Protein 5YZV (pdb70)

Solvent-accessible surface area: 52720 Å² total; per-residue (Å²): 124,44,60,61,113,30,145,19,78,85,12,93,38,36,0,21,8,15,18,19,10,60,75,5,72,42,1,1,2,0,0,0,10,88,28,0,21,10,16,27,30,69,84,67,88,153,64,140,54,22,120,34,10,84,29,44,0,73,5,13,16,20,13,52,130,27,53,55,0,0,0,0,0,33,26,22,26,0,21,12,13,114,80,200,7,80,93,18,48,16,104,38,39,0,6,27,7,14,20,3,57,108,16,41,48,1,1,0,0,0,12,39,9,12,3,13,5,7,30,30,105,91,36,65,83,90,18,76,5,163,30,19,113,46,30,0,63,4,7,17,17,4,61,114,19,56,39,2,0,0,0,0,58,37,9,11,0,24,0,2,38,8,101,82,28,110,60,140,49,56,3,129,64,16,88,62,47,0,42,21,16,12,24,3,60,111,18,52,25,0,0,0,0,0,21,39,16,0,12,0,6,26,21,108,73,25,100,50,58,76,50,0,128,29,15,114,58,78,0,46,3,8,14,17,8,52,118,18,46,51,0,0,0,0,0,37,23,3,6,2,29,29,4,30,8,83,50,38,119,68,111,61,52,12,121,7,104,123,8,15,2,32,10,14,14,30,26,57,101,30,85,17,12,0,2,0,0,33,87,3,25,1,26,2,21,60,146,151,18,126,80,28,95,10,123,106,31,0,6,3,8,15,19,9,59,73,3,66,27,0,0,0,0,0,9,29,93,36,0,17,1,10,36,21,100,64,29,87,83,75,41,60,1,132,33,11,98,43,37,0,70,7,13,15,18,5,61,114,17,47,26,0,0,0,0,0,12,32,23,10,0,30,0,2,40,11,86,58,35,91,72,112,22,52,7,120,36,12,100,60,53,0,36,33,10,13,23,1,64,94,19,34,6,0,1,0,0,0,33,37,13,8,2,29,0,5,7,16,51,32,35,40,67,1,9,56,4,151,31,14,117,43,43,0,53,2,5,12,19,7,49,114,13,45,22,1,0,0,0,0,43,38,4,6,0,28,2,9,15,12,4,39,16,135,56,131,70,60,13,114,4,104,103,35,43,0,14,7,15,13,19,2,58,120,20,53,30,1,0,0,0,0,47,32,20,0,27,2,15,39,28,101,60,28,79,74,69,55,53,2,122,29,9,108,21,36,0,78,10,11,15,21,4,60,115,17,53,36,0,0,0,0,0,28,24,100,18,0,36,21,3,45,12,106,69,56,111,103,96,58,46,26,122,44,10,86,36,25,0,28,17,10,15,26,29,54,139,32,92,29,7,0,0,0,0,46,32,8,18,0,35,10,6,87,49,20,88,67,95,40,76,16,96,14,125,54,45,2,11,7,14,17,20,6,57,35,0,4,8,2,0,4,0,2,6,43,84,21,1,19,5,22,1,20,32,57,25,85,131,45,76,48,11,126,36,11,101,31,41,0,80,9,12,15,17,5,58,115,16,46,27,1,0,0,0,0,6,35,22,19,0,58,5,31,22,10,48,39,95,111,172,87,52,50,22,126,37,13,98,43,40,0,30,23,10,15,22,6,52,129,24,55,44,0,0,0,0,0,96,33,9,22,1,32,15,14,37,31,102,75,84,92,150,24,57,88,11,163,3,118,104,21,64,0,37,1,6,13,19,2,59,100,15,49,7,0,0,0,0,0,61,35,7,14,0,12,0,7,33,22,102,79,40,131,85,140,42,83,0,143,56,16,111,61,20,0,40,20,14,14,21,1,64,116,14,51,41,0,0,0,0,3,27,42,24,0,12,2,2,41,12,97,67,23,104,51,95,76,58,1,126,27,13,103,60,58,0,60,10,13,14,21,5,54,104,18,20,32,0,1,0,0,0,36,32,23,10,2,29,4,2,1,19,63,4,53,24,35,17,11,35,2,143,22,12,116,52,23,0,30,8,12,13,24,2,55,68,30,64,17,5,0,0,0,0,28,42,3,6,3,35,11,8,50,81,125,50,103,39,108,17,105,49,11,115,28,8,0,24,9,16,16,20,9,57,62,29,56,35,2,0,0,0,0,0,18,78,31,0,6,4,9,41,34,100,66,50,78,91,90,121,47,25,125,42,12,73,44,42,0,79,12,13,15,20,16,48,130,25,51,63,0,0,0,0,0,38,26,23,25,0,30,16,20,115,80,72,89,92,24,50,18,125,54,42,0,11,8,10,13,21,1,58,99,15,45,41,0,2,0,0,0,12,46,11,21,1,21,2,9,42,42,102,79,43,72,79,89,15,70,3,156,24,16,115,48,24,0,55,9,13,15,18,4,55,114,9,55,19,0,0,0,0,0,49,36,9,13,0,25,2,1,33,17,99,65,45,102,61,117,49,52,7,131,64,16,94,69,26,0,37,21,14,14,23,2,60,110,18,51,17,0,0,0,0,2,29,54,23,0,16,0,6,33,15,101,78,32,88,48,58,98,44,3,140,22,20,114,51,70,0,52,4,8,11,18,11,48,116,11,55,34,0,0,0,0,0,26,32,5,11,1,32,26,10,34,12,88,65,11,118,80,111,53,45,11,92,21,116,134,22,19,2,29,10,13,13,33,17,53,119,32,75,21,8,0,3,0,0,48,111,4,16,1,20,18,9,62,122,130,12,96,72,14,101,17,140,105,38,0,5,4,7,14,18,8,53,70,4,70,32,0,0,1,0,0,6,32,97,40,0,18,10,8,39,27,98,64,22,85,93,85,124,41,4,127,35,11,102,47,58,0,69,7,13,16,19,7,60,113,20,47,23,2,0,0,0,0,12,28,23,14,0,27,0,2,46,23,103,51,19,93,62,114,21,57,6,126,3,9,77,74,75,0,29,31,10,16,23,2,61,110,16,46,12,0,1,0,0,0,69,37,12,17,1,12,0,5,40,15,92,92,36,35,21,23,0,5,2,105,33,17,117,45,52,0,48,2,4,12,17,7,48,114,15,54,29,0,0,0,0,0,101,40,6,5,0,31,8,5,32,12,77,71,5,132,58,148,82,53,13,113,6,98,110,40,42,0,12,6,14,13,21,0,62,107,21,53,30,2,0,0,0,0,64,31,14,0,28,2,18,39,39,90,74,29,97,67,71,52,48,3,122,28,11,106,49,70,0,75,8,13,16,17,6,58,116,9,55,39,0,0,0,0,0,28,15,130,22,0,31,21,3,37,10,103,68,62,101,99,99,54,45,21,137,37,10,94,68,25,0,37,17,11,17,27,25,50,128,34,91,24,6,0,0,0,0,58,38,6,18,0,37,12,8,104

Secondary structure (DSSP, 8-state):
-----PEEE---S-EEEEEE-TTSSEEEEEETTS-EEEEESSSS-EEEEE---SS-EEEEEE-TTSSEEEEEETTSEEEEEE---EEEE-SS-EEEEEE-TTSSEEEEEETTSEEEEEETTT--EEEEEE--SS-EEEEEE-TTSSEEEEEETTS-EEEEETTTTEEEEEE---SS-EEEEEE-TTSSEEEEEESS--EEEETTT--EEEE----SS-EEEEEE-TTSSEEEEEETTS-EEEEETTT--EEEEE--TTS---EEEE-TTSS-EEEE-TTSEEEEE-/---EEEE-SS-EEEEEE-TTSSEEEEEETTS-EEEEETTT--EEEEE---SS-EEEEEE-TTSSEEEEEETTS-EEEEETTTTEEEEEE---SS-EEEEEE-TTSSEEEEEETTS-EEEEETTTTEEEEEE---SS-EEEEEE-TTSSEEEEEETTSEEEEEETTT--EEEEEE-TT----EEEE-TTSSEEEEE-EEEEEEEETTTTEEEEEEEEEEEEEEEEEE-TTSSEEEEEETTS-EEEEETTTTEEEEEE---SS-EEEEEE-TTSS-EEEEETTSEEEEE-/----SEEEE-SS-EEEEEE-TTSSEEEEEESSSEEEEEETTT--EEEEEE--SS-EEEEEE-TTSSEEEEEETTS-EEEEESSSSS---EE---SS-EEEEEE-TTSSEEEEEETTSEEEEEESSS-S--EEEE-SSS-EEEEEE-TTSSEEEEEETTSEEEEEETTTTEEEEEEE--SS---EEEE-TTSSEEEEE-SSEEEEEETTTTEEEEEEE--SS-EEEEEE-TTSSEEEEEETTS-EEEEETTT--EEEEE---SS-EEEEEE-TTSS-EEEEETTSEEEEE-/-----EEE---S-EEEEEE-SSSSEEEEEETTS-EEEEETTTTEEEEEE---SS-EEEEEE-TTSSEEEEEETTSEEEEEE--EEEE-SS-EEEEEE-TTSSEEEEEETTS-EEEEETTT--EEEEE---SS-EEEEEE-TTSSEEEEEETTS-EEEEETTTTEEEEEE---SS-EEEEEE-TTSSEEEEEESS-EEEEETTTTEEEEEE---SS-EEEEEE-TTSSEEEEEETTSEEEEEETTT--EEEEEE--SS-EEEEEE-TTSS-EEEEETTTEEEEE-/---EEEE-SS-EEEEEE-TTSSEEEEEETTSEEEEEETTTTEE---EE--SS-EEEEEE-TTSSEEEEEETTS-EEEEETTTTEEEEEE---SS-EEEEEE-TTSSEEEEEETTS-EEEEETTTTEEEEEE---SS-EEEEEE-TTSSEEEEEETTSEEEEEETTT--EEEEEE-TT----EEEE-TTSSEEEEE-EEEEEEEETTTTEEEEEEEEEEEEEEEEEE-TTSSEEEEEETTS-EEEEETTTTEEEEEE---SS-EEEEEE-TTSS-EEEEETTSEEEEE-

Sequence (1436 aa):
HELNEPRILTTDREAVAVAFSPGGSLLAGGSGDKLIHVWDVASGDELHTLEGHTDWVRAVAFSPDGALLASGSDDATVRLWDVRAVFEGHTHYVLDIAFSPDGSMVASGSRDGTARLWNVATGTEHAVLKGHTDYVYAVAFSPDGSMVASGSRDGTIRLWDVATGKERDVLQAPAENVVSLAFSPDGSMLVHGSDSTVHLWDVASGEALHTFEGHTDWVRAVAFSPDGALLASGSDDRTIRLWDVAAQEEHTTLEGHTEPVHSVAFHPEGTTLASASEDGTIRIWPNEPRILTTDREAVAVAFSPGGSLLAGGSGDKLIHVWDVASGDELHTLEGHTDWVRAVAFSPDGALLASGSDDATVRLWDVAAAEERAVFEGHTHYVLDIAFSPDGSMVASGSRDGTARLWNVATGTEHAVLKGHTDYVYAVAFSPDGSMVASGSRDGTIRLWDVATGKERDVLQAPAENVVSLAFSPDGSMLVHGSDSTVHLWDVASGEALHTFEGHTDWVRAVAFSPDGALLASGSDDRTIRLWDVAAQEEHTTLEGHTEPVHSVAFHPEGTTLASASEDGTIRIWPELNEPRILTTDREAVAVAFSPGGSLLAGGSGDKLIHVWDVASGDELHTLEGHTDWVRAVAFSPDGALLASGSDDATVRLWDVAAAEERAVFEGHTHYVLDIAFSPDGSMVASGSRDGTARLWNVATGTEHAVLKGHTDYVYAVAFSPDGSMVASGSRDGTIRLWDVATGKERDVLQAPAENVVSLAFSPDGSMLVHGSDSTVHLWDVASGEALHTFEGHTDWVRAVAFSPDGALLASGSDDRTIRLWDVAAQEEHTTLEGHTEPVHSVAFHPEGTTLASASEDGTIRIWPELNEPRILTTDREAVAVAFSPGGSLLAGGSGDKLIHVWDVASGDELHTLEGHTDWVRAVAFSPDGALLASGSDDATVRLWDVAVFEGHTHYVLDIAFSPDGSMVASGSRDGTARLWNVATGTEHAVLKGHTDYVYAVAFSPDGSMVASGSRDGTIRLWDVATGKERDVLQAPAENVVSLAFSPDGSMLVHGSDSTVHLWDVASGEALHTFEGHTDWVRAVAFSPDGALLASGSDDRTIRLWDVAAQEEHTTLEGHTEPVHSVAFHPEGTTLASASEDGTIRIWPNEPRILTTDREAVAVAFSPGGSLLAGGSGDKLIHVWDVASGDELHTLEGHTDWVRAVAFSPDGALLASGSDDATVRLWDVAAAEERAVFEGHTHYVLDIAFSPDGSMVASGSRDGTARLWNVATGTEHAVLKGHTDYVYAVAFSPDGSMVASGSRDGTIRLWDVATGKERDVLQAPAENVVSLAFSPDGSMLVHGSDSTVHLWDVASGEALHTFEGHTDWVRAVAFSPDGALLASGSDDRTIRLWDVAAQEEHTTLEGHTEPVHSVAFHPEGTTLASASEDGTIRIWP

InterPro domains:
  IPR000719 Protein kinase domain [PF00069] (16-262)
  IPR000719 Protein kinase domain [PS50011] (16-266)
  IPR001680 WD40 repeat [PF00400] (463-487)
  IPR001680 WD40 repeat [PF00400] (492-529)
  IPR001680 WD40 repeat [PF00400] (536-571)
  IPR001680 WD40 repeat [PF00400] (578-613)
  IPR001680 WD40 repeat [PS50082] (464-496)
  IPR001680 WD40 repeat [PS50082] (497-538)
  IPR001680 WD40 repeat [PS50082] (539-580)
  IPR001680 WD40 repeat [PS50082] (581-622)
  IPR001680 WD40 repeat [PS50082] (623-663)
  IPR001680 WD40 repeat [PS50082] (664-705)
  IPR001680 WD40 repeat [PS50082] (706-742)
  IPR001680 WD40 repeat [SM00320] (449-487)
  IPR001680 WD40 repeat [SM00320] (490-529)
  IPR001680 WD40 repeat [SM00320] (532-571)
  IPR001680 WD40 repeat [SM00320] (574-613)
  IPR001680 WD40 repeat [SM00320] (616-654)
  IPR001680 WD40 repeat [SM00320] (657-696)
  IPR001680 WD40 repeat [SM00320] (699-738)

Foldseek 3Di:
DQDWDDKDFDFQWFFQEKEAQLVQQKIWTFFQSQKIFIAGPVHPDGDDIGHDGDGGWAYKEAQNVRQWIWIFFQSQWIWIDGVNTDIDGDPGGWHYWEAFLNSQWIWIWGQVQWIWIAGVVVRDTDEIAHDGPGGWQEKYAQNVRQWMWTFFQSQWIWIAGPNVSGTDAIAHDGPGGFQYKEAANVRQWIWTFFQAFIWIAGDPVRYTPDTADDDPGGWREKYAALVRQWMWTWAPSQWIWIAGPNVRYTDDIRRNDPWGFNYKYARNNRQKMWTTTTRGIIIITD/DFWDKDFDPFFWQEWEAQLVQQKIWTWFQVQWIWIAGVVVRHTDDIQHDGPGGWAYKEAQNVRQKMWTFFQSQKIWIAGVVVSHTDAIDHDGPGGWHYWEAFNVSQWIWTWGQSQWIWIAGVVVRDTDDIQHPGPGGWQEWYAQNVRQWIWTFAQQQWIWIAGNNPSHTDDIQGGHVWGFQYKDAQNVSQWMWTWTFQWIWIAGPVVSDTDDIQGDGHGTFREWYAFLVRQWIWTWFQSQKIWIAGDVVRGTDDIGHDGPGGWNYKYARNVRQWMWITGRVRMIIIGD/DLDFPDKAFFPFFFQEWEAQLVLQKMWTWGQPQKIWIAGPPVRDTDDIGDDGDGGWQYKDAQLVRQWIWIFFQSQKIAIAGPVNPDGDDIGHDGPGGWREKEAQLVRQWMWIWGQVQWIWIGGDVDPDGTDIAGHDPGGWQEWYAQNVRQWMWTWTQVQWIWIAGPVVRHTDEIAHDGPGGFRYKEAANVNQWMWTFFFQWIWIAGPVVSGTPDIAGDGPGGWQYKYAANVRQWMWTWGQSQWIFIAGPPPSDGPDINHDGPGGWNYKYARNVRQWMWITGRSRMIIITD/DFFDDKDDDFQFFFQEKDDQLPDFKIWTFFQSQKIWIAGPVVRGTDDIGHDGDGGWQYKEAQNVSQWIWIFFQSQWIAIDGCGDIDGDPGGWREWYAFLVRQWIWIWFQVQWIWIAGVVVRDTDEIAHDGPGGWQEKEAQLVRQWMWIFFQSQWIWIAGVVHSDTDAIAHDGPGGWHYKYAANVRQWIWTFFQAWIWIAGVVVRYTLDIAHDDPGGWQEKEAANVRQWMWTWFQQQKIWIAGRNVRDTDDIDHRDVFGWNYKYAGNVRQWMWTITGNRMIIIDD/DFWDKDFDPFFFQEWEAQLVRQWIWTWGQVQKIWIAGVVVRDTDDIAHDGPGGWQYKDAQNVRQWMWTFFQSQKIWIAGVVVSDTDAIDHDGPGGWHYWEAFNVRQWIWIWFQSQWIWIAGPVVRHTPDIAHDGPGGWQEKYAQLVRQWMWTFAQSQWIWIAGPNPSHTDDIQGGPPWGFQYKDAQNVRQWIWTWTFQKIWIAGRVVSDTDDIQHDGHGTFNEKYAANVRQWIWTWFQSQKIWIAGDVVGYTDDIGHDGPGGWNYKYARNVRPWMWTTGRVRMIIIGD

Organism: Thermomonospora curvata (NCBI:txid2020)

Structure (mmCIF, N/CA/C/O backbone):
data_5YZV
#
_entry.id   5YZV
#
_cell.length_a   43.687
_cell.length_b   107.257
_cell.length_c   110.267
_cell.angle_alpha   78.77
_cell.angle_beta   89.33
_cell.angle_gamma   88.91
#
_symmetry.space_group_name_H-M   'P 1'
#
loop_
_entity.id
_entity.type
_entity.pdbx_description
1 polymer 'Probable serine/threonine-protein kinase PkwA'
2 water water
#
loop_
_atom_site.group_PDB
_atom_site.id
_atom_site.type_symbol
_atom_site.label_atom_id
_atom_site.label_alt_id
_atom_site.label_comp_id
_atom_site.label_asym_id
_atom_site.label_entity_id
_atom_site.label_seq_id
_atom_site.pdbx_PDB_ins_code
_atom_site.Cartn_x
_atom_site.Cartn_y
_atom_site.Cartn_z
_atom_site.occupancy
_atom_site.B_iso_or_equiv
_atom_site.auth_seq_id
_atom_site.auth_comp_id
_atom_site.auth_asym_id
_atom_site.auth_atom_id
_atom_site.pdbx_PDB_model_num
ATOM 1 N N . HIS A 1 8 ? 19.462 -8.234 15.377 1.00 37.60 448 HIS A N 1
ATOM 2 C CA . HIS A 1 8 ? 19.064 -7.188 16.312 1.00 47.28 448 HIS A CA 1
ATOM 3 C C . HIS A 1 8 ? 18.380 -6.031 15.614 1.00 47.01 448 HIS A C 1
ATOM 4 O O . HIS A 1 8 ? 17.254 -5.675 15.927 1.00 44.90 448 HIS A O 1
ATOM 6 N N . GLU A 1 9 ? 19.095 -5.440 14.663 1.00 52.43 449 GLU A N 1
ATOM 7 C CA . GLU A 1 9 ? 18.580 -4.305 13.875 1.00 52.98 449 GLU A CA 1
ATOM 8 C C . GLU A 1 9 ? 18.651 -3.033 14.713 1.00 43.15 449 GLU A C 1
ATOM 9 O O . GLU A 1 9 ? 18.161 -2.011 14.271 1.00 44.63 449 GLU A O 1
ATOM 11 N N . LEU A 1 10 ? 19.294 -3.107 15.868 1.00 43.57 450 LEU A N 1
ATOM 12 C CA . LEU A 1 10 ? 19.435 -1.917 16.723 1.00 47.98 450 LEU A CA 1
ATOM 13 C C . LEU A 1 10 ? 20.279 -0.887 15.982 1.00 48.27 450 LEU A C 1
ATOM 14 O O . LEU A 1 10 ? 21.256 -1.255 15.337 1.00 51.57 450 LEU A O 1
ATOM 16 N N . ASN A 1 11 ? 19.917 0.378 16.106 1.00 51.30 451 ASN A N 1
ATOM 17 C CA . ASN A 1 11 ? 20.732 1.412 15.442 1.00 54.26 451 ASN A CA 1
ATOM 18 C C . ASN A 1 11 ? 21.742 1.864 16.487 1.00 55.36 451 ASN A C 1
ATOM 19 O O . ASN A 1 11 ? 21.324 2.251 17.561 1.00 66.23 451 ASN A O 1
ATOM 24 N N . GLU A 1 12 ? 23.024 1.804 16.149 1.00 57.71 452 GLU A N 1
ATOM 25 C CA . GLU A 1 12 ? 24.114 2.182 17.076 1.00 62.73 452 GLU A CA 1
ATOM 26 C C . GLU A 1 12 ? 24.514 3.624 16.778 1.00 66.24 452 GLU A C 1
ATOM 27 O O . GLU A 1 12 ? 23.620 4.467 16.694 1.00 82.28 452 GLU A O 1
ATOM 33 N N . PRO A 1 13 ? 25.798 3.976 16.617 1.00 58.82 453 PRO A N 1
ATOM 34 C CA . PRO A 1 13 ? 26.145 5.357 16.370 1.00 54.57 453 PRO A CA 1
ATOM 35 C C . PRO A 1 13 ? 25.565 5.909 15.069 1.00 54.37 453 PRO A C 1
ATOM 36 O O . PRO A 1 13 ? 25.480 5.209 14.107 1.00 52.61 453 PRO A O 1
ATOM 40 N N . ARG A 1 14 ? 25.116 7.154 15.135 1.00 52.60 454 ARG A N 1
ATOM 41 C CA . ARG A 1 14 ? 24.698 7.885 13.923 1.00 50.59 454 ARG A CA 1
ATOM 42 C C . ARG A 1 14 ? 25.889 8.806 13.677 1.00 44.11 454 ARG A C 1
ATOM 43 O O . ARG A 1 14 ? 26.283 9.523 14.582 1.00 37.42 454 ARG A O 1
ATOM 51 N N . ILE A 1 15 ? 26.482 8.693 12.505 1.00 43.74 455 ILE A N 1
ATOM 52 C CA . ILE A 1 15 ? 27.647 9.372 12.228 1.00 46.54 455 ILE A CA 1
ATOM 53 C C . ILE A 1 15 ? 27.598 10.595 11.398 1.00 48.89 455 ILE A C 1
ATOM 54 O O . ILE A 1 15 ? 27.087 10.636 10.323 1.00 45.37 455 ILE A O 1
ATOM 59 N N . LEU A 1 16 ? 28.127 11.633 11.953 1.00 47.77 456 LEU A N 1
ATOM 60 C CA . LEU A 1 16 ? 27.815 12.850 11.389 1.00 53.57 456 LEU A CA 1
ATOM 61 C C . LEU A 1 16 ? 28.869 13.766 11.152 1.00 56.03 456 LEU A C 1
ATOM 62 O O . LEU A 1 16 ? 29.848 13.661 11.819 1.00 58.06 456 LEU A O 1
ATOM 67 N N . THR A 1 17 ? 28.619 14.700 10.232 1.00 52.57 457 THR A N 1
ATOM 68 C CA . THR A 1 17 ? 29.516 15.736 9.867 1.00 56.25 457 THR A CA 1
ATOM 69 C C . THR A 1 17 ? 29.668 16.031 8.385 1.00 49.38 457 THR A C 1
ATOM 70 O O . THR A 1 17 ? 30.118 17.116 7.999 1.00 53.96 457 THR A O 1
ATOM 74 N N . THR A 1 18 ? 29.285 15.070 7.569 1.00 39.93 458 THR A N 1
ATOM 75 C CA . THR A 1 18 ? 29.218 15.271 6.180 1.00 43.31 458 THR A CA 1
ATOM 76 C C . THR A 1 18 ? 28.013 16.275 6.025 1.00 46.47 458 THR A C 1
ATOM 77 O O . THR A 1 18 ? 27.064 16.294 6.825 1.00 43.66 458 THR A O 1
ATOM 81 N N . ASP A 1 19 ? 28.111 17.172 5.067 1.00 46.14 459 ASP A N 1
ATOM 82 C CA . ASP A 1 19 ? 27.046 18.152 4.864 1.00 45.79 459 ASP A CA 1
ATOM 83 C C . ASP A 1 19 ? 26.313 17.925 3.559 1.00 46.74 459 ASP A C 1
ATOM 84 O O . ASP A 1 19 ? 25.625 18.814 3.062 1.00 47.43 459 ASP A O 1
ATOM 89 N N . ARG A 1 20 ? 26.426 16.726 3.024 1.00 44.07 460 ARG A N 1
ATOM 90 C CA . ARG A 1 20 ? 25.682 16.386 1.851 1.00 45.35 460 ARG A CA 1
ATOM 91 C C . ARG A 1 20 ? 25.474 14.910 1.678 1.00 42.51 460 ARG A C 1
ATOM 92 O O . ARG A 1 20 ? 25.949 14.119 2.450 1.00 43.37 460 ARG A O 1
ATOM 100 N N . GLU A 1 21 ? 24.807 14.535 0.610 1.00 45.06 461 GLU A N 1
ATOM 101 C CA . GLU A 1 21 ? 24.496 13.167 0.332 1.00 49.83 461 GLU A CA 1
ATOM 102 C C . GLU A 1 21 ? 25.741 12.295 0.440 1.00 44.61 461 GLU A C 1
ATOM 103 O O . GLU A 1 21 ? 26.803 12.646 -0.054 1.00 38.95 461 GLU A O 1
ATOM 109 N N . ALA A 1 22 ? 25.614 11.201 1.207 1.00 41.90 462 ALA A N 1
ATOM 110 C CA . ALA A 1 22 ? 26.701 10.261 1.382 1.00 37.22 462 ALA A CA 1
ATOM 111 C C . ALA A 1 22 ? 26.379 9.106 0.445 1.00 37.85 462 ALA A C 1
ATOM 112 O O . ALA A 1 22 ? 25.456 8.349 0.687 1.00 49.58 462 ALA A O 1
ATOM 114 N N . VAL A 1 23 ? 27.150 8.989 -0.616 1.00 32.49 463 VAL A N 1
ATOM 115 C CA . VAL A 1 23 ? 26.858 8.048 -1.697 1.00 34.13 463 VAL A CA 1
ATOM 116 C C . VAL A 1 23 ? 27.760 6.827 -1.712 1.00 30.59 463 VAL A C 1
ATOM 117 O O . VAL A 1 23 ? 27.540 5.923 -2.509 1.00 35.32 463 VAL A O 1
ATOM 121 N N . ALA A 1 24 ? 28.734 6.760 -0.801 1.00 27.37 464 ALA A N 1
ATOM 122 C CA . ALA A 1 24 ? 29.570 5.599 -0.687 1.00 26.46 464 ALA A CA 1
ATOM 123 C C . ALA A 1 24 ? 29.994 5.408 0.774 1.00 25.01 464 ALA A C 1
ATOM 124 O O . ALA A 1 24 ? 30.241 6.369 1.513 1.00 21.45 464 ALA A O 1
ATOM 126 N N . VAL A 1 25 ? 30.038 4.136 1.155 1.00 27.18 465 VAL A N 1
ATOM 127 C CA . VAL A 1 25 ? 30.539 3.709 2.467 1.00 26.64 465 VAL A CA 1
ATOM 128 C C . VAL A 1 25 ? 31.304 2.392 2.294 1.00 27.76 465 VAL A C 1
ATOM 129 O O . VAL A 1 25 ? 31.005 1.549 1.403 1.00 31.45 465 VAL A O 1
ATOM 133 N N . ALA A 1 26 ? 32.284 2.192 3.158 1.00 25.31 466 ALA A N 1
ATOM 134 C CA . ALA A 1 26 ? 32.974 0.914 3.203 1.00 27.55 466 ALA A CA 1
ATOM 135 C C . ALA A 1 26 ? 33.619 0.795 4.531 1.00 28.95 466 ALA A C 1
ATOM 136 O O . ALA A 1 26 ? 34.084 1.817 5.110 1.00 29.13 466 ALA A O 1
ATOM 138 N N . PHE A 1 27 ? 33.705 -0.459 4.984 1.00 29.34 467 PHE A N 1
ATOM 139 C CA . PHE A 1 27 ? 34.508 -0.818 6.151 1.00 28.33 467 PHE A CA 1
ATOM 140 C C . PHE A 1 27 ? 35.963 -1.119 5.726 1.00 24.88 467 PHE A C 1
ATOM 141 O O . PHE A 1 27 ? 36.215 -1.715 4.684 1.00 24.46 467 PHE A O 1
ATOM 149 N N . SER A 1 28 ? 36.906 -0.768 6.564 1.00 26.23 468 SER A N 1
ATOM 150 C CA . SER A 1 28 ? 38.286 -1.259 6.427 1.00 34.03 468 SER A CA 1
ATOM 151 C C . SER A 1 28 ? 38.298 -2.795 6.499 1.00 34.01 468 SER A C 1
ATOM 152 O O . SER A 1 28 ? 37.413 -3.389 7.113 1.00 33.80 468 SER A O 1
ATOM 155 N N . PRO A 1 29 ? 39.285 -3.439 5.884 1.00 33.97 469 PRO A N 1
ATOM 156 C CA . PRO A 1 29 ? 39.349 -4.917 5.969 1.00 35.39 469 PRO A CA 1
ATOM 157 C C . PRO A 1 29 ? 39.432 -5.495 7.390 1.00 35.67 469 PRO A C 1
ATOM 158 O O . PRO A 1 29 ? 38.879 -6.565 7.623 1.00 30.29 469 PRO A O 1
ATOM 162 N N . GLY A 1 30 ? 40.112 -4.794 8.299 1.00 37.23 470 GLY A N 1
ATOM 163 C CA . GLY A 1 30 ? 40.235 -5.189 9.700 1.00 35.68 470 GLY A CA 1
ATOM 164 C C . GLY A 1 30 ? 39.006 -4.865 10.537 1.00 37.10 470 GLY A C 1
ATOM 165 O O . GLY A 1 30 ? 38.952 -5.290 11.682 1.00 33.80 470 GLY A O 1
ATOM 166 N N . GLY A 1 31 ? 38.053 -4.086 10.011 1.00 35.92 471 GLY A N 1
ATOM 167 C CA . GLY A 1 31 ? 36.791 -3.815 10.666 1.00 30.68 471 GLY A CA 1
ATOM 168 C C . GLY A 1 31 ? 36.744 -2.556 11.540 1.00 29.63 471 GLY A C 1
ATOM 169 O O . GLY A 1 31 ? 35.697 -2.115 11.945 1.00 33.46 471 GLY A O 1
ATOM 170 N N . SER A 1 32 ? 37.879 -1.974 11.830 1.00 31.15 472 SER A N 1
ATOM 171 C CA . SER A 1 32 ? 38.005 -0.932 12.829 1.00 35.86 472 SER A CA 1
ATOM 172 C C . SER A 1 32 ? 37.734 0.482 12.303 1.00 38.19 472 SER A C 1
ATOM 173 O O . SER A 1 32 ? 37.543 1.417 13.109 1.00 39.59 472 SER A O 1
ATOM 176 N N . LEU A 1 33 ? 37.744 0.654 10.982 1.00 37.44 473 LEU A N 1
ATOM 177 C CA . LEU A 1 33 ? 37.561 1.958 10.367 1.00 37.73 473 LEU A CA 1
ATOM 178 C C . LEU A 1 33 ? 36.407 1.981 9.355 1.00 34.97 473 LEU A C 1
ATOM 179 O O . LEU A 1 33 ? 36.047 0.984 8.748 1.00 30.97 473 LEU A O 1
ATOM 184 N N . LEU A 1 34 ? 35.874 3.160 9.136 1.00 34.57 474 LEU A N 1
ATOM 185 C CA . LEU A 1 34 ? 34.742 3.345 8.242 1.00 34.17 474 LEU A CA 1
ATOM 186 C C . LEU A 1 34 ? 35.027 4.502 7.347 1.00 34.02 474 LEU A C 1
ATOM 187 O O . LEU A 1 34 ? 35.394 5.554 7.844 1.00 36.15 474 LEU A O 1
ATOM 192 N N . ALA A 1 35 ? 34.897 4.322 6.035 1.00 33.71 475 ALA A N 1
ATOM 193 C CA . ALA A 1 35 ? 35.120 5.448 5.053 1.00 31.11 475 ALA A CA 1
ATOM 194 C C . ALA A 1 35 ? 33.806 5.865 4.439 1.00 31.81 475 ALA A C 1
ATOM 195 O O . ALA A 1 35 ? 33.022 5.016 4.021 1.00 29.84 475 ALA A O 1
ATOM 197 N N . GLY A 1 36 ? 33.575 7.177 4.356 1.00 36.30 476 GLY A N 1
ATOM 198 C CA . GLY A 1 36 ? 32.339 7.752 3.821 1.00 34.77 476 GLY A CA 1
ATOM 199 C C . GLY A 1 36 ? 32.722 8.673 2.666 1.00 34.85 476 GLY A C 1
ATOM 200 O O . GLY A 1 36 ? 33.453 9.606 2.859 1.00 32.74 476 GLY A O 1
ATOM 201 N N . GLY A 1 37 ? 32.177 8.439 1.486 1.00 38.43 477 GLY A N 1
ATOM 202 C CA . GLY A 1 37 ? 32.306 9.388 0.384 1.00 38.07 477 GLY A CA 1
ATOM 203 C C . GLY A 1 37 ? 31.055 10.185 0.170 1.00 34.89 477 GLY A C 1
ATOM 204 O O . GLY A 1 37 ? 29.981 9.602 0.108 1.00 35.47 477 GLY A O 1
ATOM 205 N N . SER A 1 38 ? 31.186 11.498 0.058 1.00 33.12 478 SER A N 1
ATOM 206 C CA . SER A 1 38 ? 30.011 12.357 -0.027 1.00 36.18 478 SER A CA 1
ATOM 207 C C . SER A 1 38 ? 30.016 13.335 -1.171 1.00 35.07 478 SER A C 1
ATOM 208 O O . SER A 1 38 ? 31.025 13.588 -1.791 1.00 31.27 478 SER A O 1
ATOM 211 N N . GLY A 1 39 ? 28.865 13.965 -1.358 1.00 39.56 479 GLY A N 1
ATOM 212 C CA . GLY A 1 39 ? 28.689 15.080 -2.283 1.00 39.10 479 GLY A CA 1
ATOM 213 C C . GLY A 1 39 ? 29.332 16.381 -1.892 1.00 38.60 479 GLY A C 1
ATOM 214 O O . GLY A 1 39 ? 29.463 17.252 -2.727 1.00 39.66 479 GLY A O 1
ATOM 215 N N . ASP A 1 40 ? 29.740 16.511 -0.622 1.00 35.78 480 ASP A N 1
ATOM 216 C CA . ASP A 1 40 ? 30.497 17.684 -0.137 1.00 36.20 480 ASP A CA 1
ATOM 217 C C . ASP A 1 40 ? 31.947 17.686 -0.594 1.00 35.63 480 ASP A C 1
ATOM 218 O O . ASP A 1 40 ? 32.726 18.522 -0.158 1.00 33.69 480 ASP A O 1
ATOM 223 N N . LYS A 1 41 ? 32.327 16.723 -1.432 1.00 32.93 481 LYS A N 1
ATOM 224 C CA . LYS A 1 41 ? 33.604 16.686 -2.148 1.00 35.77 481 LYS A CA 1
ATOM 225 C C . LYS A 1 41 ? 34.739 16.128 -1.283 1.00 37.57 481 LYS A C 1
ATOM 226 O O . LYS A 1 41 ? 35.882 16.221 -1.655 1.00 46.01 481 LYS A O 1
ATOM 232 N N . LEU A 1 42 ? 34.437 15.495 -0.170 1.00 38.49 482 LEU A N 1
ATOM 233 C CA . LEU A 1 42 ? 35.447 14.933 0.707 1.00 35.88 482 LEU A CA 1
ATOM 234 C C . LEU A 1 42 ? 35.167 13.466 1.029 1.00 33.92 482 LEU A C 1
ATOM 235 O O . LEU A 1 42 ? 34.093 12.946 0.719 1.00 27.19 482 LEU A O 1
ATOM 240 N N . ILE A 1 43 ? 36.186 12.814 1.595 1.00 33.24 483 ILE A N 1
ATOM 241 C CA . ILE A 1 43 ? 36.061 11.491 2.154 1.00 29.61 483 ILE A CA 1
ATOM 242 C C . ILE A 1 43 ? 36.319 11.574 3.654 1.00 31.53 483 ILE A C 1
ATOM 243 O O . ILE A 1 43 ? 37.300 12.163 4.090 1.00 28.40 483 ILE A O 1
ATOM 248 N N . HIS A 1 44 ? 35.419 10.983 4.437 1.00 35.42 484 HIS A N 1
ATOM 249 C CA . HIS A 1 44 ? 35.541 10.956 5.874 1.00 38.40 484 HIS A CA 1
ATOM 250 C C . HIS A 1 44 ? 35.981 9.557 6.237 1.00 36.72 484 HIS A C 1
ATOM 251 O O . HIS A 1 44 ? 35.553 8.588 5.608 1.00 40.20 484 HIS A O 1
ATOM 258 N N . VAL A 1 45 ? 36.814 9.485 7.270 1.00 35.73 485 VAL A N 1
ATOM 259 C CA . VAL A 1 45 ? 37.203 8.225 7.880 1.00 36.78 485 VAL A CA 1
ATOM 260 C C . VAL A 1 45 ? 36.769 8.232 9.378 1.00 37.61 485 VAL A C 1
ATOM 261 O O . VAL A 1 45 ? 37.066 9.159 10.122 1.00 35.86 485 VAL A O 1
ATOM 265 N N . TRP A 1 46 ? 36.076 7.180 9.785 1.00 34.62 486 TRP A N 1
ATOM 266 C CA . TRP A 1 46 ? 35.587 7.077 11.139 1.00 33.30 486 TRP A CA 1
ATOM 267 C C . TRP A 1 46 ? 36.088 5.889 11.893 1.00 36.36 486 TRP A C 1
ATOM 268 O O . TRP A 1 46 ? 36.281 4.806 11.341 1.00 33.04 486 TRP A O 1
ATOM 279 N N . ASP A 1 47 ? 36.275 6.102 13.184 1.00 40.43 487 ASP A N 1
ATOM 280 C CA . ASP A 1 47 ? 36.578 4.993 14.077 1.00 44.32 487 ASP A CA 1
ATOM 281 C C . ASP A 1 47 ? 35.242 4.296 14.306 1.00 39.27 487 ASP A C 1
ATOM 282 O O . ASP A 1 47 ? 34.268 4.942 14.689 1.00 37.34 487 ASP A O 1
ATOM 287 N N . VAL A 1 48 ? 35.175 2.996 14.070 1.00 36.55 488 VAL A N 1
ATOM 288 C CA . VAL A 1 48 ? 33.943 2.269 14.290 1.00 37.29 488 VAL A CA 1
ATOM 289 C C . VAL A 1 48 ? 33.518 2.283 15.748 1.00 42.12 488 VAL A C 1
ATOM 290 O O . VAL A 1 48 ? 32.332 2.460 16.058 1.00 42.52 488 VAL A O 1
ATOM 294 N N . ALA A 1 49 ? 34.481 2.110 16.647 1.00 47.93 489 ALA A N 1
ATOM 295 C CA . ALA A 1 49 ? 34.221 2.410 18.047 1.00 56.89 489 ALA A CA 1
ATOM 296 C C . ALA A 1 49 ? 34.107 3.939 17.934 1.00 66.69 489 ALA A C 1
ATOM 297 O O . ALA A 1 49 ? 34.641 4.529 17.046 1.00 85.40 489 ALA A O 1
ATOM 299 N N . SER A 1 50 ? 33.420 4.604 18.802 1.00 72.67 490 SER A N 1
ATOM 300 C CA . SER A 1 50 ? 33.171 6.016 18.548 1.00 71.77 490 SER A CA 1
ATOM 301 C C . SER A 1 50 ? 34.150 6.924 19.063 1.00 72.38 490 SER A C 1
ATOM 302 O O . SER A 1 50 ? 33.957 8.134 19.078 1.00 83.06 490 SER A O 1
ATOM 305 N N . GLY A 1 51 ? 35.115 6.351 19.667 1.00 69.64 491 GLY A N 1
ATOM 306 C CA . GLY A 1 51 ? 35.767 7.127 20.566 1.00 72.45 491 GLY A CA 1
ATOM 307 C C . GLY A 1 51 ? 36.527 8.254 19.920 1.00 68.33 491 GLY A C 1
ATOM 308 O O . GLY A 1 51 ? 36.599 9.360 20.435 1.00 71.55 491 GLY A O 1
ATOM 309 N N . ASP A 1 52 ? 36.951 8.034 18.692 1.00 75.11 492 ASP A N 1
ATOM 310 C CA . ASP A 1 52 ? 37.739 9.056 18.003 1.00 67.48 492 ASP A CA 1
ATOM 311 C C . ASP A 1 52 ? 37.078 9.550 16.767 1.00 68.88 492 ASP A C 1
ATOM 312 O O . ASP A 1 52 ? 36.307 8.847 16.130 1.00 74.68 492 ASP A O 1
ATOM 317 N N . GLU A 1 53 ? 37.386 10.780 16.432 1.00 72.97 493 GLU A N 1
ATOM 318 C CA . GLU A 1 53 ? 37.133 11.247 15.079 1.00 72.39 493 GLU A CA 1
ATOM 319 C C . GLU A 1 53 ? 38.446 11.161 14.456 1.00 62.14 493 GLU A C 1
ATOM 320 O O . GLU A 1 53 ? 39.421 11.698 14.974 1.00 69.18 493 GLU A O 1
ATOM 326 N N . LEU A 1 54 ? 38.474 10.537 13.300 1.00 60.78 494 LEU A N 1
ATOM 327 C CA . LEU A 1 54 ? 39.687 10.516 12.481 1.00 65.55 494 LEU A CA 1
ATOM 328 C C . LEU A 1 54 ? 39.714 11.694 11.475 1.00 61.34 494 LEU A C 1
ATOM 329 O O . LEU A 1 54 ? 39.001 12.656 11.607 1.00 54.59 494 LEU A O 1
ATOM 334 N N . HIS A 1 55 ? 40.492 11.534 10.422 1.00 58.15 495 HIS A N 1
ATOM 335 C CA . HIS A 1 55 ? 40.709 12.549 9.446 1.00 62.58 495 HIS A CA 1
ATOM 336 C C . HIS A 1 55 ? 39.620 12.706 8.419 1.00 58.31 495 HIS A C 1
ATOM 337 O O . HIS A 1 55 ? 38.724 11.897 8.276 1.00 64.39 495 HIS A O 1
ATOM 344 N N . THR A 1 56 ? 39.737 13.802 7.692 1.00 46.65 496 THR A N 1
ATOM 345 C CA . THR A 1 56 ? 38.964 14.069 6.508 1.00 42.35 496 THR A CA 1
ATOM 346 C C . THR A 1 56 ? 39.928 14.236 5.324 1.00 42.33 496 THR A C 1
ATOM 347 O O . THR A 1 56 ? 40.883 14.998 5.425 1.00 43.74 496 THR A O 1
ATOM 351 N N . LEU A 1 57 ? 39.647 13.565 4.205 1.00 37.60 497 LEU A N 1
ATOM 352 C CA . LEU A 1 57 ? 40.467 13.603 3.021 1.00 33.87 497 LEU A CA 1
ATOM 353 C C . LEU A 1 57 ? 39.916 14.656 2.038 1.00 33.88 497 LEU A C 1
ATOM 354 O O . LEU A 1 57 ? 38.797 14.536 1.541 1.00 31.20 497 LEU A O 1
ATOM 359 N N . GLU A 1 58 ? 40.722 15.674 1.772 1.00 34.83 498 GLU A N 1
ATOM 360 C CA . GLU A 1 58 ? 40.332 16.754 0.921 1.00 37.09 498 GLU A CA 1
ATOM 361 C C . GLU A 1 58 ? 41.171 16.842 -0.351 1.00 35.75 498 GLU A C 1
ATOM 362 O O . GLU A 1 58 ? 42.343 16.525 -0.329 1.00 37.61 498 GLU A O 1
ATOM 368 N N . GLY A 1 59 ? 40.570 17.335 -1.436 1.00 32.86 499 GLY A N 1
ATOM 369 C CA . GLY A 1 59 ? 41.234 17.443 -2.709 1.00 31.14 499 GLY A CA 1
ATOM 370 C C . GLY A 1 59 ? 40.307 17.370 -3.877 1.00 32.70 499 GLY A C 1
ATOM 371 O O . GLY A 1 59 ? 40.499 18.025 -4.888 1.00 34.27 499 GLY A O 1
ATOM 372 N N . HIS A 1 60 ? 39.313 16.516 -3.770 1.00 30.44 500 HIS A N 1
ATOM 373 C CA . HIS A 1 60 ? 38.360 16.379 -4.843 1.00 32.99 500 HIS A CA 1
ATOM 374 C C . HIS A 1 60 ? 37.588 17.686 -5.054 1.00 31.19 500 HIS A C 1
ATOM 375 O O . HIS A 1 60 ? 37.351 18.445 -4.085 1.00 29.53 500 HIS A O 1
ATOM 382 N N . THR A 1 61 ? 37.204 17.944 -6.292 1.00 32.27 501 THR A N 1
ATOM 383 C CA . THR A 1 61 ? 36.514 19.208 -6.658 1.00 35.86 501 THR A CA 1
ATOM 384 C C . THR A 1 61 ? 35.035 19.023 -6.973 1.00 39.06 501 THR A C 1
ATOM 385 O O . THR A 1 61 ? 34.337 19.966 -7.235 1.00 40.32 501 THR A O 1
ATOM 389 N N . ASP A 1 62 ? 34.586 17.783 -6.943 1.00 42.48 502 ASP A N 1
ATOM 390 C CA . ASP A 1 62 ? 33.228 17.432 -7.290 1.00 41.81 502 ASP A CA 1
ATOM 391 C C . ASP A 1 62 ? 32.840 16.208 -6.476 1.00 37.65 502 ASP A C 1
ATOM 392 O O . ASP A 1 62 ? 33.620 15.668 -5.692 1.00 32.50 502 ASP A O 1
ATOM 397 N N . TRP A 1 63 ? 31.611 15.811 -6.619 1.00 41.06 503 TRP A N 1
ATOM 398 C CA . TRP A 1 63 ? 31.062 14.730 -5.770 1.00 41.93 503 TRP A CA 1
ATOM 399 C C . TRP A 1 63 ? 31.933 13.454 -5.741 1.00 33.17 503 TRP A C 1
ATOM 400 O O . TRP A 1 63 ? 32.380 12.979 -6.757 1.00 26.64 503 TRP A O 1
ATOM 411 N N . VAL A 1 64 ? 32.134 12.894 -4.568 1.00 32.21 504 VAL A N 1
ATOM 412 C CA . VAL A 1 64 ? 32.817 11.613 -4.418 1.00 30.94 504 VAL A CA 1
ATOM 413 C C . VAL A 1 64 ? 31.749 10.517 -4.424 1.00 29.48 504 VAL A C 1
ATOM 414 O O . VAL A 1 64 ? 30.902 10.489 -3.556 1.00 32.31 504 VAL A O 1
ATOM 418 N N . ARG A 1 65 ? 31.816 9.613 -5.398 1.00 27.16 505 ARG A N 1
ATOM 419 C CA . ARG A 1 65 ? 30.743 8.626 -5.580 1.00 30.18 505 ARG A CA 1
ATOM 420 C C . ARG A 1 65 ? 31.087 7.213 -5.134 1.00 31.10 505 ARG A C 1
ATOM 421 O O . ARG A 1 65 ? 30.183 6.374 -4.982 1.00 31.36 505 ARG A O 1
ATOM 429 N N . ALA A 1 66 ? 32.371 6.899 -5.003 1.00 28.83 506 ALA A N 1
ATOM 430 C CA . ALA A 1 66 ? 32.752 5.539 -4.569 1.00 25.06 506 ALA A CA 1
ATOM 431 C C . ALA A 1 66 ? 34.050 5.575 -3.770 1.00 24.28 506 ALA A C 1
ATOM 432 O O . ALA A 1 66 ? 34.861 6.446 -4.022 1.00 25.74 506 ALA A O 1
ATOM 434 N N . VAL A 1 67 ? 34.143 4.743 -2.731 1.00 25.64 507 VAL A N 1
ATOM 435 C CA . VAL A 1 67 ? 35.352 4.588 -1.967 1.00 25.25 507 VAL A CA 1
ATOM 436 C C . VAL A 1 67 ? 35.663 3.088 -1.837 1.00 29.39 507 VAL A C 1
ATOM 437 O O . VAL A 1 67 ? 34.727 2.249 -1.781 1.00 28.19 507 VAL A O 1
ATOM 441 N N . ALA A 1 68 ? 36.963 2.750 -1.756 1.00 27.88 508 ALA A N 1
ATOM 442 C CA . ALA A 1 68 ? 37.348 1.386 -1.490 1.00 22.25 508 ALA A CA 1
ATOM 443 C C . ALA A 1 68 ? 38.725 1.294 -0.847 1.00 25.02 508 ALA A C 1
ATOM 444 O O . ALA A 1 68 ? 39.636 2.048 -1.205 1.00 28.25 508 ALA A O 1
ATOM 446 N N . PHE A 1 69 ? 38.870 0.352 0.091 1.00 24.16 509 PHE A N 1
ATOM 447 C CA . PHE A 1 69 ? 40.111 0.128 0.792 1.00 24.00 509 PHE A CA 1
ATOM 448 C C . PHE A 1 69 ? 40.933 -0.919 0.064 1.00 25.81 509 PHE A C 1
ATOM 449 O O . PHE A 1 69 ? 40.365 -1.888 -0.475 1.00 25.53 509 PHE A O 1
ATOM 457 N N . SER A 1 70 ? 42.276 -0.733 0.048 1.00 29.50 510 SER A N 1
ATOM 458 C CA . SER A 1 70 ? 43.204 -1.772 -0.447 1.00 27.08 510 SER A CA 1
ATOM 459 C C . SER A 1 70 ? 43.100 -2.936 0.569 1.00 24.24 510 SER A C 1
ATOM 460 O O . SER A 1 70 ? 42.830 -2.699 1.734 1.00 24.46 510 SER A O 1
ATOM 463 N N . PRO A 1 71 ? 43.283 -4.188 0.140 1.00 23.02 511 PRO A N 1
ATOM 464 C CA . PRO A 1 71 ? 43.171 -5.312 1.029 1.00 24.13 511 PRO A CA 1
ATOM 465 C C . PRO A 1 71 ? 44.041 -5.273 2.276 1.00 29.22 511 PRO A C 1
ATOM 466 O O . PRO A 1 71 ? 43.631 -5.802 3.292 1.00 33.65 511 PRO A O 1
ATOM 470 N N . ASP A 1 72 ? 45.209 -4.637 2.221 1.00 32.25 512 ASP A N 1
ATOM 471 C CA . ASP A 1 72 ? 46.025 -4.398 3.423 1.00 34.19 512 ASP A CA 1
ATOM 472 C C . ASP A 1 72 ? 45.511 -3.309 4.373 1.00 30.66 512 ASP A C 1
ATOM 473 O O . ASP A 1 72 ? 46.075 -3.111 5.421 1.00 31.61 512 ASP A O 1
ATOM 478 N N . GLY A 1 73 ? 44.501 -2.545 3.967 1.00 28.05 513 GLY A N 1
ATOM 479 C CA . GLY A 1 73 ? 44.002 -1.465 4.805 1.00 27.70 513 GLY A CA 1
ATOM 480 C C . GLY A 1 73 ? 44.892 -0.227 4.922 1.00 29.16 513 GLY A C 1
ATOM 481 O O . GLY A 1 73 ? 44.539 0.697 5.665 1.00 31.50 513 GLY A O 1
ATOM 482 N N . ALA A 1 74 ? 46.000 -0.172 4.169 1.00 28.31 514 ALA A N 1
ATOM 483 C CA . ALA A 1 74 ? 46.953 0.953 4.242 1.00 30.08 514 ALA A CA 1
ATOM 484 C C . ALA A 1 74 ? 46.591 2.124 3.250 1.00 27.82 514 ALA A C 1
ATOM 485 O O . ALA A 1 74 ? 46.952 3.281 3.457 1.00 24.21 514 ALA A O 1
ATOM 487 N N . LEU A 1 75 ? 45.866 1.794 2.203 1.00 29.30 515 LEU A N 1
ATOM 488 C CA . LEU A 1 75 ? 45.479 2.739 1.171 1.00 30.65 515 LEU A CA 1
ATOM 489 C C . LEU A 1 75 ? 43.957 2.732 0.999 1.00 29.99 515 LEU A C 1
ATOM 490 O O . LEU A 1 75 ? 43.290 1.674 1.158 1.00 28.56 515 LEU A O 1
ATOM 495 N N . LEU A 1 76 ? 43.415 3.907 0.669 1.00 27.84 516 LEU A N 1
ATOM 496 C CA . LEU A 1 76 ? 42.049 4.010 0.250 1.00 27.61 516 LEU A CA 1
ATOM 497 C C . LEU A 1 76 ? 41.982 4.642 -1.135 1.00 31.03 516 LEU A C 1
ATOM 498 O O . LEU A 1 76 ? 42.715 5.553 -1.423 1.00 30.54 516 LEU A O 1
ATOM 503 N N . ALA A 1 77 ? 41.069 4.197 -1.982 1.00 27.82 517 ALA A N 1
ATOM 504 C CA . ALA A 1 77 ? 40.809 4.801 -3.318 1.00 24.64 517 ALA A CA 1
ATOM 505 C C . ALA A 1 77 ? 39.459 5.475 -3.314 1.00 24.84 517 ALA A C 1
ATOM 506 O O . ALA A 1 77 ? 38.543 5.009 -2.639 1.00 28.47 517 ALA A O 1
ATOM 508 N N . SER A 1 78 ? 39.320 6.548 -4.084 1.00 23.73 518 SER A N 1
ATOM 509 C CA . SER A 1 78 ? 38.062 7.244 -4.257 1.00 25.19 518 SER A CA 1
ATOM 510 C C . SER A 1 78 ? 37.859 7.588 -5.698 1.00 28.44 518 SER A C 1
ATOM 511 O O . SER A 1 78 ? 38.849 7.782 -6.423 1.00 29.17 518 SER A O 1
ATOM 514 N N . GLY A 1 79 ? 36.572 7.644 -6.092 1.00 28.76 519 GLY A N 1
ATOM 515 C CA . GLY A 1 79 ? 36.129 8.012 -7.428 1.00 25.72 519 GLY A CA 1
ATOM 516 C C . GLY A 1 79 ? 35.286 9.269 -7.272 1.00 25.59 519 GLY A C 1
ATOM 517 O O . GLY A 1 79 ? 34.400 9.326 -6.383 1.00 26.48 519 GLY A O 1
ATOM 518 N N . SER A 1 80 ? 35.545 10.261 -8.135 1.00 30.33 520 SER A N 1
ATOM 519 C CA . SER A 1 80 ? 34.819 11.499 -8.127 1.00 30.59 520 SER A CA 1
ATOM 520 C C . SER A 1 80 ? 34.351 11.991 -9.495 1.00 32.72 520 SER A C 1
ATOM 521 O O . SER A 1 80 ? 34.860 11.631 -10.544 1.00 26.43 520 SER A O 1
ATOM 524 N N . ASP A 1 81 ? 33.338 12.850 -9.428 1.00 39.19 521 ASP A N 1
ATOM 525 C CA . ASP A 1 81 ? 32.794 13.545 -10.589 1.00 41.95 521 ASP A CA 1
ATOM 526 C C . ASP A 1 81 ? 33.849 14.445 -11.224 1.00 34.15 521 ASP A C 1
ATOM 527 O O . ASP A 1 81 ? 33.726 14.759 -12.356 1.00 31.53 521 ASP A O 1
ATOM 532 N N . ASP A 1 82 ? 34.881 14.838 -10.476 1.00 30.63 522 ASP A N 1
ATOM 533 C CA . ASP A 1 82 ? 35.971 15.659 -11.017 1.00 27.51 522 ASP A CA 1
ATOM 534 C C . ASP A 1 82 ? 36.814 14.892 -12.047 1.00 28.52 522 ASP A C 1
ATOM 535 O O . ASP A 1 82 ? 37.707 15.427 -12.614 1.00 27.61 522 ASP A O 1
ATOM 540 N N . ALA A 1 83 ? 36.515 13.613 -12.225 1.00 30.77 523 ALA A N 1
ATOM 541 C CA . ALA A 1 83 ? 37.110 12.752 -13.216 1.00 35.61 523 ALA A CA 1
ATOM 542 C C . ALA A 1 83 ? 38.453 12.178 -12.761 1.00 36.30 523 ALA A C 1
ATOM 543 O O . ALA A 1 83 ? 39.243 11.645 -13.566 1.00 33.45 523 ALA A O 1
ATOM 545 N N . THR A 1 84 ? 38.696 12.234 -11.454 1.00 38.15 524 THR A N 1
ATOM 546 C CA . THR A 1 84 ? 39.917 11.668 -10.905 1.00 36.13 524 THR A CA 1
ATOM 547 C C . THR A 1 84 ? 39.622 10.488 -10.007 1.00 29.23 524 THR A C 1
ATOM 548 O O . THR A 1 84 ? 38.602 10.441 -9.362 1.00 28.21 524 THR A O 1
ATOM 552 N N . VAL A 1 85 ? 40.546 9.535 -9.967 1.00 26.26 525 VAL A N 1
ATOM 553 C CA . VAL A 1 85 ? 40.507 8.426 -9.013 1.00 25.78 525 VAL A CA 1
ATOM 554 C C . VAL A 1 85 ? 41.757 8.663 -8.165 1.00 26.72 525 VAL A C 1
ATOM 555 O O . VAL A 1 85 ? 42.854 8.660 -8.676 1.00 27.54 525 VAL A O 1
ATOM 559 N N . ARG A 1 86 ? 41.581 8.883 -6.871 1.00 27.18 526 ARG A N 1
ATOM 560 C CA . ARG A 1 86 ? 42.712 9.210 -5.987 1.00 26.22 526 ARG A CA 1
ATOM 561 C C . ARG A 1 86 ? 42.992 8.094 -4.996 1.00 29.50 526 ARG A C 1
ATOM 562 O O . ARG A 1 86 ? 42.066 7.468 -4.469 1.00 30.37 526 ARG A O 1
ATOM 570 N N . LEU A 1 87 ? 44.286 7.816 -4.792 1.00 35.71 527 LEU A N 1
ATOM 571 C CA . LEU A 1 87 ? 44.696 6.748 -3.841 1.00 32.24 527 LEU A CA 1
ATOM 572 C C . LEU A 1 87 ? 45.261 7.470 -2.671 1.00 30.43 527 LEU A C 1
ATOM 573 O O . LEU A 1 87 ? 46.222 8.201 -2.790 1.00 29.69 527 LEU A O 1
ATOM 578 N N . TRP A 1 88 ? 44.670 7.265 -1.530 1.00 30.81 528 TRP A N 1
ATOM 579 C CA . TRP A 1 88 ? 45.050 8.002 -0.360 1.00 32.35 528 TRP A CA 1
ATOM 580 C C . TRP A 1 88 ? 45.895 7.121 0.521 1.00 39.06 528 TRP A C 1
ATOM 581 O O . TRP A 1 88 ? 45.606 5.927 0.757 1.00 37.85 528 TRP A O 1
ATOM 592 N N . ASP A 1 89 ? 46.966 7.744 1.005 1.00 45.44 529 ASP A N 1
ATOM 593 C CA . ASP A 1 89 ? 47.842 7.091 1.937 1.00 49.00 529 ASP A CA 1
ATOM 594 C C . ASP A 1 89 ? 47.113 7.206 3.262 1.00 46.10 529 ASP A C 1
ATOM 595 O O . ASP A 1 89 ? 46.813 8.337 3.679 1.00 43.11 529 ASP A O 1
ATOM 600 N N . VAL A 1 90 ? 46.777 6.069 3.891 1.00 42.13 530 VAL A N 1
ATOM 601 C CA . VAL A 1 90 ? 46.128 6.054 5.195 1.00 41.71 530 VAL A CA 1
ATOM 602 C C . VAL A 1 90 ? 46.854 5.173 6.179 1.00 39.88 530 VAL A C 1
ATOM 603 O O . VAL A 1 90 ? 46.998 5.572 7.333 1.00 43.63 530 VAL A O 1
ATOM 607 N N . ARG A 1 96 ? 49.702 12.677 0.665 1.00 46.75 536 ARG A N 1
ATOM 608 C CA . ARG A 1 96 ? 48.999 12.958 -0.544 1.00 42.12 536 ARG A CA 1
ATOM 609 C C . ARG A 1 96 ? 48.676 11.966 -1.427 1.00 40.45 536 ARG A C 1
ATOM 610 O O . ARG A 1 96 ? 49.527 11.202 -1.738 1.00 36.59 536 ARG A O 1
ATOM 618 N N . ALA A 1 97 ? 47.512 12.101 -2.031 1.00 36.59 537 ALA A N 1
ATOM 619 C CA . ALA A 1 97 ? 47.133 11.115 -2.936 1.00 35.91 537 ALA A CA 1
ATOM 620 C C . ALA A 1 97 ? 47.814 11.128 -4.230 1.00 34.46 537 ALA A C 1
ATOM 621 O O . ALA A 1 97 ? 48.184 12.106 -4.791 1.00 34.95 537 ALA A O 1
ATOM 623 N N . VAL A 1 98 ? 47.782 9.962 -4.779 1.00 30.97 538 VAL A N 1
ATOM 624 C CA . VAL A 1 98 ? 48.141 9.777 -6.095 1.00 30.02 538 VAL A CA 1
ATOM 625 C C . VAL A 1 98 ? 46.927 9.859 -6.892 1.00 30.73 538 VAL A C 1
ATOM 626 O O . VAL A 1 98 ? 45.872 9.612 -6.421 1.00 32.35 538 VAL A O 1
ATOM 630 N N . PHE A 1 99 ? 47.102 10.282 -8.133 1.00 32.42 539 PHE A N 1
ATOM 631 C CA . PHE A 1 99 ? 46.003 10.524 -9.032 1.00 33.34 539 PHE A CA 1
ATOM 632 C C . PHE A 1 99 ? 45.999 9.790 -10.327 1.00 32.54 539 PHE A C 1
ATOM 633 O O . PHE A 1 99 ? 47.021 9.517 -10.919 1.00 36.73 539 PHE A O 1
ATOM 641 N N . GLU A 1 100 ? 44.792 9.503 -10.760 1.00 29.54 540 GLU A N 1
ATOM 642 C CA . GLU A 1 100 ? 44.544 8.864 -12.013 1.00 29.94 540 GLU A CA 1
ATOM 643 C C . GLU A 1 100 ? 43.417 9.645 -12.625 1.00 29.40 540 GLU A C 1
ATOM 644 O O . GLU A 1 100 ? 42.671 10.302 -11.924 1.00 28.22 540 GLU A O 1
ATOM 650 N N . GLY A 1 101 ? 43.307 9.600 -13.936 1.00 34.20 541 GLY A N 1
ATOM 651 C CA . GLY A 1 101 ? 42.292 10.366 -14.601 1.00 30.27 541 GLY A CA 1
ATOM 652 C C . GLY A 1 101 ? 41.421 9.618 -15.559 1.00 33.89 541 GLY A C 1
ATOM 653 O O . GLY A 1 101 ? 41.761 8.559 -16.063 1.00 26.26 541 GLY A O 1
ATOM 654 N N . HIS A 1 102 ? 40.264 10.211 -15.790 1.00 35.03 542 HIS A N 1
ATOM 655 C CA . HIS A 1 102 ? 39.291 9.691 -16.703 1.00 37.87 542 HIS A CA 1
ATOM 656 C C . HIS A 1 102 ? 38.899 10.793 -17.611 1.00 39.00 542 HIS A C 1
ATOM 657 O O . HIS A 1 102 ? 38.862 11.943 -17.209 1.00 32.92 542 HIS A O 1
ATOM 664 N N . THR A 1 103 ? 38.592 10.431 -18.842 1.00 48.59 543 THR A N 1
ATOM 665 C CA . THR A 1 103 ? 38.131 11.404 -19.811 1.00 52.55 543 THR A CA 1
ATOM 666 C C . THR A 1 103 ? 36.822 11.938 -19.228 1.00 47.17 543 THR A C 1
ATOM 667 O O . THR A 1 103 ? 36.477 13.089 -19.418 1.00 45.24 543 THR A O 1
ATOM 671 N N . HIS A 1 104 ? 36.079 11.083 -18.541 1.00 47.03 544 HIS A N 1
ATOM 672 C CA . HIS A 1 104 ? 34.791 11.525 -17.951 1.00 45.08 544 HIS A CA 1
ATOM 673 C C . HIS A 1 104 ? 34.793 11.374 -16.435 1.00 41.77 544 HIS A C 1
ATOM 674 O O . HIS A 1 104 ? 35.812 11.080 -15.872 1.00 40.39 544 HIS A O 1
ATOM 681 N N . TYR A 1 105 ? 33.645 11.619 -15.828 1.00 38.52 545 TYR A N 1
ATOM 682 C CA . TYR A 1 105 ? 33.429 11.477 -14.371 1.00 38.06 545 TYR A CA 1
ATOM 683 C C . TYR A 1 105 ? 33.651 10.021 -13.981 1.00 34.87 545 TYR A C 1
ATOM 684 O O . TYR A 1 105 ? 33.323 9.108 -14.709 1.00 34.45 545 TYR A O 1
ATOM 693 N N . VAL A 1 106 ? 34.216 9.810 -12.815 1.00 31.57 546 VAL A N 1
ATOM 694 C CA . VAL A 1 106 ? 34.427 8.400 -12.421 1.00 32.64 546 VAL A CA 1
ATOM 695 C C . VAL A 1 106 ? 33.460 8.089 -11.277 1.00 32.98 546 VAL A C 1
ATOM 696 O O . VAL A 1 106 ? 33.441 8.794 -10.309 1.00 31.79 546 VAL A O 1
ATOM 700 N N . LEU A 1 107 ? 32.681 7.022 -11.422 1.00 36.37 547 LEU A N 1
ATOM 701 C CA . LEU A 1 107 ? 31.635 6.739 -10.410 1.00 37.75 547 LEU A CA 1
ATOM 702 C C . LEU A 1 107 ? 31.926 5.530 -9.529 1.00 34.10 547 LEU A C 1
ATOM 703 O O . LEU A 1 107 ? 31.335 5.497 -8.479 1.00 30.96 547 LEU A O 1
ATOM 708 N N . ASP A 1 108 ? 32.712 4.551 -9.970 1.00 37.80 548 ASP A N 1
ATOM 709 C CA . ASP A 1 108 ? 32.985 3.403 -9.066 1.00 37.91 548 ASP A CA 1
ATOM 710 C C . ASP A 1 108 ? 34.469 3.027 -9.077 1.00 33.14 548 ASP A C 1
ATOM 711 O O . ASP A 1 108 ? 35.119 3.207 -10.087 1.00 27.75 548 ASP A O 1
ATOM 716 N N . ILE A 1 109 ? 34.958 2.565 -7.932 1.00 30.68 549 ILE A N 1
ATOM 717 C CA . ILE A 1 109 ? 36.350 2.065 -7.789 1.00 30.54 549 ILE A CA 1
ATOM 718 C C . ILE A 1 109 ? 36.341 0.756 -7.006 1.00 29.35 549 ILE A C 1
ATOM 719 O O . ILE A 1 109 ? 35.575 0.656 -6.064 1.00 29.42 549 ILE A O 1
ATOM 724 N N . ALA A 1 110 ? 37.155 -0.211 -7.418 1.00 28.01 550 ALA A N 1
ATOM 725 C CA . ALA A 1 110 ? 37.280 -1.403 -6.646 1.00 22.43 550 ALA A CA 1
ATOM 726 C C . ALA A 1 110 ? 38.742 -1.870 -6.795 1.00 24.11 550 ALA A C 1
ATOM 727 O O . ALA A 1 110 ? 39.333 -1.787 -7.845 1.00 24.95 550 ALA A O 1
ATOM 729 N N . PHE A 1 111 ? 39.302 -2.368 -5.698 1.00 23.64 551 PHE A N 1
ATOM 730 C CA . PHE A 1 111 ? 40.598 -2.946 -5.674 1.00 22.04 551 PHE A CA 1
ATOM 731 C C . PHE A 1 111 ? 40.389 -4.435 -5.929 1.00 20.74 551 PHE A C 1
ATOM 732 O O . PHE A 1 111 ? 39.411 -5.013 -5.533 1.00 18.25 551 PHE A O 1
ATOM 740 N N . SER A 1 112 ? 41.349 -5.062 -6.573 1.00 24.62 552 SER A N 1
ATOM 741 C CA . SER A 1 112 ? 41.333 -6.512 -6.749 1.00 26.21 552 SER A CA 1
ATOM 742 C C . SER A 1 112 ? 41.606 -7.213 -5.452 1.00 26.00 552 SER A C 1
ATOM 743 O O . SER A 1 112 ? 42.179 -6.617 -4.529 1.00 24.25 552 SER A O 1
ATOM 746 N N . PRO A 1 113 ? 41.203 -8.481 -5.335 1.00 28.99 553 PRO A N 1
ATOM 747 C CA . PRO A 1 113 ? 41.410 -9.114 -3.978 1.00 30.53 553 PRO A CA 1
ATOM 748 C C . PRO A 1 113 ? 42.884 -9.141 -3.637 1.00 32.27 553 PRO A C 1
ATOM 749 O O . PRO A 1 113 ? 43.292 -9.005 -2.519 1.00 37.38 553 PRO A O 1
ATOM 753 N N . ASP A 1 114 ? 43.647 -9.330 -4.688 1.00 38.44 554 ASP A N 1
ATOM 754 C CA . ASP A 1 114 ? 45.075 -9.272 -4.699 1.00 41.06 554 ASP A CA 1
ATOM 755 C C . ASP A 1 114 ? 45.587 -7.928 -4.143 1.00 43.83 554 ASP A C 1
ATOM 756 O O . ASP A 1 114 ? 46.548 -7.861 -3.432 1.00 40.04 554 ASP A O 1
ATOM 761 N N . GLY A 1 115 ? 44.931 -6.834 -4.503 1.00 47.59 555 GLY A N 1
ATOM 762 C CA . GLY A 1 115 ? 45.425 -5.491 -4.192 1.00 40.92 555 GLY A CA 1
ATOM 763 C C . GLY A 1 115 ? 46.338 -4.914 -5.276 1.00 36.12 555 GLY A C 1
ATOM 764 O O . GLY A 1 115 ? 46.782 -3.773 -5.160 1.00 33.91 555 GLY A O 1
ATOM 765 N N . SER A 1 116 ? 46.612 -5.692 -6.325 1.00 31.53 556 SER A N 1
ATOM 766 C CA . SER A 1 116 ? 47.456 -5.250 -7.421 1.00 31.93 556 SER A CA 1
ATOM 767 C C . SER A 1 116 ? 46.774 -4.254 -8.352 1.00 31.99 556 SER A C 1
ATOM 768 O O . SER A 1 116 ? 47.457 -3.460 -9.007 1.00 31.36 556 SER A O 1
ATOM 771 N N . MET A 1 117 ? 45.451 -4.336 -8.430 1.00 29.60 557 MET A N 1
ATOM 772 C CA . MET A 1 117 ? 44.701 -3.528 -9.354 1.00 30.52 557 MET A CA 1
ATOM 773 C C . MET A 1 117 ? 43.566 -2.760 -8.794 1.00 29.31 557 MET A C 1
ATOM 774 O O . MET A 1 117 ? 42.926 -3.202 -7.863 1.00 29.41 557 MET A O 1
ATOM 779 N N . VAL A 1 118 ? 43.336 -1.599 -9.408 1.00 28.59 558 VAL A N 1
ATOM 780 C CA . VAL A 1 118 ? 42.232 -0.715 -9.101 1.00 29.34 558 VAL A CA 1
ATOM 781 C C . VAL A 1 118 ? 41.450 -0.665 -10.398 1.00 25.88 558 VAL A C 1
ATOM 782 O O . VAL A 1 118 ? 42.010 -0.403 -11.456 1.00 22.76 558 VAL A O 1
ATOM 786 N N . ALA A 1 119 ? 40.144 -0.906 -10.300 1.00 24.02 559 ALA A N 1
ATOM 787 C CA . ALA A 1 119 ? 39.248 -0.791 -11.441 1.00 23.09 559 ALA A CA 1
ATOM 788 C C . ALA A 1 119 ? 38.442 0.451 -11.210 1.00 26.30 559 ALA A C 1
ATOM 789 O O . ALA A 1 119 ? 37.999 0.674 -10.094 1.00 25.65 559 ALA A O 1
ATOM 791 N N . SER A 1 120 ? 38.238 1.229 -12.272 1.00 28.19 560 SER A N 1
ATOM 792 C CA . SER A 1 120 ? 37.437 2.473 -12.190 1.00 31.85 560 SER A CA 1
ATOM 793 C C . SER A 1 120 ? 36.346 2.525 -13.251 1.00 29.17 560 SER A C 1
ATOM 794 O O . SER A 1 120 ? 36.682 2.481 -14.426 1.00 29.04 560 SER A O 1
ATOM 797 N N . GLY A 1 121 ? 35.102 2.686 -12.804 1.00 26.21 561 GLY A N 1
ATOM 798 C CA . GLY A 1 121 ? 33.941 2.812 -13.693 1.00 24.84 561 GLY A CA 1
ATOM 799 C C . GLY A 1 121 ? 33.678 4.267 -13.995 1.00 26.32 561 GLY A C 1
ATOM 800 O O . GLY A 1 121 ? 33.636 5.054 -13.077 1.00 27.82 561 GLY A O 1
ATOM 801 N N . SER A 1 122 ? 33.465 4.598 -15.256 1.00 27.76 562 SER A N 1
ATOM 802 C CA . SER A 1 122 ? 33.288 5.978 -15.626 1.00 31.42 562 SER A CA 1
ATOM 803 C C . SER A 1 122 ? 32.120 6.295 -16.559 1.00 33.01 562 SER A C 1
ATOM 804 O O . SER A 1 122 ? 31.505 5.432 -17.154 1.00 29.85 562 SER A O 1
ATOM 807 N N . ARG A 1 123 ? 31.844 7.583 -16.659 1.00 36.08 563 ARG A N 1
ATOM 808 C CA . ARG A 1 123 ? 30.815 8.130 -17.525 1.00 43.12 563 ARG A CA 1
ATOM 809 C C . ARG A 1 123 ? 31.155 8.012 -18.993 1.00 39.83 563 ARG A C 1
ATOM 810 O O . ARG A 1 123 ? 30.317 8.257 -19.828 1.00 44.89 563 ARG A O 1
ATOM 812 N N . ASP A 1 124 ? 32.384 7.645 -19.302 1.00 34.46 564 ASP A N 1
ATOM 813 C CA . ASP A 1 124 ? 32.802 7.440 -20.674 1.00 34.95 564 ASP A CA 1
ATOM 814 C C . ASP A 1 124 ? 32.440 6.060 -21.183 1.00 36.09 564 ASP A C 1
ATOM 815 O O . ASP A 1 124 ? 32.855 5.681 -22.266 1.00 31.43 564 ASP A O 1
ATOM 820 N N . GLY A 1 125 ? 31.680 5.307 -20.374 1.00 41.66 565 GLY A N 1
ATOM 821 C CA . GLY A 1 125 ? 31.181 3.999 -20.766 1.00 41.69 565 GLY A CA 1
ATOM 822 C C . GLY A 1 125 ? 32.177 2.856 -20.707 1.00 38.14 565 GLY A C 1
ATOM 823 O O . GLY A 1 125 ? 31.927 1.773 -21.213 1.00 32.98 565 GLY A O 1
ATOM 824 N N . THR A 1 126 ? 33.317 3.101 -20.081 1.00 39.22 566 THR A N 1
ATOM 825 C CA . THR A 1 126 ? 34.364 2.091 -19.991 1.00 43.03 566 THR A CA 1
ATOM 826 C C . THR A 1 126 ? 34.780 1.799 -18.529 1.00 34.79 566 THR A C 1
ATOM 827 O O . THR A 1 126 ? 34.511 2.569 -17.606 1.00 30.77 566 THR A O 1
ATOM 831 N N . ALA A 1 127 ? 35.442 0.682 -18.315 1.00 31.25 567 ALA A N 1
ATOM 832 C CA . ALA A 1 127 ? 36.032 0.434 -17.016 1.00 32.99 567 ALA A CA 1
ATOM 833 C C . ALA A 1 127 ? 37.544 0.462 -17.220 1.00 30.05 567 ALA A C 1
ATOM 834 O O . ALA A 1 127 ? 38.076 -0.200 -18.110 1.00 28.92 567 ALA A O 1
ATOM 836 N N . ARG A 1 128 ? 38.236 1.239 -16.401 1.00 32.34 568 ARG A N 1
ATOM 837 C CA . ARG A 1 128 ? 39.685 1.271 -16.462 1.00 29.57 568 ARG A CA 1
ATOM 838 C C . ARG A 1 128 ? 40.263 0.332 -15.447 1.00 28.80 568 ARG A C 1
ATOM 839 O O . ARG A 1 128 ? 39.709 0.156 -14.380 1.00 28.80 568 ARG A O 1
ATOM 847 N N . LEU A 1 129 ? 41.403 -0.229 -15.788 1.00 27.19 569 LEU A N 1
ATOM 848 C CA . LEU A 1 129 ? 42.094 -1.111 -14.925 1.00 26.71 569 LEU A CA 1
ATOM 849 C C . LEU A 1 129 ? 43.515 -0.631 -14.849 1.00 26.72 569 LEU A C 1
ATOM 850 O O . LEU A 1 129 ? 44.184 -0.448 -15.857 1.00 27.14 569 LEU A O 1
ATOM 855 N N . TRP A 1 130 ? 43.954 -0.369 -13.625 1.00 27.55 570 TRP A N 1
ATOM 856 C CA . TRP A 1 130 ? 45.273 0.139 -13.354 1.00 29.54 570 TRP A CA 1
ATOM 857 C C . TRP A 1 130 ? 46.078 -0.800 -12.466 1.00 28.31 570 TRP A C 1
ATOM 858 O O . TRP A 1 130 ? 45.516 -1.508 -11.656 1.00 26.61 570 TRP A O 1
ATOM 869 N N . ASN A 1 131 ? 47.410 -0.748 -12.616 1.00 30.18 571 ASN A N 1
ATOM 870 C CA . ASN A 1 131 ? 48.308 -1.484 -11.770 1.00 32.25 571 ASN A CA 1
ATOM 871 C C . ASN A 1 131 ? 48.671 -0.528 -10.663 1.00 32.26 571 ASN A C 1
ATOM 872 O O . ASN A 1 131 ? 49.277 0.505 -10.906 1.00 33.02 571 ASN A O 1
ATOM 877 N N . VAL A 1 132 ? 48.286 -0.845 -9.445 1.00 33.49 572 VAL A N 1
ATOM 878 C CA . VAL A 1 132 ? 48.493 0.094 -8.363 1.00 36.45 572 VAL A CA 1
ATOM 879 C C . VAL A 1 132 ? 49.949 0.503 -8.157 1.00 41.03 572 VAL A C 1
ATOM 880 O O . VAL A 1 132 ? 50.230 1.688 -8.040 1.00 40.50 572 VAL A O 1
ATOM 884 N N . ALA A 1 133 ? 50.866 -0.460 -8.109 1.00 43.92 573 ALA A N 1
ATOM 885 C CA . ALA A 1 133 ? 52.276 -0.130 -7.872 1.00 44.15 573 ALA A CA 1
ATOM 886 C C . ALA A 1 133 ? 52.889 0.726 -8.969 1.00 44.43 573 ALA A C 1
ATOM 887 O O . ALA A 1 133 ? 53.539 1.715 -8.694 1.00 46.94 573 ALA A O 1
ATOM 889 N N . THR A 1 134 ? 52.658 0.335 -10.211 1.00 42.11 574 THR A N 1
ATOM 890 C CA . THR A 1 134 ? 53.170 1.049 -11.382 1.00 38.03 574 THR A CA 1
ATOM 891 C C . THR A 1 134 ? 52.477 2.350 -11.623 1.00 36.76 574 THR A C 1
ATOM 892 O O . THR A 1 134 ? 53.093 3.323 -11.946 1.00 35.55 574 THR A O 1
ATOM 896 N N . GLY A 1 135 ? 51.156 2.335 -11.490 1.00 33.91 575 GLY A N 1
ATOM 897 C CA . GLY A 1 135 ? 50.286 3.460 -11.838 1.00 33.35 575 GLY A CA 1
ATOM 898 C C . GLY A 1 135 ? 49.871 3.360 -13.304 1.00 31.28 575 GLY A C 1
ATOM 899 O O . GLY A 1 135 ? 49.281 4.279 -13.855 1.00 31.87 575 GLY A O 1
ATOM 900 N N . THR A 1 136 ? 50.232 2.263 -13.949 1.00 30.60 576 THR A N 1
ATOM 901 C CA . THR A 1 136 ? 50.085 2.105 -15.380 1.00 36.02 576 THR A CA 1
ATOM 902 C C . THR A 1 136 ? 48.693 1.581 -15.722 1.00 39.26 576 THR A C 1
ATOM 903 O O . THR A 1 136 ? 48.169 0.689 -15.052 1.00 40.73 576 THR A O 1
ATOM 907 N N . GLU A 1 137 ? 48.083 2.169 -16.749 1.00 39.01 577 GLU A N 1
ATOM 908 C CA . GLU A 1 137 ? 46.769 1.762 -17.156 1.00 38.12 577 GLU A CA 1
ATOM 909 C C . GLU A 1 137 ? 46.934 0.505 -18.002 1.00 39.66 577 GLU A C 1
ATOM 910 O O . GLU A 1 137 ? 47.697 0.463 -18.911 1.00 38.80 577 GLU A O 1
ATOM 916 N N . HIS A 1 138 ? 46.267 -0.543 -17.602 1.00 47.27 578 HIS A N 1
ATOM 917 C CA . HIS A 1 138 ? 46.452 -1.831 -18.232 1.00 50.25 578 HIS A CA 1
ATOM 918 C C . HIS A 1 138 ? 45.495 -2.334 -19.201 1.00 46.51 578 HIS A C 1
ATOM 919 O O . HIS A 1 138 ? 45.828 -3.156 -20.036 1.00 41.82 578 HIS A O 1
ATOM 926 N N . ALA A 1 139 ? 44.264 -1.941 -18.993 1.00 53.20 579 ALA A N 1
ATOM 927 C CA . ALA A 1 139 ? 43.207 -2.516 -19.790 1.00 51.24 579 ALA A CA 1
ATOM 928 C C . ALA A 1 139 ? 42.039 -1.601 -19.722 1.00 47.81 579 ALA A C 1
ATOM 929 O O . ALA A 1 139 ? 41.791 -0.920 -18.708 1.00 49.01 579 ALA A O 1
ATOM 931 N N . VAL A 1 140 ? 41.358 -1.530 -20.845 1.00 39.11 580 VAL A N 1
ATOM 932 C CA . VAL A 1 140 ? 40.153 -0.750 -20.928 1.00 35.97 580 VAL A CA 1
ATOM 933 C C . VAL A 1 140 ? 39.016 -1.720 -21.276 1.00 35.40 580 VAL A C 1
ATOM 934 O O . VAL A 1 140 ? 39.153 -2.522 -22.184 1.00 34.69 580 VAL A O 1
ATOM 938 N N . LEU A 1 141 ? 37.905 -1.636 -20.556 1.00 32.71 581 LEU A N 1
ATOM 939 C CA . LEU A 1 141 ? 36.795 -2.543 -20.787 1.00 32.42 581 LEU A CA 1
ATOM 940 C C . LEU A 1 141 ? 35.699 -1.848 -21.504 1.00 32.88 581 LEU A C 1
ATOM 941 O O . LEU A 1 141 ? 35.150 -0.878 -20.993 1.00 34.42 581 LEU A O 1
ATOM 946 N N . LYS A 1 142 ? 35.417 -2.335 -22.711 1.00 31.75 582 LYS A N 1
ATOM 947 C CA . LYS A 1 142 ? 34.526 -1.661 -23.621 1.00 36.01 582 LYS A CA 1
ATOM 948 C C . LYS A 1 142 ? 33.349 -2.557 -23.930 1.00 34.71 582 LYS A C 1
ATOM 949 O O . LYS A 1 142 ? 33.524 -3.745 -24.138 1.00 43.94 582 LYS A O 1
ATOM 955 N N . GLY A 1 143 ? 32.159 -1.990 -23.959 1.00 32.62 583 GLY A N 1
ATOM 956 C CA . GLY A 1 143 ? 30.948 -2.809 -24.174 1.00 31.01 583 GLY A CA 1
ATOM 957 C C . GLY A 1 143 ? 29.676 -2.165 -23.716 1.00 28.25 583 GLY A C 1
ATOM 958 O O . GLY A 1 143 ? 28.650 -2.277 -24.349 1.00 29.19 583 GLY A O 1
ATOM 959 N N . HIS A 1 144 ? 29.750 -1.488 -22.597 1.00 29.87 584 HIS A N 1
ATOM 960 C CA . HIS A 1 144 ? 28.627 -0.748 -22.118 1.00 30.92 584 HIS A CA 1
ATOM 961 C C . HIS A 1 144 ? 28.333 0.415 -23.067 1.00 36.86 584 HIS A C 1
ATOM 962 O O . HIS A 1 144 ? 29.241 0.986 -23.674 1.00 34.54 584 HIS A O 1
ATOM 969 N N . THR A 1 145 ? 27.046 0.738 -23.194 1.00 34.44 585 THR A N 1
ATOM 970 C CA . THR A 1 145 ? 26.597 1.808 -24.024 1.00 27.32 585 THR A CA 1
ATOM 971 C C . THR A 1 145 ? 26.157 3.001 -23.230 1.00 29.05 585 THR A C 1
ATOM 972 O O . THR A 1 145 ? 25.528 3.912 -23.785 1.00 31.13 585 THR A O 1
ATOM 976 N N . ASP A 1 146 ? 26.487 3.028 -21.944 1.00 28.41 586 ASP A N 1
ATOM 977 C CA . ASP A 1 146 ? 26.136 4.163 -21.106 1.00 30.37 586 ASP A CA 1
ATOM 978 C C . ASP A 1 146 ? 27.036 4.166 -19.878 1.00 27.86 586 ASP A C 1
ATOM 979 O O . ASP A 1 146 ? 27.924 3.301 -19.762 1.00 27.57 586 ASP A O 1
ATOM 984 N N . TYR A 1 147 ? 26.832 5.124 -18.970 1.00 27.97 587 TYR A N 1
ATOM 985 C CA . TYR A 1 147 ? 27.649 5.252 -17.770 1.00 29.08 587 TYR A CA 1
ATOM 986 C C . TYR A 1 147 ? 27.873 3.904 -17.035 1.00 29.44 587 TYR A C 1
ATOM 987 O O . TYR A 1 147 ? 26.956 3.081 -16.933 1.00 30.55 587 TYR A O 1
ATOM 996 N N . VAL A 1 148 ? 29.062 3.708 -16.497 1.00 28.33 588 VAL A N 1
ATOM 997 C CA . VAL A 1 148 ? 29.322 2.541 -15.644 1.00 25.99 588 VAL A CA 1
ATOM 998 C C . VAL A 1 148 ? 29.235 2.994 -14.196 1.00 26.73 588 VAL A C 1
ATOM 999 O O . VAL A 1 148 ? 30.009 3.840 -13.784 1.00 27.17 588 VAL A O 1
ATOM 1003 N N . TYR A 1 149 ? 28.248 2.477 -13.470 1.00 26.36 589 TYR A N 1
ATOM 1004 C CA . TYR A 1 149 ? 27.918 2.950 -12.143 1.00 26.47 589 TYR A CA 1
ATOM 1005 C C . TYR A 1 149 ? 28.541 2.146 -11.028 1.00 24.12 589 TYR A C 1
ATOM 1006 O O . TYR A 1 149 ? 28.665 2.667 -9.934 1.00 23.97 589 TYR A O 1
ATOM 1015 N N . ALA A 1 150 ? 28.904 0.893 -11.289 1.00 21.91 590 ALA A N 1
ATOM 1016 C CA . ALA A 1 150 ? 29.435 0.036 -10.209 1.00 23.56 590 ALA A CA 1
ATOM 1017 C C . ALA A 1 150 ? 30.372 -1.035 -10.767 1.00 19.55 590 ALA A C 1
ATOM 1018 O O . ALA A 1 150 ? 30.060 -1.595 -11.805 1.00 26.77 590 ALA A O 1
ATOM 1020 N N . VAL A 1 151 ? 31.451 -1.333 -10.046 1.00 19.91 591 VAL A N 1
ATOM 1021 C CA . VAL A 1 151 ? 32.451 -2.352 -10.482 1.00 18.52 591 VAL A CA 1
ATOM 1022 C C . VAL A 1 151 ? 32.865 -3.216 -9.286 1.00 20.78 591 VAL A C 1
ATOM 1023 O O . VAL A 1 151 ? 32.962 -2.684 -8.198 1.00 18.03 591 VAL A O 1
ATOM 1027 N N . ALA A 1 152 ? 33.127 -4.505 -9.502 1.00 26.04 592 ALA A N 1
ATOM 1028 C CA . ALA A 1 152 ? 33.624 -5.378 -8.390 1.00 20.25 592 ALA A CA 1
ATOM 1029 C C . ALA A 1 152 ? 34.406 -6.538 -8.962 1.00 21.59 592 ALA A C 1
ATOM 1030 O O . ALA A 1 152 ? 34.034 -7.118 -9.958 1.00 18.97 592 ALA A O 1
ATOM 1032 N N . PHE A 1 153 ? 35.505 -6.871 -8.322 1.00 22.76 593 PHE A N 1
ATOM 1033 C CA . PHE A 1 153 ? 36.325 -8.026 -8.726 1.00 22.01 593 PHE A CA 1
ATOM 1034 C C . PHE A 1 153 ? 35.779 -9.307 -8.098 1.00 22.65 593 PHE A C 1
ATOM 1035 O O . PHE A 1 153 ? 35.215 -9.295 -7.001 1.00 23.76 593 PHE A O 1
ATOM 1043 N N . SER A 1 154 ? 35.920 -10.403 -8.811 1.00 22.08 594 SER A N 1
ATOM 1044 C CA . SER A 1 154 ? 35.625 -11.698 -8.276 1.00 23.98 594 SER A CA 1
ATOM 1045 C C . SER A 1 154 ? 36.683 -12.014 -7.223 1.00 26.50 594 SER A C 1
ATOM 1046 O O . SER A 1 154 ? 37.826 -11.501 -7.299 1.00 24.98 594 SER A O 1
ATOM 1049 N N . PRO A 1 155 ? 36.329 -12.846 -6.215 1.00 31.64 595 PRO A N 1
ATOM 1050 C CA . PRO A 1 155 ? 37.289 -13.200 -5.166 1.00 26.68 595 PRO A CA 1
ATOM 1051 C C . PRO A 1 155 ? 38.586 -13.842 -5.674 1.00 25.47 595 PRO A C 1
ATOM 1052 O O . PRO A 1 155 ? 39.618 -13.644 -5.062 1.00 26.06 595 PRO A O 1
ATOM 1056 N N . ASP A 1 156 ? 38.529 -14.621 -6.771 1.00 22.63 596 ASP A N 1
ATOM 1057 C CA . ASP A 1 156 ? 39.721 -15.165 -7.383 1.00 24.95 596 ASP A CA 1
ATOM 1058 C C . ASP A 1 156 ? 40.515 -14.157 -8.223 1.00 27.79 596 ASP A C 1
ATOM 1059 O O . ASP A 1 156 ? 41.584 -14.480 -8.744 1.00 30.17 596 ASP A O 1
ATOM 1064 N N . GLY A 1 157 ? 39.968 -12.950 -8.389 1.00 30.14 597 GLY A N 1
ATOM 1065 C CA . GLY A 1 157 ? 40.622 -11.868 -9.103 1.00 28.29 597 GLY A CA 1
ATOM 1066 C C . GLY A 1 157 ? 40.576 -11.952 -10.601 1.00 28.11 597 GLY A C 1
ATOM 1067 O O . GLY A 1 157 ? 40.896 -10.954 -11.252 1.00 34.10 597 GLY A O 1
ATOM 1068 N N . SER A 1 158 ? 40.121 -13.074 -11.151 1.00 27.32 598 SER A N 1
ATOM 1069 C CA . SER A 1 158 ? 40.113 -13.282 -12.606 1.00 30.93 598 SER A CA 1
ATOM 1070 C C . SER A 1 158 ? 38.992 -12.525 -13.363 1.00 29.80 598 SER A C 1
ATOM 1071 O O . SER A 1 158 ? 39.150 -12.165 -14.517 1.00 30.02 598 SER A O 1
ATOM 1074 N N . MET A 1 159 ? 37.883 -12.225 -12.694 1.00 31.27 599 MET A N 1
ATOM 1075 C CA . MET A 1 159 ? 36.763 -11.564 -13.313 1.00 31.53 599 MET A CA 1
ATOM 1076 C C . MET A 1 159 ? 36.462 -10.223 -12.654 1.00 28.96 599 MET A C 1
ATOM 1077 O O . MET A 1 159 ? 36.675 -10.054 -11.453 1.00 24.66 599 MET A O 1
ATOM 1082 N N . VAL A 1 160 ? 35.969 -9.275 -13.456 1.00 28.80 600 VAL A N 1
ATOM 1083 C CA . VAL A 1 160 ? 35.372 -8.047 -12.927 1.00 28.26 600 VAL A CA 1
ATOM 1084 C C . VAL A 1 160 ? 33.916 -7.999 -13.374 1.00 25.90 600 VAL A C 1
ATOM 1085 O O . VAL A 1 160 ? 33.575 -8.462 -14.457 1.00 27.59 600 VAL A O 1
ATOM 1089 N N . ALA A 1 161 ? 33.052 -7.465 -12.535 1.00 22.70 601 ALA A N 1
ATOM 1090 C CA . ALA A 1 161 ? 31.641 -7.298 -12.863 1.00 21.71 601 ALA A CA 1
ATOM 1091 C C . ALA A 1 161 ? 31.280 -5.861 -12.763 1.00 20.46 601 ALA A C 1
ATOM 1092 O O . ALA A 1 161 ? 31.854 -5.145 -11.942 1.00 18.32 601 ALA A O 1
ATOM 1094 N N . SER A 1 162 ? 30.368 -5.411 -13.619 1.00 17.72 602 SER A N 1
ATOM 1095 C CA . SER A 1 162 ? 30.036 -3.976 -13.763 1.00 20.40 602 SER A CA 1
ATOM 1096 C C . SER A 1 162 ? 28.551 -3.783 -13.969 1.00 24.29 602 SER A C 1
ATOM 1097 O O . SER A 1 162 ? 27.904 -4.541 -14.658 1.00 23.74 602 SER A O 1
ATOM 1100 N N . GLY A 1 163 ? 28.030 -2.703 -13.403 1.00 28.51 603 GLY A N 1
ATOM 1101 C CA . GLY A 1 163 ? 26.664 -2.282 -13.591 1.00 31.72 603 GLY A CA 1
ATOM 1102 C C . GLY A 1 163 ? 26.685 -0.942 -14.272 1.00 33.30 603 GLY A C 1
ATOM 1103 O O . GLY A 1 163 ? 27.519 -0.075 -13.973 1.00 33.16 603 GLY A O 1
ATOM 1104 N N . SER A 1 164 ? 25.778 -0.776 -15.218 1.00 33.30 604 SER A N 1
ATOM 1105 C CA . SER A 1 164 ? 25.719 0.442 -16.014 1.00 32.19 604 SER A CA 1
ATOM 1106 C C . SER A 1 164 ? 24.322 0.992 -16.139 1.00 28.34 604 SER A C 1
ATOM 1107 O O . SER A 1 164 ? 23.358 0.294 -15.978 1.00 26.66 604 SER A O 1
ATOM 1110 N N . ARG A 1 165 ? 24.242 2.249 -16.528 1.00 29.89 605 ARG A N 1
ATOM 1111 C CA . ARG A 1 165 ? 22.966 2.866 -16.906 1.00 32.12 605 ARG A CA 1
ATOM 1112 C C . ARG A 1 165 ? 22.296 2.274 -18.118 1.00 31.76 605 ARG A C 1
ATOM 1113 O O . ARG A 1 165 ? 21.116 2.439 -18.285 1.00 34.88 605 ARG A O 1
ATOM 1121 N N . ASP A 1 166 ? 23.036 1.584 -18.967 1.00 29.70 606 ASP A N 1
ATOM 1122 C CA . ASP A 1 166 ? 22.440 0.815 -20.069 1.00 33.12 606 ASP A CA 1
ATOM 1123 C C . ASP A 1 166 ? 21.582 -0.377 -19.610 1.00 37.24 606 ASP A C 1
ATOM 1124 O O . ASP A 1 166 ? 21.101 -1.122 -20.455 1.00 50.30 606 ASP A O 1
ATOM 1129 N N . GLY A 1 167 ? 21.446 -0.600 -18.300 1.00 32.75 607 GLY A N 1
ATOM 1130 C CA . GLY A 1 167 ? 20.524 -1.596 -17.803 1.00 31.80 607 GLY A CA 1
ATOM 1131 C C . GLY A 1 167 ? 21.100 -2.989 -17.788 1.00 32.36 607 GLY A C 1
ATOM 1132 O O . GLY A 1 167 ? 20.342 -3.967 -17.679 1.00 34.82 607 GLY A O 1
ATOM 1133 N N . THR A 1 168 ? 22.397 -3.131 -18.004 1.00 32.78 608 THR A N 1
ATOM 1134 C CA . THR A 1 168 ? 22.995 -4.461 -18.041 1.00 34.35 608 THR A CA 1
ATOM 1135 C C . THR A 1 168 ? 24.005 -4.623 -16.894 1.00 28.43 608 THR A C 1
ATOM 1136 O O . THR A 1 168 ? 24.597 -3.627 -16.388 1.00 25.80 608 THR A O 1
ATOM 1140 N N . ILE A 1 169 ? 24.288 -5.884 -16.593 1.00 29.39 609 ILE A N 1
ATOM 1141 C CA . ILE A 1 169 ? 25.372 -6.250 -15.712 1.00 29.19 609 ILE A CA 1
ATOM 1142 C C . ILE A 1 169 ? 26.301 -7.019 -16.621 1.00 30.10 609 ILE A C 1
ATOM 1143 O O . ILE A 1 169 ? 25.860 -7.907 -17.317 1.00 31.67 609 ILE A O 1
ATOM 1148 N N . ARG A 1 170 ? 27.578 -6.677 -16.621 1.00 31.65 610 ARG A N 1
ATOM 1149 C CA . ARG A 1 170 ? 28.554 -7.343 -17.470 1.00 33.21 610 ARG A CA 1
ATOM 1150 C C . ARG A 1 170 ? 29.626 -8.027 -16.664 1.00 30.79 610 ARG A C 1
ATOM 1151 O O . ARG A 1 170 ? 30.021 -7.553 -15.615 1.00 29.82 610 ARG A O 1
ATOM 1159 N N . LEU A 1 171 ? 30.120 -9.137 -17.199 1.00 30.50 611 LEU A N 1
ATOM 1160 C CA . LEU A 1 171 ? 31.244 -9.850 -16.648 1.00 30.34 611 LEU A CA 1
ATOM 1161 C C . LEU A 1 171 ? 32.364 -9.798 -17.615 1.00 30.81 611 LEU A C 1
ATOM 1162 O O . LEU A 1 171 ? 32.173 -10.075 -18.805 1.00 30.26 611 LEU A O 1
ATOM 1167 N N . TRP A 1 172 ? 33.536 -9.470 -17.105 1.00 30.43 612 TRP A N 1
ATOM 1168 C CA . TRP A 1 172 ? 34.740 -9.350 -17.929 1.00 29.27 612 TRP A CA 1
ATOM 1169 C C . TRP A 1 172 ? 35.821 -10.262 -17.404 1.00 28.64 612 TRP A C 1
ATOM 1170 O O . TRP A 1 172 ? 35.956 -10.431 -16.207 1.00 27.99 612 TRP A O 1
ATOM 1181 N N . ASP A 1 173 ? 36.593 -10.831 -18.303 1.00 28.76 613 ASP A N 1
ATOM 1182 C CA . ASP A 1 173 ? 37.882 -11.441 -17.966 1.00 29.14 613 ASP A CA 1
ATOM 1183 C C . ASP A 1 173 ? 38.881 -10.258 -17.917 1.00 29.97 613 ASP A C 1
ATOM 1184 O O . ASP A 1 173 ? 39.104 -9.564 -18.932 1.00 29.37 613 ASP A O 1
ATOM 1189 N N . VAL A 1 174 ? 39.468 -10.063 -16.736 1.00 30.44 614 VAL A N 1
ATOM 1190 C CA . VAL A 1 174 ? 40.292 -8.901 -16.445 1.00 33.51 614 VAL A CA 1
ATOM 1191 C C . VAL A 1 174 ? 41.583 -8.924 -17.294 1.00 35.08 614 VAL A C 1
ATOM 1192 O O . VAL A 1 174 ? 41.911 -7.938 -17.971 1.00 33.22 614 VAL A O 1
ATOM 1196 N N . ALA A 1 175 ? 42.285 -10.053 -17.269 1.00 37.34 615 ALA A N 1
ATOM 1197 C CA . ALA A 1 175 ? 43.631 -10.173 -17.919 1.00 37.70 615 ALA A CA 1
ATOM 1198 C C . ALA A 1 175 ? 43.557 -9.854 -19.417 1.00 42.45 615 ALA A C 1
ATOM 1199 O O . ALA A 1 175 ? 44.404 -9.165 -19.974 1.00 42.98 615 ALA A O 1
ATOM 1201 N N . THR A 1 176 ? 42.484 -10.318 -20.047 1.00 51.04 616 THR A N 1
ATOM 1202 C CA . THR A 1 176 ? 42.305 -10.179 -21.462 1.00 51.29 616 THR A CA 1
ATOM 1203 C C . THR A 1 176 ? 41.356 -9.095 -21.945 1.00 43.01 616 THR A C 1
ATOM 1204 O O . THR A 1 176 ? 41.135 -8.970 -23.121 1.00 41.64 616 THR A O 1
ATOM 1208 N N . GLY A 1 177 ? 40.844 -8.265 -21.058 1.00 37.19 617 GLY A N 1
ATOM 1209 C CA . GLY A 1 177 ? 39.991 -7.157 -21.462 1.00 38.17 617 GLY A CA 1
ATOM 1210 C C . GLY A 1 177 ? 38.724 -7.618 -22.213 1.00 39.80 617 GLY A C 1
ATOM 1211 O O . GLY A 1 177 ? 38.101 -6.838 -22.944 1.00 42.72 617 GLY A O 1
ATOM 1212 N N . LYS A 1 178 ? 38.341 -8.880 -22.062 1.00 38.91 618 LYS A N 1
ATOM 1213 C CA . LYS A 1 178 ? 37.306 -9.471 -22.859 1.00 38.49 618 LYS A CA 1
ATOM 1214 C C . LYS A 1 178 ? 35.994 -9.615 -22.082 1.00 40.12 618 LYS A C 1
ATOM 1215 O O . LYS A 1 178 ? 35.942 -10.081 -20.962 1.00 36.01 618 LYS A O 1
ATOM 1221 N N . GLU A 1 179 ? 34.900 -9.237 -22.709 1.00 41.98 619 GLU A N 1
ATOM 1222 C CA . GLU A 1 179 ? 33.581 -9.393 -22.120 1.00 39.07 619 GLU A CA 1
ATOM 1223 C C . GLU A 1 179 ? 33.168 -10.847 -22.229 1.00 40.44 619 GLU A C 1
ATOM 1224 O O . GLU A 1 179 ? 33.345 -11.457 -23.259 1.00 40.05 619 GLU A O 1
ATOM 1230 N N . ARG A 1 180 ? 32.742 -11.416 -21.117 1.00 40.06 620 ARG A N 1
ATOM 1231 C CA . ARG A 1 180 ? 32.400 -12.831 -21.031 1.00 38.80 620 ARG A CA 1
ATOM 1232 C C . ARG A 1 180 ? 30.931 -13.096 -20.976 1.00 39.96 620 ARG A C 1
ATOM 1233 O O . ARG A 1 180 ? 30.494 -14.128 -21.451 1.00 40.52 620 ARG A O 1
ATOM 1241 N N . ASP A 1 181 ? 30.187 -12.187 -20.368 1.00 40.72 621 ASP A N 1
ATOM 1242 C CA . ASP A 1 181 ? 28.749 -12.289 -20.252 1.00 40.44 621 ASP A CA 1
ATOM 1243 C C . ASP A 1 181 ? 28.090 -10.934 -20.138 1.00 36.96 621 ASP A C 1
ATOM 1244 O O . ASP A 1 181 ? 28.656 -10.005 -19.610 1.00 34.64 621 ASP A O 1
ATOM 1249 N N . VAL A 1 182 ? 26.867 -10.866 -20.654 1.00 36.69 622 VAL A N 1
ATOM 1250 C CA . VAL A 1 182 ? 25.994 -9.715 -20.493 1.00 36.58 622 VAL A CA 1
ATOM 1251 C C . VAL A 1 182 ? 24.679 -10.200 -19.889 1.00 35.82 622 VAL A C 1
ATOM 1252 O O . VAL A 1 182 ? 23.969 -10.999 -20.458 1.00 31.60 622 VAL A O 1
ATOM 1256 N N . LEU A 1 183 ? 24.396 -9.732 -18.695 1.00 41.01 623 LEU A N 1
ATOM 1257 C CA . LEU A 1 183 ? 23.219 -10.176 -17.954 1.00 44.17 623 LEU A CA 1
ATOM 1258 C C . LEU A 1 183 ? 22.160 -9.076 -18.187 1.00 44.24 623 LEU A C 1
ATOM 1259 O O . LEU A 1 183 ? 22.376 -7.874 -17.957 1.00 41.14 623 LEU A O 1
ATOM 1264 N N . GLN A 1 184 ? 21.038 -9.509 -18.739 1.00 45.60 624 GLN A N 1
ATOM 1265 C CA . GLN A 1 184 ? 19.950 -8.631 -19.099 1.00 46.48 624 GLN A CA 1
ATOM 1266 C C . GLN A 1 184 ? 18.731 -9.064 -18.314 1.00 42.38 624 GLN A C 1
ATOM 1267 O O . GLN A 1 184 ? 18.576 -10.255 -18.103 1.00 49.24 624 GLN A O 1
ATOM 1273 N N . ALA A 1 185 ? 17.819 -8.140 -18.034 1.00 39.72 625 ALA A N 1
ATOM 1274 C CA . ALA A 1 185 ? 16.611 -8.342 -17.215 1.00 45.10 625 ALA A CA 1
ATOM 1275 C C . ALA A 1 185 ? 16.104 -7.127 -16.507 1.00 39.28 625 ALA A C 1
ATOM 1276 O O . ALA A 1 185 ? 14.911 -6.881 -16.404 1.00 34.00 625 ALA A O 1
ATOM 1278 N N . PRO A 1 186 ? 17.033 -6.329 -16.045 1.00 43.64 626 PRO A N 1
ATOM 1279 C CA . PRO A 1 186 ? 16.586 -5.049 -15.571 1.00 48.05 626 PRO A CA 1
ATOM 1280 C C . PRO A 1 186 ? 15.961 -4.169 -16.630 1.00 42.17 626 PRO A C 1
ATOM 1281 O O . PRO A 1 186 ? 16.494 -4.045 -17.686 1.00 34.71 626 PRO A O 1
ATOM 1285 N N . ALA A 1 187 ? 14.837 -3.568 -16.310 1.00 42.41 627 ALA A N 1
ATOM 1286 C CA . ALA A 1 187 ? 14.180 -2.631 -17.170 1.00 37.65 627 ALA A CA 1
ATOM 1287 C C . ALA A 1 187 ? 14.920 -1.237 -17.142 1.00 35.07 627 ALA A C 1
ATOM 1288 O O . ALA A 1 187 ? 14.820 -0.486 -18.068 1.00 35.65 627 ALA A O 1
ATOM 1290 N N . GLU A 1 188 ? 15.752 -0.958 -16.152 1.00 31.45 628 GLU A N 1
ATOM 1291 C CA . GLU A 1 188 ? 16.254 0.409 -15.986 1.00 32.86 628 GLU A CA 1
ATOM 1292 C C . GLU A 1 188 ? 17.716 0.408 -15.514 1.00 32.14 628 GLU A C 1
ATOM 1293 O O . GLU A 1 188 ? 18.321 -0.629 -15.426 1.00 32.03 628 GLU A O 1
ATOM 1299 N N . ASN A 1 189 ? 18.229 1.575 -15.152 1.00 31.31 629 ASN A N 1
ATOM 1300 C CA . ASN A 1 189 ? 19.616 1.777 -14.783 1.00 34.27 629 ASN A CA 1
ATOM 1301 C C . ASN A 1 189 ? 20.036 0.891 -13.618 1.00 35.37 629 ASN A C 1
ATOM 1302 O O . ASN A 1 189 ? 19.349 0.830 -12.636 1.00 39.28 629 ASN A O 1
ATOM 1307 N N . VAL A 1 190 ? 21.150 0.194 -13.771 1.00 34.37 630 VAL A N 1
ATOM 1308 C CA . VAL A 1 190 ? 21.762 -0.552 -12.683 1.00 30.31 630 VAL A CA 1
ATOM 1309 C C . VAL A 1 190 ? 22.619 0.421 -11.878 1.00 29.55 630 VAL A C 1
ATOM 1310 O O . VAL A 1 190 ? 23.533 1.044 -12.409 1.00 27.11 630 VAL A O 1
ATOM 1314 N N . VAL A 1 191 ? 22.339 0.516 -10.589 1.00 29.75 631 VAL A N 1
ATOM 1315 C CA . VAL A 1 191 ? 22.984 1.494 -9.744 1.00 30.62 631 VAL A CA 1
ATOM 1316 C C . VAL A 1 191 ? 24.085 0.930 -8.787 1.00 28.13 631 VAL A C 1
ATOM 1317 O O . VAL A 1 191 ? 24.947 1.679 -8.318 1.00 30.00 631 VAL A O 1
ATOM 1321 N N . SER A 1 192 ? 24.089 -0.365 -8.523 1.00 27.75 632 SER A N 1
ATOM 1322 C CA . SER A 1 192 ? 25.092 -0.953 -7.628 1.00 23.62 632 SER A CA 1
ATOM 1323 C C . SER A 1 192 ? 25.316 -2.412 -7.923 1.00 24.38 632 SER A C 1
ATOM 1324 O O . SER A 1 192 ? 24.486 -3.070 -8.507 1.00 23.67 632 SER A O 1
ATOM 1327 N N . LEU A 1 193 ? 26.497 -2.883 -7.567 1.00 25.82 633 LEU A N 1
ATOM 1328 C CA . LEU A 1 193 ? 26.894 -4.250 -7.837 1.00 28.69 633 LEU A CA 1
ATOM 1329 C C . LEU A 1 193 ? 27.635 -4.859 -6.675 1.00 25.43 633 LEU A C 1
ATOM 1330 O O . LEU A 1 193 ? 28.266 -4.174 -5.900 1.00 24.16 633 LEU A O 1
ATOM 1335 N N . ALA A 1 194 ? 27.547 -6.172 -6.560 1.00 24.26 634 ALA A N 1
ATOM 1336 C CA . ALA A 1 194 ? 28.275 -6.862 -5.525 1.00 21.48 634 ALA A CA 1
ATOM 1337 C C . ALA A 1 194 ? 28.644 -8.248 -5.989 1.00 20.74 634 ALA A C 1
ATOM 1338 O O . ALA A 1 194 ? 27.872 -8.909 -6.654 1.00 24.51 634 ALA A O 1
ATOM 1340 N N . PHE A 1 195 ? 29.840 -8.690 -5.651 1.00 20.36 635 PHE A N 1
ATOM 1341 C CA . PHE A 1 195 ? 30.256 -10.047 -5.987 1.00 21.86 635 PHE A CA 1
ATOM 1342 C C . PHE A 1 195 ? 30.146 -10.935 -4.756 1.00 24.19 635 PHE A C 1
ATOM 1343 O O . PHE A 1 195 ? 30.482 -10.500 -3.676 1.00 26.15 635 PHE A O 1
ATOM 1351 N N . SER A 1 196 ? 29.690 -12.159 -4.916 1.00 27.17 636 SER A N 1
ATOM 1352 C CA . SER A 1 196 ? 29.604 -13.052 -3.761 1.00 28.48 636 SER A CA 1
ATOM 1353 C C . SER A 1 196 ? 30.968 -13.540 -3.299 1.00 28.08 636 SER A C 1
ATOM 1354 O O . SER A 1 196 ? 31.853 -13.810 -4.093 1.00 25.96 636 SER A O 1
ATOM 1357 N N . PRO A 1 197 ? 31.099 -13.646 -1.935 1.00 29.79 637 PRO A N 1
ATOM 1358 C CA . PRO A 1 197 ? 32.414 -14.127 -1.464 1.00 29.42 637 PRO A CA 1
ATOM 1359 C C . PRO A 1 197 ? 32.814 -15.469 -2.026 1.00 27.61 637 PRO A C 1
ATOM 1360 O O . PRO A 1 197 ? 33.990 -15.708 -2.171 1.00 29.92 637 PRO A O 1
ATOM 1364 N N . ASP A 1 198 ? 31.852 -16.336 -2.315 1.00 29.54 638 ASP A N 1
ATOM 1365 C CA . ASP A 1 198 ? 32.147 -17.588 -3.034 1.00 31.57 638 ASP A CA 1
ATOM 1366 C C . ASP A 1 198 ? 32.429 -17.391 -4.510 1.00 30.53 638 ASP A C 1
ATOM 1367 O O . ASP A 1 198 ? 32.877 -18.299 -5.153 1.00 38.85 638 ASP A O 1
ATOM 1372 N N . GLY A 1 199 ? 32.137 -16.216 -5.041 1.00 27.11 639 GLY A N 1
ATOM 1373 C CA . GLY A 1 199 ? 32.366 -15.906 -6.448 1.00 24.66 639 GLY A CA 1
ATOM 1374 C C . GLY A 1 199 ? 31.402 -16.575 -7.435 1.00 26.05 639 GLY A C 1
ATOM 1375 O O . GLY A 1 199 ? 31.609 -16.517 -8.612 1.00 30.68 639 GLY A O 1
ATOM 1376 N N . SER A 1 200 ? 30.378 -17.249 -6.949 1.00 23.82 640 SER A N 1
ATOM 1377 C CA . SER A 1 200 ? 29.433 -17.977 -7.780 1.00 22.80 640 SER A CA 1
ATOM 1378 C C . SER A 1 200 ? 28.293 -17.094 -8.223 1.00 24.32 640 SER A C 1
ATOM 1379 O O . SER A 1 200 ? 27.642 -17.381 -9.211 1.00 23.03 640 SER A O 1
ATOM 1382 N N . MET A 1 201 ? 28.030 -16.044 -7.470 1.00 24.68 641 MET A N 1
ATOM 1383 C CA . MET A 1 201 ? 26.887 -15.203 -7.700 1.00 28.74 641 MET A CA 1
ATOM 1384 C C . MET A 1 201 ? 27.222 -13.727 -7.844 1.00 31.07 641 MET A C 1
ATOM 1385 O O . MET A 1 201 ? 28.238 -13.248 -7.378 1.00 29.05 641 MET A O 1
ATOM 1390 N N . LEU A 1 202 ? 26.289 -12.994 -8.417 1.00 34.55 642 LEU A N 1
ATOM 1391 C CA . LEU A 1 202 ? 26.439 -11.567 -8.578 1.00 30.56 642 LEU A CA 1
ATOM 1392 C C . LEU A 1 202 ? 25.123 -10.879 -8.291 1.00 27.30 642 LEU A C 1
ATOM 1393 O O . LEU A 1 202 ? 24.108 -11.403 -8.635 1.00 25.05 642 LEU A O 1
ATOM 1398 N N . VAL A 1 203 ? 25.174 -9.710 -7.664 1.00 28.14 643 VAL A N 1
ATOM 1399 C CA . VAL A 1 203 ? 24.009 -8.935 -7.270 1.00 30.77 643 VAL A CA 1
ATOM 1400 C C . VAL A 1 203 ? 23.882 -7.562 -7.928 1.00 31.90 643 VAL A C 1
ATOM 1401 O O . VAL A 1 203 ? 24.833 -6.793 -7.924 1.00 36.45 643 VAL A O 1
ATOM 1405 N N . HIS A 1 204 ? 22.678 -7.286 -8.450 1.00 35.04 644 HIS A N 1
ATOM 1406 C CA . HIS A 1 204 ? 22.287 -6.085 -9.215 1.00 34.20 644 HIS A CA 1
ATOM 1407 C C . HIS A 1 204 ? 21.295 -5.300 -8.341 1.00 33.82 644 HIS A C 1
ATOM 1408 O O . HIS A 1 204 ? 20.403 -5.856 -7.730 1.00 35.55 644 HIS A O 1
ATOM 1415 N N . GLY A 1 205 ? 21.475 -3.999 -8.282 1.00 31.65 645 GLY A N 1
ATOM 1416 C CA . GLY A 1 205 ? 20.548 -3.110 -7.634 1.00 27.72 645 GLY A CA 1
ATOM 1417 C C . GLY A 1 205 ? 20.175 -2.119 -8.710 1.00 26.70 645 GLY A C 1
ATOM 1418 O O . GLY A 1 205 ? 21.038 -1.586 -9.345 1.00 27.91 645 GLY A O 1
ATOM 1419 N N . SER A 1 206 ? 18.889 -1.906 -8.944 1.00 28.20 646 SER A N 1
ATOM 1420 C CA . SER A 1 206 ? 18.429 -1.084 -10.059 1.00 28.94 646 SER A CA 1
ATOM 1421 C C . SER A 1 206 ? 17.276 -0.119 -9.776 1.00 33.15 646 SER A C 1
ATOM 1422 O O . SER A 1 206 ? 16.697 -0.095 -8.697 1.00 32.25 646 SER A O 1
ATOM 1425 N N . ASP A 1 207 ? 16.922 0.648 -10.810 1.00 40.09 647 ASP A N 1
ATOM 1426 C CA . ASP A 1 207 ? 15.813 1.607 -10.773 1.00 44.18 647 ASP A CA 1
ATOM 1427 C C . ASP A 1 207 ? 14.493 0.921 -10.669 1.00 44.99 647 ASP A C 1
ATOM 1428 O O . ASP A 1 207 ? 13.500 1.520 -10.346 1.00 50.92 647 ASP A O 1
ATOM 1433 N N . SER A 1 208 ? 14.486 -0.373 -10.899 1.00 54.01 648 SER A N 1
ATOM 1434 C CA . SER A 1 208 ? 13.326 -1.189 -10.566 1.00 50.91 648 SER A CA 1
ATOM 1435 C C . SER A 1 208 ? 13.564 -1.969 -9.326 1.00 41.16 648 SER A C 1
ATOM 1436 O O . SER A 1 208 ? 13.039 -1.602 -8.289 1.00 40.43 648 SER A O 1
ATOM 1439 N N . THR A 1 209 ? 14.391 -3.029 -9.410 1.00 47.89 649 THR A N 1
ATOM 1440 C CA . THR A 1 209 ? 14.662 -3.943 -8.278 1.00 37.28 649 THR A CA 1
ATOM 1441 C C . THR A 1 209 ? 15.829 -4.883 -8.416 1.00 42.43 649 THR A C 1
ATOM 1442 O O . THR A 1 209 ? 16.255 -5.141 -9.518 1.00 56.80 649 THR A O 1
ATOM 1446 N N . VAL A 1 210 ? 16.253 -5.459 -7.292 1.00 35.07 650 VAL A N 1
ATOM 1447 C CA . VAL A 1 210 ? 17.433 -6.331 -7.158 1.00 33.45 650 VAL A CA 1
ATOM 1448 C C . VAL A 1 210 ? 17.425 -7.722 -7.760 1.00 29.59 650 VAL A C 1
ATOM 1449 O O . VAL A 1 210 ? 16.489 -8.450 -7.589 1.00 30.84 650 VAL A O 1
ATOM 1453 N N . HIS A 1 211 ? 18.508 -8.083 -8.450 1.00 29.63 651 HIS A N 1
ATOM 1454 C CA . HIS A 1 211 ? 18.621 -9.362 -9.146 1.00 32.92 651 HIS A CA 1
ATOM 1455 C C . HIS A 1 211 ? 19.887 -10.116 -8.695 1.00 30.24 651 HIS A C 1
ATOM 1456 O O . HIS A 1 211 ? 20.849 -9.523 -8.263 1.00 28.90 651 HIS A O 1
ATOM 1463 N N . LEU A 1 212 ? 19.845 -11.435 -8.815 1.00 29.66 652 LEU A N 1
ATOM 1464 C CA . LEU A 1 212 ? 20.940 -12.324 -8.532 1.00 29.56 652 LEU A CA 1
ATOM 1465 C C . LEU A 1 212 ? 21.286 -13.073 -9.806 1.00 26.34 652 LEU A C 1
ATOM 1466 O O . LEU A 1 212 ? 20.405 -13.650 -10.432 1.00 27.03 652 LEU A O 1
ATOM 1471 N N . TRP A 1 213 ? 22.566 -13.132 -10.138 1.00 23.34 653 TRP A N 1
ATOM 1472 C CA . TRP A 1 213 ? 23.024 -13.814 -11.313 1.00 23.15 653 TRP A CA 1
ATOM 1473 C C . TRP A 1 213 ? 24.045 -14.905 -11.044 1.00 27.14 653 TRP A C 1
ATOM 1474 O O . TRP A 1 213 ? 24.866 -14.801 -10.152 1.00 35.59 653 TRP A O 1
ATOM 1485 N N . ASP A 1 214 ? 23.954 -15.977 -11.817 1.00 30.06 654 ASP A N 1
ATOM 1486 C CA . ASP A 1 214 ? 24.865 -17.092 -11.715 1.00 28.25 654 ASP A CA 1
ATOM 1487 C C . ASP A 1 214 ? 26.036 -16.783 -12.610 1.00 28.86 654 ASP A C 1
ATOM 1488 O O . ASP A 1 214 ? 25.893 -16.644 -13.833 1.00 28.82 654 ASP A O 1
ATOM 1493 N N . VAL A 1 215 ? 27.211 -16.737 -12.000 1.00 31.12 655 VAL A N 1
ATOM 1494 C CA . VAL A 1 215 ? 28.416 -16.386 -12.709 1.00 33.74 655 VAL A CA 1
ATOM 1495 C C . VAL A 1 215 ? 28.814 -17.425 -13.763 1.00 36.24 655 VAL A C 1
ATOM 1496 O O . VAL A 1 215 ? 29.161 -17.066 -14.891 1.00 33.46 655 VAL A O 1
ATOM 1500 N N . ALA A 1 216 ? 28.775 -18.694 -13.389 1.00 39.05 656 ALA A N 1
ATOM 1501 C CA . ALA A 1 216 ? 29.276 -19.749 -14.295 1.00 42.28 656 ALA A CA 1
ATOM 1502 C C . ALA A 1 216 ? 28.384 -19.943 -15.529 1.00 39.18 656 ALA A C 1
ATOM 1503 O O . ALA A 1 216 ? 28.840 -20.096 -16.642 1.00 36.66 656 ALA A O 1
ATOM 1505 N N . SER A 1 217 ? 27.092 -19.970 -15.290 1.00 37.61 657 SER A N 1
ATOM 1506 C CA . SER A 1 217 ? 26.126 -20.263 -16.305 1.00 32.23 657 SER A CA 1
ATOM 1507 C C . SER A 1 217 ? 25.661 -18.981 -17.002 1.00 32.88 657 SER A C 1
ATOM 1508 O O . SER A 1 217 ? 25.107 -19.072 -18.083 1.00 34.09 657 SER A O 1
ATOM 1511 N N . GLY A 1 218 ? 25.888 -17.811 -16.417 1.00 34.07 658 GLY A N 1
ATOM 1512 C CA . GLY A 1 218 ? 25.386 -16.558 -17.004 1.00 39.08 658 GLY A CA 1
ATOM 1513 C C . GLY A 1 218 ? 23.864 -16.429 -17.063 1.00 42.25 658 GLY A C 1
ATOM 1514 O O . GLY A 1 218 ? 23.368 -15.742 -17.907 1.00 44.88 658 GLY A O 1
ATOM 1515 N N . GLU A 1 219 ? 23.159 -17.068 -16.118 1.00 50.05 659 GLU A N 1
ATOM 1516 C CA . GLU A 1 219 ? 21.703 -17.050 -15.991 1.00 43.57 659 GLU A CA 1
ATOM 1517 C C . GLU A 1 219 ? 21.300 -16.222 -14.766 1.00 36.85 659 GLU A C 1
ATOM 1518 O O . GLU A 1 219 ? 22.108 -15.940 -13.906 1.00 33.10 659 GLU A O 1
ATOM 1524 N N . ALA A 1 220 ? 20.020 -15.907 -14.654 1.00 34.10 660 ALA A N 1
ATOM 1525 C CA . ALA A 1 220 ? 19.442 -15.276 -13.470 1.00 29.76 660 ALA A CA 1
ATOM 1526 C C . ALA A 1 220 ? 19.165 -16.360 -12.458 1.00 36.05 660 ALA A C 1
ATOM 1527 O O . ALA A 1 220 ? 18.602 -17.387 -12.819 1.00 42.29 660 ALA A O 1
ATOM 1529 N N . LEU A 1 221 ? 19.530 -16.131 -11.198 1.00 32.96 661 LEU A N 1
ATOM 1530 C CA . LEU A 1 221 ? 19.119 -17.032 -10.124 1.00 32.04 661 LEU A CA 1
ATOM 1531 C C . LEU A 1 221 ? 17.772 -16.594 -9.601 1.00 30.86 661 LEU A C 1
ATOM 1532 O O . LEU A 1 221 ? 16.903 -17.450 -9.434 1.00 30.34 661 LEU A O 1
ATOM 1537 N N . HIS A 1 222 ? 17.635 -15.301 -9.329 1.00 34.66 662 HIS A N 1
ATOM 1538 C CA . HIS A 1 222 ? 16.361 -14.746 -8.902 1.00 41.19 662 HIS A CA 1
ATOM 1539 C C . HIS A 1 222 ? 16.222 -13.245 -9.001 1.00 36.45 662 HIS A C 1
ATOM 1540 O O . HIS A 1 222 ? 17.155 -12.548 -9.243 1.00 29.48 662 HIS A O 1
ATOM 1547 N N . THR A 1 223 ? 15.006 -12.777 -8.800 1.00 37.49 663 THR A N 1
ATOM 1548 C CA . THR A 1 223 ? 14.637 -11.392 -8.770 1.00 37.95 663 THR A CA 1
ATOM 1549 C C . THR A 1 223 ? 14.030 -11.132 -7.401 1.00 35.09 663 THR A C 1
ATOM 1550 O O . THR A 1 223 ? 13.179 -11.878 -6.928 1.00 35.82 663 THR A O 1
ATOM 1554 N N . PHE A 1 224 ? 14.492 -10.077 -6.755 1.00 40.09 664 PHE A N 1
ATOM 1555 C CA . PHE A 1 224 ? 14.007 -9.692 -5.441 1.00 39.77 664 PHE A CA 1
ATOM 1556 C C . PHE A 1 224 ? 13.063 -8.543 -5.533 1.00 35.41 664 PHE A C 1
ATOM 1557 O O . PHE A 1 224 ? 13.490 -7.415 -5.858 1.00 29.67 664 PHE A O 1
ATOM 1565 N N . GLU A 1 225 ? 11.797 -8.801 -5.181 1.00 34.37 665 GLU A N 1
ATOM 1566 C CA . GLU A 1 225 ? 10.765 -7.801 -5.218 1.00 35.78 665 GLU A CA 1
ATOM 1567 C C . GLU A 1 225 ? 10.349 -7.561 -3.809 1.00 35.85 665 GLU A C 1
ATOM 1568 O O . GLU A 1 225 ? 10.310 -8.462 -2.979 1.00 42.30 665 GLU A O 1
ATOM 1574 N N . GLY A 1 226 ? 10.001 -6.326 -3.519 1.00 35.45 666 GLY A N 1
ATOM 1575 C CA . GLY A 1 226 ? 9.650 -5.906 -2.154 1.00 40.79 666 GLY A CA 1
ATOM 1576 C C . GLY A 1 226 ? 9.800 -4.439 -1.992 1.00 44.06 666 GLY A C 1
ATOM 1577 O O . GLY A 1 226 ? 8.969 -3.773 -1.374 1.00 44.14 666 GLY A O 1
ATOM 1578 N N . HIS A 1 227 ? 10.852 -3.909 -2.580 1.00 37.23 667 HIS A N 1
ATOM 1579 C CA . HIS A 1 227 ? 11.058 -2.485 -2.610 1.00 37.74 667 HIS A CA 1
ATOM 1580 C C . HIS A 1 227 ? 10.015 -1.889 -3.473 1.00 38.56 667 HIS A C 1
ATOM 1581 O O . HIS A 1 227 ? 9.622 -2.498 -4.453 1.00 36.46 667 HIS A O 1
ATOM 1588 N N . THR A 1 228 ? 9.606 -0.676 -3.111 1.00 42.13 668 THR A N 1
ATOM 1589 C CA . THR A 1 228 ? 8.570 0.089 -3.830 1.00 42.44 668 THR A CA 1
ATOM 1590 C C . THR A 1 228 ? 9.145 1.309 -4.551 1.00 39.89 668 THR A C 1
ATOM 1591 O O . THR A 1 228 ? 8.408 2.188 -4.960 1.00 44.44 668 THR A O 1
ATOM 1595 N N . ASP A 1 229 ? 10.464 1.362 -4.690 1.00 38.90 669 ASP A N 1
ATOM 1596 C CA . ASP A 1 229 ? 11.119 2.474 -5.333 1.00 38.84 669 ASP A CA 1
ATOM 1597 C C . ASP A 1 229 ? 12.532 2.021 -5.725 1.00 39.90 669 ASP A C 1
ATOM 1598 O O . ASP A 1 229 ? 12.890 0.847 -5.589 1.00 44.55 669 ASP A O 1
ATOM 1603 N N . TRP A 1 230 ? 13.347 2.954 -6.207 1.00 41.12 670 TRP A N 1
ATOM 1604 C CA . TRP A 1 230 ? 14.680 2.667 -6.702 1.00 45.91 670 TRP A CA 1
ATOM 1605 C C . TRP A 1 230 ? 15.539 1.946 -5.638 1.00 43.39 670 TRP A C 1
ATOM 1606 O O . TRP A 1 230 ? 15.586 2.339 -4.483 1.00 39.93 670 TRP A O 1
ATOM 1617 N N . VAL A 1 231 ? 16.221 0.897 -6.062 1.00 38.22 671 VAL A N 1
ATOM 1618 C CA . VAL A 1 231 ? 17.200 0.242 -5.266 1.00 33.58 671 VAL A CA 1
ATOM 1619 C C . VAL A 1 231 ? 18.528 0.844 -5.704 1.00 33.61 671 VAL A C 1
ATOM 1620 O O . VAL A 1 231 ? 18.921 0.652 -6.832 1.00 30.14 671 VAL A O 1
ATOM 1624 N N . ARG A 1 232 ? 19.212 1.488 -4.770 1.00 35.73 672 ARG A N 1
ATOM 1625 C CA . ARG A 1 232 ? 20.530 2.086 -5.034 1.00 31.70 672 ARG A CA 1
ATOM 1626 C C . ARG A 1 232 ? 21.711 1.296 -4.551 1.00 31.21 672 ARG A C 1
ATOM 1627 O O . ARG A 1 232 ? 22.822 1.585 -4.963 1.00 31.67 672 ARG A O 1
ATOM 1635 N N . ALA A 1 233 ? 21.500 0.298 -3.684 1.00 23.34 673 ALA A N 1
ATOM 1636 C CA . ALA A 1 233 ? 22.634 -0.343 -3.050 1.00 21.49 673 ALA A CA 1
ATOM 1637 C C . ALA A 1 233 ? 22.365 -1.801 -2.737 1.00 19.68 673 ALA A C 1
ATOM 1638 O O . ALA A 1 233 ? 21.251 -2.166 -2.382 1.00 19.41 673 ALA A O 1
ATOM 1640 N N . VAL A 1 234 ? 23.408 -2.611 -2.895 1.00 18.82 674 VAL A N 1
ATOM 1641 C CA . VAL A 1 234 ? 23.367 -4.028 -2.620 1.00 18.77 674 VAL A CA 1
ATOM 1642 C C . VAL A 1 234 ? 24.697 -4.455 -2.034 1.00 19.94 674 VAL A C 1
ATOM 1643 O O . VAL A 1 234 ? 25.707 -3.927 -2.390 1.00 19.26 674 VAL A O 1
ATOM 1647 N N . ALA A 1 235 ? 24.682 -5.406 -1.121 1.00 17.69 675 ALA A N 1
ATOM 1648 C CA . ALA A 1 235 ? 25.905 -5.898 -0.517 1.00 19.30 675 ALA A CA 1
ATOM 1649 C C . ALA A 1 235 ? 25.680 -7.306 -0.034 1.00 18.97 675 ALA A C 1
ATOM 1650 O O . ALA A 1 235 ? 24.668 -7.599 0.567 1.00 20.38 675 ALA A O 1
ATOM 1652 N N . PHE A 1 236 ? 26.617 -8.179 -0.322 1.00 18.21 676 PHE A N 1
ATOM 1653 C CA . PHE A 1 236 ? 26.532 -9.558 0.113 1.00 20.66 676 PHE A CA 1
ATOM 1654 C C . PHE A 1 236 ? 27.019 -9.714 1.552 1.00 21.18 676 PHE A C 1
ATOM 1655 O O . PHE A 1 236 ? 27.830 -8.951 2.054 1.00 21.63 676 PHE A O 1
ATOM 1663 N N . SER A 1 237 ? 26.514 -10.728 2.220 1.00 25.52 677 SER A N 1
ATOM 1664 C CA . SER A 1 237 ? 26.955 -10.986 3.571 1.00 26.12 677 SER A CA 1
ATOM 1665 C C . SER A 1 237 ? 28.286 -11.704 3.450 1.00 24.77 677 SER A C 1
ATOM 1666 O O . SER A 1 237 ? 28.510 -12.396 2.466 1.00 24.08 677 SER A O 1
ATOM 1669 N N . PRO A 1 238 ? 29.191 -11.494 4.487 1.00 25.15 678 PRO A N 1
ATOM 1670 C CA . PRO A 1 238 ? 30.480 -12.149 4.339 1.00 27.67 678 PRO A CA 1
ATOM 1671 C C . PRO A 1 238 ? 30.418 -13.670 4.149 1.00 26.57 678 PRO A C 1
ATOM 1672 O O . PRO A 1 238 ? 31.334 -14.224 3.539 1.00 30.86 678 PRO A O 1
ATOM 1676 N N . ASP A 1 239 ? 29.398 -14.336 4.684 1.00 27.67 679 ASP A N 1
ATOM 1677 C CA . ASP A 1 239 ? 29.281 -15.764 4.459 1.00 28.98 679 ASP A CA 1
ATOM 1678 C C . ASP A 1 239 ? 28.592 -16.082 3.139 1.00 30.56 679 ASP A C 1
ATOM 1679 O O . ASP A 1 239 ? 28.441 -17.242 2.799 1.00 32.21 679 ASP A O 1
ATOM 1684 N N . GLY A 1 240 ? 28.113 -15.057 2.423 1.00 31.12 680 GLY A N 1
ATOM 1685 C CA . GLY A 1 240 ? 27.394 -15.229 1.161 1.00 31.54 680 GLY A CA 1
ATOM 1686 C C . GLY A 1 240 ? 25.964 -15.713 1.249 1.00 29.96 680 GLY A C 1
ATOM 1687 O O . GLY A 1 240 ? 25.356 -15.946 0.217 1.00 38.15 680 GLY A O 1
ATOM 1688 N N . ALA A 1 241 ? 25.434 -15.854 2.452 1.00 28.03 681 ALA A N 1
ATOM 1689 C CA . ALA A 1 241 ? 24.069 -16.394 2.720 1.00 28.35 681 ALA A CA 1
ATOM 1690 C C . ALA A 1 241 ? 23.019 -15.328 2.432 1.00 29.03 681 ALA A C 1
ATOM 1691 O O . ALA A 1 241 ? 21.923 -15.645 2.015 1.00 32.07 681 ALA A O 1
ATOM 1693 N N . LEU A 1 242 ? 23.325 -14.086 2.783 1.00 29.38 682 LEU A N 1
ATOM 1694 C CA . LEU A 1 242 ? 22.372 -12.977 2.745 1.00 29.99 682 LEU A CA 1
ATOM 1695 C C . LEU A 1 242 ? 22.761 -11.878 1.783 1.00 29.98 682 LEU A C 1
ATOM 1696 O O . LEU A 1 242 ? 23.911 -11.667 1.475 1.00 28.32 682 LEU A O 1
ATOM 1701 N N . LEU A 1 243 ? 21.776 -11.099 1.414 1.00 29.71 683 LEU A N 1
ATOM 1702 C CA . LEU A 1 243 ? 21.988 -9.943 0.605 1.00 29.50 683 LEU A CA 1
ATOM 1703 C C . LEU A 1 243 ? 21.250 -8.758 1.187 1.00 30.42 683 LEU A C 1
ATOM 1704 O O . LEU A 1 243 ? 20.140 -8.896 1.646 1.00 42.04 683 LEU A O 1
ATOM 1709 N N . ALA A 1 244 ? 21.861 -7.587 1.175 1.00 24.35 684 ALA A N 1
ATOM 1710 C CA . ALA A 1 244 ? 21.207 -6.387 1.694 1.00 24.06 684 ALA A CA 1
ATOM 1711 C C . ALA A 1 244 ? 20.890 -5.422 0.550 1.00 27.66 684 ALA A C 1
ATOM 1712 O O . ALA A 1 244 ? 21.681 -5.228 -0.347 1.00 28.14 684 ALA A O 1
ATOM 1714 N N . SER A 1 245 ? 19.739 -4.799 0.620 1.00 28.39 685 SER A N 1
ATOM 1715 C CA . SER A 1 245 ? 19.302 -3.860 -0.363 1.00 30.71 685 SER A CA 1
ATOM 1716 C C . SER A 1 245 ? 18.988 -2.542 0.301 1.00 32.37 685 SER A C 1
ATOM 1717 O O . SER A 1 245 ? 18.381 -2.531 1.383 1.00 36.87 685 SER A O 1
ATOM 1720 N N . GLY A 1 246 ? 19.356 -1.460 -0.369 1.00 28.21 686 GLY A N 1
ATOM 1721 C CA . GLY A 1 246 ? 19.048 -0.113 0.059 1.00 31.17 686 GLY A CA 1
ATOM 1722 C C . GLY A 1 246 ? 18.237 0.590 -1.004 1.00 32.55 686 GLY A C 1
ATOM 1723 O O . GLY A 1 246 ? 18.595 0.530 -2.202 1.00 32.61 686 GLY A O 1
ATOM 1724 N N . SER A 1 247 ? 17.176 1.261 -0.585 1.00 35.59 687 SER A N 1
ATOM 1725 C CA . SER A 1 247 ? 16.266 1.874 -1.520 1.00 39.53 687 SER A CA 1
ATOM 1726 C C . SER A 1 247 ? 15.749 3.248 -1.173 1.00 39.72 687 SER A C 1
ATOM 1727 O O . SER A 1 247 ? 15.848 3.715 -0.057 1.00 43.45 687 SER A O 1
ATOM 1730 N N . ASP A 1 248 ? 15.229 3.887 -2.203 1.00 38.67 688 ASP A N 1
ATOM 1731 C CA . ASP A 1 248 ? 14.590 5.174 -2.134 1.00 42.28 688 ASP A CA 1
ATOM 1732 C C . ASP A 1 248 ? 13.283 5.081 -1.282 1.00 39.43 688 ASP A C 1
ATOM 1733 O O . ASP A 1 248 ? 12.807 6.059 -0.724 1.00 35.14 688 ASP A O 1
ATOM 1738 N N . ASP A 1 249 ? 12.731 3.879 -1.176 1.00 35.97 689 ASP A N 1
ATOM 1739 C CA . ASP A 1 249 ? 11.554 3.642 -0.363 1.00 36.91 689 ASP A CA 1
ATOM 1740 C C . ASP A 1 249 ? 11.869 3.774 1.112 1.00 37.96 689 ASP A C 1
ATOM 1741 O O . ASP A 1 249 ? 10.978 3.756 1.942 1.00 37.61 689 ASP A O 1
ATOM 1746 N N . ARG A 1 250 ? 13.160 3.930 1.397 1.00 39.21 690 ARG A N 1
ATOM 1747 C CA . ARG A 1 250 ? 13.699 4.145 2.723 1.00 47.81 690 ARG A CA 1
ATOM 1748 C C . ARG A 1 250 ? 13.765 2.905 3.626 1.00 39.63 690 ARG A C 1
ATOM 1749 O O . ARG A 1 250 ? 13.767 3.013 4.854 1.00 41.54 690 ARG A O 1
ATOM 1751 N N . THR A 1 251 ? 13.891 1.745 3.002 1.00 33.07 691 THR A N 1
ATOM 1752 C CA . THR A 1 251 ? 14.126 0.547 3.743 1.00 34.96 691 THR A CA 1
ATOM 1753 C C . THR A 1 251 ? 15.402 -0.154 3.322 1.00 33.83 691 THR A C 1
ATOM 1754 O O . THR A 1 251 ? 15.897 0.012 2.212 1.00 32.04 691 THR A O 1
ATOM 1758 N N . ILE A 1 252 ? 15.930 -0.931 4.256 1.00 33.26 692 ILE A N 1
ATOM 1759 C CA . ILE A 1 252 ? 17.030 -1.792 3.993 1.00 32.14 692 ILE A CA 1
ATOM 1760 C C . ILE A 1 252 ? 16.400 -3.176 4.115 1.00 29.95 692 ILE A C 1
ATOM 1761 O O . ILE A 1 252 ? 15.777 -3.512 5.121 1.00 28.74 692 ILE A O 1
ATOM 1766 N N . ARG A 1 253 ? 16.580 -3.985 3.087 1.00 32.85 693 ARG A N 1
ATOM 1767 C CA . ARG A 1 253 ? 15.997 -5.307 3.099 1.00 33.45 693 ARG A CA 1
ATOM 1768 C C . ARG A 1 253 ? 17.042 -6.400 3.052 1.00 29.07 693 ARG A C 1
ATOM 1769 O O . ARG A 1 253 ? 18.054 -6.251 2.421 1.00 27.39 693 ARG A O 1
ATOM 1777 N N . LEU A 1 254 ? 16.778 -7.485 3.758 1.00 30.72 694 LEU A N 1
ATOM 1778 C CA . LEU A 1 254 ? 17.677 -8.615 3.815 1.00 28.41 694 LEU A CA 1
ATOM 1779 C C . LEU A 1 254 ? 17.027 -9.787 3.128 1.00 28.20 694 LEU A C 1
ATOM 1780 O O . LEU A 1 254 ? 15.906 -10.128 3.427 1.00 29.09 694 LEU A O 1
ATOM 1785 N N . TRP A 1 255 ? 17.749 -10.408 2.216 1.00 26.45 695 TRP A N 1
ATOM 1786 C CA . TRP A 1 255 ? 17.216 -11.528 1.477 1.00 26.59 695 TRP A CA 1
ATOM 1787 C C . TRP A 1 255 ? 18.085 -12.757 1.607 1.00 27.53 695 TRP A C 1
ATOM 1788 O O . TRP A 1 255 ? 19.309 -12.678 1.750 1.00 26.60 695 TRP A O 1
ATOM 1799 N N . ASP A 1 256 ? 17.445 -13.900 1.557 1.00 30.77 696 ASP A N 1
ATOM 1800 C CA . ASP A 1 256 ? 18.166 -15.143 1.560 1.00 32.88 696 ASP A CA 1
ATOM 1801 C C . ASP A 1 256 ? 18.625 -15.423 0.129 1.00 28.74 696 ASP A C 1
ATOM 1802 O O . ASP A 1 256 ? 17.808 -15.472 -0.772 1.00 29.03 696 ASP A O 1
ATOM 1807 N N . VAL A 1 257 ? 19.906 -15.633 -0.054 1.00 27.16 697 VAL A N 1
ATOM 1808 C CA . VAL A 1 257 ? 20.477 -15.797 -1.380 1.00 29.97 697 VAL A CA 1
ATOM 1809 C C . VAL A 1 257 ? 20.067 -17.087 -2.073 1.00 31.50 697 VAL A C 1
ATOM 1810 O O . VAL A 1 257 ? 19.808 -17.108 -3.261 1.00 33.37 697 VAL A O 1
ATOM 1814 N N . ALA A 1 258 ? 20.033 -18.159 -1.305 1.00 36.05 698 ALA A N 1
ATOM 1815 C CA . ALA A 1 258 ? 19.579 -19.466 -1.794 1.00 36.85 698 ALA A CA 1
ATOM 1816 C C . ALA A 1 258 ? 18.118 -19.429 -2.189 1.00 39.92 698 ALA A C 1
ATOM 1817 O O . ALA A 1 258 ? 17.787 -19.711 -3.339 1.00 41.94 698 ALA A O 1
ATOM 1819 N N . ALA A 1 259 ? 17.263 -19.115 -1.206 1.00 46.30 699 ALA A N 1
ATOM 1820 C CA . ALA A 1 259 ? 15.759 -19.240 -1.315 1.00 47.06 699 ALA A CA 1
ATOM 1821 C C . ALA A 1 259 ? 15.265 -18.093 -2.130 1.00 50.01 699 ALA A C 1
ATOM 1822 O O . ALA A 1 259 ? 14.271 -18.226 -2.788 1.00 59.88 699 ALA A O 1
ATOM 1824 N N . GLN A 1 260 ? 15.942 -16.946 -2.043 1.00 53.77 700 GLN A N 1
ATOM 1825 C CA . GLN A 1 260 ? 15.563 -15.687 -2.698 1.00 53.12 700 GLN A CA 1
ATOM 1826 C C . GLN A 1 260 ? 14.483 -14.903 -2.058 1.00 42.35 700 GLN A C 1
ATOM 1827 O O . GLN A 1 260 ? 14.054 -13.900 -2.586 1.00 33.85 700 GLN A O 1
ATOM 1833 N N . GLU A 1 261 ? 14.096 -15.293 -0.859 1.00 45.83 701 GLU A N 1
ATOM 1834 C CA . GLU A 1 261 ? 12.977 -14.686 -0.169 1.00 45.86 701 GLU A CA 1
ATOM 1835 C C . GLU A 1 261 ? 13.486 -13.582 0.698 1.00 45.30 701 GLU A C 1
ATOM 1836 O O . GLU A 1 261 ? 14.573 -13.666 1.247 1.00 41.96 701 GLU A O 1
ATOM 1842 N N . GLU A 1 262 ? 12.635 -12.592 0.906 1.00 43.91 702 GLU A N 1
ATOM 1843 C CA . GLU A 1 262 ? 12.864 -11.532 1.871 1.00 42.07 702 GLU A CA 1
ATOM 1844 C C . GLU A 1 262 ? 12.979 -12.114 3.245 1.00 42.79 702 GLU A C 1
ATOM 1845 O O . GLU A 1 262 ? 12.203 -12.971 3.609 1.00 44.34 702 GLU A O 1
ATOM 1851 N N . HIS A 1 263 ? 13.950 -11.648 3.992 1.00 42.25 703 HIS A N 1
ATOM 1852 C CA . HIS A 1 263 ? 14.160 -12.076 5.342 1.00 46.56 703 HIS A CA 1
ATOM 1853 C C . HIS A 1 263 ? 13.686 -11.090 6.339 1.00 45.61 703 HIS A C 1
ATOM 1854 O O . HIS A 1 263 ? 12.945 -11.415 7.233 1.00 47.68 703 HIS A O 1
ATOM 1861 N N . THR A 1 264 ? 14.129 -9.859 6.191 1.00 45.14 704 THR A N 1
ATOM 1862 C CA . THR A 1 264 ? 13.803 -8.811 7.148 1.00 50.18 704 THR A CA 1
ATOM 1863 C C . THR A 1 264 ? 13.782 -7.471 6.429 1.00 47.52 704 THR A C 1
ATOM 1864 O O . THR A 1 264 ? 14.307 -7.362 5.331 1.00 45.91 704 THR A O 1
ATOM 1868 N N . THR A 1 265 ? 13.103 -6.505 7.024 1.00 48.81 705 THR A N 1
ATOM 1869 C CA . THR A 1 265 ? 13.007 -5.153 6.535 1.00 48.94 705 THR A CA 1
ATOM 1870 C C . THR A 1 265 ? 13.346 -4.206 7.658 1.00 50.84 705 THR A C 1
ATOM 1871 O O . THR A 1 265 ? 12.687 -4.243 8.697 1.00 44.40 705 THR A O 1
ATOM 1875 N N . LEU A 1 266 ? 14.308 -3.313 7.417 1.00 59.72 706 LEU A N 1
ATOM 1876 C CA . LEU A 1 266 ? 14.689 -2.250 8.364 1.00 68.86 706 LEU A CA 1
ATOM 1877 C C . LEU A 1 266 ? 14.151 -0.915 7.907 1.00 75.16 706 LEU A C 1
ATOM 1878 O O . LEU A 1 266 ? 14.564 -0.432 6.869 1.00 78.44 706 LEU A O 1
ATOM 1883 N N . GLU A 1 267 ? 13.359 -0.263 8.727 1.00 80.18 707 GLU A N 1
ATOM 1884 C CA . GLU A 1 267 ? 12.791 1.051 8.352 1.00 75.26 707 GLU A CA 1
ATOM 1885 C C . GLU A 1 267 ? 13.613 2.251 8.848 1.00 65.87 707 GLU A C 1
ATOM 1886 O O . GLU A 1 267 ? 13.269 2.911 9.796 1.00 76.14 707 GLU A O 1
ATOM 1892 N N . GLY A 1 268 ? 14.703 2.542 8.163 1.00 62.04 708 GLY A N 1
ATOM 1893 C CA . GLY A 1 268 ? 15.615 3.681 8.498 1.00 70.87 708 GLY A CA 1
ATOM 1894 C C . GLY A 1 268 ? 15.145 4.876 7.713 1.00 69.51 708 GLY A C 1
ATOM 1895 O O . GLY A 1 268 ? 15.700 5.410 6.793 1.00 64.79 708 GLY A O 1
ATOM 1896 N N . HIS A 1 269 ? 13.988 5.228 8.099 1.00 85.00 709 HIS A N 1
ATOM 1897 C CA . HIS A 1 269 ? 13.139 6.020 7.275 1.00 97.13 709 HIS A CA 1
ATOM 1898 C C . HIS A 1 269 ? 13.414 7.514 7.291 1.00 99.59 709 HIS A C 1
ATOM 1899 O O . HIS A 1 269 ? 13.903 8.048 8.195 1.00 99.56 709 HIS A O 1
ATOM 1906 N N . THR A 1 270 ? 12.921 8.144 6.229 1.00 93.16 710 THR A N 1
ATOM 1907 C CA . THR A 1 270 ? 12.827 9.586 5.957 1.00 96.90 710 THR A CA 1
ATOM 1908 C C . THR A 1 270 ? 13.855 9.919 4.908 1.00 96.49 710 THR A C 1
ATOM 1909 O O . THR A 1 270 ? 13.901 11.033 4.376 1.00 93.63 710 THR A O 1
ATOM 1913 N N . GLU A 1 271 ? 14.692 8.932 4.609 1.00 91.29 711 GLU A N 1
ATOM 1914 C CA . GLU A 1 271 ? 15.837 9.139 3.794 1.00 84.92 711 GLU A CA 1
ATOM 1915 C C . GLU A 1 271 ? 16.035 7.974 2.869 1.00 65.78 711 GLU A C 1
ATOM 1916 O O . GLU A 1 271 ? 16.020 6.865 3.303 1.00 69.48 711 GLU A O 1
ATOM 1922 N N . PRO A 1 272 ? 16.303 8.271 1.602 1.00 62.94 712 PRO A N 1
ATOM 1923 C CA . PRO A 1 272 ? 16.810 7.251 0.719 1.00 62.82 712 PRO A CA 1
ATOM 1924 C C . PRO A 1 272 ? 18.160 6.649 1.167 1.00 54.18 712 PRO A C 1
ATOM 1925 O O . PRO A 1 272 ? 19.070 7.424 1.578 1.00 46.32 712 PRO A O 1
ATOM 1929 N N . VAL A 1 273 ? 18.294 5.324 1.053 1.00 45.42 713 VAL A N 1
ATOM 1930 C CA . VAL A 1 273 ? 19.554 4.700 1.410 1.00 41.81 713 VAL A CA 1
ATOM 1931 C C . VAL A 1 273 ? 20.363 4.529 0.154 1.00 37.60 713 VAL A C 1
ATOM 1932 O O . VAL A 1 273 ? 19.979 3.742 -0.710 1.00 37.25 713 VAL A O 1
ATOM 1936 N N . HIS A 1 274 ? 21.463 5.240 0.068 1.00 38.50 714 HIS A N 1
ATOM 1937 C CA . HIS A 1 274 ? 22.294 5.334 -1.162 1.00 44.91 714 HIS A CA 1
ATOM 1938 C C . HIS A 1 274 ? 23.429 4.330 -1.180 1.00 40.93 714 HIS A C 1
ATOM 1939 O O . HIS A 1 274 ? 23.851 3.938 -2.255 1.00 35.78 714 HIS A O 1
ATOM 1946 N N . SER A 1 275 ? 23.928 3.931 -0.006 1.00 40.19 715 SER A N 1
ATOM 1947 C CA . SER A 1 275 ? 24.967 2.891 0.028 1.00 41.01 715 SER A CA 1
ATOM 1948 C C . SER A 1 275 ? 24.854 2.055 1.288 1.00 36.72 715 SER A C 1
ATOM 1949 O O . SER A 1 275 ? 24.409 2.539 2.302 1.00 34.98 715 SER A O 1
ATOM 1952 N N . VAL A 1 276 ? 25.244 0.799 1.177 1.00 36.54 716 VAL A N 1
ATOM 1953 C CA . VAL A 1 276 ? 25.231 -0.115 2.307 1.00 36.32 716 VAL A CA 1
ATOM 1954 C C . VAL A 1 276 ? 26.532 -0.901 2.273 1.00 31.88 716 VAL A C 1
ATOM 1955 O O . VAL A 1 276 ? 27.038 -1.193 1.219 1.00 31.40 716 VAL A O 1
ATOM 1959 N N . ALA A 1 277 ? 27.052 -1.231 3.438 1.00 28.21 717 ALA A N 1
ATOM 1960 C CA . ALA A 1 277 ? 28.214 -2.106 3.512 1.00 28.26 717 ALA A CA 1
ATOM 1961 C C . ALA A 1 277 ? 28.103 -2.965 4.776 1.00 23.78 717 ALA A C 1
ATOM 1962 O O . ALA A 1 277 ? 27.741 -2.487 5.819 1.00 21.33 717 ALA A O 1
ATOM 1964 N N . PHE A 1 278 ? 28.463 -4.217 4.655 1.00 23.09 718 PHE A N 1
ATOM 1965 C CA . PHE A 1 278 ? 28.502 -5.108 5.777 1.00 25.79 718 PHE A CA 1
ATOM 1966 C C . PHE A 1 278 ? 29.860 -5.008 6.464 1.00 27.90 718 PHE A C 1
ATOM 1967 O O . PHE A 1 278 ? 30.853 -4.748 5.841 1.00 27.80 718 PHE A O 1
ATOM 1975 N N . HIS A 1 279 ? 29.881 -5.215 7.763 1.00 33.88 719 HIS A N 1
ATOM 1976 C CA . HIS A 1 279 ? 31.112 -5.385 8.518 1.00 36.52 719 HIS A CA 1
ATOM 1977 C C . HIS A 1 279 ? 31.764 -6.685 8.061 1.00 32.75 719 HIS A C 1
ATOM 1978 O O . HIS A 1 279 ? 31.062 -7.614 7.646 1.00 30.81 719 HIS A O 1
ATOM 1985 N N . PRO A 1 280 ? 33.121 -6.771 8.146 1.00 32.30 720 PRO A N 1
ATOM 1986 C CA . PRO A 1 280 ? 33.768 -8.042 7.735 1.00 29.56 720 PRO A CA 1
ATOM 1987 C C . PRO A 1 280 ? 33.337 -9.312 8.474 1.00 27.74 720 PRO A C 1
ATOM 1988 O O . PRO A 1 280 ? 33.327 -10.371 7.878 1.00 27.44 720 PRO A O 1
ATOM 1992 N N . GLU A 1 281 ? 33.036 -9.229 9.738 1.00 29.47 721 GLU A N 1
ATOM 1993 C CA . GLU A 1 281 ? 32.393 -10.408 10.438 1.00 35.72 721 GLU A CA 1
ATOM 1994 C C . GLU A 1 281 ? 30.878 -10.581 10.238 1.00 35.64 721 GLU A C 1
ATOM 1995 O O . GLU A 1 281 ? 30.333 -11.629 10.547 1.00 40.98 721 GLU A O 1
ATOM 2001 N N . GLY A 1 282 ? 30.220 -9.587 9.692 1.00 34.29 722 GLY A N 1
ATOM 2002 C CA . GLY A 1 282 ? 28.775 -9.698 9.370 1.00 35.19 722 GLY A CA 1
ATOM 2003 C C . GLY A 1 282 ? 27.773 -9.247 10.405 1.00 36.20 722 GLY A C 1
ATOM 2004 O O . GLY A 1 282 ? 26.599 -9.241 10.166 1.00 41.29 722 GLY A O 1
ATOM 2005 N N . THR A 1 283 ? 28.273 -8.801 11.531 1.00 35.80 723 THR A N 1
ATOM 2006 C CA . THR A 1 283 ? 27.505 -8.357 12.660 1.00 33.51 723 THR A CA 1
ATOM 2007 C C . THR A 1 283 ? 26.871 -7.000 12.488 1.00 32.43 723 THR A C 1
ATOM 2008 O O . THR A 1 283 ? 25.829 -6.718 13.072 1.00 28.99 723 THR A O 1
ATOM 2012 N N . THR A 1 284 ? 27.523 -6.145 11.708 1.00 29.95 724 THR A N 1
ATOM 2013 C CA . THR A 1 284 ? 27.100 -4.784 11.551 1.00 29.07 724 THR A CA 1
ATOM 2014 C C . THR A 1 284 ? 26.862 -4.458 10.091 1.00 26.83 724 THR A C 1
ATOM 2015 O O . THR A 1 284 ? 27.356 -5.113 9.172 1.00 25.64 724 THR A O 1
ATOM 2019 N N . LEU A 1 285 ? 26.102 -3.399 9.883 1.00 27.12 725 LEU A N 1
ATOM 2020 C CA . LEU A 1 285 ? 25.841 -2.858 8.567 1.00 27.85 725 LEU A CA 1
ATOM 2021 C C . LEU A 1 285 ? 25.942 -1.380 8.644 1.00 27.28 725 LEU A C 1
ATOM 2022 O O . LEU A 1 285 ? 25.441 -0.773 9.594 1.00 23.50 725 LEU A O 1
ATOM 2027 N N . ALA A 1 286 ? 26.569 -0.786 7.631 1.00 28.38 726 ALA A N 1
ATOM 2028 C CA . ALA A 1 286 ? 26.582 0.669 7.520 1.00 28.27 726 ALA A CA 1
ATOM 2029 C C . ALA A 1 286 ? 25.729 1.079 6.354 1.00 30.51 726 ALA A C 1
ATOM 2030 O O . ALA A 1 286 ? 25.800 0.454 5.303 1.00 30.31 726 ALA A O 1
ATOM 2032 N N . SER A 1 287 ? 24.915 2.119 6.550 1.00 33.05 727 SER A N 1
ATOM 2033 C CA . SER A 1 287 ? 24.113 2.741 5.479 1.00 32.86 727 SER A CA 1
ATOM 2034 C C . SER A 1 287 ? 24.512 4.180 5.364 1.00 28.62 727 SER A C 1
ATOM 2035 O O . SER A 1 287 ? 24.823 4.844 6.332 1.00 27.16 727 SER A O 1
ATOM 2038 N N . ALA A 1 288 ? 24.421 4.681 4.152 1.00 28.64 728 ALA A N 1
ATOM 2039 C CA . ALA A 1 288 ? 24.600 6.054 3.886 1.00 36.77 728 ALA A CA 1
ATOM 2040 C C . ALA A 1 288 ? 23.316 6.617 3.337 1.00 33.44 728 ALA A C 1
ATOM 2041 O O . ALA A 1 288 ? 22.580 5.981 2.569 1.00 32.76 728 ALA A O 1
ATOM 2043 N N . SER A 1 289 ? 23.088 7.860 3.688 1.00 36.35 729 SER A N 1
ATOM 2044 C CA . SER A 1 289 ? 21.858 8.500 3.407 1.00 43.30 729 SER A CA 1
ATOM 2045 C C . SER A 1 289 ? 22.115 9.938 2.940 1.00 51.68 729 SER A C 1
ATOM 2046 O O . SER A 1 289 ? 23.233 10.393 2.630 1.00 46.74 729 SER A O 1
ATOM 2049 N N . GLU A 1 290 ? 21.010 10.652 2.819 1.00 62.71 730 GLU A N 1
ATOM 2050 C CA . GLU A 1 290 ? 21.146 11.972 2.340 1.00 75.61 730 GLU A CA 1
ATOM 2051 C C . GLU A 1 290 ? 21.715 12.786 3.463 1.00 82.25 730 GLU A C 1
ATOM 2052 O O . GLU A 1 290 ? 21.533 12.578 4.645 1.00 75.54 730 GLU A O 1
ATOM 2058 N N . ASP A 1 291 ? 22.235 13.893 3.025 1.00 88.16 731 ASP A N 1
ATOM 2059 C CA . ASP A 1 291 ? 22.554 14.950 3.921 1.00 81.79 731 ASP A CA 1
ATOM 2060 C C . ASP A 1 291 ? 23.550 14.657 4.975 1.00 75.53 731 ASP A C 1
ATOM 2061 O O . ASP A 1 291 ? 23.663 15.330 5.978 1.00 84.41 731 ASP A O 1
ATOM 2066 N N . GLY A 1 292 ? 24.226 13.571 4.743 1.00 77.87 732 GLY A N 1
ATOM 2067 C CA . GLY A 1 292 ? 25.479 13.397 5.406 1.00 77.10 732 GLY A CA 1
ATOM 2068 C C . GLY A 1 292 ? 25.269 12.789 6.708 1.00 68.31 732 GLY A C 1
ATOM 2069 O O . GLY A 1 292 ? 25.793 13.282 7.729 1.00 62.81 732 GLY A O 1
ATOM 2070 N N . THR A 1 293 ? 24.579 11.670 6.653 1.00 58.34 733 THR A N 1
ATOM 2071 C CA . THR A 1 293 ? 24.563 10.785 7.811 1.00 50.47 733 THR A CA 1
ATOM 2072 C C . THR A 1 293 ? 25.076 9.400 7.394 1.00 45.35 733 THR A C 1
ATOM 2073 O O . THR A 1 293 ? 24.905 8.952 6.236 1.00 42.32 733 THR A O 1
ATOM 2077 N N . ILE A 1 294 ? 25.752 8.756 8.325 1.00 41.91 734 ILE A N 1
ATOM 2078 C CA . ILE A 1 294 ? 26.206 7.390 8.142 1.00 40.68 734 ILE A CA 1
ATOM 2079 C C . ILE A 1 294 ? 25.670 6.686 9.323 1.00 41.30 734 ILE A C 1
ATOM 2080 O O . ILE A 1 294 ? 25.824 7.157 10.426 1.00 42.46 734 ILE A O 1
ATOM 2085 N N . ARG A 1 295 ? 25.015 5.568 9.084 1.00 44.37 735 ARG A N 1
ATOM 2086 C CA . ARG A 1 295 ? 24.377 4.804 10.153 1.00 45.59 735 ARG A CA 1
ATOM 2087 C C . ARG A 1 295 ? 24.983 3.448 10.241 1.00 41.90 735 ARG A C 1
ATOM 2088 O O . ARG A 1 295 ? 25.297 2.836 9.223 1.00 41.84 735 ARG A O 1
ATOM 2096 N N . ILE A 1 296 ? 25.077 2.952 11.463 1.00 40.63 736 ILE A N 1
ATOM 2097 C CA . ILE A 1 296 ? 25.619 1.638 11.710 1.00 45.79 736 ILE A CA 1
ATOM 2098 C C . ILE A 1 296 ? 24.583 0.788 12.489 1.00 42.14 736 ILE A C 1
ATOM 2099 O O . ILE A 1 296 ? 24.038 1.216 13.488 1.00 38.57 736 ILE A O 1
ATOM 2104 N N . TRP A 1 297 ? 24.321 -0.421 12.024 1.00 40.27 737 TRP A N 1
ATOM 2105 C CA . TRP A 1 297 ? 23.319 -1.284 12.642 1.00 40.77 737 TRP A CA 1
ATOM 2106 C C . TRP A 1 297 ? 23.837 -2.685 12.753 1.00 42.33 737 TRP A C 1
ATOM 2107 O O . TRP A 1 297 ? 24.621 -3.079 11.917 1.00 46.13 737 TRP A O 1
ATOM 2118 N N . PRO A 1 298 ? 23.342 -3.491 13.750 1.00 38.81 738 PRO A N 1
ATOM 2119 C CA . PRO A 1 298 ? 23.713 -4.898 13.709 1.00 38.59 738 PRO A CA 1
ATOM 2120 C C . PRO A 1 298 ? 22.584 -5.684 13.109 1.00 32.80 738 PRO A C 1
ATOM 2121 O O . PRO A 1 298 ? 21.439 -5.219 13.317 1.00 29.83 738 PRO A O 1
ATOM 2125 N N . ASN B 1 11 ? -2.690 26.515 -2.195 1.00 59.76 451 ASN B N 1
ATOM 2126 C CA . ASN B 1 11 ? -2.909 26.128 -3.640 1.00 63.14 451 ASN B CA 1
ATOM 2127 C C . ASN B 1 11 ? -2.088 25.074 -4.286 1.00 58.91 451 ASN B C 1
ATOM 2128 O O . ASN B 1 11 ? -0.925 25.226 -4.644 1.00 54.82 451 ASN B O 1
ATOM 2133 N N . GLU B 1 12 ? -2.818 24.077 -4.678 1.00 52.51 452 GLU B N 1
ATOM 2134 C CA . GLU B 1 12 ? -2.250 22.869 -5.028 1.00 46.08 452 GLU B CA 1
ATOM 2135 C C . GLU B 1 12 ? -2.165 22.843 -6.486 1.00 41.65 452 GLU B C 1
ATOM 2136 O O . GLU B 1 12 ? -3.141 23.235 -7.161 1.00 42.75 452 GLU B O 1
ATOM 2142 N N . PRO B 1 13 ? -1.029 22.392 -7.026 1.00 35.74 453 PRO B N 1
ATOM 2143 C CA . PRO B 1 13 ? -0.991 22.519 -8.444 1.00 32.61 453 PRO B CA 1
ATOM 2144 C C . PRO B 1 13 ? -1.552 21.433 -9.180 1.00 31.56 453 PRO B C 1
ATOM 2145 O O . PRO B 1 13 ? -1.922 20.477 -8.659 1.00 28.89 453 PRO B O 1
ATOM 2149 N N . ARG B 1 14 ? -1.498 21.609 -10.469 1.00 34.41 454 ARG B N 1
ATOM 2150 C CA . ARG B 1 14 ? -1.742 20.563 -11.381 1.00 36.61 454 ARG B CA 1
ATOM 2151 C C . ARG B 1 14 ? -0.523 19.930 -11.913 1.00 32.63 454 ARG B C 1
ATOM 2152 O O . ARG B 1 14 ? 0.509 20.491 -11.901 1.00 29.52 454 ARG B O 1
ATOM 2160 N N . ILE B 1 15 ? -0.716 18.716 -12.337 1.00 29.89 455 ILE B N 1
ATOM 2161 C CA . ILE B 1 15 ? 0.347 17.852 -12.557 1.00 28.11 455 ILE B CA 1
ATOM 2162 C C . ILE B 1 15 ? 0.283 17.278 -13.904 1.00 25.34 455 ILE B C 1
ATOM 2163 O O . ILE B 1 15 ? -0.667 16.667 -14.279 1.00 23.25 455 ILE B O 1
ATOM 2168 N N . LEU B 1 16 ? 1.404 17.362 -14.590 1.00 26.51 456 LEU B N 1
ATOM 2169 C CA . LEU B 1 16 ? 1.628 16.543 -15.762 1.00 28.28 456 LEU B CA 1
ATOM 2170 C C . LEU B 1 16 ? 2.809 15.688 -15.534 1.00 28.78 456 LEU B C 1
ATOM 2171 O O . LEU B 1 16 ? 3.722 16.075 -14.834 1.00 28.14 456 LEU B O 1
ATOM 2176 N N . THR B 1 17 ? 2.837 14.587 -16.278 1.00 32.37 457 THR B N 1
ATOM 2177 C CA . THR B 1 17 ? 3.882 13.606 -16.248 1.00 33.73 457 THR B CA 1
ATOM 2178 C C . THR B 1 17 ? 4.624 13.445 -17.526 1.00 30.22 457 THR B C 1
ATOM 2179 O O . THR B 1 17 ? 4.062 13.500 -18.557 1.00 26.46 457 THR B O 1
ATOM 2183 N N . THR B 1 18 ? 5.886 13.094 -17.398 1.00 29.94 458 THR B N 1
ATOM 2184 C CA . THR B 1 18 ? 6.721 12.621 -18.478 1.00 33.19 458 THR B CA 1
ATOM 2185 C C . THR B 1 18 ? 7.224 11.267 -18.041 1.00 34.00 458 THR B C 1
ATOM 2186 O O . THR B 1 18 ? 7.290 11.010 -16.876 1.00 33.19 458 THR B O 1
ATOM 2190 N N . ASP B 1 19 ? 7.661 10.419 -18.951 1.00 39.59 459 ASP B N 1
ATOM 2191 C CA . ASP B 1 19 ? 8.155 9.089 -18.563 1.00 44.33 459 ASP B CA 1
ATOM 2192 C C . ASP B 1 19 ? 9.461 9.078 -17.830 1.00 39.70 459 ASP B C 1
ATOM 2193 O O . ASP B 1 19 ? 9.695 8.160 -17.047 1.00 43.43 459 ASP B O 1
ATOM 2198 N N . ARG B 1 20 ? 10.273 10.122 -17.997 1.00 34.75 460 ARG B N 1
ATOM 2199 C CA . ARG B 1 20 ? 11.529 10.222 -17.307 1.00 33.24 460 ARG B CA 1
ATOM 2200 C C . ARG B 1 20 ? 11.608 11.544 -16.583 1.00 31.17 460 ARG B C 1
ATOM 2201 O O . ARG B 1 20 ? 10.630 12.225 -16.462 1.00 30.21 460 ARG B O 1
ATOM 2209 N N . GLU B 1 21 ? 12.810 11.905 -16.145 1.00 32.13 461 GLU B N 1
ATOM 2210 C CA . GLU B 1 21 ? 13.084 13.182 -15.552 1.00 33.49 461 GLU B CA 1
ATOM 2211 C C . GLU B 1 21 ? 12.639 14.337 -16.482 1.00 35.15 461 GLU B C 1
ATOM 2212 O O . GLU B 1 21 ? 12.860 14.296 -17.669 1.00 38.28 461 GLU B O 1
ATOM 2218 N N . ALA B 1 22 ? 12.000 15.343 -15.915 1.00 36.24 462 ALA B N 1
ATOM 2219 C CA . ALA B 1 22 ? 11.682 16.566 -16.605 1.00 32.81 462 ALA B CA 1
ATOM 2220 C C . ALA B 1 22 ? 12.670 17.585 -16.109 1.00 30.83 462 ALA B C 1
ATOM 2221 O O . ALA B 1 22 ? 12.650 17.980 -14.937 1.00 30.33 462 ALA B O 1
ATOM 2223 N N . VAL B 1 23 ? 13.539 18.031 -16.986 1.00 30.73 463 VAL B N 1
ATOM 2224 C CA . VAL B 1 23 ? 14.601 18.992 -16.591 1.00 28.52 463 VAL B CA 1
ATOM 2225 C C . VAL B 1 23 ? 14.403 20.382 -17.157 1.00 26.64 463 VAL B C 1
ATOM 2226 O O . VAL B 1 23 ? 15.230 21.233 -16.890 1.00 28.05 463 VAL B O 1
ATOM 2230 N N . ALA B 1 24 ? 13.371 20.604 -17.962 1.00 25.90 464 ALA B N 1
ATOM 2231 C CA . ALA B 1 24 ? 13.178 21.971 -18.560 1.00 26.67 464 ALA B CA 1
ATOM 2232 C C . ALA B 1 24 ? 11.726 22.239 -18.867 1.00 26.48 464 ALA B C 1
ATOM 2233 O O . ALA B 1 24 ? 10.977 21.346 -19.263 1.00 27.66 464 ALA B O 1
ATOM 2235 N N . VAL B 1 25 ? 11.325 23.480 -18.683 1.00 27.04 465 VAL B N 1
ATOM 2236 C CA . VAL B 1 25 ? 9.976 23.923 -18.943 1.00 28.34 465 VAL B CA 1
ATOM 2237 C C . VAL B 1 25 ? 10.018 25.376 -19.457 1.00 26.29 465 VAL B C 1
ATOM 2238 O O . VAL B 1 25 ? 10.902 26.144 -19.133 1.00 22.61 465 VAL B O 1
ATOM 2242 N N . ALA B 1 26 ? 9.031 25.718 -20.278 1.00 27.68 466 ALA B N 1
ATOM 2243 C CA . ALA B 1 26 ? 8.848 27.078 -20.745 1.00 26.73 466 ALA B CA 1
ATOM 2244 C C . ALA B 1 26 ? 7.435 27.246 -21.280 1.00 24.33 466 ALA B C 1
ATOM 2245 O O . ALA B 1 26 ? 6.873 26.319 -21.860 1.00 26.07 466 ALA B O 1
ATOM 2247 N N . PHE B 1 27 ? 6.853 28.404 -21.018 1.00 23.67 467 PHE B N 1
ATOM 2248 C CA . PHE B 1 27 ? 5.559 28.762 -21.540 1.00 26.82 467 PHE B CA 1
ATOM 2249 C C . PHE B 1 27 ? 5.717 29.462 -22.885 1.00 28.68 467 PHE B C 1
ATOM 2250 O O . PHE B 1 27 ? 6.663 30.208 -23.097 1.00 25.43 467 PHE B O 1
ATOM 2258 N N . SER B 1 28 ? 4.787 29.212 -23.800 1.00 31.12 468 SER B N 1
ATOM 2259 C CA . SER B 1 28 ? 4.698 30.025 -25.025 1.00 33.55 468 SER B CA 1
ATOM 2260 C C . SER B 1 28 ? 4.488 31.487 -24.626 1.00 34.00 468 SER B C 1
ATOM 2261 O O . SER B 1 28 ? 3.994 31.776 -23.534 1.00 39.18 468 SER B O 1
ATOM 2264 N N . PRO B 1 29 ? 4.898 32.417 -25.481 1.00 33.39 469 PRO B N 1
ATOM 2265 C CA . PRO B 1 29 ? 4.679 33.836 -25.164 1.00 33.84 469 PRO B CA 1
ATOM 2266 C C . PRO B 1 29 ? 3.200 34.230 -24.921 1.00 34.90 469 PRO B C 1
ATOM 2267 O O . PRO B 1 29 ? 2.921 35.106 -24.123 1.00 40.17 469 PRO B O 1
ATOM 2271 N N . GLY B 1 30 ? 2.278 33.597 -25.641 1.00 33.28 470 GLY B N 1
ATOM 2272 C CA . GLY B 1 30 ? 0.867 33.822 -25.474 1.00 35.19 470 GLY B CA 1
ATOM 2273 C C . GLY B 1 30 ? 0.289 33.189 -24.210 1.00 32.73 470 GLY B C 1
ATOM 2274 O O . GLY B 1 30 ? -0.712 33.640 -23.690 1.00 39.41 470 GLY B O 1
ATOM 2275 N N . GLY B 1 31 ? 0.951 32.176 -23.694 1.00 33.03 471 GLY B N 1
ATOM 2276 C CA . GLY B 1 31 ? 0.517 31.551 -22.487 1.00 34.46 471 GLY B CA 1
ATOM 2277 C C . GLY B 1 31 ? -0.268 30.285 -22.606 1.00 37.28 471 GLY B C 1
ATOM 2278 O O . GLY B 1 31 ? -0.491 29.581 -21.603 1.00 38.83 471 GLY B O 1
ATOM 2279 N N . SER B 1 32 ? -0.626 29.944 -23.826 1.00 32.88 472 SER B N 1
ATOM 2280 C CA . SER B 1 32 ? -1.520 28.859 -24.077 1.00 33.11 472 SER B CA 1
ATOM 2281 C C . SER B 1 32 ? -0.813 27.510 -24.186 1.00 31.85 472 SER B C 1
ATOM 2282 O O . SER B 1 32 ? -1.463 26.483 -24.054 1.00 31.84 472 SER B O 1
ATOM 2285 N N . LEU B 1 33 ? 0.486 27.529 -24.439 1.00 29.97 473 LEU B N 1
ATOM 2286 C CA . LEU B 1 33 ? 1.251 26.304 -24.567 1.00 29.56 473 LEU B CA 1
ATOM 2287 C C . LEU B 1 33 ? 2.352 26.179 -23.524 1.00 30.16 473 LEU B C 1
ATOM 2288 O O . LEU B 1 33 ? 2.850 27.163 -23.016 1.00 25.55 473 LEU B O 1
ATOM 2293 N N . LEU B 1 34 ? 2.698 24.929 -23.207 1.00 34.42 474 LEU B N 1
ATOM 2294 C CA . LEU B 1 34 ? 3.764 24.615 -22.268 1.00 30.43 474 LEU B CA 1
ATOM 2295 C C . LEU B 1 34 ? 4.644 23.574 -22.902 1.00 26.99 474 LEU B C 1
ATOM 2296 O O . LEU B 1 34 ? 4.148 22.534 -23.305 1.00 25.73 474 LEU B O 1
ATOM 2301 N N . ALA B 1 35 ? 5.946 23.866 -22.998 1.00 25.34 475 ALA B N 1
ATOM 2302 C CA . ALA B 1 35 ? 6.918 22.911 -23.486 1.00 26.44 475 ALA B CA 1
ATOM 2303 C C . ALA B 1 35 ? 7.701 22.307 -22.324 1.00 29.47 475 ALA B C 1
ATOM 2304 O O . ALA B 1 35 ? 8.182 23.030 -21.454 1.00 34.67 475 ALA B O 1
ATOM 2306 N N . GLY B 1 36 ? 7.895 20.996 -22.364 1.00 30.09 476 GLY B N 1
ATOM 2307 C CA . GLY B 1 36 ? 8.630 20.272 -21.339 1.00 28.98 476 GLY B CA 1
ATOM 2308 C C . GLY B 1 36 ? 9.719 19.418 -21.919 1.00 26.80 476 GLY B C 1
ATOM 2309 O O . GLY B 1 36 ? 9.471 18.609 -22.815 1.00 30.42 476 GLY B O 1
ATOM 2310 N N . GLY B 1 37 ? 10.939 19.626 -21.438 1.00 22.75 477 GLY B N 1
ATOM 2311 C CA . GLY B 1 37 ? 12.099 18.910 -21.908 1.00 24.65 477 GLY B CA 1
ATOM 2312 C C . GLY B 1 37 ? 12.409 17.807 -20.924 1.00 26.20 477 GLY B C 1
ATOM 2313 O O . GLY B 1 37 ? 12.530 18.053 -19.724 1.00 30.08 477 GLY B O 1
ATOM 2314 N N . SER B 1 38 ? 12.631 16.606 -21.427 1.00 24.86 478 SER B N 1
ATOM 2315 C CA . SER B 1 38 ? 12.817 15.503 -20.563 1.00 27.65 478 SER B CA 1
ATOM 2316 C C . SER B 1 38 ? 13.978 14.594 -20.931 1.00 26.61 478 SER B C 1
ATOM 2317 O O . SER B 1 38 ? 14.535 14.684 -22.004 1.00 25.64 478 SER B O 1
ATOM 2320 N N . GLY B 1 39 ? 14.241 13.645 -20.023 1.00 28.33 479 GLY B N 1
ATOM 2321 C CA . GLY B 1 39 ? 15.147 12.563 -20.231 1.00 26.83 479 GLY B CA 1
ATOM 2322 C C . GLY B 1 39 ? 14.668 11.468 -21.185 1.00 31.55 479 GLY B C 1
ATOM 2323 O O . GLY B 1 39 ? 15.359 10.492 -21.398 1.00 32.70 479 GLY B O 1
ATOM 2324 N N . ASP B 1 40 ? 13.473 11.581 -21.701 1.00 33.39 480 ASP B N 1
ATOM 2325 C CA . ASP B 1 40 ? 12.965 10.739 -22.753 1.00 41.71 480 ASP B CA 1
ATOM 2326 C C . ASP B 1 40 ? 13.606 11.018 -24.103 1.00 42.98 480 ASP B C 1
ATOM 2327 O O . ASP B 1 40 ? 13.268 10.363 -25.070 1.00 37.33 480 ASP B O 1
ATOM 2332 N N . LYS B 1 41 ? 14.441 12.074 -24.158 1.00 47.28 481 LYS B N 1
ATOM 2333 C CA . LYS B 1 41 ? 15.020 12.591 -25.378 1.00 45.04 481 LYS B CA 1
ATOM 2334 C C . LYS B 1 41 ? 14.001 13.327 -26.250 1.00 43.98 481 LYS B C 1
ATOM 2335 O O . LYS B 1 41 ? 14.239 13.556 -27.437 1.00 41.41 481 LYS B O 1
ATOM 2341 N N . LEU B 1 42 ? 12.879 13.707 -25.637 1.00 42.25 482 LEU B N 1
ATOM 2342 C CA . LEU B 1 42 ? 11.798 14.380 -26.330 1.00 41.99 482 LEU B CA 1
ATOM 2343 C C . LEU B 1 42 ? 11.430 15.694 -25.682 1.00 39.59 482 LEU B C 1
ATOM 2344 O O . LEU B 1 42 ? 11.684 15.915 -24.493 1.00 43.94 482 LEU B O 1
ATOM 2349 N N . ILE B 1 43 ? 10.795 16.535 -26.496 1.00 33.53 483 ILE B N 1
ATOM 2350 C CA . ILE B 1 43 ? 10.139 17.717 -25.992 1.00 31.15 483 ILE B CA 1
ATOM 2351 C C . ILE B 1 43 ? 8.626 17.505 -26.117 1.00 32.22 483 ILE B C 1
ATOM 2352 O O . ILE B 1 43 ? 8.095 17.146 -27.184 1.00 33.71 483 ILE B O 1
ATOM 2357 N N . HIS B 1 44 ? 7.956 17.730 -24.998 1.00 31.71 484 HIS B N 1
ATOM 2358 C CA . HIS B 1 44 ? 6.518 17.582 -24.915 1.00 28.74 484 HIS B CA 1
ATOM 2359 C C . HIS B 1 44 ? 5.917 18.951 -24.930 1.00 29.29 484 HIS B C 1
ATOM 2360 O O . HIS B 1 44 ? 6.469 19.899 -24.368 1.00 26.24 484 HIS B O 1
ATOM 2367 N N . VAL B 1 45 ? 4.773 19.054 -25.591 1.00 32.78 485 VAL B N 1
ATOM 2368 C CA . VAL B 1 45 ? 4.049 20.301 -25.683 1.00 31.54 485 VAL B CA 1
ATOM 2369 C C . VAL B 1 45 ? 2.635 20.062 -25.187 1.00 33.88 485 VAL B C 1
ATOM 2370 O O . VAL B 1 45 ? 1.966 19.116 -25.562 1.00 34.98 485 VAL B O 1
ATOM 2374 N N . TRP B 1 46 ? 2.203 20.921 -24.293 1.00 33.47 486 TRP B N 1
ATOM 2375 C CA . TRP B 1 46 ? 0.921 20.780 -23.694 1.00 29.94 486 TRP B CA 1
ATOM 2376 C C . TRP B 1 46 ? 0.077 22.011 -23.949 1.00 29.53 486 TRP B C 1
ATOM 2377 O O . TRP B 1 46 ? 0.569 23.121 -23.865 1.00 24.71 486 TRP B O 1
ATOM 2388 N N . ASP B 1 47 ? -1.214 21.799 -24.189 1.00 31.85 487 ASP B N 1
ATOM 2389 C CA . ASP B 1 47 ? -2.126 22.904 -24.249 1.00 36.02 487 ASP B CA 1
ATOM 2390 C C . ASP B 1 47 ? -2.430 23.128 -22.779 1.00 38.14 487 ASP B C 1
ATOM 2391 O O . ASP B 1 47 ? -2.902 22.255 -22.113 1.00 32.51 487 ASP B O 1
ATOM 2396 N N . VAL B 1 48 ? -2.125 24.302 -22.274 1.00 35.66 488 VAL B N 1
ATOM 2397 C CA . VAL B 1 48 ? -2.339 24.606 -20.879 1.00 37.76 488 VAL B CA 1
ATOM 2398 C C . VAL B 1 48 ? -3.785 24.530 -20.410 1.00 42.56 488 VAL B C 1
ATOM 2399 O O . VAL B 1 48 ? -4.051 23.966 -19.352 1.00 47.98 488 VAL B O 1
ATOM 2403 N N . ALA B 1 49 ? -4.710 25.106 -21.164 1.00 44.95 489 ALA B N 1
ATOM 2404 C CA . ALA B 1 49 ? -6.106 25.097 -20.715 1.00 42.47 489 ALA B CA 1
ATOM 2405 C C . ALA B 1 49 ? -6.690 23.682 -20.634 1.00 49.71 489 ALA B C 1
ATOM 2406 O O . ALA B 1 49 ? -7.211 23.296 -19.618 1.00 56.08 489 ALA B O 1
ATOM 2408 N N . SER B 1 50 ? -6.544 22.910 -21.698 1.00 46.95 490 SER B N 1
ATOM 2409 C CA . SER B 1 50 ? -7.073 21.563 -21.762 1.00 43.62 490 SER B CA 1
ATOM 2410 C C . SER B 1 50 ? -6.285 20.586 -20.983 1.00 39.42 490 SER B C 1
ATOM 2411 O O . SER B 1 50 ? -6.806 19.588 -20.506 1.00 40.97 490 SER B O 1
ATOM 2414 N N . GLY B 1 51 ? -4.995 20.841 -20.914 1.00 31.54 491 GLY B N 1
ATOM 2415 C CA . GLY B 1 51 ? -4.119 19.936 -20.270 1.00 33.08 491 GLY B CA 1
ATOM 2416 C C . GLY B 1 51 ? -3.753 18.809 -21.201 1.00 33.48 491 GLY B C 1
ATOM 2417 O O . GLY B 1 51 ? -3.122 17.870 -20.801 1.00 29.59 491 GLY B O 1
ATOM 2418 N N . ASP B 1 52 ? -4.121 18.919 -22.460 1.00 34.60 492 ASP B N 1
ATOM 2419 C CA . ASP B 1 52 ? -3.812 17.894 -23.451 1.00 41.51 492 ASP B CA 1
ATOM 2420 C C . ASP B 1 52 ? -2.433 18.046 -24.067 1.00 41.85 492 ASP B C 1
ATOM 2421 O O . ASP B 1 52 ? -1.923 19.151 -24.215 1.00 39.12 492 ASP B O 1
ATOM 2426 N N . GLU B 1 53 ? -1.847 16.926 -24.447 1.00 41.26 493 GLU B N 1
ATOM 2427 C CA . GLU B 1 53 ? -0.537 16.947 -24.999 1.00 44.28 493 GLU B CA 1
ATOM 2428 C C . GLU B 1 53 ? -0.665 17.060 -26.499 1.00 44.85 493 GLU B C 1
ATOM 2429 O O . GLU B 1 53 ? -1.060 16.119 -27.129 1.00 39.54 493 GLU B O 1
ATOM 2435 N N . LEU B 1 54 ? -0.322 18.227 -27.045 1.00 46.80 494 LEU B N 1
ATOM 2436 C CA . LEU B 1 54 ? -0.439 18.492 -28.469 1.00 49.34 494 LEU B CA 1
ATOM 2437 C C . LEU B 1 54 ? 0.544 17.770 -29.365 1.00 58.00 494 LEU B C 1
ATOM 2438 O O . LEU B 1 54 ? 0.174 17.183 -30.367 1.00 60.49 494 LEU B O 1
ATOM 2443 N N . HIS B 1 55 ? 1.813 17.852 -29.035 1.00 62.71 495 HIS B N 1
ATOM 2444 C CA . HIS B 1 55 ? 2.819 17.198 -29.854 1.00 60.78 495 HIS B CA 1
ATOM 2445 C C . HIS B 1 55 ? 3.993 16.747 -29.090 1.00 57.02 495 HIS B C 1
ATOM 2446 O O . HIS B 1 55 ? 4.265 17.181 -27.972 1.00 54.69 495 HIS B O 1
ATOM 2453 N N . THR B 1 56 ? 4.719 15.890 -29.772 1.00 48.89 496 THR B N 1
ATOM 2454 C CA . THR B 1 56 ? 5.964 15.377 -29.291 1.00 45.33 496 THR B CA 1
ATOM 2455 C C . THR B 1 56 ? 6.991 15.756 -30.307 1.00 45.15 496 THR B C 1
ATOM 2456 O O . THR B 1 56 ? 6.818 15.447 -31.473 1.00 51.49 496 THR B O 1
ATOM 2460 N N . LEU B 1 57 ? 8.067 16.402 -29.857 1.00 43.70 497 LEU B N 1
ATOM 2461 C CA . LEU B 1 57 ? 9.203 16.781 -30.736 1.00 38.01 497 LEU B CA 1
ATOM 2462 C C . LEU B 1 57 ? 10.308 15.777 -30.585 1.00 35.28 497 LEU B C 1
ATOM 2463 O O . LEU B 1 57 ? 10.875 15.657 -29.530 1.00 35.83 497 LEU B O 1
ATOM 2468 N N . GLU B 1 58 ? 10.567 15.028 -31.637 1.00 37.92 498 GLU B N 1
ATOM 2469 C CA . GLU B 1 58 ? 11.506 13.932 -31.609 1.00 41.14 498 GLU B CA 1
ATOM 2470 C C . GLU B 1 58 ? 12.656 14.205 -32.562 1.00 41.21 498 GLU B C 1
ATOM 2471 O O . GLU B 1 58 ? 12.469 14.854 -33.615 1.00 42.85 498 GLU B O 1
ATOM 2477 N N . GLY B 1 59 ? 13.851 13.710 -32.197 1.00 39.77 499 GLY B N 1
ATOM 2478 C CA . GLY B 1 59 ? 15.083 13.980 -32.960 1.00 43.07 499 GLY B CA 1
ATOM 2479 C C . GLY B 1 59 ? 16.352 14.078 -32.124 1.00 45.66 499 GLY B C 1
ATOM 2480 O O . GLY B 1 59 ? 17.434 13.678 -32.557 1.00 41.91 499 GLY B O 1
ATOM 2481 N N . HIS B 1 60 ? 16.214 14.561 -30.893 1.00 49.09 500 HIS B N 1
ATOM 2482 C CA . HIS B 1 60 ? 17.324 14.509 -29.967 1.00 47.83 500 HIS B CA 1
ATOM 2483 C C . HIS B 1 60 ? 17.688 13.061 -29.657 1.00 51.10 500 HIS B C 1
ATOM 2484 O O . HIS B 1 60 ? 16.852 12.185 -29.686 1.00 49.94 500 HIS B O 1
ATOM 2491 N N . THR B 1 61 ? 18.967 12.847 -29.375 1.00 48.15 501 THR B N 1
ATOM 2492 C CA . THR B 1 61 ? 19.569 11.545 -29.129 1.00 45.25 501 THR B CA 1
ATOM 2493 C C . THR B 1 61 ? 19.972 11.344 -27.675 1.00 45.76 501 THR B C 1
ATOM 2494 O O . THR B 1 61 ? 20.490 10.291 -27.315 1.00 47.32 501 THR B O 1
ATOM 2498 N N . ASP B 1 62 ? 19.730 12.336 -26.831 1.00 43.41 502 ASP B N 1
ATOM 2499 C CA . ASP B 1 62 ? 20.070 12.290 -25.418 1.00 40.47 502 ASP B CA 1
ATOM 2500 C C . ASP B 1 62 ? 19.109 13.245 -24.651 1.00 33.45 502 ASP B C 1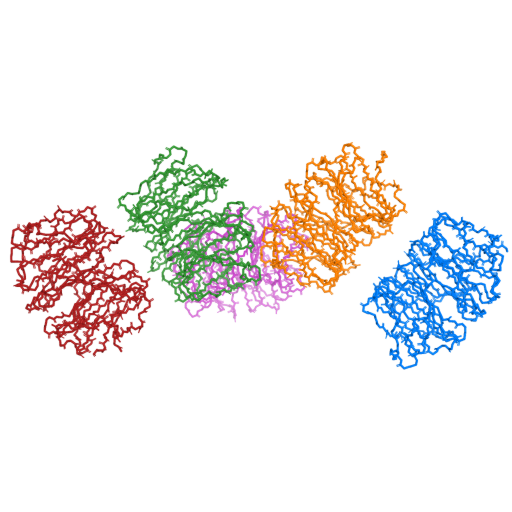
ATOM 2501 O O . ASP B 1 62 ? 18.250 13.873 -25.233 1.00 34.38 502 ASP B O 1
ATOM 2506 N N . TRP B 1 63 ? 19.270 13.356 -23.342 1.00 34.00 503 TRP B N 1
ATOM 2507 C CA . TRP B 1 63 ? 18.415 14.178 -22.528 1.00 34.07 503 TRP B CA 1
ATOM 2508 C C . TRP B 1 63 ? 18.268 15.577 -23.108 1.00 38.76 503 TRP B C 1
ATOM 2509 O O . TRP B 1 63 ? 19.261 16.163 -23.563 1.00 42.78 503 TRP B O 1
ATOM 2520 N N . VAL B 1 64 ? 17.041 16.115 -23.047 1.00 33.20 504 VAL B N 1
ATOM 2521 C CA . VAL B 1 64 ? 16.791 17.486 -23.428 1.00 30.41 504 VAL B CA 1
ATOM 2522 C C . VAL B 1 64 ? 16.878 18.345 -22.187 1.00 31.90 504 VAL B C 1
ATOM 2523 O O . VAL B 1 64 ? 16.089 18.130 -21.265 1.00 33.50 504 VAL B O 1
ATOM 2527 N N . ARG B 1 65 ? 17.826 19.278 -22.142 1.00 31.38 505 ARG B N 1
ATOM 2528 C CA . ARG B 1 65 ? 18.176 20.005 -20.921 1.00 28.97 505 ARG B CA 1
ATOM 2529 C C . ARG B 1 65 ? 17.593 21.383 -20.789 1.00 24.76 505 ARG B C 1
ATOM 2530 O O . ARG B 1 65 ? 17.537 21.927 -19.692 1.00 24.71 505 ARG B O 1
ATOM 2538 N N . ALA B 1 66 ? 17.241 21.993 -21.914 1.00 24.14 506 ALA B N 1
ATOM 2539 C CA . ALA B 1 66 ? 16.655 23.347 -21.904 1.00 22.90 506 ALA B CA 1
ATOM 2540 C C . ALA B 1 66 ? 15.808 23.573 -23.124 1.00 22.21 506 ALA B C 1
ATOM 2541 O O . ALA B 1 66 ? 16.075 23.025 -24.194 1.00 22.60 506 ALA B O 1
ATOM 2543 N N . VAL B 1 67 ? 14.767 24.372 -22.966 1.00 23.09 507 VAL B N 1
ATOM 2544 C CA . VAL B 1 67 ? 13.854 24.721 -24.063 1.00 22.28 507 VAL B CA 1
ATOM 2545 C C . VAL B 1 67 ? 13.484 26.209 -23.983 1.00 21.77 507 VAL B C 1
ATOM 2546 O O . VAL B 1 67 ? 13.451 26.804 -22.907 1.00 19.91 507 VAL B O 1
ATOM 2550 N N . ALA B 1 68 ? 13.234 26.809 -25.137 1.00 21.72 508 ALA B N 1
ATOM 2551 C CA . ALA B 1 68 ? 12.847 28.238 -25.207 1.00 18.94 508 ALA B CA 1
ATOM 2552 C C . ALA B 1 68 ? 12.099 28.547 -26.480 1.00 21.97 508 ALA B C 1
ATOM 2553 O O . ALA B 1 68 ? 12.467 28.053 -27.557 1.00 20.37 508 ALA B O 1
ATOM 2555 N N . PHE B 1 69 ? 11.022 29.328 -26.334 1.00 24.96 509 PHE B N 1
ATOM 2556 C CA . PHE B 1 69 ? 10.185 29.713 -27.449 1.00 25.98 509 PHE B CA 1
ATOM 2557 C C . PHE B 1 69 ? 10.738 30.955 -28.106 1.00 24.28 509 PHE B C 1
ATOM 2558 O O . PHE B 1 69 ? 11.335 31.809 -27.444 1.00 19.81 509 PHE B O 1
ATOM 2566 N N . SER B 1 70 ? 10.518 31.046 -29.410 1.00 24.95 510 SER B N 1
ATOM 2567 C CA . SER B 1 70 ? 10.777 32.289 -30.157 1.00 28.00 510 SER B CA 1
ATOM 2568 C C . SER B 1 70 ? 9.784 33.350 -29.634 1.00 28.62 510 SER B C 1
ATOM 2569 O O . SER B 1 70 ? 8.711 32.996 -29.148 1.00 28.62 510 SER B O 1
ATOM 2572 N N . PRO B 1 71 ? 10.146 34.635 -29.696 1.00 29.49 511 PRO B N 1
ATOM 2573 C CA . PRO B 1 71 ? 9.198 35.651 -29.194 1.00 32.27 511 PRO B CA 1
ATOM 2574 C C . PRO B 1 71 ? 7.818 35.660 -29.899 1.00 35.51 511 PRO B C 1
ATOM 2575 O O . PRO B 1 71 ? 6.804 35.994 -29.262 1.00 38.78 511 PRO B O 1
ATOM 2579 N N . ASP B 1 72 ? 7.770 35.274 -31.171 1.00 35.78 512 ASP B N 1
ATOM 2580 C CA . ASP B 1 72 ? 6.484 35.100 -31.866 1.00 37.50 512 ASP B CA 1
ATOM 2581 C C . ASP B 1 72 ? 5.743 33.774 -31.558 1.00 39.80 512 ASP B C 1
ATOM 2582 O O . ASP B 1 72 ? 4.668 33.500 -32.111 1.00 45.84 512 ASP B O 1
ATOM 2587 N N . GLY B 1 73 ? 6.336 32.925 -30.748 1.00 32.81 513 GLY B N 1
ATOM 2588 C CA . GLY B 1 73 ? 5.759 31.633 -30.445 1.00 30.70 513 GLY B CA 1
ATOM 2589 C C . GLY B 1 73 ? 5.722 30.586 -31.532 1.00 32.66 513 GLY B C 1
ATOM 2590 O O . GLY B 1 73 ? 5.199 29.522 -31.302 1.00 35.64 513 GLY B O 1
ATOM 2591 N N . ALA B 1 74 ? 6.294 30.867 -32.699 1.00 33.42 514 ALA B N 1
ATOM 2592 C CA . ALA B 1 74 ? 6.214 29.955 -33.844 1.00 34.98 514 ALA B CA 1
ATOM 2593 C C . ALA B 1 74 ? 7.281 28.865 -33.812 1.00 36.37 514 ALA B C 1
ATOM 2594 O O . ALA B 1 74 ? 7.104 27.794 -34.403 1.00 39.66 514 ALA B O 1
ATOM 2596 N N . LEU B 1 75 ? 8.404 29.165 -33.155 1.00 33.02 515 LEU B N 1
ATOM 2597 C CA . LEU B 1 75 ? 9.544 28.275 -33.092 1.00 31.25 515 LEU B CA 1
ATOM 2598 C C . LEU B 1 75 ? 9.925 27.972 -31.672 1.00 28.35 515 LEU B C 1
ATOM 2599 O O . LEU B 1 75 ? 9.812 28.811 -30.768 1.00 27.83 515 LEU B O 1
ATOM 2604 N N . LEU B 1 76 ? 10.378 26.747 -31.461 1.00 29.87 516 LEU B N 1
ATOM 2605 C CA . LEU B 1 76 ? 10.982 26.359 -30.190 1.00 29.46 516 LEU B CA 1
ATOM 2606 C C . LEU B 1 76 ? 12.457 26.010 -30.410 1.00 28.87 516 LEU B C 1
ATOM 2607 O O . LEU B 1 76 ? 12.796 25.345 -31.415 1.00 30.75 516 LEU B O 1
ATOM 2612 N N . ALA B 1 77 ? 13.318 26.440 -29.488 1.00 26.82 517 ALA B N 1
ATOM 2613 C CA . ALA B 1 77 ? 14.724 25.968 -29.472 1.00 27.91 517 ALA B CA 1
ATOM 2614 C C . ALA B 1 77 ? 14.940 25.007 -28.326 1.00 28.15 517 ALA B C 1
ATOM 2615 O O . ALA B 1 77 ? 14.304 25.137 -27.292 1.00 29.52 517 ALA B O 1
ATOM 2617 N N . SER B 1 78 ? 15.817 24.034 -28.506 1.00 29.36 518 SER B N 1
ATOM 2618 C CA . SER B 1 78 ? 16.119 23.034 -27.461 1.00 27.72 518 SER B CA 1
ATOM 2619 C C . SER B 1 78 ? 17.605 22.758 -27.449 1.00 31.18 518 SER B C 1
ATOM 2620 O O . SER B 1 78 ? 18.238 22.728 -28.504 1.00 33.22 518 SER B O 1
ATOM 2623 N N . GLY B 1 79 ? 18.122 22.553 -26.235 1.00 29.64 519 GLY B N 1
ATOM 2624 C CA . GLY B 1 79 ? 19.464 22.112 -25.997 1.00 28.21 519 GLY B CA 1
ATOM 2625 C C . GLY B 1 79 ? 19.413 20.737 -25.345 1.00 29.22 519 GLY B C 1
ATOM 2626 O O . GLY B 1 79 ? 18.517 20.435 -24.567 1.00 25.13 519 GLY B O 1
ATOM 2627 N N . SER B 1 80 ? 20.381 19.894 -25.700 1.00 33.27 520 SER B N 1
ATOM 2628 C CA . SER B 1 80 ? 20.436 18.514 -25.283 1.00 34.58 520 SER B CA 1
ATOM 2629 C C . SER B 1 80 ? 21.847 18.036 -24.964 1.00 31.07 520 SER B C 1
ATOM 2630 O O . SER B 1 80 ? 22.841 18.602 -25.391 1.00 27.96 520 SER B O 1
ATOM 2633 N N . ASP B 1 81 ? 21.881 16.921 -24.231 1.00 34.44 521 ASP B N 1
ATOM 2634 C CA . ASP B 1 81 ? 23.100 16.200 -23.918 1.00 32.14 521 ASP B CA 1
ATOM 2635 C C . ASP B 1 81 ? 23.706 15.594 -25.169 1.00 33.23 521 ASP B C 1
ATOM 2636 O O . ASP B 1 81 ? 24.851 15.199 -25.146 1.00 36.47 521 ASP B O 1
ATOM 2641 N N . ASP B 1 82 ? 22.961 15.488 -26.268 1.00 31.50 522 ASP B N 1
ATOM 2642 C CA . ASP B 1 82 ? 23.554 15.041 -27.540 1.00 33.73 522 ASP B CA 1
ATOM 2643 C C . ASP B 1 82 ? 24.467 16.088 -28.185 1.00 32.17 522 ASP B C 1
ATOM 2644 O O . ASP B 1 82 ? 24.953 15.858 -29.281 1.00 32.85 522 ASP B O 1
ATOM 2649 N N . ALA B 1 83 ? 24.654 17.228 -27.520 1.00 30.12 523 ALA B N 1
ATOM 2650 C CA . ALA B 1 83 ? 25.597 18.269 -27.918 1.00 30.36 523 ALA B CA 1
ATOM 2651 C C . ALA B 1 83 ? 25.052 19.162 -29.026 1.00 32.69 523 ALA B C 1
ATOM 2652 O O . ALA B 1 83 ? 25.788 19.878 -29.645 1.00 32.16 523 ALA B O 1
ATOM 2654 N N . THR B 1 84 ? 23.760 19.107 -29.273 1.00 36.57 524 THR B N 1
ATOM 2655 C CA . THR B 1 84 ? 23.123 19.817 -30.353 1.00 36.74 524 THR B CA 1
ATOM 2656 C C . THR B 1 84 ? 22.113 20.844 -29.837 1.00 32.66 524 THR B C 1
ATOM 2657 O O . THR B 1 84 ? 21.575 20.708 -28.743 1.00 30.60 524 THR B O 1
ATOM 2661 N N . VAL B 1 85 ? 21.882 21.877 -30.642 1.00 30.12 525 VAL B N 1
ATOM 2662 C CA . VAL B 1 85 ? 20.789 22.785 -30.429 1.00 28.97 525 VAL B CA 1
ATOM 2663 C C . VAL B 1 85 ? 19.867 22.618 -31.617 1.00 32.05 525 VAL B C 1
ATOM 2664 O O . VAL B 1 85 ? 20.315 22.721 -32.741 1.00 36.40 525 VAL B O 1
ATOM 2668 N N . ARG B 1 86 ? 18.580 22.336 -31.381 1.00 34.06 526 ARG B N 1
ATOM 2669 C CA . ARG B 1 86 ? 17.625 22.200 -32.492 1.00 33.75 526 ARG B CA 1
ATOM 2670 C C . ARG B 1 86 ? 16.549 23.261 -32.466 1.00 35.36 526 ARG B C 1
ATOM 2671 O O . ARG B 1 86 ? 16.173 23.786 -31.419 1.00 37.80 526 ARG B O 1
ATOM 2679 N N . LEU B 1 87 ? 16.039 23.560 -33.650 1.00 35.55 527 LEU B N 1
ATOM 2680 C CA . LEU B 1 87 ? 14.957 24.473 -33.826 1.00 34.19 527 LEU B CA 1
ATOM 2681 C C . LEU B 1 87 ? 13.789 23.685 -34.305 1.00 31.81 527 LEU B C 1
ATOM 2682 O O . LEU B 1 87 ? 13.916 22.879 -35.214 1.00 33.74 527 LEU B O 1
ATOM 2687 N N . TRP B 1 88 ? 12.624 23.976 -33.747 1.00 28.21 528 TRP B N 1
ATOM 2688 C CA . TRP B 1 88 ? 11.423 23.276 -34.134 1.00 31.29 528 TRP B CA 1
ATOM 2689 C C . TRP B 1 88 ? 10.401 24.260 -34.619 1.00 34.34 528 TRP B C 1
ATOM 2690 O O . TRP B 1 88 ? 10.248 25.327 -34.058 1.00 33.04 528 TRP B O 1
ATOM 2701 N N . ASP B 1 89 ? 9.659 23.871 -35.639 1.00 38.71 529 ASP B N 1
ATOM 2702 C CA . ASP B 1 89 ? 8.414 24.536 -35.992 1.00 44.48 529 ASP B CA 1
ATOM 2703 C C . ASP B 1 89 ? 7.341 23.961 -35.040 1.00 46.01 529 ASP B C 1
ATOM 2704 O O . ASP B 1 89 ? 7.094 22.774 -35.066 1.00 41.46 529 ASP B O 1
ATOM 2709 N N . VAL B 1 90 ? 6.701 24.807 -34.236 1.00 44.45 530 VAL B N 1
ATOM 2710 C CA . VAL B 1 90 ? 5.790 24.282 -33.218 1.00 47.83 530 VAL B CA 1
ATOM 2711 C C . VAL B 1 90 ? 4.489 23.751 -33.775 1.00 48.85 530 VAL B C 1
ATOM 2712 O O . VAL B 1 90 ? 4.075 22.641 -33.442 1.00 45.38 530 VAL B O 1
ATOM 2716 N N . ALA B 1 91 ? 3.847 24.556 -34.614 1.00 49.50 531 ALA B N 1
ATOM 2717 C CA . ALA B 1 91 ? 2.564 24.183 -35.191 1.00 47.20 531 ALA B CA 1
ATOM 2718 C C . ALA B 1 91 ? 2.694 22.896 -35.946 1.00 47.34 531 ALA B C 1
ATOM 2719 O O . ALA B 1 91 ? 1.878 21.992 -35.766 1.00 48.33 531 ALA B O 1
ATOM 2721 N N . ALA B 1 92 ? 3.736 22.802 -36.776 1.00 44.92 532 ALA B N 1
ATOM 2722 C CA . ALA B 1 92 ? 3.965 21.608 -37.606 1.00 42.20 532 ALA B CA 1
ATOM 2723 C C . ALA B 1 92 ? 4.591 20.466 -36.861 1.00 50.13 532 ALA B C 1
ATOM 2724 O O . ALA B 1 92 ? 4.611 19.358 -37.353 1.00 53.24 532 ALA B O 1
ATOM 2726 N N . ALA B 1 93 ? 5.196 20.773 -35.718 1.00 47.54 533 ALA B N 1
ATOM 2727 C CA . ALA B 1 93 ? 5.851 19.789 -34.903 1.00 48.51 533 ALA B CA 1
ATOM 2728 C C . ALA B 1 93 ? 6.971 19.127 -35.656 1.00 46.37 533 ALA B C 1
ATOM 2729 O O . ALA B 1 93 ? 7.210 17.953 -35.504 1.00 47.47 533 ALA B O 1
ATOM 2731 N N . GLU B 1 94 ? 7.640 19.910 -36.512 1.00 52.11 534 GLU B N 1
ATOM 2732 C CA . GLU B 1 94 ? 8.679 19.422 -37.405 1.00 54.99 534 GLU B CA 1
ATOM 2733 C C . GLU B 1 94 ? 9.989 20.023 -36.943 1.00 46.32 534 GLU B C 1
ATOM 2734 O O . GLU B 1 94 ? 10.055 21.181 -36.544 1.00 44.46 534 GLU B O 1
ATOM 2740 N N . GLU B 1 95 ? 11.044 19.248 -37.128 1.00 45.33 535 GLU B N 1
ATOM 2741 C CA . GLU B 1 95 ? 12.405 19.724 -36.981 1.00 46.95 535 GLU B CA 1
ATOM 2742 C C . GLU B 1 95 ? 12.641 20.668 -38.106 1.00 49.12 535 GLU B C 1
ATOM 2743 O O . GLU B 1 95 ? 12.321 20.378 -39.246 1.00 52.37 535 GLU B O 1
ATOM 2749 N N . ARG B 1 96 ? 13.164 21.811 -37.792 1.00 49.34 536 ARG B N 1
ATOM 2750 C CA . ARG B 1 96 ? 13.482 22.728 -38.828 1.00 51.06 536 ARG B CA 1
ATOM 2751 C C . ARG B 1 96 ? 14.994 22.942 -39.025 1.00 50.48 536 ARG B C 1
ATOM 2752 O O . ARG B 1 96 ? 15.455 23.229 -40.123 1.00 46.76 536 ARG B O 1
ATOM 2760 N N . ALA B 1 97 ? 15.743 22.786 -37.954 1.00 46.28 537 ALA B N 1
ATOM 2761 C CA . ALA B 1 97 ? 17.168 22.938 -38.023 1.00 40.48 537 ALA B CA 1
ATOM 2762 C C . ALA B 1 97 ? 17.903 22.328 -36.907 1.00 40.42 537 ALA B C 1
ATOM 2763 O O . ALA B 1 97 ? 17.386 22.154 -35.807 1.00 43.93 537 ALA B O 1
ATOM 2765 N N . VAL B 1 98 ? 19.143 21.999 -37.202 1.00 35.54 538 VAL B N 1
ATOM 2766 C CA . VAL B 1 98 ? 19.960 21.394 -36.229 1.00 36.56 538 VAL B CA 1
ATOM 2767 C C . VAL B 1 98 ? 21.273 22.072 -36.178 1.00 39.85 538 VAL B C 1
ATOM 2768 O O . VAL B 1 98 ? 21.885 22.226 -37.184 1.00 42.99 538 VAL B O 1
ATOM 2772 N N . PHE B 1 99 ? 21.721 22.431 -34.998 1.00 44.71 539 PHE B N 1
ATOM 2773 C CA . PHE B 1 99 ? 23.001 23.109 -34.865 1.00 40.70 539 PHE B CA 1
ATOM 2774 C C . PHE B 1 99 ? 24.040 22.355 -34.129 1.00 43.40 539 PHE B C 1
ATOM 2775 O O . PHE B 1 99 ? 23.853 21.811 -33.064 1.00 42.25 539 PHE B O 1
ATOM 2783 N N . GLU B 1 100 ? 25.168 22.347 -34.760 1.00 45.97 540 GLU B N 1
ATOM 2784 C CA . GLU B 1 100 ? 26.221 21.536 -34.339 1.00 46.67 540 GLU B CA 1
ATOM 2785 C C . GLU B 1 100 ? 27.459 22.319 -34.240 1.00 43.84 540 GLU B C 1
ATOM 2786 O O . GLU B 1 100 ? 27.611 23.290 -34.931 1.00 44.40 540 GLU B O 1
ATOM 2792 N N . GLY B 1 101 ? 28.319 21.881 -33.346 1.00 41.14 541 GLY B N 1
ATOM 2793 C CA . GLY B 1 101 ? 29.504 22.600 -33.038 1.00 40.44 541 GLY B CA 1
ATOM 2794 C C . GLY B 1 101 ? 29.954 22.422 -31.626 1.00 40.49 541 GLY B C 1
ATOM 2795 O O . GLY B 1 101 ? 31.141 22.292 -31.394 1.00 49.47 541 GLY B O 1
ATOM 2796 N N . HIS B 1 102 ? 29.022 22.376 -30.688 1.00 37.72 542 HIS B N 1
ATOM 2797 C CA . HIS B 1 102 ? 29.396 22.140 -29.322 1.00 36.47 542 HIS B CA 1
ATOM 2798 C C . HIS B 1 102 ? 29.964 20.738 -29.286 1.00 33.78 542 HIS B C 1
ATOM 2799 O O . HIS B 1 102 ? 29.477 19.850 -29.991 1.00 29.91 542 HIS B O 1
ATOM 2806 N N . THR B 1 103 ? 31.017 20.551 -28.500 1.00 33.17 543 THR B N 1
ATOM 2807 C CA . THR B 1 103 ? 31.624 19.234 -28.368 1.00 34.50 543 THR B CA 1
ATOM 2808 C C . THR B 1 103 ? 31.136 18.439 -27.167 1.00 36.75 543 THR B C 1
ATOM 2809 O O . THR B 1 103 ? 31.466 17.276 -27.052 1.00 45.47 543 THR B O 1
ATOM 2813 N N . HIS B 1 104 ? 30.397 19.067 -26.267 1.00 37.53 544 HIS B N 1
ATOM 2814 C CA . HIS B 1 104 ? 29.879 18.417 -25.051 1.00 33.02 544 HIS B CA 1
ATOM 2815 C C . HIS B 1 104 ? 28.446 18.772 -24.758 1.00 29.14 544 HIS B C 1
ATOM 2816 O O . HIS B 1 104 ? 27.884 19.639 -25.436 1.00 25.74 544 HIS B O 1
ATOM 2823 N N . TYR B 1 105 ? 27.866 18.200 -23.705 1.00 29.94 545 TYR B N 1
ATOM 2824 C CA . TYR B 1 105 ? 26.451 18.460 -23.357 1.00 31.68 545 TYR B CA 1
ATOM 2825 C C . TYR B 1 105 ? 26.122 19.937 -23.419 1.00 29.00 545 TYR B C 1
ATOM 2826 O O . TYR B 1 105 ? 26.911 20.753 -22.987 1.00 28.93 545 TYR B O 1
ATOM 2835 N N . VAL B 1 106 ? 24.970 20.284 -23.982 1.00 30.05 546 VAL B N 1
ATOM 2836 C CA . VAL B 1 106 ? 24.429 21.641 -23.919 1.00 28.63 546 VAL B CA 1
ATOM 2837 C C . VAL B 1 106 ? 23.483 21.656 -22.727 1.00 28.70 546 VAL B C 1
ATOM 2838 O O . VAL B 1 106 ? 22.584 20.851 -22.634 1.00 30.81 546 VAL B O 1
ATOM 2842 N N . LEU B 1 107 ? 23.719 22.580 -21.818 1.00 29.36 547 LEU B N 1
ATOM 2843 C CA . LEU B 1 107 ? 22.991 22.666 -20.571 1.00 31.28 547 LEU B CA 1
ATOM 2844 C C . LEU B 1 107 ? 22.023 23.825 -20.463 1.00 34.32 547 LEU B C 1
ATOM 2845 O O . LEU B 1 107 ? 21.176 23.821 -19.584 1.00 40.51 547 LEU B O 1
ATOM 2850 N N . ASP B 1 108 ? 22.090 24.781 -21.393 1.00 34.26 548 ASP B N 1
ATOM 2851 C CA . ASP B 1 108 ? 21.127 25.856 -21.385 1.00 29.02 548 ASP B CA 1
ATOM 2852 C C . ASP B 1 108 ? 21.021 26.497 -22.753 1.00 27.57 548 ASP B C 1
ATOM 2853 O O . ASP B 1 108 ? 21.963 26.481 -23.518 1.00 31.02 548 ASP B O 1
ATOM 2858 N N . ILE B 1 109 ? 19.848 27.049 -23.058 1.00 26.07 549 ILE B N 1
ATOM 2859 C CA . ILE B 1 109 ? 19.607 27.794 -24.289 1.00 26.85 549 ILE B CA 1
ATOM 2860 C C . ILE B 1 109 ? 18.726 29.005 -23.961 1.00 27.21 549 ILE B C 1
ATOM 2861 O O . ILE B 1 109 ? 18.010 29.030 -22.951 1.00 27.72 549 ILE B O 1
ATOM 2866 N N . ALA B 1 110 ? 18.777 29.998 -24.825 1.00 25.12 550 ALA B N 1
ATOM 2867 C CA . ALA B 1 110 ? 17.965 31.166 -24.652 1.00 23.39 550 ALA B CA 1
ATOM 2868 C C . ALA B 1 110 ? 17.638 31.743 -26.030 1.00 25.40 550 ALA B C 1
ATOM 2869 O O . ALA B 1 110 ? 18.418 31.603 -26.950 1.00 26.29 550 ALA B O 1
ATOM 2871 N N . PHE B 1 111 ? 16.468 32.335 -26.151 1.00 23.35 551 PHE B N 1
ATOM 2872 C CA . PHE B 1 111 ? 16.057 32.958 -27.385 1.00 22.83 551 PHE B CA 1
ATOM 2873 C C . PHE B 1 111 ? 16.125 34.459 -27.190 1.00 24.02 551 PHE B C 1
ATOM 2874 O O . PHE B 1 111 ? 15.659 34.955 -26.174 1.00 24.38 551 PHE B O 1
ATOM 2882 N N . SER B 1 112 ? 16.724 35.182 -28.124 1.00 25.72 552 SER B N 1
ATOM 2883 C CA . SER B 1 112 ? 16.801 36.641 -27.889 1.00 28.59 552 SER B CA 1
ATOM 2884 C C . SER B 1 112 ? 15.430 37.285 -28.080 1.00 27.75 552 SER B C 1
ATOM 2885 O O . SER B 1 112 ? 14.640 36.765 -28.858 1.00 25.58 552 SER B O 1
ATOM 2888 N N . PRO B 1 113 ? 15.174 38.473 -27.488 1.00 32.05 553 PRO B N 1
ATOM 2889 C CA . PRO B 1 113 ? 13.906 39.208 -27.636 1.00 33.18 553 PRO B CA 1
ATOM 2890 C C . PRO B 1 113 ? 13.627 39.611 -29.088 1.00 34.98 553 PRO B C 1
ATOM 2891 O O . PRO B 1 113 ? 12.506 39.700 -29.475 1.00 39.25 553 PRO B O 1
ATOM 2895 N N . ASP B 1 114 ? 14.711 39.858 -29.810 1.00 39.39 554 ASP B N 1
ATOM 2896 C CA . ASP B 1 114 ? 14.848 40.167 -31.242 1.00 44.03 554 ASP B CA 1
ATOM 2897 C C . ASP B 1 114 ? 14.299 38.977 -32.033 1.00 35.82 554 ASP B C 1
ATOM 2898 O O . ASP B 1 114 ? 13.649 39.196 -33.041 1.00 35.16 554 ASP B O 1
ATOM 2903 N N . GLY B 1 115 ? 14.575 37.759 -31.579 1.00 31.81 555 GLY B N 1
ATOM 2904 C CA . GLY B 1 115 ? 14.136 36.528 -32.259 1.00 30.14 555 GLY B CA 1
ATOM 2905 C C . GLY B 1 115 ? 15.116 36.090 -33.327 1.00 31.13 555 GLY B C 1
ATOM 2906 O O . GLY B 1 115 ? 14.848 35.112 -34.001 1.00 29.82 555 GLY B O 1
ATOM 2907 N N . SER B 1 116 ? 16.229 36.803 -33.464 1.00 33.25 556 SER B N 1
ATOM 2908 C CA . SER B 1 116 ? 17.239 36.491 -34.501 1.00 33.54 556 SER B CA 1
ATOM 2909 C C . SER B 1 116 ? 18.348 35.583 -33.973 1.00 32.43 556 SER B C 1
ATOM 2910 O O . SER B 1 116 ? 19.033 34.990 -34.791 1.00 30.83 556 SER B O 1
ATOM 2913 N N . MET B 1 117 ? 18.482 35.455 -32.657 1.00 36.07 557 MET B N 1
ATOM 2914 C CA . MET B 1 117 ? 19.624 34.678 -32.128 1.00 37.04 557 MET B CA 1
ATOM 2915 C C . MET B 1 117 ? 19.219 33.719 -31.002 1.00 32.32 557 MET B C 1
ATOM 2916 O O . MET B 1 117 ? 18.416 34.088 -30.152 1.00 31.38 557 MET B O 1
ATOM 2921 N N . VAL B 1 118 ? 19.758 32.507 -31.056 1.00 24.83 558 VAL B N 1
ATOM 2922 C CA . VAL B 1 118 ? 19.665 31.529 -29.971 1.00 22.27 558 VAL B CA 1
ATOM 2923 C C . VAL B 1 118 ? 21.021 31.465 -29.292 1.00 21.64 558 VAL B C 1
ATOM 2924 O O . VAL B 1 118 ? 22.034 31.407 -29.965 1.00 22.49 558 VAL B O 1
ATOM 2928 N N . ALA B 1 119 ? 21.042 31.501 -27.973 1.00 20.76 559 ALA B N 1
ATOM 2929 C CA . ALA B 1 119 ? 22.253 31.292 -27.230 1.00 21.94 559 ALA B CA 1
ATOM 2930 C C . ALA B 1 119 ? 22.266 29.889 -26.613 1.00 23.18 559 ALA B C 1
ATOM 2931 O O . ALA B 1 119 ? 21.232 29.394 -26.239 1.00 21.65 559 ALA B O 1
ATOM 2933 N N . SER B 1 120 ? 23.438 29.263 -26.508 1.00 25.76 560 SER B N 1
ATOM 2934 C CA . SER B 1 120 ? 23.615 28.002 -25.804 1.00 25.34 560 SER B CA 1
ATOM 2935 C C . SER B 1 120 ? 24.811 28.026 -24.889 1.00 29.72 560 SER B C 1
ATOM 2936 O O . SER B 1 120 ? 25.833 28.583 -25.240 1.00 40.27 560 SER B O 1
ATOM 2939 N N . GLY B 1 121 ? 24.712 27.382 -23.741 1.00 26.18 561 GLY B N 1
ATOM 2940 C CA . GLY B 1 121 ? 25.839 27.187 -22.824 1.00 23.32 561 GLY B CA 1
ATOM 2941 C C . GLY B 1 121 ? 26.086 25.709 -22.673 1.00 23.27 561 GLY B C 1
ATOM 2942 O O . GLY B 1 121 ? 25.157 24.948 -22.483 1.00 21.86 561 GLY B O 1
ATOM 2943 N N . SER B 1 122 ? 27.349 25.305 -22.800 1.00 25.09 562 SER B N 1
ATOM 2944 C CA . SER B 1 122 ? 27.741 23.914 -22.864 1.00 26.05 562 SER B CA 1
ATOM 2945 C C . SER B 1 122 ? 28.852 23.556 -21.899 1.00 29.79 562 SER B C 1
ATOM 2946 O O . SER B 1 122 ? 29.653 24.411 -21.492 1.00 32.73 562 SER B O 1
ATOM 2949 N N . ARG B 1 123 ? 28.948 22.262 -21.633 1.00 31.45 563 ARG B N 1
ATOM 2950 C CA . ARG B 1 123 ? 29.998 21.721 -20.803 1.00 36.04 563 ARG B CA 1
ATOM 2951 C C . ARG B 1 123 ? 31.377 21.794 -21.479 1.00 37.42 563 ARG B C 1
ATOM 2952 O O . ARG B 1 123 ? 32.406 21.595 -20.836 1.00 36.02 563 ARG B O 1
ATOM 2960 N N . ASP B 1 124 ? 31.410 22.097 -22.781 1.00 35.51 564 ASP B N 1
ATOM 2961 C CA . ASP B 1 124 ? 32.670 22.311 -23.485 1.00 32.22 564 ASP B CA 1
ATOM 2962 C C . ASP B 1 124 ? 33.311 23.664 -23.143 1.00 28.14 564 ASP B C 1
ATOM 2963 O O . ASP B 1 124 ? 34.323 24.026 -23.756 1.00 27.95 564 ASP B O 1
ATOM 2968 N N . GLY B 1 125 ? 32.708 24.400 -22.210 1.00 26.49 565 GLY B N 1
ATOM 2969 C CA . GLY B 1 125 ? 33.270 25.632 -21.686 1.00 25.51 565 GLY B CA 1
ATOM 2970 C C . GLY B 1 125 ? 33.003 26.863 -22.511 1.00 27.11 565 GLY B C 1
ATOM 2971 O O . GLY B 1 125 ? 33.526 27.927 -22.198 1.00 30.84 565 GLY B O 1
ATOM 2972 N N . THR B 1 126 ? 32.171 26.762 -23.541 1.00 28.34 566 THR B N 1
ATOM 2973 C CA . THR B 1 126 ? 31.915 27.868 -24.434 1.00 29.81 566 THR B CA 1
ATOM 2974 C C . THR B 1 126 ? 30.438 28.185 -24.457 1.00 26.95 566 THR B C 1
ATOM 2975 O O . THR B 1 126 ? 29.570 27.337 -24.145 1.00 25.59 566 THR B O 1
ATOM 2979 N N . ALA B 1 127 ? 30.154 29.440 -24.766 1.00 26.19 567 ALA B N 1
ATOM 2980 C CA . ALA B 1 127 ? 28.775 29.890 -24.987 1.00 22.63 567 ALA B CA 1
ATOM 2981 C C . ALA B 1 127 ? 28.727 30.182 -26.486 1.00 26.00 567 ALA B C 1
ATOM 2982 O O . ALA B 1 127 ? 29.676 30.788 -27.041 1.00 27.83 567 ALA B O 1
ATOM 2984 N N . ARG B 1 128 ? 27.665 29.725 -27.151 1.00 24.79 568 ARG B N 1
ATOM 2985 C CA . ARG B 1 128 ? 27.533 29.920 -28.586 1.00 24.28 568 ARG B CA 1
ATOM 2986 C C . ARG B 1 128 ? 26.310 30.682 -28.912 1.00 23.66 568 ARG B C 1
ATOM 2987 O O . ARG B 1 128 ? 25.295 30.566 -28.232 1.00 23.35 568 ARG B O 1
ATOM 2995 N N . LEU B 1 129 ? 26.411 31.450 -29.999 1.00 23.30 569 LEU B N 1
ATOM 2996 C CA . LEU B 1 129 ? 25.278 32.207 -30.560 1.00 23.06 569 LEU B CA 1
ATOM 2997 C C . LEU B 1 129 ? 24.985 31.702 -31.953 1.00 22.57 569 LEU B C 1
ATOM 2998 O O . LEU B 1 129 ? 25.874 31.603 -32.794 1.00 21.92 569 LEU B O 1
ATOM 3003 N N . TRP B 1 130 ? 23.730 31.361 -32.197 1.00 23.74 570 TRP B N 1
ATOM 3004 C CA . TRP B 1 130 ? 23.307 30.842 -33.494 1.00 28.42 570 TRP B CA 1
ATOM 3005 C C . TRP B 1 130 ? 22.308 31.756 -34.175 1.00 31.10 570 TRP B C 1
ATOM 3006 O O . TRP B 1 130 ? 21.409 32.281 -33.522 1.00 30.94 570 TRP B O 1
ATOM 3017 N N . ASN B 1 131 ? 22.504 31.992 -35.473 1.00 33.55 571 ASN B N 1
ATOM 3018 C CA . ASN B 1 131 ? 21.652 32.935 -36.242 1.00 36.54 571 ASN B CA 1
ATOM 3019 C C . ASN B 1 131 ? 20.504 32.098 -36.781 1.00 40.10 571 ASN B C 1
ATOM 3020 O O . ASN B 1 131 ? 20.714 31.188 -37.611 1.00 40.75 571 ASN B O 1
ATOM 3025 N N . VAL B 1 132 ? 19.291 32.392 -36.319 1.00 40.11 572 VAL B N 1
ATOM 3026 C CA . VAL B 1 132 ? 18.194 31.471 -36.601 1.00 40.18 572 VAL B CA 1
ATOM 3027 C C . VAL B 1 132 ? 17.858 31.536 -38.083 1.00 37.09 572 VAL B C 1
ATOM 3028 O O . VAL B 1 132 ? 17.611 30.487 -38.682 1.00 35.37 572 VAL B O 1
ATOM 3032 N N . ALA B 1 133 ? 17.865 32.738 -38.671 1.00 37.08 573 ALA B N 1
ATOM 3033 C CA . ALA B 1 133 ? 17.454 32.916 -40.070 1.00 42.93 573 ALA B CA 1
ATOM 3034 C C . ALA B 1 133 ? 18.390 32.206 -41.041 1.00 49.82 573 ALA B C 1
ATOM 3035 O O . ALA B 1 133 ? 17.937 31.528 -41.951 1.00 63.18 573 ALA B O 1
ATOM 3037 N N . THR B 1 134 ? 19.692 32.364 -40.851 1.00 43.03 574 THR B N 1
ATOM 3038 C CA . THR B 1 134 ? 20.667 31.728 -41.736 1.00 42.45 574 THR B CA 1
ATOM 3039 C C . THR B 1 134 ? 21.039 30.286 -41.320 1.00 39.89 574 THR B C 1
ATOM 3040 O O . THR B 1 134 ? 21.448 29.456 -42.139 1.00 35.41 574 THR B O 1
ATOM 3044 N N . GLY B 1 135 ? 20.886 29.988 -40.037 1.00 39.47 575 GLY B N 1
ATOM 3045 C CA . GLY B 1 135 ? 21.218 28.667 -39.511 1.00 36.51 575 GLY B CA 1
ATOM 3046 C C . GLY B 1 135 ? 22.696 28.469 -39.271 1.00 36.34 575 GLY B C 1
ATOM 3047 O O . GLY B 1 135 ? 23.158 27.343 -39.167 1.00 37.67 575 GLY B O 1
ATOM 3048 N N . THR B 1 136 ? 23.458 29.566 -39.249 1.00 36.71 576 THR B N 1
ATOM 3049 C CA . THR B 1 136 ? 24.894 29.530 -39.086 1.00 37.94 576 THR B CA 1
ATOM 3050 C C . THR B 1 136 ? 25.300 29.765 -37.612 1.00 34.71 576 THR B C 1
ATOM 3051 O O . THR B 1 136 ? 24.572 30.366 -36.802 1.00 31.71 576 THR B O 1
ATOM 3055 N N . GLU B 1 137 ? 26.546 29.404 -37.311 1.00 36.11 577 GLU B N 1
ATOM 3056 C CA . GLU B 1 137 ? 27.162 29.764 -36.047 1.00 32.73 577 GLU B CA 1
ATOM 3057 C C . GLU B 1 137 ? 27.623 31.192 -36.177 1.00 33.64 577 GLU B C 1
ATOM 3058 O O . GLU B 1 137 ? 28.291 31.533 -37.112 1.00 33.38 577 GLU B O 1
ATOM 3064 N N . HIS B 1 138 ? 27.210 32.024 -35.259 1.00 31.99 578 HIS B N 1
ATOM 3065 C CA . HIS B 1 138 ? 27.515 33.419 -35.342 1.00 31.37 578 HIS B CA 1
ATOM 3066 C C . HIS B 1 138 ? 28.727 33.767 -34.509 1.00 31.33 578 HIS B C 1
ATOM 3067 O O . HIS B 1 138 ? 29.521 34.615 -34.913 1.00 33.59 578 HIS B O 1
ATOM 3074 N N . ALA B 1 139 ? 28.826 33.180 -33.335 1.00 29.76 579 ALA B N 1
ATOM 3075 C CA . ALA B 1 139 ? 29.917 33.494 -32.460 1.00 28.93 579 ALA B CA 1
ATOM 3076 C C . ALA B 1 139 ? 30.175 32.292 -31.524 1.00 27.77 579 ALA B C 1
ATOM 3077 O O . ALA B 1 139 ? 29.230 31.552 -31.108 1.00 25.25 579 ALA B O 1
ATOM 3079 N N . VAL B 1 140 ? 31.459 32.156 -31.169 1.00 26.35 580 VAL B N 1
ATOM 3080 C CA . VAL B 1 140 ? 31.850 31.299 -30.089 1.00 24.81 580 VAL B CA 1
ATOM 3081 C C . VAL B 1 140 ? 32.485 32.156 -29.026 1.00 26.56 580 VAL B C 1
ATOM 3082 O O . VAL B 1 140 ? 33.390 32.896 -29.280 1.00 28.71 580 VAL B O 1
ATOM 3086 N N . LEU B 1 141 ? 31.968 32.097 -27.824 1.00 30.70 581 LEU B N 1
ATOM 3087 C CA . LEU B 1 141 ? 32.374 32.988 -26.741 1.00 31.71 581 LEU B CA 1
ATOM 3088 C C . LEU B 1 141 ? 33.243 32.105 -25.822 1.00 29.64 581 LEU B C 1
ATOM 3089 O O . LEU B 1 141 ? 32.760 31.074 -25.289 1.00 26.67 581 LEU B O 1
ATOM 3094 N N . LYS B 1 142 ? 34.501 32.515 -25.669 1.00 30.43 582 LYS B N 1
ATOM 3095 C CA . LYS B 1 142 ? 35.545 31.633 -25.126 1.00 34.07 582 LYS B CA 1
ATOM 3096 C C . LYS B 1 142 ? 36.090 31.923 -23.748 1.00 36.71 582 LYS B C 1
ATOM 3097 O O . LYS B 1 142 ? 36.542 31.038 -23.063 1.00 46.79 582 LYS B O 1
ATOM 3103 N N . GLY B 1 143 ? 35.980 33.135 -23.294 1.00 33.17 583 GLY B N 1
ATOM 3104 C CA . GLY B 1 143 ? 36.364 33.533 -21.953 1.00 38.43 583 GLY B CA 1
ATOM 3105 C C . GLY B 1 143 ? 36.431 32.599 -20.774 1.00 43.30 583 GLY B C 1
ATOM 3106 O O . GLY B 1 143 ? 37.313 32.709 -19.960 1.00 48.85 583 GLY B O 1
ATOM 3107 N N . HIS B 1 144 ? 35.439 31.755 -20.640 1.00 45.02 584 HIS B N 1
ATOM 3108 C CA . HIS B 1 144 ? 35.352 30.899 -19.459 1.00 46.06 584 HIS B CA 1
ATOM 3109 C C . HIS B 1 144 ? 36.430 29.820 -19.463 1.00 47.34 584 HIS B C 1
ATOM 3110 O O . HIS B 1 144 ? 36.759 29.274 -20.484 1.00 47.39 584 HIS B O 1
ATOM 3117 N N . THR B 1 145 ? 36.903 29.482 -18.278 1.00 47.84 585 THR B N 1
ATOM 3118 C CA . THR B 1 145 ? 37.908 28.430 -18.084 1.00 45.17 585 THR B CA 1
ATOM 3119 C C . THR B 1 145 ? 37.323 27.180 -17.501 1.00 42.40 585 THR B C 1
ATOM 3120 O O . THR B 1 145 ? 38.075 26.332 -17.059 1.00 41.99 585 THR B O 1
ATOM 3124 N N . ASP B 1 146 ? 35.992 27.063 -17.502 1.00 43.71 586 ASP B N 1
ATOM 3125 C CA . ASP B 1 146 ? 35.311 25.860 -17.059 1.00 43.62 586 ASP B CA 1
ATOM 3126 C C . ASP B 1 146 ? 33.890 25.784 -17.691 1.00 40.56 586 ASP B C 1
ATOM 3127 O O . ASP B 1 146 ? 33.554 26.591 -18.530 1.00 41.73 586 ASP B O 1
ATOM 3132 N N . TYR B 1 147 ? 33.070 24.834 -17.267 1.00 38.97 587 TYR B N 1
ATOM 3133 C CA . TYR B 1 147 ? 31.775 24.578 -17.913 1.00 42.30 587 TYR B CA 1
ATOM 3134 C C . TYR B 1 147 ? 30.836 25.760 -17.819 1.00 39.88 587 TYR B C 1
ATOM 3135 O O . TYR B 1 147 ? 30.818 26.476 -16.817 1.00 35.64 587 TYR B O 1
ATOM 3144 N N . VAL B 1 148 ? 30.065 25.969 -18.874 1.00 38.67 588 VAL B N 1
ATOM 3145 C CA . VAL B 1 148 ? 29.054 27.023 -18.911 1.00 35.39 588 VAL B CA 1
ATOM 3146 C C . VAL B 1 148 ? 27.721 26.361 -18.604 1.00 33.31 588 VAL B C 1
ATOM 3147 O O . VAL B 1 148 ? 27.297 25.469 -19.308 1.00 31.23 588 VAL B O 1
ATOM 3151 N N . TYR B 1 149 ? 27.071 26.811 -17.553 1.00 33.14 589 TYR B N 1
ATOM 3152 C CA . TYR B 1 149 ? 25.838 26.168 -17.110 1.00 35.47 589 TYR B CA 1
ATOM 3153 C C . TYR B 1 149 ? 24.638 26.966 -17.471 1.00 33.90 589 TYR B C 1
ATOM 3154 O O . TYR B 1 149 ? 23.542 26.395 -17.515 1.00 37.96 589 TYR B O 1
ATOM 3163 N N . ALA B 1 150 ? 24.786 28.270 -17.746 1.00 32.28 590 ALA B N 1
ATOM 3164 C CA . ALA B 1 150 ? 23.630 29.123 -18.017 1.00 29.27 590 ALA B CA 1
ATOM 3165 C C . ALA B 1 150 ? 23.941 30.259 -18.991 1.00 26.12 590 ALA B C 1
ATOM 3166 O O . ALA B 1 150 ? 25.039 30.804 -19.007 1.00 25.39 590 ALA B O 1
ATOM 3168 N N . VAL B 1 151 ? 22.937 30.595 -19.794 1.00 23.23 591 VAL B N 1
ATOM 3169 C CA . VAL B 1 151 ? 22.955 31.756 -20.654 1.00 23.07 591 VAL B CA 1
ATOM 3170 C C . VAL B 1 151 ? 21.622 32.486 -20.553 1.00 23.50 591 VAL B C 1
ATOM 3171 O O . VAL B 1 151 ? 20.552 31.880 -20.361 1.00 23.86 591 VAL B O 1
ATOM 3175 N N . ALA B 1 152 ? 21.676 33.795 -20.680 1.00 22.45 592 ALA B N 1
ATOM 3176 C CA . ALA B 1 152 ? 20.445 34.566 -20.730 1.00 19.78 592 ALA B CA 1
ATOM 3177 C C . ALA B 1 152 ? 20.681 35.847 -21.511 1.00 19.48 592 ALA B C 1
ATOM 3178 O O . ALA B 1 152 ? 21.758 36.455 -21.425 1.00 19.13 592 ALA B O 1
ATOM 3180 N N . PHE B 1 153 ? 19.689 36.227 -22.303 1.00 19.87 593 PHE B N 1
ATOM 3181 C CA . PHE B 1 153 ? 19.749 37.500 -22.989 1.00 21.90 593 PHE B CA 1
ATOM 3182 C C . PHE B 1 153 ? 19.260 38.628 -22.126 1.00 24.69 593 PHE B C 1
ATOM 3183 O O . PHE B 1 153 ? 18.309 38.465 -21.382 1.00 24.92 593 PHE B O 1
ATOM 3191 N N . SER B 1 154 ? 19.855 39.801 -22.292 1.00 25.32 594 SER B N 1
ATOM 3192 C CA . SER B 1 154 ? 19.295 41.018 -21.694 1.00 25.55 594 SER B CA 1
ATOM 3193 C C . SER B 1 154 ? 18.003 41.305 -22.426 1.00 27.72 594 SER B C 1
ATOM 3194 O O . SER B 1 154 ? 17.870 40.956 -23.598 1.00 31.10 594 SER B O 1
ATOM 3197 N N . PRO B 1 155 ? 17.014 41.921 -21.748 1.00 31.93 595 PRO B N 1
ATOM 3198 C CA . PRO B 1 155 ? 15.722 42.218 -22.421 1.00 31.91 595 PRO B CA 1
ATOM 3199 C C . PRO B 1 155 ? 15.840 43.117 -23.641 1.00 33.11 595 PRO B C 1
AT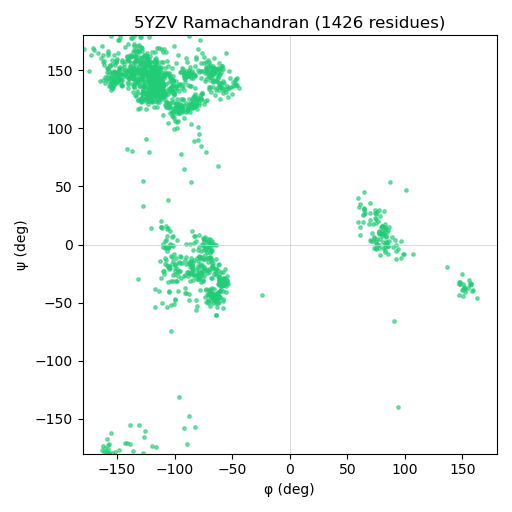OM 3200 O O . PRO B 1 155 ? 15.098 42.910 -24.569 1.00 34.88 595 PRO B O 1
ATOM 3204 N N . ASP B 1 156 ? 16.751 44.102 -23.644 1.00 35.53 596 ASP B N 1
ATOM 3205 C CA . ASP B 1 156 ? 17.030 44.864 -24.872 1.00 38.96 596 ASP B CA 1
ATOM 3206 C C . ASP B 1 156 ? 17.725 44.064 -25.997 1.00 39.41 596 ASP B C 1
ATOM 3207 O O . ASP B 1 156 ? 17.932 44.590 -27.073 1.00 49.96 596 ASP B O 1
ATOM 3212 N N . GLY B 1 157 ? 18.110 42.827 -25.745 1.00 36.47 597 GLY B N 1
ATOM 3213 C CA . GLY B 1 157 ? 18.717 41.991 -26.778 1.00 40.25 597 GLY B CA 1
ATOM 3214 C C . GLY B 1 157 ? 20.163 42.291 -27.177 1.00 35.31 597 GLY B C 1
ATOM 3215 O O . GLY B 1 157 ? 20.729 41.563 -27.976 1.00 37.36 597 GLY B O 1
ATOM 3216 N N . SER B 1 158 ? 20.745 43.334 -26.598 1.00 34.91 598 SER B N 1
ATOM 3217 C CA . SER B 1 158 ? 22.115 43.771 -26.895 1.00 38.63 598 SER B CA 1
ATOM 3218 C C . SER B 1 158 ? 23.193 42.931 -26.193 1.00 35.69 598 SER B C 1
ATOM 3219 O O . SER B 1 158 ? 24.323 42.906 -26.644 1.00 31.40 598 SER B O 1
ATOM 3222 N N . MET B 1 159 ? 22.831 42.303 -25.085 1.00 35.11 599 MET B N 1
ATOM 3223 C CA . MET B 1 159 ? 23.774 41.595 -24.279 1.00 34.70 599 MET B CA 1
ATOM 3224 C C . MET B 1 159 ? 23.331 40.148 -23.975 1.00 32.42 599 MET B C 1
ATOM 3225 O O . MET B 1 159 ? 22.169 39.862 -23.759 1.00 32.30 599 MET B O 1
ATOM 3230 N N . VAL B 1 160 ? 24.286 39.243 -23.925 1.00 32.16 600 VAL B N 1
ATOM 3231 C CA . VAL B 1 160 ? 24.040 37.872 -23.462 1.00 28.98 600 VAL B CA 1
ATOM 3232 C C . VAL B 1 160 ? 24.973 37.591 -22.284 1.00 26.15 600 VAL B C 1
ATOM 3233 O O . VAL B 1 160 ? 26.084 38.050 -22.259 1.00 23.53 600 VAL B O 1
ATOM 3237 N N . ALA B 1 161 ? 24.446 36.914 -21.276 1.00 24.85 601 ALA B N 1
ATOM 3238 C CA . ALA B 1 161 ? 25.192 36.629 -20.057 1.00 24.57 601 ALA B CA 1
ATOM 3239 C C . ALA B 1 161 ? 25.386 35.141 -19.978 1.00 26.84 601 ALA B C 1
ATOM 3240 O O . ALA B 1 161 ? 24.473 34.404 -20.329 1.00 32.92 601 ALA B O 1
ATOM 3242 N N . SER B 1 162 ? 26.541 34.726 -19.465 1.00 27.04 602 SER B N 1
ATOM 3243 C CA . SER B 1 162 ? 26.848 33.323 -19.288 1.00 28.73 602 SER B CA 1
ATOM 3244 C C . SER B 1 162 ? 27.381 33.036 -17.875 1.00 32.25 602 SER B C 1
ATOM 3245 O O . SER B 1 162 ? 28.144 33.835 -17.312 1.00 32.87 602 SER B O 1
ATOM 3248 N N . GLY B 1 163 ? 26.935 31.920 -17.325 1.00 34.90 603 GLY B N 1
ATOM 3249 C CA . GLY B 1 163 ? 27.256 31.519 -15.947 1.00 34.35 603 GLY B CA 1
ATOM 3250 C C . GLY B 1 163 ? 28.041 30.231 -15.978 1.00 30.32 603 GLY B C 1
ATOM 3251 O O . GLY B 1 163 ? 27.599 29.251 -16.602 1.00 30.14 603 GLY B O 1
ATOM 3252 N N . SER B 1 164 ? 29.166 30.204 -15.286 1.00 28.88 604 SER B N 1
ATOM 3253 C CA . SER B 1 164 ? 30.066 29.072 -15.387 1.00 29.31 604 SER B CA 1
ATOM 3254 C C . SER B 1 164 ? 30.540 28.539 -14.056 1.00 29.92 604 SER B C 1
ATOM 3255 O O . SER B 1 164 ? 30.518 29.247 -13.042 1.00 31.90 604 SER B O 1
ATOM 3258 N N . ARG B 1 165 ? 30.985 27.281 -14.088 1.00 31.53 605 ARG B N 1
ATOM 3259 C CA . ARG B 1 165 ? 31.605 26.638 -12.944 1.00 37.15 605 ARG B CA 1
ATOM 3260 C C . ARG B 1 165 ? 32.863 27.338 -12.434 1.00 42.65 605 ARG B C 1
ATOM 3261 O O . ARG B 1 165 ? 33.197 27.198 -11.253 1.00 52.46 605 ARG B O 1
ATOM 3269 N N . ASP B 1 166 ? 33.525 28.107 -13.305 1.00 39.24 606 ASP B N 1
ATOM 3270 C CA . ASP B 1 166 ? 34.681 28.907 -12.930 1.00 34.98 606 ASP B CA 1
ATOM 3271 C C . ASP B 1 166 ? 34.408 30.082 -12.009 1.00 31.34 606 ASP B C 1
ATOM 3272 O O . ASP B 1 166 ? 35.320 30.857 -11.702 1.00 29.99 606 ASP B O 1
ATOM 3277 N N . GLY B 1 167 ? 33.160 30.247 -11.608 1.00 27.17 607 GLY B N 1
ATOM 3278 C CA . GLY B 1 167 ? 32.785 31.230 -10.619 1.00 27.87 607 GLY B CA 1
ATOM 3279 C C . GLY B 1 167 ? 32.713 32.628 -11.198 1.00 28.39 607 GLY B C 1
ATOM 3280 O O . GLY B 1 167 ? 32.777 33.625 -10.466 1.00 34.91 607 GLY B O 1
ATOM 3281 N N . THR B 1 168 ? 32.485 32.712 -12.501 1.00 27.26 608 THR B N 1
ATOM 3282 C CA . THR B 1 168 ? 32.297 34.005 -13.119 1.00 28.63 608 THR B CA 1
ATOM 3283 C C . THR B 1 168 ? 31.001 34.060 -13.883 1.00 28.44 608 THR B C 1
ATOM 3284 O O . THR B 1 168 ? 30.482 33.052 -14.310 1.00 25.00 608 THR B O 1
ATOM 3288 N N . ILE B 1 169 ? 30.444 35.251 -13.935 1.00 32.61 609 ILE B N 1
ATOM 3289 C CA . ILE B 1 169 ? 29.363 35.590 -14.850 1.00 32.41 609 ILE B CA 1
ATOM 3290 C C . ILE B 1 169 ? 29.993 36.542 -15.873 1.00 28.99 609 ILE B C 1
ATOM 3291 O O . ILE B 1 169 ? 30.647 37.517 -15.524 1.00 27.05 609 ILE B O 1
ATOM 3296 N N . ARG B 1 170 ? 29.754 36.252 -17.145 1.00 30.84 610 ARG B N 1
ATOM 3297 C CA . ARG B 1 170 ? 30.311 37.065 -18.192 1.00 30.08 610 ARG B CA 1
ATOM 3298 C C . ARG B 1 170 ? 29.236 37.670 -19.098 1.00 29.36 610 ARG B C 1
ATOM 3299 O O . ARG B 1 170 ? 28.211 37.033 -19.350 1.00 27.16 610 ARG B O 1
ATOM 3307 N N . LEU B 1 171 ? 29.477 38.905 -19.528 1.00 30.40 611 LEU B N 1
ATOM 3308 C CA . LEU B 1 171 ? 28.514 39.694 -20.336 1.00 28.72 611 LEU B CA 1
ATOM 3309 C C . LEU B 1 171 ? 29.123 39.964 -21.653 1.00 29.03 611 LEU B C 1
ATOM 3310 O O . LEU B 1 171 ? 30.256 40.429 -21.732 1.00 33.65 611 LEU B O 1
ATOM 3315 N N . TRP B 1 172 ? 28.411 39.638 -22.697 1.00 27.53 612 TRP B N 1
ATOM 3316 C CA . TRP B 1 172 ? 28.954 39.729 -24.061 1.00 29.33 612 TRP B CA 1
ATOM 3317 C C . TRP B 1 172 ? 28.015 40.565 -24.928 1.00 26.10 612 TRP B C 1
ATOM 3318 O O . TRP B 1 172 ? 26.793 40.600 -24.705 1.00 24.92 612 TRP B O 1
ATOM 3329 N N . ASP B 1 173 ? 28.604 41.261 -25.878 1.00 25.41 613 ASP B N 1
ATOM 3330 C CA . ASP B 1 173 ? 27.876 41.955 -26.897 1.00 24.92 613 ASP B CA 1
ATOM 3331 C C . ASP B 1 173 ? 27.433 40.953 -27.965 1.00 21.10 613 ASP B C 1
ATOM 3332 O O . ASP B 1 173 ? 28.236 40.249 -28.556 1.00 18.53 613 ASP B O 1
ATOM 3337 N N . VAL B 1 174 ? 26.142 40.876 -28.176 1.00 20.27 614 VAL B N 1
ATOM 3338 C CA . VAL B 1 174 ? 25.573 39.870 -29.059 1.00 21.05 614 VAL B CA 1
ATOM 3339 C C . VAL B 1 174 ? 26.062 40.019 -30.498 1.00 24.51 614 VAL B C 1
ATOM 3340 O O . VAL B 1 174 ? 26.443 39.037 -31.122 1.00 24.51 614 VAL B O 1
ATOM 3344 N N . ALA B 1 175 ? 26.073 41.270 -30.978 1.00 29.78 615 ALA B N 1
ATOM 3345 C CA . ALA B 1 175 ? 26.482 41.590 -32.347 1.00 34.07 615 ALA B CA 1
ATOM 3346 C C . ALA B 1 175 ? 27.895 41.152 -32.694 1.00 35.15 615 ALA B C 1
ATOM 3347 O O . ALA B 1 175 ? 28.142 40.455 -33.702 1.00 31.88 615 ALA B O 1
ATOM 3349 N N . THR B 1 176 ? 28.824 41.612 -31.866 1.00 34.89 616 THR B N 1
ATOM 3350 C CA . THR B 1 176 ? 30.251 41.440 -32.128 1.00 34.46 616 THR B CA 1
ATOM 3351 C C . THR B 1 176 ? 30.863 40.255 -31.421 1.00 37.38 616 THR B C 1
ATOM 3352 O O . THR B 1 176 ? 31.982 39.889 -31.728 1.00 35.28 616 THR B O 1
ATOM 3356 N N . GLY B 1 177 ? 30.175 39.690 -30.430 1.00 37.31 617 GLY B N 1
ATOM 3357 C CA . GLY B 1 177 ? 30.736 38.560 -29.690 1.00 35.19 617 GLY B CA 1
ATOM 3358 C C . GLY B 1 177 ? 31.774 38.955 -28.690 1.00 35.02 617 GLY B C 1
ATOM 3359 O O . GLY B 1 177 ? 32.378 38.100 -28.083 1.00 37.17 617 GLY B O 1
ATOM 3360 N N . LYS B 1 178 ? 31.932 40.250 -28.435 1.00 36.50 618 LYS B N 1
ATOM 3361 C CA . LYS B 1 178 ? 32.990 40.752 -27.566 1.00 40.43 618 LYS B CA 1
ATOM 3362 C C . LYS B 1 178 ? 32.537 40.728 -26.140 1.00 40.34 618 LYS B C 1
ATOM 3363 O O . LYS B 1 178 ? 31.455 41.185 -25.861 1.00 41.50 618 LYS B O 1
ATOM 3369 N N . GLU B 1 179 ? 33.404 40.287 -25.238 1.00 38.36 619 GLU B N 1
ATOM 3370 C CA . GLU B 1 179 ? 33.128 40.283 -23.808 1.00 39.49 619 GLU B CA 1
ATOM 3371 C C . GLU B 1 179 ? 33.121 41.698 -23.328 1.00 38.32 619 GLU B C 1
ATOM 3372 O O . GLU B 1 179 ? 33.979 42.458 -23.678 1.00 37.14 619 GLU B O 1
ATOM 3378 N N . ARG B 1 180 ? 32.143 42.045 -22.519 1.00 42.38 620 ARG B N 1
ATOM 3379 C CA . ARG B 1 180 ? 32.048 43.385 -21.933 1.00 48.16 620 ARG B CA 1
ATOM 3380 C C . ARG B 1 180 ? 32.439 43.435 -20.471 1.00 47.69 620 ARG B C 1
ATOM 3381 O O . ARG B 1 180 ? 33.012 44.411 -20.037 1.00 44.44 620 ARG B O 1
ATOM 3389 N N . ASP B 1 181 ? 32.050 42.429 -19.698 1.00 47.34 621 ASP B N 1
ATOM 3390 C CA . ASP B 1 181 ? 32.248 42.464 -18.249 1.00 47.51 621 ASP B CA 1
ATOM 3391 C C . ASP B 1 181 ? 32.411 41.068 -17.732 1.00 44.83 621 ASP B C 1
ATOM 3392 O O . ASP B 1 181 ? 31.951 40.104 -18.348 1.00 41.87 621 ASP B O 1
ATOM 3397 N N . VAL B 1 182 ? 33.060 40.989 -16.578 1.00 43.23 622 VAL B N 1
ATOM 3398 C CA . VAL B 1 182 ? 33.189 39.755 -15.842 1.00 43.29 622 VAL B CA 1
ATOM 3399 C C . VAL B 1 182 ? 32.811 40.085 -14.429 1.00 44.87 622 VAL B C 1
ATOM 3400 O O . VAL B 1 182 ? 33.507 40.862 -13.776 1.00 49.42 622 VAL B O 1
ATOM 3404 N N . LEU B 1 183 ? 31.734 39.462 -13.956 1.00 42.60 623 LEU B N 1
ATOM 3405 C CA . LEU B 1 183 ? 31.279 39.578 -12.588 1.00 44.32 623 LEU B CA 1
ATOM 3406 C C . LEU B 1 183 ? 31.884 38.413 -11.812 1.00 45.51 623 LEU B C 1
ATOM 3407 O O . LEU B 1 183 ? 31.853 37.276 -12.256 1.00 44.20 623 LEU B O 1
ATOM 3412 N N . GLN B 1 184 ? 32.419 38.697 -10.646 1.00 53.20 624 GLN B N 1
ATOM 3413 C CA . GLN B 1 184 ? 33.031 37.622 -9.844 1.00 59.81 624 GLN B CA 1
ATOM 3414 C C . GLN B 1 184 ? 32.179 37.122 -8.676 1.00 62.05 624 GLN B C 1
ATOM 3415 O O . GLN B 1 184 ? 31.657 37.900 -7.906 1.00 62.94 624 GLN B O 1
ATOM 3421 N N . ALA B 1 185 ? 32.067 35.800 -8.587 1.00 58.47 625 ALA B N 1
ATOM 3422 C CA . ALA B 1 185 ? 31.258 35.107 -7.542 1.00 56.53 625 ALA B CA 1
ATOM 3423 C C . ALA B 1 185 ? 32.037 33.867 -7.135 1.00 62.44 625 ALA B C 1
ATOM 3424 O O . ALA B 1 185 ? 31.895 32.756 -7.591 1.00 55.28 625 ALA B O 1
ATOM 3426 N N . PRO B 1 186 ? 32.952 34.118 -6.286 1.00 73.26 626 PRO B N 1
ATOM 3427 C CA . PRO B 1 186 ? 34.037 33.224 -6.317 1.00 76.62 626 PRO B CA 1
ATOM 3428 C C . PRO B 1 186 ? 33.928 31.987 -5.582 1.00 72.13 626 PRO B C 1
ATOM 3429 O O . PRO B 1 186 ? 34.489 31.021 -6.043 1.00 74.00 626 PRO B O 1
ATOM 3433 N N . ALA B 1 187 ? 33.194 31.968 -4.475 1.00 71.82 627 ALA B N 1
ATOM 3434 C CA . ALA B 1 187 ? 33.081 30.766 -3.742 1.00 71.67 627 ALA B CA 1
ATOM 3435 C C . ALA B 1 187 ? 32.081 29.900 -4.447 1.00 72.41 627 ALA B C 1
ATOM 3436 O O . ALA B 1 187 ? 31.674 28.912 -3.860 1.00 86.77 627 ALA B O 1
ATOM 3438 N N . GLU B 1 188 ? 31.600 30.225 -5.639 1.00 65.27 628 GLU B N 1
ATOM 3439 C CA . GLU B 1 188 ? 30.417 29.565 -6.134 1.00 59.29 628 GLU B CA 1
ATOM 3440 C C . GLU B 1 188 ? 30.460 29.177 -7.555 1.00 57.76 628 GLU B C 1
ATOM 3441 O O . GLU B 1 188 ? 31.169 29.797 -8.313 1.00 54.48 628 GLU B O 1
ATOM 3447 N N . ASN B 1 189 ? 29.813 28.053 -7.826 1.00 49.29 629 ASN B N 1
ATOM 3448 C CA . ASN B 1 189 ? 29.544 27.598 -9.154 1.00 46.01 629 ASN B CA 1
ATOM 3449 C C . ASN B 1 189 ? 28.246 28.233 -9.572 1.00 45.47 629 ASN B C 1
ATOM 3450 O O . ASN B 1 189 ? 27.216 28.056 -8.876 1.00 47.98 629 ASN B O 1
ATOM 3455 N N . VAL B 1 190 ? 28.262 28.933 -10.716 1.00 40.99 630 VAL B N 1
ATOM 3456 C CA . VAL B 1 190 ? 27.048 29.603 -11.169 1.00 35.04 630 VAL B CA 1
ATOM 3457 C C . VAL B 1 190 ? 26.291 28.599 -11.991 1.00 39.65 630 VAL B C 1
ATOM 3458 O O . VAL B 1 190 ? 26.823 28.130 -13.005 1.00 41.67 630 VAL B O 1
ATOM 3462 N N . VAL B 1 191 ? 25.079 28.266 -11.547 1.00 35.26 631 VAL B N 1
ATOM 3463 C CA . VAL B 1 191 ? 24.320 27.179 -12.156 1.00 31.82 631 VAL B CA 1
ATOM 3464 C C . VAL B 1 191 ? 23.169 27.709 -12.925 1.00 25.53 631 VAL B C 1
ATOM 3465 O O . VAL B 1 191 ? 22.689 26.999 -13.779 1.00 22.90 631 VAL B O 1
ATOM 3469 N N . SER B 1 192 ? 22.670 28.909 -12.638 1.00 24.94 632 SER B N 1
ATOM 3470 C CA . SER B 1 192 ? 21.518 29.459 -13.417 1.00 25.51 632 SER B CA 1
ATOM 3471 C C . SER B 1 192 ? 21.547 30.990 -13.488 1.00 23.86 632 SER B C 1
ATOM 3472 O O . SER B 1 192 ? 22.139 31.635 -12.655 1.00 24.05 632 SER B O 1
ATOM 3475 N N . LEU B 1 193 ? 20.854 31.539 -14.452 1.00 22.55 633 LEU B N 1
ATOM 3476 C CA . LEU B 1 193 ? 20.821 32.971 -14.655 1.00 25.42 633 LEU B CA 1
ATOM 3477 C C . LEU B 1 193 ? 19.463 33.437 -15.122 1.00 27.83 633 LEU B C 1
ATOM 3478 O O . LEU B 1 193 ? 18.727 32.706 -15.762 1.00 29.40 633 LEU B O 1
ATOM 3483 N N . ALA B 1 194 ? 19.151 34.680 -14.808 1.00 28.95 634 ALA B N 1
ATOM 3484 C CA . ALA B 1 194 ? 17.985 35.342 -15.392 1.00 27.59 634 ALA B CA 1
ATOM 3485 C C . ALA B 1 194 ? 18.162 36.831 -15.262 1.00 28.12 634 ALA B C 1
ATOM 3486 O O . ALA B 1 194 ? 18.605 37.336 -14.227 1.00 26.99 634 ALA B O 1
ATOM 3488 N N . PHE B 1 195 ? 17.727 37.546 -16.289 1.00 28.69 635 PHE B N 1
ATOM 3489 C CA . PHE B 1 195 ? 17.673 38.992 -16.233 1.00 29.23 635 PHE B CA 1
ATOM 3490 C C . PHE B 1 195 ? 16.275 39.346 -15.683 1.00 31.06 635 PHE B C 1
ATOM 3491 O O . PHE B 1 195 ? 15.288 38.693 -15.972 1.00 30.37 635 PHE B O 1
ATOM 3499 N N . SER B 1 196 ? 16.192 40.441 -14.943 1.00 35.06 636 SER B N 1
ATOM 3500 C CA . SER B 1 196 ? 14.921 41.069 -14.643 1.00 36.58 636 SER B CA 1
ATOM 3501 C C . SER B 1 196 ? 14.302 41.658 -15.895 1.00 35.75 636 SER B C 1
ATOM 3502 O O . SER B 1 196 ? 15.028 42.073 -16.789 1.00 37.61 636 SER B O 1
ATOM 3505 N N . PRO B 1 197 ? 12.973 41.690 -15.993 1.00 33.42 637 PRO B N 1
ATOM 3506 C CA . PRO B 1 197 ? 12.390 42.190 -17.248 1.00 33.79 637 PRO B CA 1
ATOM 3507 C C . PRO B 1 197 ? 12.761 43.640 -17.561 1.00 35.97 637 PRO B C 1
ATOM 3508 O O . PRO B 1 197 ? 12.738 44.060 -18.682 1.00 33.32 637 PRO B O 1
ATOM 3512 N N . ASP B 1 198 ? 13.015 44.412 -16.514 1.00 42.35 638 ASP B N 1
ATOM 3513 C CA . ASP B 1 198 ? 13.590 45.743 -16.568 1.00 46.57 638 ASP B CA 1
ATOM 3514 C C . ASP B 1 198 ? 14.973 45.794 -17.258 1.00 47.72 638 ASP B C 1
ATOM 3515 O O . ASP B 1 198 ? 15.377 46.825 -17.768 1.00 46.14 638 ASP B O 1
ATOM 3520 N N . GLY B 1 199 ? 15.730 44.690 -17.162 1.00 43.71 639 GLY B N 1
ATOM 3521 C CA . GLY B 1 199 ? 17.123 44.664 -17.527 1.00 36.85 639 GLY B CA 1
ATOM 3522 C C . GLY B 1 199 ? 18.094 45.264 -16.532 1.00 37.62 639 GLY B C 1
ATOM 3523 O O . GLY B 1 199 ? 19.302 45.232 -16.763 1.00 44.32 639 GLY B O 1
ATOM 3524 N N . SER B 1 200 ? 17.594 45.769 -15.416 1.00 38.51 640 SER B N 1
ATOM 3525 C CA . SER B 1 200 ? 18.384 46.475 -14.406 1.00 40.75 640 SER B CA 1
ATOM 3526 C C . SER B 1 200 ? 19.073 45.527 -13.462 1.00 39.36 640 SER B C 1
ATOM 3527 O O . SER B 1 200 ? 20.090 45.873 -12.874 1.00 47.37 640 SER B O 1
ATOM 3530 N N . MET B 1 201 ? 18.518 44.327 -13.306 1.00 37.56 641 MET B N 1
ATOM 3531 C CA . MET B 1 201 ? 19.091 43.356 -12.408 1.00 39.55 641 MET B CA 1
ATOM 3532 C C . MET B 1 201 ? 19.332 42.016 -13.067 1.00 37.11 641 MET B C 1
ATOM 3533 O O . MET B 1 201 ? 18.687 41.663 -14.067 1.00 35.06 641 MET B O 1
ATOM 3538 N N . LEU B 1 202 ? 20.251 41.266 -12.467 1.00 34.12 642 LEU B N 1
ATOM 3539 C CA . LEU B 1 202 ? 20.512 39.911 -12.834 1.00 33.41 642 LEU B CA 1
ATOM 3540 C C . LEU B 1 202 ? 20.452 39.034 -11.575 1.00 37.04 642 LEU B C 1
ATOM 3541 O O . LEU B 1 202 ? 20.869 39.440 -10.496 1.00 42.13 642 LEU B O 1
ATOM 3546 N N . VAL B 1 203 ? 19.951 37.819 -11.737 1.00 33.78 643 VAL B N 1
ATOM 3547 C CA . VAL B 1 203 ? 20.029 36.823 -10.695 1.00 33.35 643 VAL B CA 1
ATOM 3548 C C . VAL B 1 203 ? 20.830 35.634 -11.148 1.00 33.42 643 VAL B C 1
ATOM 3549 O O . VAL B 1 203 ? 20.697 35.212 -12.304 1.00 31.68 643 VAL B O 1
ATOM 3553 N N . HIS B 1 204 ? 21.600 35.068 -10.206 1.00 36.22 644 HIS B N 1
ATOM 3554 C CA . HIS B 1 204 ? 22.339 33.826 -10.440 1.00 36.27 644 HIS B CA 1
ATOM 3555 C C . HIS B 1 204 ? 22.063 32.870 -9.303 1.00 38.53 644 HIS B C 1
ATOM 3556 O O . HIS B 1 204 ? 21.809 33.250 -8.178 1.00 38.74 644 HIS B O 1
ATOM 3563 N N . GLY B 1 205 ? 22.090 31.592 -9.651 1.00 36.26 645 GLY B N 1
ATOM 3564 C CA . GLY B 1 205 ? 21.790 30.514 -8.742 1.00 32.99 645 GLY B CA 1
ATOM 3565 C C . GLY B 1 205 ? 23.074 29.789 -8.486 1.00 34.16 645 GLY B C 1
ATOM 3566 O O . GLY B 1 205 ? 23.827 29.498 -9.413 1.00 37.80 645 GLY B O 1
ATOM 3567 N N . SER B 1 206 ? 23.329 29.533 -7.214 1.00 36.94 646 SER B N 1
ATOM 3568 C CA . SER B 1 206 ? 24.501 28.761 -6.820 1.00 40.07 646 SER B CA 1
ATOM 3569 C C . SER B 1 206 ? 24.149 27.638 -5.833 1.00 43.82 646 SER B C 1
ATOM 3570 O O . SER B 1 206 ? 23.044 27.137 -5.865 1.00 45.36 646 SER B O 1
ATOM 3573 N N . ASP B 1 207 ? 25.116 27.203 -5.029 1.00 44.31 647 ASP B N 1
ATOM 3574 C CA . ASP B 1 207 ? 24.863 26.194 -4.022 1.00 43.29 647 ASP B CA 1
ATOM 3575 C C . ASP B 1 207 ? 24.182 26.798 -2.784 1.00 43.71 647 ASP B C 1
ATOM 3576 O O . ASP B 1 207 ? 24.803 27.380 -1.895 1.00 47.03 647 ASP B O 1
ATOM 3581 N N . SER B 1 208 ? 22.865 26.711 -2.775 1.00 43.94 648 SER B N 1
ATOM 3582 C CA . SER B 1 208 ? 22.009 27.061 -1.640 1.00 45.89 648 SER B CA 1
ATOM 3583 C C . SER B 1 208 ? 21.517 28.483 -1.662 1.00 44.14 648 SER B C 1
ATOM 3584 O O . SER B 1 208 ? 20.715 28.865 -0.838 1.00 44.59 648 SER B O 1
ATOM 3587 N N . THR B 1 209 ? 22.006 29.243 -2.632 1.00 40.40 649 THR B N 1
ATOM 3588 C CA . THR B 1 209 ? 21.774 30.656 -2.631 1.00 42.55 649 THR B CA 1
ATOM 3589 C C . THR B 1 209 ? 21.443 31.257 -3.959 1.00 36.59 649 THR B C 1
ATOM 3590 O O . THR B 1 209 ? 21.889 30.801 -4.997 1.00 38.11 649 THR B O 1
ATOM 3594 N N . VAL B 1 210 ? 20.661 32.308 -3.907 1.00 36.55 650 VAL B N 1
ATOM 3595 C CA . VAL B 1 210 ? 20.278 33.063 -5.085 1.00 41.38 650 VAL B CA 1
ATOM 3596 C C . VAL B 1 210 ? 20.782 34.461 -4.835 1.00 45.15 650 VAL B C 1
ATOM 3597 O O . VAL B 1 210 ? 20.404 35.093 -3.807 1.00 46.90 650 VAL B O 1
ATOM 3601 N N . HIS B 1 211 ? 21.580 34.952 -5.789 1.00 45.59 651 HIS B N 1
ATOM 3602 C CA . HIS B 1 211 ? 22.246 36.262 -5.650 1.00 47.33 651 HIS B CA 1
ATOM 3603 C C . HIS B 1 211 ? 21.655 37.226 -6.693 1.00 43.62 651 HIS B C 1
ATOM 3604 O O . HIS B 1 211 ? 21.392 36.858 -7.824 1.00 37.49 651 HIS B O 1
ATOM 3611 N N . LEU B 1 212 ? 21.467 38.474 -6.272 1.00 49.98 652 LEU B N 1
ATOM 3612 C CA . LEU B 1 212 ? 20.926 39.523 -7.100 1.00 51.66 652 LEU B CA 1
ATOM 3613 C C . LEU B 1 212 ? 22.027 40.565 -7.397 1.00 56.75 652 LEU B C 1
ATOM 3614 O O . LEU B 1 212 ? 22.750 40.999 -6.489 1.00 60.83 652 LEU B O 1
ATOM 3619 N N . TRP B 1 213 ? 22.148 40.941 -8.670 1.00 52.88 653 TRP B N 1
ATOM 3620 C CA . TRP B 1 213 ? 23.160 41.883 -9.121 1.00 50.64 653 TRP B CA 1
ATOM 3621 C C . TRP B 1 213 ? 22.502 43.105 -9.746 1.00 51.33 653 TRP B C 1
ATOM 3622 O O . TRP B 1 213 ? 21.533 42.994 -10.479 1.00 49.79 653 TRP B O 1
ATOM 3633 N N . ASP B 1 214 ? 23.110 44.261 -9.514 1.00 54.51 654 ASP B N 1
ATOM 3634 C CA . ASP B 1 214 ? 22.812 45.451 -10.277 1.00 55.04 654 ASP B CA 1
ATOM 3635 C C . ASP B 1 214 ? 23.630 45.368 -11.537 1.00 49.56 654 ASP B C 1
ATOM 3636 O O . ASP B 1 214 ? 24.846 45.280 -11.465 1.00 49.96 654 ASP B O 1
ATOM 3641 N N . VAL B 1 215 ? 22.976 45.365 -12.684 1.00 48.27 655 VAL B N 1
ATOM 3642 C CA . VAL B 1 215 ? 23.665 45.150 -13.959 1.00 54.47 655 VAL B CA 1
ATOM 3643 C C . VAL B 1 215 ? 24.619 46.276 -14.293 1.00 53.64 655 VAL B C 1
ATOM 3644 O O . VAL B 1 215 ? 25.749 46.010 -14.679 1.00 53.50 655 VAL B O 1
ATOM 3648 N N . ALA B 1 216 ? 24.159 47.515 -14.167 1.00 62.90 656 ALA B N 1
ATOM 3649 C CA . ALA B 1 216 ? 24.979 48.675 -14.534 1.00 68.69 656 ALA B CA 1
ATOM 3650 C C . ALA B 1 216 ? 26.266 48.791 -13.688 1.00 62.08 656 ALA B C 1
ATOM 3651 O O . ALA B 1 216 ? 27.355 49.003 -14.215 1.00 58.48 656 ALA B O 1
ATOM 3653 N N . SER B 1 217 ? 26.118 48.627 -12.379 1.00 52.70 657 SER B N 1
ATOM 3654 C CA . SER B 1 217 ? 27.228 48.814 -11.468 1.00 52.78 657 SER B CA 1
ATOM 3655 C C . SER B 1 217 ? 27.994 47.535 -11.201 1.00 54.80 657 SER B C 1
ATOM 3656 O O . SER B 1 217 ? 29.102 47.573 -10.688 1.00 53.58 657 SER B O 1
ATOM 3659 N N . GLY B 1 218 ? 27.429 46.395 -11.586 1.00 53.19 658 GLY B N 1
ATOM 3660 C CA . GLY B 1 218 ? 28.054 45.097 -11.368 1.00 50.18 658 GLY B CA 1
ATOM 3661 C C . GLY B 1 218 ? 28.222 44.765 -9.901 1.00 50.51 658 GLY B C 1
ATOM 3662 O O . GLY B 1 218 ? 29.098 43.989 -9.570 1.00 49.69 658 GLY B O 1
ATOM 3663 N N . GLU B 1 219 ? 27.385 45.352 -9.038 1.00 50.00 659 GLU B N 1
ATOM 3664 C CA . GLU B 1 219 ? 27.515 45.177 -7.613 1.00 61.80 659 GLU B CA 1
ATOM 3665 C C . GLU B 1 219 ? 26.421 44.238 -7.112 1.00 64.93 659 GLU B C 1
ATOM 3666 O O . GLU B 1 219 ? 25.362 44.095 -7.754 1.00 70.25 659 GLU B O 1
ATOM 3672 N N . ALA B 1 220 ? 26.716 43.569 -6.003 1.00 58.81 660 ALA B N 1
ATOM 3673 C CA . ALA B 1 220 ? 25.800 42.593 -5.448 1.00 52.90 660 ALA B CA 1
ATOM 3674 C C . ALA B 1 220 ? 24.780 43.291 -4.565 1.00 54.86 660 ALA B C 1
ATOM 3675 O O . ALA B 1 220 ? 25.154 44.051 -3.693 1.00 56.33 660 ALA B O 1
ATOM 3677 N N . LEU B 1 221 ? 23.495 43.083 -4.840 1.00 51.91 661 LEU B N 1
ATOM 3678 C CA . LEU B 1 221 ? 22.424 43.805 -4.150 1.00 53.74 661 LEU B CA 1
ATOM 3679 C C . LEU B 1 221 ? 21.980 43.055 -2.935 1.00 57.85 661 LEU B C 1
ATOM 3680 O O . LEU B 1 221 ? 21.706 43.643 -1.883 1.00 56.18 661 LEU B O 1
ATOM 3685 N N . HIS B 1 222 ? 21.862 41.745 -3.087 1.00 56.50 662 HIS B N 1
ATOM 3686 C CA . HIS B 1 222 ? 21.397 40.902 -2.006 1.00 52.45 662 HIS B CA 1
ATOM 3687 C C . HIS B 1 222 ? 21.695 39.425 -2.248 1.00 47.35 662 HIS B C 1
ATOM 3688 O O . HIS B 1 222 ? 21.906 38.993 -3.373 1.00 52.22 662 HIS B O 1
ATOM 3695 N N . THR B 1 223 ? 21.673 38.679 -1.150 1.00 43.93 663 THR B N 1
ATOM 3696 C CA . THR B 1 223 ? 21.718 37.229 -1.199 1.00 47.80 663 THR B CA 1
ATOM 3697 C C . THR B 1 223 ? 20.445 36.707 -0.557 1.00 45.89 663 THR B C 1
ATOM 3698 O O . THR B 1 223 ? 20.178 37.037 0.586 1.00 41.22 663 THR B O 1
ATOM 3702 N N . PHE B 1 224 ? 19.697 35.875 -1.290 1.00 45.63 664 PHE B N 1
ATOM 3703 C CA . PHE B 1 224 ? 18.473 35.258 -0.751 1.00 44.63 664 PHE B CA 1
ATOM 3704 C C . PHE B 1 224 ? 18.782 33.898 -0.182 1.00 37.37 664 PHE B C 1
ATOM 3705 O O . PHE B 1 224 ? 19.185 33.018 -0.935 1.00 34.55 664 PHE B O 1
ATOM 3713 N N . GLU B 1 225 ? 18.573 33.750 1.119 1.00 38.99 665 GLU B N 1
ATOM 3714 C CA . GLU B 1 225 ? 18.873 32.495 1.790 1.00 45.37 665 GLU B CA 1
ATOM 3715 C C . GLU B 1 225 ? 17.592 31.727 2.175 1.00 44.11 665 GLU B C 1
ATOM 3716 O O . GLU B 1 225 ? 16.559 32.319 2.452 1.00 43.60 665 GLU B O 1
ATOM 3722 N N . GLY B 1 226 ? 17.692 30.405 2.149 1.00 37.00 666 GLY B N 1
ATOM 3723 C CA . GLY B 1 226 ? 16.617 29.524 2.521 1.00 37.10 666 GLY B CA 1
ATOM 3724 C C . GLY B 1 226 ? 16.730 28.157 1.899 1.00 40.35 666 GLY B C 1
ATOM 3725 O O . GLY B 1 226 ? 16.316 27.179 2.524 1.00 47.29 666 GLY B O 1
ATOM 3726 N N . HIS B 1 227 ? 17.271 28.078 0.687 1.00 36.95 667 HIS B N 1
ATOM 3727 C CA . HIS B 1 227 ? 17.468 26.821 0.031 1.00 36.65 667 HIS B CA 1
ATOM 3728 C C . HIS B 1 227 ? 18.576 26.075 0.713 1.00 42.82 667 HIS B C 1
ATOM 3729 O O . HIS B 1 227 ? 19.549 26.694 1.148 1.00 48.00 667 HIS B O 1
ATOM 3736 N N . THR B 1 228 ? 18.429 24.756 0.766 1.00 44.15 668 THR B N 1
ATOM 3737 C CA . THR B 1 228 ? 19.390 23.880 1.428 1.00 43.99 668 THR B CA 1
ATOM 3738 C C . THR B 1 228 ? 20.154 22.998 0.444 1.00 43.40 668 THR B C 1
ATOM 3739 O O . THR B 1 228 ? 20.837 22.062 0.851 1.00 47.66 668 THR B O 1
ATOM 3743 N N . ASP B 1 229 ? 20.095 23.327 -0.834 1.00 36.85 669 ASP B N 1
ATOM 3744 C CA . ASP B 1 229 ? 20.846 22.580 -1.841 1.00 34.19 669 ASP B CA 1
ATOM 3745 C C . ASP B 1 229 ? 20.928 23.404 -3.132 1.00 33.80 669 ASP B C 1
ATOM 3746 O O . ASP B 1 229 ? 20.485 24.548 -3.197 1.00 34.50 669 ASP B O 1
ATOM 3751 N N . TRP B 1 230 ? 21.515 22.839 -4.173 1.00 36.85 670 TRP B N 1
ATOM 3752 C CA . TRP B 1 230 ? 21.780 23.569 -5.405 1.00 42.21 670 TRP B CA 1
ATOM 3753 C C . TRP B 1 230 ? 20.550 24.249 -5.977 1.00 44.00 670 TRP B C 1
ATOM 3754 O O . TRP B 1 230 ? 19.475 23.663 -6.002 1.00 49.06 670 TRP B O 1
ATOM 3765 N N . VAL B 1 231 ? 20.733 25.513 -6.386 1.00 37.89 671 VAL B N 1
ATOM 3766 C CA . VAL B 1 231 ? 19.671 26.262 -7.038 1.00 33.27 671 VAL B CA 1
ATOM 3767 C C . VAL B 1 231 ? 19.934 26.217 -8.525 1.00 33.90 671 VAL B C 1
ATOM 3768 O O . VAL B 1 231 ? 20.812 26.930 -9.018 1.00 38.03 671 VAL B O 1
ATOM 3772 N N . ARG B 1 232 ? 19.152 25.427 -9.253 1.00 35.20 672 ARG B N 1
ATOM 3773 C CA . ARG B 1 232 ? 19.421 25.188 -10.665 1.00 35.84 672 ARG B CA 1
ATOM 3774 C C . ARG B 1 232 ? 18.606 26.020 -11.642 1.00 32.91 672 ARG B C 1
ATOM 3775 O O . ARG B 1 232 ? 18.888 26.022 -12.840 1.00 35.67 672 ARG B O 1
ATOM 3783 N N . ALA B 1 233 ? 17.577 26.695 -11.151 1.00 28.43 673 ALA B N 1
ATOM 3784 C CA . ALA B 1 233 ? 16.760 27.499 -11.981 1.00 26.63 673 ALA B CA 1
ATOM 3785 C C . ALA B 1 233 ? 16.275 28.726 -11.236 1.00 25.64 673 ALA B C 1
ATOM 3786 O O . ALA B 1 233 ? 15.917 28.645 -10.084 1.00 25.28 673 ALA B O 1
ATOM 3788 N N . VAL B 1 234 ? 16.322 29.874 -11.935 1.00 25.77 674 VAL B N 1
ATOM 3789 C CA . VAL B 1 234 ? 15.801 31.122 -11.417 1.00 25.57 674 VAL B CA 1
ATOM 3790 C C . VAL B 1 234 ? 15.046 31.798 -12.518 1.00 26.14 674 VAL B C 1
ATOM 3791 O O . VAL B 1 234 ? 15.343 31.589 -13.665 1.00 31.81 674 VAL B O 1
ATOM 3795 N N . ALA B 1 235 ? 14.053 32.595 -12.161 1.00 26.81 675 ALA B N 1
ATOM 3796 C CA . ALA B 1 235 ? 13.187 33.236 -13.169 1.00 26.89 675 ALA B CA 1
ATOM 3797 C C . ALA B 1 235 ? 12.537 34.397 -12.474 1.00 30.99 675 ALA B C 1
ATOM 3798 O O . ALA B 1 235 ? 12.112 34.269 -11.340 1.00 32.95 675 ALA B O 1
ATOM 3800 N N . PHE B 1 236 ? 12.448 35.508 -13.193 1.00 31.72 676 PHE B N 1
ATOM 3801 C CA . PHE B 1 236 ? 11.776 36.687 -12.733 1.00 30.84 676 PHE B CA 1
ATOM 3802 C C . PHE B 1 236 ? 10.328 36.624 -13.213 1.00 31.82 676 PHE B C 1
ATOM 3803 O O . PHE B 1 236 ? 10.013 36.173 -14.317 1.00 30.55 676 PHE B O 1
ATOM 3811 N N . SER B 1 237 ? 9.432 37.135 -12.388 1.00 33.73 677 SER B N 1
ATOM 3812 C CA . SER B 1 237 ? 8.036 37.360 -12.791 1.00 33.16 677 SER B CA 1
ATOM 3813 C C . SER B 1 237 ? 7.992 38.425 -13.901 1.00 32.18 677 SER B C 1
ATOM 3814 O O . SER B 1 237 ? 8.855 39.295 -13.943 1.00 26.66 677 SER B O 1
ATOM 3817 N N . PRO B 1 238 ? 7.005 38.372 -14.792 1.00 35.36 678 PRO B N 1
ATOM 3818 C CA . PRO B 1 238 ? 6.914 39.395 -15.859 1.00 36.10 678 PRO B CA 1
ATOM 3819 C C . PRO B 1 238 ? 6.918 40.844 -15.396 1.00 39.72 678 PRO B C 1
ATOM 3820 O O . PRO B 1 238 ? 7.474 41.703 -16.114 1.00 39.83 678 PRO B O 1
ATOM 3824 N N . ASP B 1 239 ? 6.329 41.124 -14.222 1.00 40.62 679 ASP B N 1
ATOM 3825 C CA . ASP B 1 239 ? 6.348 42.483 -13.685 1.00 41.01 679 ASP B CA 1
ATOM 3826 C C . ASP B 1 239 ? 7.607 42.790 -12.863 1.00 42.76 679 ASP B C 1
ATOM 3827 O O . ASP B 1 239 ? 7.725 43.885 -12.332 1.00 42.91 679 ASP B O 1
ATOM 3832 N N . GLY B 1 240 ? 8.525 41.835 -12.730 1.00 41.66 680 GLY B N 1
ATOM 3833 C CA . GLY B 1 240 ? 9.770 42.044 -11.976 1.00 40.27 680 GLY B CA 1
ATOM 3834 C C . GLY B 1 240 ? 9.656 42.040 -10.456 1.00 38.11 680 GLY B C 1
ATOM 3835 O O . GLY B 1 240 ? 10.648 42.195 -9.764 1.00 37.51 680 GLY B O 1
ATOM 3836 N N . ALA B 1 241 ? 8.457 41.850 -9.940 1.00 37.77 681 ALA B N 1
ATOM 3837 C CA . ALA B 1 241 ? 8.194 41.950 -8.483 1.00 37.77 681 ALA B CA 1
ATOM 3838 C C . ALA B 1 241 ? 8.588 40.690 -7.736 1.00 37.99 681 ALA B C 1
ATOM 3839 O O . ALA B 1 241 ? 8.941 40.756 -6.565 1.00 42.70 681 ALA B O 1
ATOM 3841 N N . LEU B 1 242 ? 8.512 39.554 -8.411 1.00 36.61 682 LEU B N 1
ATOM 3842 C CA . LEU B 1 242 ? 8.806 38.266 -7.789 1.00 36.53 682 LEU B CA 1
ATOM 3843 C C . LEU B 1 242 ? 9.895 37.488 -8.452 1.00 35.68 682 LEU B C 1
ATOM 3844 O O . LEU B 1 242 ? 10.082 37.562 -9.643 1.00 32.86 682 LEU B O 1
ATOM 3849 N N . LEU B 1 243 ? 10.607 36.720 -7.642 1.00 35.89 683 LEU B N 1
ATOM 3850 C CA . LEU B 1 243 ? 11.670 35.863 -8.111 1.00 32.10 683 LEU B CA 1
ATOM 3851 C C . LEU B 1 243 ? 11.332 34.420 -7.742 1.00 32.10 683 LEU B C 1
ATOM 3852 O O . LEU B 1 243 ? 10.874 34.143 -6.639 1.00 31.74 683 LEU B O 1
ATOM 3857 N N . ALA B 1 244 ? 11.564 33.499 -8.666 1.00 30.68 684 ALA B N 1
ATOM 3858 C CA . ALA B 1 244 ? 11.327 32.098 -8.400 1.00 26.55 684 ALA B CA 1
ATOM 3859 C C . ALA B 1 244 ? 12.605 31.287 -8.471 1.00 27.56 684 ALA B C 1
ATOM 3860 O O . ALA B 1 244 ? 13.403 31.478 -9.346 1.00 27.60 684 ALA B O 1
ATOM 3862 N N . SER B 1 245 ? 12.796 30.373 -7.532 1.00 27.64 685 SER B N 1
ATOM 3863 C CA . SER B 1 245 ? 13.970 29.517 -7.514 1.00 27.78 685 SER B CA 1
ATOM 3864 C C . SER B 1 245 ? 13.567 28.055 -7.458 1.00 25.60 685 SER B C 1
ATOM 3865 O O . SER B 1 245 ? 12.726 27.657 -6.684 1.00 25.24 685 SER B O 1
ATOM 3868 N N . GLY B 1 246 ? 14.235 27.252 -8.259 1.00 24.18 686 GLY B N 1
ATOM 3869 C CA . GLY B 1 246 ? 14.044 25.821 -8.255 1.00 25.91 686 GLY B CA 1
ATOM 3870 C C . GLY B 1 246 ? 15.327 25.220 -7.723 1.00 27.04 686 GLY B C 1
ATOM 3871 O O . GLY B 1 246 ? 16.416 25.623 -8.125 1.00 30.50 686 GLY B O 1
ATOM 3872 N N . SER B 1 247 ? 15.208 24.292 -6.784 1.00 28.47 687 SER B N 1
ATOM 3873 C CA . SER B 1 247 ? 16.384 23.718 -6.145 1.00 32.53 687 SER B CA 1
ATOM 3874 C C . SER B 1 247 ? 16.388 22.216 -6.008 1.00 31.58 687 SER B C 1
ATOM 3875 O O . SER B 1 247 ? 15.352 21.579 -6.050 1.00 30.26 687 SER B O 1
ATOM 3878 N N . ASP B 1 248 ? 17.582 21.679 -5.783 1.00 33.08 688 ASP B N 1
ATOM 3879 C CA . ASP B 1 248 ? 17.772 20.251 -5.535 1.00 34.54 688 ASP B CA 1
ATOM 3880 C C . ASP B 1 248 ? 17.136 19.828 -4.217 1.00 34.97 688 ASP B C 1
ATOM 3881 O O . ASP B 1 248 ? 16.855 18.666 -4.024 1.00 39.36 688 ASP B O 1
ATOM 3886 N N . ASP B 1 249 ? 16.895 20.779 -3.308 1.00 33.93 689 ASP B N 1
ATOM 3887 C CA . ASP B 1 249 ? 16.157 20.503 -2.075 1.00 33.31 689 ASP B CA 1
ATOM 3888 C C . ASP B 1 249 ? 14.708 20.161 -2.282 1.00 32.88 689 ASP B C 1
ATOM 3889 O O . ASP B 1 249 ? 13.987 20.034 -1.301 1.00 35.59 689 ASP B O 1
ATOM 3894 N N . ARG B 1 250 ? 14.274 20.089 -3.532 1.00 32.39 690 ARG B N 1
ATOM 3895 C CA . ARG B 1 250 ? 12.908 19.646 -3.922 1.00 30.93 690 ARG B CA 1
ATOM 3896 C C . ARG B 1 250 ? 11.841 20.754 -3.847 1.00 28.72 690 ARG B C 1
ATOM 3897 O O . ARG B 1 250 ? 10.683 20.514 -4.125 1.00 27.10 690 ARG B O 1
ATOM 3905 N N . THR B 1 251 ? 12.225 21.970 -3.498 1.00 30.55 691 THR B N 1
ATOM 3906 C CA . THR B 1 251 ? 11.277 23.038 -3.317 1.00 32.07 691 THR B CA 1
ATOM 3907 C C . THR B 1 251 ? 11.426 24.089 -4.440 1.00 29.91 691 THR B C 1
ATOM 3908 O O . THR B 1 251 ? 12.405 24.123 -5.171 1.00 31.44 691 THR B O 1
ATOM 3912 N N . ILE B 1 252 ? 10.438 24.947 -4.538 1.00 28.30 692 ILE B N 1
ATOM 3913 C CA . ILE B 1 252 ? 10.493 26.172 -5.291 1.00 27.65 692 ILE B CA 1
ATOM 3914 C C . ILE B 1 252 ? 10.213 27.300 -4.313 1.00 29.56 692 ILE B C 1
ATOM 3915 O O . ILE B 1 252 ? 9.268 27.236 -3.521 1.00 31.28 692 ILE B O 1
ATOM 3920 N N . ARG B 1 253 ? 11.004 28.354 -4.379 1.00 32.17 693 ARG B N 1
ATOM 3921 C CA . ARG B 1 253 ? 10.797 29.500 -3.497 1.00 34.68 693 ARG B CA 1
ATOM 3922 C C . ARG B 1 253 ? 10.481 30.738 -4.313 1.00 32.24 693 ARG B C 1
ATOM 3923 O O . ARG B 1 253 ? 10.996 30.915 -5.396 1.00 31.79 693 ARG B O 1
ATOM 3931 N N . LEU B 1 254 ? 9.620 31.574 -3.747 1.00 32.56 694 LEU B N 1
ATOM 3932 C CA . LEU B 1 254 ? 9.281 32.851 -4.313 1.00 33.90 694 LEU B CA 1
ATOM 3933 C C . LEU B 1 254 ? 9.837 33.894 -3.399 1.00 36.73 694 LEU B C 1
ATOM 3934 O O . LEU B 1 254 ? 9.660 33.816 -2.189 1.00 39.98 694 LEU B O 1
ATOM 3939 N N . TRP B 1 255 ? 10.477 34.899 -3.979 1.00 36.37 695 TRP B N 1
ATOM 3940 C CA . TRP B 1 255 ? 11.057 35.995 -3.210 1.00 40.51 695 TRP B CA 1
ATOM 3941 C C . TRP B 1 255 ? 10.478 37.289 -3.667 1.00 44.43 695 TRP B C 1
ATOM 3942 O O . TRP B 1 255 ? 10.160 37.419 -4.866 1.00 43.47 695 TRP B O 1
ATOM 3953 N N . ASP B 1 256 ? 10.304 38.227 -2.730 1.00 53.33 696 ASP B N 1
ATOM 3954 C CA . ASP B 1 256 ? 9.919 39.608 -3.080 1.00 63.49 696 ASP B CA 1
ATOM 3955 C C . ASP B 1 256 ? 11.154 40.375 -3.386 1.00 60.85 696 ASP B C 1
ATOM 3956 O O . ASP B 1 256 ? 12.014 40.501 -2.539 1.00 61.95 696 ASP B O 1
ATOM 3961 N N . VAL B 1 257 ? 11.214 40.922 -4.585 1.00 52.55 697 VAL B N 1
ATOM 3962 C CA . VAL B 1 257 ? 12.441 41.518 -5.067 1.00 49.21 697 VAL B CA 1
ATOM 3963 C C . VAL B 1 257 ? 12.741 42.796 -4.333 1.00 46.58 697 VAL B C 1
ATOM 3964 O O . VAL B 1 257 ? 13.851 42.989 -3.907 1.00 49.35 697 VAL B O 1
ATOM 3968 N N . ALA B 1 258 ? 11.779 43.686 -4.202 1.00 49.58 698 ALA B N 1
ATOM 3969 C CA . ALA B 1 258 ? 12.044 44.997 -3.549 1.00 53.62 698 ALA B CA 1
ATOM 3970 C C . ALA B 1 258 ? 12.324 44.871 -2.062 1.00 57.83 698 ALA B C 1
ATOM 3971 O O . ALA B 1 258 ? 13.274 45.470 -1.571 1.00 62.41 698 ALA B O 1
ATOM 3973 N N . ALA B 1 259 ? 11.527 44.068 -1.360 1.00 59.13 699 ALA B N 1
ATOM 3974 C CA . ALA B 1 259 ? 11.728 43.847 0.055 1.00 60.23 699 ALA B CA 1
ATOM 3975 C C . ALA B 1 259 ? 12.873 42.907 0.369 1.00 59.32 699 ALA B C 1
ATOM 3976 O O . ALA B 1 259 ? 13.382 42.931 1.492 1.00 55.98 699 ALA B O 1
ATOM 3978 N N . GLN B 1 260 ? 13.260 42.061 -0.594 1.00 58.70 700 GLN B N 1
ATOM 3979 C CA . GLN B 1 260 ? 14.328 41.089 -0.372 1.00 63.14 700 GLN B CA 1
ATOM 3980 C C . GLN B 1 260 ? 13.982 40.019 0.703 1.00 71.03 700 GLN B C 1
ATOM 3981 O O . GLN B 1 260 ? 14.844 39.506 1.447 1.00 73.36 700 GLN B O 1
ATOM 3987 N N . GLU B 1 261 ? 12.695 39.708 0.771 1.00 77.43 701 GLU B N 1
ATOM 3988 C CA . GLU B 1 261 ? 12.190 38.743 1.709 1.00 79.91 701 GLU B CA 1
ATOM 3989 C C . GLU B 1 261 ? 11.497 37.578 1.050 1.00 73.39 701 GLU B C 1
ATOM 3990 O O . GLU B 1 261 ? 11.060 37.653 -0.079 1.00 59.36 701 GLU B O 1
ATOM 3996 N N . GLU B 1 262 ? 11.452 36.486 1.796 1.00 75.40 702 GLU B N 1
ATOM 3997 C CA . GLU B 1 262 ? 10.768 35.279 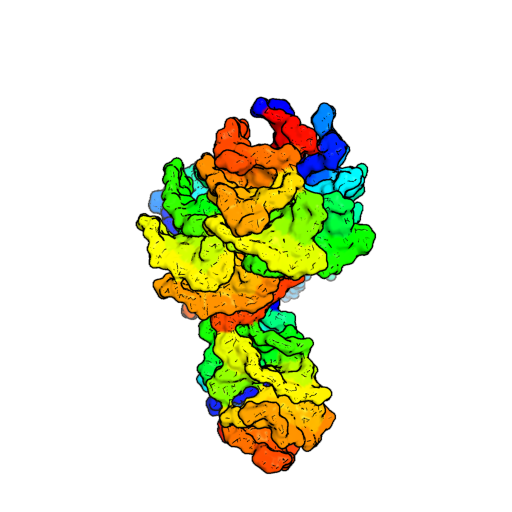1.381 1.00 70.44 702 GLU B CA 1
ATOM 3998 C C . GLU B 1 262 ? 9.310 35.587 1.188 1.00 70.48 702 GLU B C 1
ATOM 3999 O O . GLU B 1 262 ? 8.696 36.255 2.007 1.00 62.07 702 GLU B O 1
ATOM 4005 N N . HIS B 1 263 ? 8.771 35.141 0.068 1.00 68.28 703 HIS B N 1
ATOM 4006 C CA . HIS B 1 263 ? 7.374 35.289 -0.182 1.00 69.21 703 HIS B CA 1
ATOM 4007 C C . HIS B 1 263 ? 6.624 34.000 0.117 1.00 72.60 703 HIS B C 1
ATOM 4008 O O . HIS B 1 263 ? 5.603 34.050 0.789 1.00 75.90 703 HIS B O 1
ATOM 4015 N N . THR B 1 264 ? 7.123 32.873 -0.376 1.00 64.09 704 THR B N 1
ATOM 4016 C CA . THR B 1 264 ? 6.524 31.593 -0.040 1.00 60.92 704 THR B CA 1
ATOM 4017 C C . THR B 1 264 ? 7.377 30.412 -0.524 1.00 50.77 704 THR B C 1
ATOM 4018 O O . THR B 1 264 ? 8.345 30.608 -1.251 1.00 53.70 704 THR B O 1
ATOM 4022 N N . THR B 1 265 ? 7.022 29.203 -0.069 1.00 40.78 705 THR B N 1
ATOM 4023 C CA . THR B 1 265 ? 7.712 27.982 -0.431 1.00 40.02 705 THR B CA 1
ATOM 4024 C C . THR B 1 265 ? 6.759 26.978 -1.022 1.00 42.73 705 THR B C 1
ATOM 4025 O O . THR B 1 265 ? 5.785 26.628 -0.389 1.00 47.36 705 THR B O 1
ATOM 4029 N N . LEU B 1 266 ? 7.079 26.496 -2.207 1.00 39.13 706 LEU B N 1
ATOM 4030 C CA . LEU B 1 266 ? 6.224 25.547 -2.879 1.00 42.33 706 LEU B CA 1
ATOM 4031 C C . LEU B 1 266 ? 6.779 24.115 -2.756 1.00 40.77 706 LEU B C 1
ATOM 4032 O O . LEU B 1 266 ? 7.876 23.800 -3.246 1.00 39.48 706 LEU B O 1
ATOM 4037 N N . GLU B 1 267 ? 6.024 23.286 -2.034 1.00 38.37 707 GLU B N 1
ATOM 4038 C CA . GLU B 1 267 ? 6.427 21.955 -1.654 1.00 39.94 707 GLU B CA 1
ATOM 4039 C C . GLU B 1 267 ? 5.543 20.941 -2.361 1.00 38.84 707 GLU B C 1
ATOM 4040 O O . GLU B 1 267 ? 4.387 21.207 -2.656 1.00 35.17 707 GLU B O 1
ATOM 4046 N N . GLY B 1 268 ? 6.068 19.760 -2.626 1.00 37.49 708 GLY B N 1
ATOM 4047 C CA . GLY B 1 268 ? 5.292 18.758 -3.323 1.00 40.46 708 GLY B CA 1
ATOM 4048 C C . GLY B 1 268 ? 6.138 17.859 -4.128 1.00 41.61 708 GLY B C 1
ATOM 4049 O O . GLY B 1 268 ? 5.932 16.654 -4.182 1.00 44.42 708 GLY B O 1
ATOM 4050 N N . HIS B 1 269 ? 7.151 18.450 -4.732 1.00 45.76 709 HIS B N 1
ATOM 4051 C CA . HIS B 1 269 ? 8.078 17.685 -5.513 1.00 39.47 709 HIS B CA 1
ATOM 4052 C C . HIS B 1 269 ? 8.878 16.753 -4.649 1.00 39.23 709 HIS B C 1
ATOM 4053 O O . HIS B 1 269 ? 9.240 17.087 -3.532 1.00 37.09 709 HIS B O 1
ATOM 4060 N N . THR B 1 270 ? 9.086 15.557 -5.166 1.00 32.76 710 THR B N 1
ATOM 4061 C CA . THR B 1 270 ? 9.711 14.519 -4.407 1.00 32.36 710 THR B CA 1
ATOM 4062 C C . THR B 1 270 ? 11.159 14.357 -4.804 1.00 32.61 710 THR B C 1
ATOM 4063 O O . THR B 1 270 ? 11.854 13.557 -4.246 1.00 27.32 710 THR B O 1
ATOM 4067 N N . GLU B 1 271 ? 11.606 15.166 -5.756 1.00 32.14 711 GLU B N 1
ATOM 4068 C CA . GLU B 1 271 ? 12.932 15.156 -6.267 1.00 36.29 711 GLU B CA 1
ATOM 4069 C C . GLU B 1 271 ? 13.382 16.544 -6.686 1.00 33.96 711 GLU B C 1
ATOM 4070 O O . GLU B 1 271 ? 12.608 17.476 -6.640 1.00 39.36 711 GLU B O 1
ATOM 4076 N N . PRO B 1 272 ? 14.628 16.683 -7.159 1.00 32.15 712 PRO B N 1
ATOM 4077 C CA . PRO B 1 272 ? 15.121 17.993 -7.513 1.00 32.77 712 PRO B CA 1
ATOM 4078 C C . PRO B 1 272 ? 14.370 18.734 -8.621 1.00 30.15 712 PRO B C 1
ATOM 4079 O O . PRO B 1 272 ? 13.953 18.112 -9.599 1.00 27.36 712 PRO B O 1
ATOM 4083 N N . VAL B 1 273 ? 14.188 20.033 -8.420 1.00 28.89 713 VAL B N 1
ATOM 4084 C CA . VAL B 1 273 ? 13.512 20.889 -9.364 1.00 30.50 713 VAL B CA 1
ATOM 4085 C C . VAL B 1 273 ? 14.555 21.530 -10.270 1.00 30.47 713 VAL B C 1
ATOM 4086 O O . VAL B 1 273 ? 15.370 22.334 -9.799 1.00 27.95 713 VAL B O 1
ATOM 4090 N N . HIS B 1 274 ? 14.513 21.170 -11.556 1.00 31.24 714 HIS B N 1
ATOM 4091 C CA . HIS B 1 274 ? 15.551 21.610 -12.507 1.00 31.85 714 HIS B CA 1
ATOM 4092 C C . HIS B 1 274 ? 15.187 22.860 -13.292 1.00 28.50 714 HIS B C 1
ATOM 4093 O O . HIS B 1 274 ? 16.081 23.553 -13.731 1.00 30.74 714 HIS B O 1
ATOM 4100 N N . SER B 1 275 ? 13.896 23.172 -13.435 1.00 22.91 715 SER B N 1
ATOM 4101 C CA . SER B 1 275 ? 13.511 24.353 -14.187 1.00 20.02 715 SER B CA 1
ATOM 4102 C C . SER B 1 275 ? 12.235 24.915 -13.707 1.00 20.05 715 SER B C 1
ATOM 4103 O O . SER B 1 275 ? 11.395 24.164 -13.224 1.00 21.09 715 SER B O 1
ATOM 4106 N N . VAL B 1 276 ? 12.096 26.229 -13.787 1.00 19.56 716 VAL B N 1
ATOM 4107 C CA . VAL B 1 276 ? 10.877 26.924 -13.409 1.00 21.54 716 VAL B CA 1
ATOM 4108 C C . VAL B 1 276 ? 10.598 27.985 -14.445 1.00 24.39 716 VAL B C 1
ATOM 4109 O O . VAL B 1 276 ? 11.537 28.564 -15.033 1.00 27.54 716 VAL B O 1
ATOM 4113 N N . ALA B 1 277 ? 9.323 28.293 -14.672 1.00 24.31 717 ALA B N 1
ATOM 4114 C CA . ALA B 1 277 ? 8.960 29.288 -15.683 1.00 22.47 717 ALA B CA 1
ATOM 4115 C C . ALA B 1 277 ? 7.617 29.880 -15.337 1.00 24.63 717 ALA B C 1
ATOM 4116 O O . ALA B 1 277 ? 6.693 29.156 -14.916 1.00 25.98 717 ALA B O 1
ATOM 4118 N N . PHE B 1 278 ? 7.517 31.200 -15.517 1.00 24.45 718 PHE B N 1
ATOM 4119 C CA . PHE B 1 278 ? 6.312 31.943 -15.178 1.00 25.99 718 PHE B CA 1
ATOM 4120 C C . PHE B 1 278 ? 5.356 31.947 -16.365 1.00 26.68 718 PHE B C 1
ATOM 4121 O O . PHE B 1 278 ? 5.788 31.990 -17.501 1.00 28.67 718 PHE B O 1
ATOM 4129 N N . HIS B 1 279 ? 4.056 31.906 -16.111 1.00 27.81 719 HIS B N 1
ATOM 4130 C CA . HIS B 1 279 ? 3.075 32.177 -17.166 1.00 28.79 719 HIS B CA 1
ATOM 4131 C C . HIS B 1 279 ? 3.152 33.675 -17.470 1.00 27.30 719 HIS B C 1
ATOM 4132 O O . HIS B 1 279 ? 3.417 34.467 -16.580 1.00 31.80 719 HIS B O 1
ATOM 4139 N N . PRO B 1 280 ? 2.906 34.079 -18.715 1.00 26.66 720 PRO B N 1
ATOM 4140 C CA . PRO B 1 280 ? 3.136 35.523 -19.027 1.00 28.11 720 PRO B CA 1
ATOM 4141 C C . PRO B 1 280 ? 2.245 36.456 -18.289 1.00 33.13 720 PRO B C 1
ATOM 4142 O O . PRO B 1 280 ? 2.594 37.586 -18.146 1.00 35.73 720 PRO B O 1
ATOM 4146 N N . GLU B 1 281 ? 1.080 35.988 -17.856 1.00 39.98 721 GLU B N 1
ATOM 4147 C CA . GLU B 1 281 ? 0.200 36.745 -16.965 1.00 41.81 721 GLU B CA 1
ATOM 4148 C C . GLU B 1 281 ? 0.651 36.846 -15.503 1.00 39.59 721 GLU B C 1
ATOM 4149 O O . GLU B 1 281 ? 0.096 37.624 -14.750 1.00 39.00 721 GLU B O 1
ATOM 4155 N N . GLY B 1 282 ? 1.638 36.043 -15.112 1.00 34.73 722 GLY B N 1
ATOM 4156 C CA . GLY B 1 282 ? 2.223 36.172 -13.784 1.00 32.81 722 GLY B CA 1
ATOM 4157 C C . GLY B 1 282 ? 1.475 35.482 -12.655 1.00 33.61 722 GLY B C 1
ATOM 4158 O O . GLY B 1 282 ? 1.960 35.440 -11.555 1.00 35.51 722 GLY B O 1
ATOM 4159 N N . THR B 1 283 ? 0.320 34.907 -12.942 1.00 34.07 723 THR B N 1
ATOM 4160 C CA . THR B 1 283 ? -0.496 34.189 -11.937 1.00 37.80 723 THR B CA 1
ATOM 4161 C C . THR B 1 283 ? -0.109 32.747 -11.719 1.00 37.01 723 THR B C 1
ATOM 4162 O O . THR B 1 283 ? -0.585 32.161 -10.772 1.00 36.12 723 THR B O 1
ATOM 4166 N N . THR B 1 284 ? 0.639 32.155 -12.633 1.00 34.46 724 THR B N 1
ATOM 4167 C CA . THR B 1 284 ? 0.938 30.770 -12.584 1.00 34.04 724 THR B CA 1
ATOM 4168 C C . THR B 1 284 ? 2.441 30.565 -12.790 1.00 25.28 724 THR B C 1
ATOM 4169 O O . THR B 1 284 ? 3.095 31.324 -13.500 1.00 29.08 724 THR B O 1
ATOM 4173 N N . LEU B 1 285 ? 2.958 29.506 -12.181 1.00 29.55 725 LEU B N 1
ATOM 4174 C CA . LEU B 1 285 ? 4.332 29.100 -12.339 1.00 30.01 725 LEU B CA 1
ATOM 4175 C C . LEU B 1 285 ? 4.392 27.629 -12.687 1.00 29.75 725 LEU B C 1
ATOM 4176 O O . LEU B 1 285 ? 3.624 26.849 -12.153 1.00 32.68 725 LEU B O 1
ATOM 4181 N N . ALA B 1 286 ? 5.309 27.221 -13.553 1.00 27.68 726 ALA B N 1
ATOM 4182 C CA . ALA B 1 286 ? 5.509 25.799 -13.883 1.00 22.69 726 ALA B CA 1
ATOM 4183 C C . ALA B 1 286 ? 6.900 25.410 -13.415 1.00 23.23 726 ALA B C 1
ATOM 4184 O O . ALA B 1 286 ? 7.854 26.201 -13.505 1.00 23.64 726 ALA B O 1
ATOM 4186 N N . SER B 1 287 ? 7.013 24.189 -12.878 1.00 23.06 727 SER B N 1
ATOM 4187 C CA . SER B 1 287 ? 8.265 23.594 -12.488 1.00 21.54 727 SER B CA 1
ATOM 4188 C C . SER B 1 287 ? 8.404 22.246 -13.130 1.00 21.49 727 SER B C 1
ATOM 4189 O O . SER B 1 287 ? 7.421 21.578 -13.415 1.00 25.09 727 SER B O 1
ATOM 4192 N N . ALA B 1 288 ? 9.649 21.832 -13.334 1.00 21.25 728 ALA B N 1
ATOM 4193 C CA . ALA B 1 288 ? 9.959 20.505 -13.778 1.00 21.81 728 ALA B CA 1
ATOM 4194 C C . ALA B 1 288 ? 10.975 19.870 -12.837 1.00 22.09 728 ALA B C 1
ATOM 4195 O O . ALA B 1 288 ? 11.832 20.518 -12.300 1.00 23.02 728 ALA B O 1
ATOM 4197 N N . SER B 1 289 ? 10.840 18.574 -12.647 1.00 24.80 729 SER B N 1
ATOM 4198 C CA . SER B 1 289 ? 11.542 17.861 -11.643 1.00 26.22 729 SER B CA 1
ATOM 4199 C C . SER B 1 289 ? 12.010 16.510 -12.116 1.00 27.47 729 SER B C 1
ATOM 4200 O O . SER B 1 289 ? 11.495 15.936 -13.066 1.00 25.37 729 SER B O 1
ATOM 4203 N N . GLU B 1 290 ? 13.005 15.994 -11.401 1.00 29.52 730 GLU B N 1
ATOM 4204 C CA . GLU B 1 290 ? 13.500 14.646 -11.652 1.00 30.47 730 GLU B CA 1
ATOM 4205 C C . GLU B 1 290 ? 12.487 13.586 -11.307 1.00 28.50 730 GLU B C 1
ATOM 4206 O O . GLU B 1 290 ? 12.566 12.494 -11.828 1.00 29.03 730 GLU B O 1
ATOM 4212 N N . ASP B 1 291 ? 11.493 13.932 -10.507 1.00 27.46 731 ASP B N 1
ATOM 4213 C CA . ASP B 1 291 ? 10.400 12.994 -10.230 1.00 26.84 731 ASP B CA 1
ATOM 4214 C C . ASP B 1 291 ? 9.537 12.683 -11.420 1.00 30.01 731 ASP B C 1
ATOM 4215 O O . ASP B 1 291 ? 8.582 11.952 -11.280 1.00 31.24 731 ASP B O 1
ATOM 4220 N N . GLY B 1 292 ? 9.821 13.270 -12.566 1.00 29.81 732 GLY B N 1
ATOM 4221 C CA . GLY B 1 292 ? 9.095 12.991 -13.787 1.00 28.22 732 GLY B CA 1
ATOM 4222 C C . GLY B 1 292 ? 7.779 13.671 -13.829 1.00 26.16 732 GLY B C 1
ATOM 4223 O O . GLY B 1 292 ? 6.909 13.163 -14.453 1.00 27.80 732 GLY B O 1
ATOM 4224 N N . THR B 1 293 ? 7.648 14.812 -13.180 1.00 26.07 733 THR B N 1
ATOM 4225 C CA . THR B 1 293 ? 6.438 15.579 -13.222 1.00 28.31 733 THR B CA 1
ATOM 4226 C C . THR B 1 293 ? 6.757 17.040 -13.568 1.00 29.65 733 THR B C 1
ATOM 4227 O O . THR B 1 293 ? 7.804 17.573 -13.195 1.00 27.25 733 THR B O 1
ATOM 4231 N N . ILE B 1 294 ? 5.790 17.697 -14.224 1.00 29.28 734 ILE B N 1
ATOM 4232 C CA . ILE B 1 294 ? 5.761 19.112 -14.359 1.00 25.34 734 ILE B CA 1
ATOM 4233 C C . ILE B 1 294 ? 4.547 19.538 -13.603 1.00 26.90 734 ILE B C 1
ATOM 4234 O O . ILE B 1 294 ? 3.482 18.968 -13.774 1.00 35.93 734 ILE B O 1
ATOM 4239 N N . ARG B 1 295 ? 4.735 20.559 -12.774 1.00 22.32 735 ARG B N 1
ATOM 4240 C CA . ARG B 1 295 ? 3.685 21.081 -11.935 1.00 22.39 735 ARG B CA 1
ATOM 4241 C C . ARG B 1 295 ? 3.420 22.543 -12.242 1.00 22.22 735 ARG B C 1
ATOM 4242 O O . ARG B 1 295 ? 4.334 23.286 -12.445 1.00 21.26 735 ARG B O 1
ATOM 4250 N N . ILE B 1 296 ? 2.141 22.924 -12.240 1.00 23.92 736 ILE B N 1
ATOM 4251 C CA . ILE B 1 296 ? 1.714 24.236 -12.526 1.00 24.59 736 ILE B CA 1
ATOM 4252 C C . ILE B 1 296 ? 1.082 24.740 -11.239 1.00 26.89 736 ILE B C 1
ATOM 4253 O O . ILE B 1 296 ? 0.161 24.120 -10.751 1.00 29.73 736 ILE B O 1
ATOM 4258 N N . TRP B 1 297 ? 1.577 25.846 -10.693 1.00 26.87 737 TRP B N 1
ATOM 4259 C CA . TRP B 1 297 ? 1.152 26.380 -9.408 1.00 29.40 737 TRP B CA 1
ATOM 4260 C C . TRP B 1 297 ? 0.596 27.758 -9.635 1.00 35.90 737 TRP B C 1
ATOM 4261 O O . TRP B 1 297 ? 1.132 28.489 -10.471 1.00 40.98 737 TRP B O 1
ATOM 4272 N N . PRO B 1 298 ? -0.472 28.128 -8.912 1.00 39.37 738 PRO B N 1
ATOM 4273 C CA . PRO B 1 298 ? -0.924 29.507 -9.060 1.00 41.81 738 PRO B CA 1
ATOM 4274 C C . PRO B 1 298 ? -0.324 30.373 -7.990 1.00 41.83 738 PRO B C 1
ATOM 4275 O O . PRO B 1 298 ? -0.109 29.854 -6.911 1.00 49.29 738 PRO B O 1
ATOM 4279 N N . GLU C 1 9 ? 36.075 56.334 -29.974 1.00 29.09 449 GLU C N 1
ATOM 4280 C CA . GLU C 1 9 ? 37.539 56.129 -29.862 1.00 30.54 449 GLU C CA 1
ATOM 4281 C C . GLU C 1 9 ? 38.260 56.468 -31.172 1.00 36.37 449 GLU C C 1
ATOM 4282 O O . GLU C 1 9 ? 39.076 57.400 -31.085 1.00 33.63 449 GLU C O 1
ATOM 4284 N N . LEU C 1 10 ? 37.760 55.840 -32.247 1.00 39.00 450 LEU C N 1
ATOM 4285 C CA . LEU C 1 10 ? 38.073 55.861 -33.697 1.00 38.93 450 LEU C CA 1
ATOM 4286 C C . LEU C 1 10 ? 39.000 54.721 -34.106 1.00 35.46 450 LEU C C 1
ATOM 4287 O O . LEU C 1 10 ? 39.277 54.624 -35.279 1.00 29.46 450 LEU C O 1
ATOM 4289 N N . ASN C 1 11 ? 39.351 53.837 -33.179 1.00 37.43 451 ASN C N 1
ATOM 4290 C CA . ASN C 1 11 ? 40.301 52.724 -33.444 1.00 44.94 451 ASN C CA 1
ATOM 4291 C C . ASN C 1 11 ? 39.651 51.669 -34.334 1.00 35.66 451 ASN C C 1
ATOM 4292 O O . ASN C 1 11 ? 38.494 51.553 -34.244 1.00 36.70 451 ASN C O 1
ATOM 4297 N N . GLU C 1 12 ? 40.379 50.935 -35.171 1.00 38.69 452 GLU C N 1
ATOM 4298 C CA . GLU C 1 12 ? 39.650 49.914 -35.957 1.00 42.04 452 GLU C CA 1
ATOM 4299 C C . GLU C 1 12 ? 39.842 48.526 -35.346 1.00 38.69 452 GLU C C 1
ATOM 4300 O O . GLU C 1 12 ? 40.979 48.189 -35.081 1.00 33.47 452 GLU C O 1
ATOM 4306 N N . PRO C 1 13 ? 38.758 47.676 -34.907 1.00 42.22 453 PRO C N 1
ATOM 4307 C CA . PRO C 1 13 ? 38.503 46.103 -34.351 1.00 45.76 453 PRO C CA 1
ATOM 4308 C C . PRO C 1 13 ? 38.811 45.096 -35.456 1.00 52.04 453 PRO C C 1
ATOM 4309 O O . PRO C 1 13 ? 39.389 44.095 -35.145 1.00 57.60 453 PRO C O 1
ATOM 4313 N N . ARG C 1 14 ? 38.459 45.400 -36.702 1.00 55.54 454 ARG C N 1
ATOM 4314 C CA . ARG C 1 14 ? 38.728 44.401 -37.755 1.00 54.76 454 ARG C CA 1
ATOM 4315 C C . ARG C 1 14 ? 38.797 45.037 -39.136 1.00 60.66 454 ARG C C 1
ATOM 4316 O O . ARG C 1 14 ? 38.479 46.214 -39.281 1.00 60.73 454 ARG C O 1
ATOM 4318 N N . ILE C 1 15 ? 39.312 44.252 -40.080 1.00 56.33 455 ILE C N 1
ATOM 4319 C CA . ILE C 1 15 ? 39.415 44.557 -41.488 1.00 50.24 455 ILE C CA 1
ATOM 4320 C C . ILE C 1 15 ? 38.987 43.362 -42.301 1.00 50.64 455 ILE C C 1
ATOM 4321 O O . ILE C 1 15 ? 39.377 42.248 -42.010 1.00 59.06 455 ILE C O 1
ATOM 4326 N N . LEU C 1 16 ? 38.197 43.603 -43.331 1.00 50.11 456 LEU C N 1
ATOM 4327 C CA . LEU C 1 16 ? 37.752 42.541 -44.209 1.00 55.52 456 LEU C CA 1
ATOM 4328 C C . LEU C 1 16 ? 38.398 42.795 -45.558 1.00 62.75 456 LEU C C 1
ATOM 4329 O O . LEU C 1 16 ? 38.698 43.924 -45.904 1.00 63.50 456 LEU C O 1
ATOM 4334 N N . THR C 1 17 ? 38.625 41.739 -46.315 1.00 65.20 457 THR C N 1
ATOM 4335 C CA . THR C 1 17 ? 39.239 41.861 -47.578 1.00 63.17 457 THR C CA 1
ATOM 4336 C C . THR C 1 17 ? 38.410 41.226 -48.614 1.00 64.77 457 THR C C 1
ATOM 4337 O O . THR C 1 17 ? 38.007 40.078 -48.498 1.00 58.68 457 THR C O 1
ATOM 4341 N N . THR C 1 18 ? 38.082 42.052 -49.593 1.00 66.04 458 THR C N 1
ATOM 4342 C CA . THR C 1 18 ? 37.230 41.661 -50.717 1.00 71.11 458 THR C CA 1
ATOM 4343 C C . THR C 1 18 ? 37.996 41.646 -52.059 1.00 76.66 458 THR C C 1
ATOM 4344 O O . THR C 1 18 ? 37.794 40.790 -52.868 1.00 78.34 458 THR C O 1
ATOM 4348 N N . ASP C 1 19 ? 38.872 42.599 -52.306 1.00 75.68 459 ASP C N 1
ATOM 4349 C CA . ASP C 1 19 ? 39.736 42.627 -53.535 1.00 83.11 459 ASP C CA 1
ATOM 4350 C C . ASP C 1 19 ? 39.138 43.168 -54.790 1.00 74.60 459 ASP C C 1
ATOM 4351 O O . ASP C 1 19 ? 39.468 42.808 -55.914 1.00 72.55 459 ASP C O 1
ATOM 4356 N N . ARG C 1 20 ? 38.221 44.058 -54.581 1.00 67.58 460 ARG C N 1
ATOM 4357 C CA . ARG C 1 20 ? 37.624 44.798 -55.667 1.00 56.47 460 ARG C CA 1
ATOM 4358 C C . ARG C 1 20 ? 37.057 46.031 -55.045 1.00 47.94 460 ARG C C 1
ATOM 4359 O O . ARG C 1 20 ? 37.364 46.387 -53.901 1.00 43.97 460 ARG C O 1
ATOM 4367 N N . GLU C 1 21 ? 36.238 46.733 -55.801 1.00 44.74 461 GLU C N 1
ATOM 4368 C CA . GLU C 1 21 ? 35.648 47.958 -55.260 1.00 51.10 461 GLU C CA 1
ATOM 4369 C C . GLU C 1 21 ? 34.474 47.626 -54.356 1.00 45.38 461 GLU C C 1
ATOM 4370 O O . GLU C 1 21 ? 33.558 46.917 -54.785 1.00 42.95 461 GLU C O 1
ATOM 4376 N N . ALA C 1 22 ? 34.507 48.108 -53.122 1.00 44.74 462 ALA C N 1
ATOM 4377 C CA . ALA C 1 22 ? 33.393 47.884 -52.234 1.00 39.63 462 ALA C CA 1
ATOM 4378 C C . ALA C 1 22 ? 32.718 49.229 -52.198 1.00 33.70 462 ALA C C 1
ATOM 4379 O O . ALA C 1 22 ? 33.209 50.154 -51.566 1.00 34.78 462 ALA C O 1
ATOM 4381 N N . VAL C 1 23 ? 31.592 49.331 -52.890 1.00 29.09 463 VAL C N 1
ATOM 4382 C CA . VAL C 1 23 ? 30.901 50.584 -53.062 1.00 30.35 463 VAL C CA 1
ATOM 4383 C C . VAL C 1 23 ? 29.612 50.723 -52.267 1.00 28.78 463 VAL C C 1
ATOM 4384 O O . VAL C 1 23 ? 28.975 51.758 -52.352 1.00 31.26 463 VAL C O 1
ATOM 4388 N N . ALA C 1 24 ? 29.200 49.704 -51.531 1.00 27.97 464 ALA C N 1
ATOM 4389 C CA . ALA C 1 24 ? 27.983 49.826 -50.713 1.00 27.79 464 ALA C CA 1
ATOM 4390 C C . ALA C 1 24 ? 28.095 48.898 -49.490 1.00 25.96 464 ALA C C 1
ATOM 4391 O O . ALA C 1 24 ? 28.637 47.784 -49.618 1.00 22.74 464 ALA C O 1
ATOM 4393 N N . VAL C 1 25 ? 27.583 49.361 -48.351 1.00 24.86 465 VAL C N 1
ATOM 4394 C CA . VAL C 1 25 ? 27.528 48.545 -47.157 1.00 25.55 465 VAL C CA 1
ATOM 4395 C C . VAL C 1 25 ? 26.199 48.792 -46.416 1.00 22.59 465 VAL C C 1
ATOM 4396 O O . VAL C 1 25 ? 25.646 49.888 -46.438 1.00 17.88 465 VAL C O 1
ATOM 4400 N N . ALA C 1 26 ? 25.720 47.773 -45.721 1.00 20.94 466 ALA C N 1
ATOM 4401 C CA . ALA C 1 26 ? 24.647 47.956 -44.730 1.00 21.72 466 ALA C CA 1
ATOM 4402 C C . ALA C 1 26 ? 24.733 46.837 -43.673 1.00 24.92 466 ALA C C 1
ATOM 4403 O O . ALA C 1 26 ? 25.161 45.702 -43.959 1.00 24.48 466 ALA C O 1
ATOM 4405 N N . PHE C 1 27 ? 24.361 47.199 -42.457 1.00 26.53 467 PHE C N 1
ATOM 4406 C CA . PHE C 1 27 ? 24.237 46.270 -41.373 1.00 24.97 467 PHE C CA 1
ATOM 4407 C C . PHE C 1 27 ? 22.842 45.639 -41.384 1.00 22.38 467 PHE C C 1
ATOM 4408 O O . PHE C 1 27 ? 21.867 46.301 -41.683 1.00 18.48 467 PHE C O 1
ATOM 4416 N N . SER C 1 28 ? 22.789 44.374 -40.991 1.00 24.74 468 SER C N 1
ATOM 4417 C CA . SER C 1 28 ? 21.541 43.734 -40.630 1.00 26.75 468 SER C CA 1
ATOM 4418 C C . SER C 1 28 ? 20.923 44.471 -39.450 1.00 24.19 468 SER C C 1
ATOM 4419 O O . SER C 1 28 ? 21.645 45.084 -38.668 1.00 26.32 468 SER C O 1
ATOM 4422 N N . PRO C 1 29 ? 19.572 44.430 -39.326 1.00 27.06 469 PRO C N 1
ATOM 4423 C CA . PRO C 1 29 ? 18.917 45.104 -38.209 1.00 26.07 469 PRO C CA 1
ATOM 4424 C C . PRO C 1 29 ? 19.350 44.592 -36.875 1.00 28.19 469 PRO C C 1
ATOM 4425 O O . PRO C 1 29 ? 19.370 45.382 -35.941 1.00 30.00 469 PRO C O 1
ATOM 4429 N N . GLY C 1 30 ? 19.661 43.294 -36.759 1.00 33.22 470 GLY C N 1
ATOM 4430 C CA . GLY C 1 30 ? 20.165 42.713 -35.486 1.00 36.64 470 GLY C CA 1
ATOM 4431 C C . GLY C 1 30 ? 21.589 43.126 -35.163 1.00 39.21 470 GLY C C 1
ATOM 4432 O O . GLY C 1 30 ? 21.976 43.132 -34.018 1.00 44.28 470 GLY C O 1
ATOM 4433 N N . GLY C 1 31 ? 22.354 43.540 -36.164 1.00 36.99 471 GLY C N 1
ATOM 4434 C CA . GLY C 1 31 ? 23.753 43.950 -35.970 1.00 34.75 471 GLY C CA 1
ATOM 4435 C C . GLY C 1 31 ? 24.820 42.893 -36.260 1.00 32.41 471 GLY C C 1
ATOM 4436 O O . GLY C 1 31 ? 26.005 43.200 -36.380 1.00 30.37 471 GLY C O 1
ATOM 4437 N N . SER C 1 32 ? 24.401 41.655 -36.434 1.00 31.40 472 SER C N 1
ATOM 4438 C CA . SER C 1 32 ? 25.297 40.523 -36.538 1.00 29.18 472 SER C CA 1
ATOM 4439 C C . SER C 1 32 ? 25.851 40.288 -37.942 1.00 30.60 472 SER C C 1
ATOM 4440 O O . SER C 1 32 ? 26.799 39.552 -38.069 1.00 30.69 472 SER C O 1
ATOM 4443 N N . LEU C 1 33 ? 25.219 40.824 -38.985 1.00 31.68 473 LEU C N 1
ATOM 4444 C CA . LEU C 1 33 ? 25.593 40.560 -40.380 1.00 27.27 473 LEU C CA 1
ATOM 4445 C C . LEU C 1 33 ? 25.914 41.901 -41.089 1.00 26.86 473 LEU C C 1
ATOM 4446 O O . LEU C 1 33 ? 25.426 42.991 -40.751 1.00 24.70 473 LEU C O 1
ATOM 4451 N N . LEU C 1 34 ? 26.692 41.793 -42.149 1.00 28.02 474 LEU C N 1
ATOM 4452 C CA . LEU C 1 34 ? 27.017 42.929 -42.975 1.00 28.99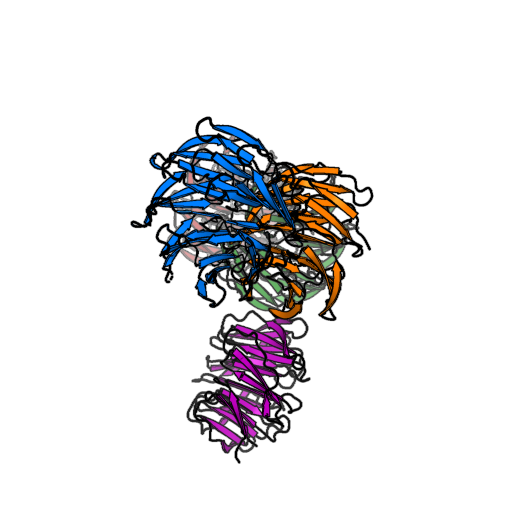 474 LEU C CA 1
ATOM 4453 C C . LEU C 1 34 ? 26.815 42.543 -44.416 1.00 28.56 474 LEU C C 1
ATOM 4454 O O . LEU C 1 34 ? 27.294 41.504 -44.830 1.00 27.90 474 LEU C O 1
ATOM 4459 N N . ALA C 1 35 ? 26.123 43.380 -45.191 1.00 27.92 475 ALA C N 1
ATOM 4460 C CA . ALA C 1 35 ? 26.013 43.195 -46.659 1.00 28.71 475 ALA C CA 1
ATOM 4461 C C . ALA C 1 35 ? 26.989 44.174 -47.366 1.00 28.63 475 ALA C C 1
ATOM 4462 O O . ALA C 1 35 ? 27.111 45.325 -46.965 1.00 26.67 475 ALA C O 1
ATOM 4464 N N . GLY C 1 36 ? 27.685 43.685 -48.387 1.00 26.36 476 GLY C N 1
ATOM 4465 C CA . GLY C 1 36 ? 28.611 44.482 -49.168 1.00 28.13 476 GLY C CA 1
ATOM 4466 C C . GLY C 1 36 ? 28.225 44.417 -50.644 1.00 27.69 476 GLY C C 1
ATOM 4467 O O . GLY C 1 36 ? 27.979 43.341 -51.245 1.00 27.32 476 GLY C O 1
ATOM 4468 N N . GLY C 1 37 ? 28.165 45.594 -51.250 1.00 28.07 477 GLY C N 1
ATOM 4469 C CA . GLY C 1 37 ? 27.961 45.707 -52.657 1.00 33.11 477 GLY C CA 1
ATOM 4470 C C . GLY C 1 37 ? 29.299 45.920 -53.297 1.00 38.17 477 GLY C C 1
ATOM 4471 O O . GLY C 1 37 ? 30.139 46.739 -52.844 1.00 37.44 477 GLY C O 1
ATOM 4472 N N . SER C 1 38 ? 29.509 45.224 -54.390 1.00 45.89 478 SER C N 1
ATOM 4473 C CA . SER C 1 38 ? 30.810 45.302 -55.021 1.00 58.73 478 SER C CA 1
ATOM 4474 C C . SER C 1 38 ? 30.825 45.664 -56.493 1.00 71.47 478 SER C C 1
ATOM 4475 O O . SER C 1 38 ? 29.808 45.634 -57.179 1.00 66.71 478 SER C O 1
ATOM 4478 N N . GLY C 1 39 ? 32.007 46.060 -56.944 1.00 88.93 479 GLY C N 1
ATOM 4479 C CA . GLY C 1 39 ? 32.241 46.388 -58.351 1.00 96.30 479 GLY C CA 1
ATOM 4480 C C . GLY C 1 39 ? 32.057 45.150 -59.213 1.00 92.47 479 GLY C C 1
ATOM 4481 O O . GLY C 1 39 ? 31.680 45.238 -60.394 1.00 87.41 479 GLY C O 1
ATOM 4482 N N . ASP C 1 40 ? 32.277 43.986 -58.602 1.00 76.85 480 ASP C N 1
ATOM 4483 C CA . ASP C 1 40 ? 31.879 42.741 -59.215 1.00 77.39 480 ASP C CA 1
ATOM 4484 C C . ASP C 1 40 ? 30.385 42.883 -59.204 1.00 67.13 480 ASP C C 1
ATOM 4485 O O . ASP C 1 40 ? 29.873 43.581 -58.424 1.00 72.34 480 ASP C O 1
ATOM 4490 N N . LYS C 1 41 ? 29.688 42.140 -60.004 1.00 70.07 481 LYS C N 1
ATOM 4491 C CA . LYS C 1 41 ? 28.234 42.168 -60.035 1.00 67.72 481 LYS C CA 1
ATOM 4492 C C . LYS C 1 41 ? 27.720 41.208 -58.968 1.00 56.23 481 LYS C C 1
ATOM 4493 O O . LYS C 1 41 ? 26.952 40.283 -59.263 1.00 46.86 481 LYS C O 1
ATOM 4499 N N . LEU C 1 42 ? 28.181 41.403 -57.754 1.00 50.28 482 LEU C N 1
ATOM 4500 C CA . LEU C 1 42 ? 27.792 40.505 -56.654 1.00 49.23 482 LEU C CA 1
ATOM 4501 C C . LEU C 1 42 ? 27.530 41.227 -55.354 1.00 39.56 482 LEU C C 1
ATOM 4502 O O . LEU C 1 42 ? 27.979 42.353 -55.134 1.00 33.48 482 LEU C O 1
ATOM 4507 N N . ILE C 1 43 ? 26.766 40.564 -54.504 1.00 38.83 483 ILE C N 1
ATOM 4508 C CA . ILE C 1 43 ? 26.483 41.035 -53.163 1.00 38.62 483 ILE C CA 1
ATOM 4509 C C . ILE C 1 43 ? 26.965 39.986 -52.193 1.00 35.88 483 ILE C C 1
ATOM 4510 O O . ILE C 1 43 ? 26.676 38.800 -52.348 1.00 33.15 483 ILE C O 1
ATOM 4515 N N . HIS C 1 44 ? 27.663 40.440 -51.158 1.00 36.16 484 HIS C N 1
ATOM 4516 C CA . HIS C 1 44 ? 28.238 39.570 -50.172 1.00 39.81 484 HIS C CA 1
ATOM 4517 C C . HIS C 1 44 ? 27.607 39.816 -48.855 1.00 39.94 484 HIS C C 1
ATOM 4518 O O . HIS C 1 44 ? 27.346 40.960 -48.529 1.00 42.78 484 HIS C O 1
ATOM 4525 N N . VAL C 1 45 ? 27.435 38.744 -48.069 1.00 38.45 485 VAL C N 1
ATOM 4526 C CA . VAL C 1 45 ? 26.934 38.856 -46.725 1.00 40.34 485 VAL C CA 1
ATOM 4527 C C . VAL C 1 45 ? 27.986 38.266 -45.757 1.00 36.82 485 VAL C C 1
ATOM 4528 O O . VAL C 1 45 ? 28.422 37.157 -45.943 1.00 34.07 485 VAL C O 1
ATOM 4532 N N . TRP C 1 46 ? 28.410 39.043 -44.759 1.00 35.54 486 TRP C N 1
ATOM 4533 C CA . TRP C 1 46 ? 29.429 38.652 -43.828 1.00 39.50 486 TRP C CA 1
ATOM 4534 C C . TRP C 1 46 ? 28.856 38.521 -42.417 1.00 40.30 486 TRP C C 1
ATOM 4535 O O . TRP C 1 46 ? 27.880 39.189 -42.054 1.00 39.36 486 TRP C O 1
ATOM 4546 N N . ASP C 1 47 ? 29.505 37.701 -41.615 1.00 39.87 487 ASP C N 1
ATOM 4547 C CA . ASP C 1 47 ? 29.223 37.665 -40.201 1.00 38.01 487 ASP C CA 1
ATOM 4548 C C . ASP C 1 47 ? 30.136 38.649 -39.528 1.00 31.27 487 ASP C C 1
ATOM 4549 O O . ASP C 1 47 ? 31.334 38.507 -39.613 1.00 30.66 487 ASP C O 1
ATOM 4554 N N . VAL C 1 48 ? 29.595 39.620 -38.832 1.00 29.02 488 VAL C N 1
ATOM 4555 C CA . VAL C 1 48 ? 30.386 40.661 -38.177 1.00 29.81 488 VAL C CA 1
ATOM 4556 C C . VAL C 1 48 ? 31.319 40.094 -37.098 1.00 34.46 488 VAL C C 1
ATOM 4557 O O . VAL C 1 48 ? 32.462 40.529 -36.960 1.00 33.11 488 VAL C O 1
ATOM 4561 N N . ALA C 1 49 ? 30.818 39.132 -36.322 1.00 36.72 489 ALA C N 1
ATOM 4562 C CA . ALA C 1 49 ? 31.588 38.594 -35.226 1.00 39.22 489 ALA C CA 1
ATOM 4563 C C . ALA C 1 49 ? 32.775 37.771 -35.733 1.00 33.49 489 ALA C C 1
ATOM 4564 O O . ALA C 1 49 ? 33.887 37.972 -35.294 1.00 35.53 489 ALA C O 1
ATOM 4566 N N . SER C 1 50 ? 32.525 36.815 -36.595 1.00 38.75 490 SER C N 1
ATOM 4567 C CA . SER C 1 50 ? 33.567 35.908 -37.040 1.00 41.57 490 SER C CA 1
ATOM 4568 C C . SER C 1 50 ? 34.353 36.454 -38.176 1.00 46.81 490 SER C C 1
ATOM 4569 O O . SER C 1 50 ? 35.451 36.018 -38.448 1.00 46.65 490 SER C O 1
ATOM 4572 N N . GLY C 1 51 ? 33.783 37.413 -38.859 1.00 45.91 491 GLY C N 1
ATOM 4573 C CA . GLY C 1 51 ? 34.373 37.861 -40.093 1.00 43.05 491 GLY C CA 1
ATOM 4574 C C . GLY C 1 51 ? 34.226 36.850 -41.220 1.00 43.62 491 GLY C C 1
ATOM 4575 O O . GLY C 1 51 ? 34.809 37.078 -42.273 1.00 46.19 491 GLY C O 1
ATOM 4576 N N . ASP C 1 52 ? 33.424 35.785 -41.038 1.00 46.31 492 ASP C N 1
ATOM 4577 C CA . ASP C 1 52 ? 33.249 34.772 -42.055 1.00 52.67 492 ASP C CA 1
ATOM 4578 C C . ASP C 1 52 ? 32.337 35.259 -43.158 1.00 51.15 492 ASP C C 1
ATOM 4579 O O . ASP C 1 52 ? 31.403 36.025 -42.930 1.00 44.49 492 ASP C O 1
ATOM 4584 N N . GLU C 1 53 ? 32.597 34.757 -44.350 1.00 51.09 493 GLU C N 1
ATOM 4585 C CA . GLU C 1 53 ? 31.785 35.076 -45.491 1.00 53.88 493 GLU C CA 1
ATOM 4586 C C . GLU C 1 53 ? 30.662 34.037 -45.580 1.00 51.69 493 GLU C C 1
ATOM 4587 O O . GLU C 1 53 ? 30.940 32.837 -45.726 1.00 52.59 493 GLU C O 1
ATOM 4593 N N . LEU C 1 54 ? 29.416 34.482 -45.384 1.00 45.32 494 LEU C N 1
ATOM 4594 C CA . LEU C 1 54 ? 28.291 33.552 -45.265 1.00 45.65 494 LEU C CA 1
ATOM 4595 C C . LEU C 1 54 ? 27.812 33.118 -46.633 1.00 50.54 494 LEU C C 1
ATOM 4596 O O . LEU C 1 54 ? 27.607 31.938 -46.886 1.00 56.44 494 LEU C O 1
ATOM 4601 N N . HIS C 1 55 ? 27.629 34.070 -47.514 1.00 47.93 495 HIS C N 1
ATOM 4602 C CA . HIS C 1 55 ? 27.122 33.773 -48.812 1.00 52.62 495 HIS C CA 1
ATOM 4603 C C . HIS C 1 55 ? 27.376 34.869 -49.809 1.00 53.76 495 HIS C C 1
ATOM 4604 O O . HIS C 1 55 ? 27.623 36.045 -49.427 1.00 45.14 495 HIS C O 1
ATOM 4611 N N . THR C 1 56 ? 27.369 34.462 -51.076 1.00 52.92 496 THR C N 1
ATOM 4612 C CA . THR C 1 56 ? 27.578 35.400 -52.166 1.00 49.86 496 THR C CA 1
ATOM 4613 C C . THR C 1 56 ? 26.412 35.305 -53.148 1.00 46.12 496 THR C C 1
ATOM 4614 O O . THR C 1 56 ? 26.087 34.227 -53.633 1.00 39.69 496 THR C O 1
ATOM 4618 N N . LEU C 1 57 ? 25.795 36.453 -53.427 1.00 43.12 497 LEU C N 1
ATOM 4619 C CA . LEU C 1 57 ? 24.577 36.506 -54.212 1.00 44.87 497 LEU C CA 1
ATOM 4620 C C . LEU C 1 57 ? 24.915 36.990 -55.603 1.00 48.55 497 LEU C C 1
ATOM 4621 O O . LEU C 1 57 ? 25.386 38.103 -55.782 1.00 50.23 497 LEU C O 1
ATOM 4626 N N . GLU C 1 58 ? 24.664 36.150 -56.603 1.00 52.95 498 GLU C N 1
ATOM 4627 C CA . GLU C 1 58 ? 25.043 36.448 -58.000 1.00 54.24 498 GLU C CA 1
ATOM 4628 C C . GLU C 1 58 ? 23.841 36.605 -58.891 1.00 57.31 498 GLU C C 1
ATOM 4629 O O . GLU C 1 58 ? 22.827 35.962 -58.656 1.00 55.59 498 GLU C O 1
ATOM 4635 N N . GLY C 1 59 ? 23.985 37.439 -59.914 1.00 52.65 499 GLY C N 1
ATOM 4636 C CA . GLY C 1 59 ? 22.907 37.691 -60.843 1.00 52.57 499 GLY C CA 1
ATOM 4637 C C . GLY C 1 59 ? 23.004 39.022 -61.541 1.00 53.36 499 GLY C C 1
ATOM 4638 O O . GLY C 1 59 ? 22.647 39.144 -62.707 1.00 58.22 499 GLY C O 1
ATOM 4639 N N . HIS C 1 60 ? 23.447 40.028 -60.817 1.00 52.60 500 HIS C N 1
ATOM 4640 C CA . HIS C 1 60 ? 23.667 41.336 -61.400 1.00 46.26 500 HIS C CA 1
ATOM 4641 C C . HIS C 1 60 ? 24.704 41.235 -62.524 1.00 49.83 500 HIS C C 1
ATOM 4642 O O . HIS C 1 60 ? 25.578 40.380 -62.522 1.00 43.38 500 HIS C O 1
ATOM 4649 N N . THR C 1 61 ? 24.575 42.141 -63.479 1.00 54.35 501 THR C N 1
ATOM 4650 C CA . THR C 1 61 ? 25.421 42.201 -64.678 1.00 50.51 501 THR C CA 1
ATOM 4651 C C . THR C 1 61 ? 26.417 43.363 -64.683 1.00 49.47 501 THR C C 1
ATOM 4652 O O . THR C 1 61 ? 27.261 43.460 -65.565 1.00 54.99 501 THR C O 1
ATOM 4656 N N . ASP C 1 62 ? 26.390 44.196 -63.657 1.00 42.64 502 ASP C N 1
ATOM 4657 C CA . ASP C 1 62 ? 27.186 45.396 -63.609 1.00 45.61 502 ASP C CA 1
ATOM 4658 C C . ASP C 1 62 ? 27.400 45.780 -62.148 1.00 43.25 502 ASP C C 1
ATOM 4659 O O . ASP C 1 62 ? 26.835 45.159 -61.259 1.00 45.11 502 ASP C O 1
ATOM 4664 N N . TRP C 1 63 ? 28.120 46.861 -61.910 1.00 42.15 503 TRP C N 1
ATOM 4665 C CA . TRP C 1 63 ? 28.417 47.324 -60.552 1.00 47.43 503 TRP C CA 1
ATOM 4666 C C . TRP C 1 63 ? 27.185 47.410 -59.647 1.00 43.75 503 TRP C C 1
ATOM 4667 O O . TRP C 1 63 ? 26.117 47.859 -60.061 1.00 41.76 503 TRP C O 1
ATOM 4678 N N . VAL C 1 64 ? 27.339 46.944 -58.413 1.00 40.70 504 VAL C N 1
ATOM 4679 C CA . VAL C 1 64 ? 26.273 47.026 -57.442 1.00 38.72 504 VAL C CA 1
ATOM 4680 C C . VAL C 1 64 ? 26.538 48.262 -56.614 1.00 41.65 504 VAL C C 1
ATOM 4681 O O . VAL C 1 64 ? 27.445 48.261 -55.819 1.00 40.56 504 VAL C O 1
ATOM 4685 N N . ARG C 1 65 ? 25.672 49.247 -56.717 1.00 40.96 505 ARG C N 1
ATOM 4686 C CA . ARG C 1 65 ? 25.887 50.589 -56.175 1.00 36.05 505 ARG C CA 1
ATOM 4687 C C . ARG C 1 65 ? 25.252 50.828 -54.831 1.00 33.37 505 ARG C C 1
ATOM 4688 O O . ARG C 1 65 ? 25.697 51.721 -54.124 1.00 30.37 505 ARG C O 1
ATOM 4696 N N . ALA C 1 66 ? 24.211 50.054 -54.488 1.00 33.82 506 ALA C N 1
ATOM 4697 C CA . ALA C 1 66 ? 23.561 50.156 -53.183 1.00 35.03 506 ALA C CA 1
ATOM 4698 C C . ALA C 1 66 ? 23.020 48.787 -52.718 1.00 28.64 506 ALA C C 1
ATOM 4699 O O . ALA C 1 66 ? 22.573 47.963 -53.501 1.00 24.74 506 ALA C O 1
ATOM 4701 N N . VAL C 1 67 ? 23.058 48.589 -51.418 1.00 29.47 507 VAL C N 1
ATOM 4702 C CA . VAL C 1 67 ? 22.473 47.412 -50.780 1.00 25.79 507 VAL C CA 1
ATOM 4703 C C . VAL C 1 67 ? 21.707 47.819 -49.519 1.00 25.12 507 VAL C C 1
ATOM 4704 O O . VAL C 1 67 ? 22.073 48.746 -48.836 1.00 22.81 507 VAL C O 1
ATOM 4708 N N . ALA C 1 68 ? 20.624 47.117 -49.227 1.00 22.61 508 ALA C N 1
ATOM 4709 C CA . ALA C 1 68 ? 19.866 47.348 -47.975 1.00 25.46 508 ALA C CA 1
ATOM 4710 C C . ALA C 1 68 ? 19.213 46.084 -47.496 1.00 28.20 508 ALA C C 1
ATOM 4711 O O . ALA C 1 68 ? 18.742 45.281 -48.284 1.00 28.61 508 ALA C O 1
ATOM 4713 N N . PHE C 1 69 ? 19.131 45.981 -46.175 1.00 29.55 509 PHE C N 1
ATOM 4714 C CA . PHE C 1 69 ? 18.366 44.961 -45.520 1.00 28.83 509 PHE C CA 1
ATOM 4715 C C . PHE C 1 69 ? 16.958 45.468 -45.326 1.00 26.33 509 PHE C C 1
ATOM 4716 O O . PHE C 1 69 ? 16.770 46.652 -45.012 1.00 21.64 509 PHE C O 1
ATOM 4724 N N . SER C 1 70 ? 15.992 44.540 -45.430 1.00 27.01 510 SER C N 1
ATOM 4725 C CA . SER C 1 70 ? 14.610 44.789 -45.006 1.00 27.55 510 SER C CA 1
ATOM 4726 C C . SER C 1 70 ? 14.607 45.086 -43.514 1.00 27.47 510 SER C C 1
ATOM 4727 O O . SER C 1 70 ? 15.449 44.555 -42.794 1.00 25.06 510 SER C O 1
ATOM 4730 N N . PRO C 1 71 ? 13.669 45.891 -43.021 1.00 30.38 511 PRO C N 1
ATOM 4731 C CA . PRO C 1 71 ? 13.606 46.053 -41.549 1.00 29.78 511 PRO C CA 1
ATOM 4732 C C . PRO C 1 71 ? 13.478 44.757 -40.716 1.00 31.54 511 PRO C C 1
ATOM 4733 O O . PRO C 1 71 ? 13.960 44.729 -39.593 1.00 34.90 511 PRO C O 1
ATOM 4737 N N . ASP C 1 72 ? 12.828 43.724 -41.236 1.00 31.73 512 ASP C N 1
ATOM 4738 C CA . ASP C 1 72 ? 12.760 42.426 -40.528 1.00 35.06 512 ASP C CA 1
ATOM 4739 C C . ASP C 1 72 ? 13.993 41.527 -40.743 1.00 36.76 512 ASP C C 1
ATOM 4740 O O . ASP C 1 72 ? 13.999 40.375 -40.248 1.00 38.73 512 ASP C O 1
ATOM 4745 N N . GLY C 1 73 ? 14.992 42.008 -41.497 1.00 32.54 513 GLY C N 1
ATOM 4746 C CA . GLY C 1 73 ? 16.208 41.257 -41.735 1.00 29.51 513 GLY C CA 1
ATOM 4747 C C . GLY C 1 73 ? 16.131 40.030 -42.631 1.00 28.50 513 GLY C C 1
ATOM 4748 O O . GLY C 1 73 ? 17.115 39.321 -42.788 1.00 28.99 513 GLY C O 1
ATOM 4749 N N . ALA C 1 74 ? 14.973 39.743 -43.192 1.00 32.32 514 ALA C N 1
ATOM 4750 C CA . ALA C 1 74 ? 14.757 38.516 -43.980 1.00 33.17 514 ALA C CA 1
ATOM 4751 C C . ALA C 1 74 ? 15.174 38.707 -45.464 1.00 35.00 514 ALA C C 1
ATOM 4752 O O . ALA C 1 74 ? 15.460 37.736 -46.175 1.00 33.49 514 ALA C O 1
ATOM 4754 N N . LEU C 1 75 ? 15.157 39.959 -45.924 1.00 32.62 515 LEU C N 1
ATOM 4755 C CA . LEU C 1 75 ? 15.338 40.264 -47.328 1.00 34.10 515 LEU C CA 1
ATOM 4756 C C . LEU C 1 75 ? 16.487 41.231 -47.488 1.00 33.34 515 LEU C C 1
ATOM 4757 O O . LEU C 1 75 ? 16.678 42.126 -46.649 1.00 37.12 515 LEU C O 1
ATOM 4762 N N . LEU C 1 76 ? 17.220 41.061 -48.583 1.00 28.21 516 LEU C N 1
ATOM 4763 C CA . LEU C 1 76 ? 18.188 42.063 -49.005 1.00 27.90 516 LEU C CA 1
ATOM 4764 C C . LEU C 1 76 ? 17.772 42.637 -50.346 1.00 28.16 516 LEU C C 1
ATOM 4765 O O . LEU C 1 76 ? 17.346 41.893 -51.241 1.00 28.22 516 LEU C O 1
ATOM 4770 N N . ALA C 1 77 ? 17.894 43.949 -50.480 1.00 30.40 517 ALA C N 1
ATOM 4771 C CA . ALA C 1 77 ? 17.729 44.612 -51.787 1.00 29.88 517 ALA C CA 1
ATOM 4772 C C . ALA C 1 77 ? 19.063 45.117 -52.308 1.00 27.19 517 ALA C C 1
ATOM 4773 O O . ALA C 1 77 ? 19.885 45.578 -51.529 1.00 25.63 517 ALA C O 1
ATOM 4775 N N . SER C 1 78 ? 19.267 45.079 -53.620 1.00 25.77 518 SER C N 1
ATOM 4776 C CA . SER C 1 78 ? 20.486 45.603 -54.227 1.00 25.21 518 SER C CA 1
ATOM 4777 C C . SER C 1 78 ? 20.155 46.315 -55.515 1.00 26.92 518 SER C C 1
ATOM 4778 O O . SER C 1 78 ? 19.322 45.877 -56.245 1.00 27.38 518 SER C O 1
ATOM 4781 N N . GLY C 1 79 ? 20.789 47.452 -55.731 1.00 24.26 519 GLY C N 1
ATOM 4782 C CA . GLY C 1 79 ? 20.622 48.325 -56.899 1.00 25.26 519 GLY C CA 1
ATOM 4783 C C . GLY C 1 79 ? 21.932 48.277 -57.706 1.00 27.66 519 GLY C C 1
ATOM 4784 O O . GLY C 1 79 ? 23.034 48.198 -57.141 1.00 27.26 519 GLY C O 1
ATOM 4785 N N . SER C 1 80 ? 21.801 48.208 -59.017 1.00 30.98 520 SER C N 1
ATOM 4786 C CA . SER C 1 80 ? 22.931 47.983 -59.878 1.00 38.72 520 SER C CA 1
ATOM 4787 C C . SER C 1 80 ? 22.929 48.867 -61.143 1.00 41.49 520 SER C C 1
ATOM 4788 O O . SER C 1 80 ? 21.911 49.434 -61.563 1.00 38.60 520 SER C O 1
ATOM 4791 N N . ASP C 1 81 ? 24.112 48.952 -61.736 1.00 43.01 521 ASP C N 1
ATOM 4792 C CA . ASP C 1 81 ? 24.296 49.613 -63.034 1.00 43.21 521 ASP C CA 1
ATOM 4793 C C . ASP C 1 81 ? 23.626 48.846 -64.170 1.00 40.52 521 ASP C C 1
ATOM 4794 O O . ASP C 1 81 ? 23.437 49.395 -65.224 1.00 38.59 521 ASP C O 1
ATOM 4799 N N . ASP C 1 82 ? 23.242 47.595 -63.964 1.00 36.36 522 ASP C N 1
ATOM 4800 C CA . ASP C 1 82 ? 22.434 46.849 -64.952 1.00 37.62 522 ASP C CA 1
ATOM 4801 C C . ASP C 1 82 ? 20.986 47.333 -65.066 1.00 34.91 522 ASP C C 1
ATOM 4802 O O . ASP C 1 82 ? 20.203 46.751 -65.803 1.00 33.86 522 ASP C O 1
ATOM 4807 N N . ALA C 1 83 ? 20.620 48.322 -64.250 1.00 40.04 523 ALA C N 1
ATOM 4808 C CA . ALA C 1 83 ? 19.323 48.980 -64.288 1.00 39.53 523 ALA C CA 1
ATOM 4809 C C . ALA C 1 83 ? 18.233 48.222 -63.526 1.00 36.19 523 ALA C C 1
ATOM 4810 O O . ALA C 1 83 ? 17.043 48.519 -63.678 1.00 36.03 523 ALA C O 1
ATOM 4812 N N . THR C 1 84 ? 18.633 47.271 -62.685 1.00 33.63 524 THR C N 1
ATOM 4813 C CA . THR C 1 84 ? 17.686 46.469 -61.941 1.00 34.08 524 THR C CA 1
ATOM 4814 C C . THR C 1 84 ? 17.856 46.686 -60.467 1.00 33.90 524 THR C C 1
ATOM 4815 O O . THR C 1 84 ? 18.895 47.116 -60.001 1.00 37.77 524 THR C O 1
ATOM 4819 N N . VAL C 1 85 ? 16.805 46.381 -59.723 1.00 34.10 525 VAL C N 1
ATOM 4820 C CA . VAL C 1 85 ? 16.913 46.189 -58.283 1.00 31.00 525 VAL C CA 1
ATOM 4821 C C . VAL C 1 85 ? 16.593 44.705 -58.045 1.00 32.89 525 VAL C C 1
ATOM 4822 O O . VAL C 1 85 ? 15.578 44.192 -58.501 1.00 30.06 525 VAL C O 1
ATOM 4826 N N . ARG C 1 86 ? 17.451 43.999 -57.325 1.00 34.68 526 ARG C N 1
ATOM 4827 C CA . ARG C 1 86 ? 17.154 42.611 -56.975 1.00 38.66 526 ARG C CA 1
ATOM 4828 C C . ARG C 1 86 ? 16.887 42.398 -55.505 1.00 30.79 526 ARG C C 1
ATOM 4829 O O . ARG C 1 86 ? 17.498 43.048 -54.684 1.00 32.92 526 ARG C O 1
ATOM 4837 N N . LEU C 1 87 ? 15.945 41.503 -55.230 1.00 33.64 527 LEU C N 1
ATOM 4838 C CA . LEU C 1 87 ? 15.576 41.142 -53.875 1.00 31.99 527 LEU C CA 1
ATOM 4839 C C . LEU C 1 87 ? 16.077 39.757 -53.582 1.00 34.60 527 LEU C C 1
ATOM 4840 O O . LEU C 1 87 ? 15.835 38.827 -54.355 1.00 33.38 527 LEU C O 1
ATOM 4845 N N . TRP C 1 88 ? 16.767 39.607 -52.459 1.00 35.38 528 TRP C N 1
ATOM 4846 C CA . TRP C 1 88 ? 17.386 38.345 -52.114 1.00 36.93 528 TRP C CA 1
ATOM 4847 C C . TRP C 1 88 ? 16.852 37.840 -50.804 1.00 39.48 528 TRP C C 1
ATOM 4848 O O . TRP C 1 88 ? 16.599 38.619 -49.877 1.00 39.39 528 TRP C O 1
ATOM 4859 N N . ASP C 1 89 ? 16.659 36.527 -50.733 1.00 39.20 529 ASP C N 1
ATOM 4860 C CA . ASP C 1 89 ? 16.374 35.837 -49.506 1.00 40.38 529 ASP C CA 1
ATOM 4861 C C . ASP C 1 89 ? 17.690 35.704 -48.749 1.00 37.14 529 ASP C C 1
ATOM 4862 O O . ASP C 1 89 ? 18.670 35.167 -49.291 1.00 36.91 529 ASP C O 1
ATOM 4867 N N . VAL C 1 90 ? 17.705 36.172 -47.502 1.00 33.79 530 VAL C N 1
ATOM 4868 C CA . VAL C 1 90 ? 18.898 36.097 -46.710 1.00 34.11 530 VAL C CA 1
ATOM 4869 C C . VAL C 1 90 ? 19.278 34.663 -46.375 1.00 40.35 530 VAL C C 1
ATOM 4870 O O . VAL C 1 90 ? 20.448 34.299 -46.431 1.00 42.02 530 VAL C O 1
ATOM 4874 N N . ALA C 1 91 ? 18.298 33.845 -46.022 1.00 46.11 531 ALA C N 1
ATOM 4875 C CA . ALA C 1 91 ? 18.557 32.430 -45.805 1.00 53.91 531 ALA C CA 1
ATOM 4876 C C . ALA C 1 91 ? 19.241 31.788 -47.026 1.00 61.10 531 ALA C C 1
ATOM 4877 O O . ALA C 1 91 ? 20.067 30.910 -46.887 1.00 61.37 531 ALA C O 1
ATOM 4879 N N . ALA C 1 92 ? 18.881 32.293 -48.205 1.00 69.02 532 ALA C N 1
ATOM 4880 C CA . ALA C 1 92 ? 19.451 31.946 -49.531 1.00 62.83 532 ALA C CA 1
ATOM 4881 C C . ALA C 1 92 ? 18.844 30.752 -50.079 1.00 63.67 532 ALA C C 1
ATOM 4882 O O . ALA C 1 92 ? 19.213 30.217 -51.113 1.00 63.17 532 ALA C O 1
ATOM 4884 N N . ALA C 1 93 ? 17.860 30.326 -49.377 1.00 69.94 533 ALA C N 1
ATOM 4885 C CA . ALA C 1 93 ? 17.308 29.135 -49.741 1.00 78.70 533 ALA C CA 1
ATOM 4886 C C . ALA C 1 93 ? 16.393 29.395 -50.940 1.00 80.53 533 ALA C C 1
ATOM 4887 O O . ALA C 1 93 ? 16.283 28.530 -51.801 1.00 90.74 533 ALA C O 1
ATOM 4889 N N . GLU C 1 94 ? 15.910 30.625 -51.090 1.00 71.27 534 GLU C N 1
ATOM 4890 C CA . GLU C 1 94 ? 14.939 30.921 -52.117 1.00 71.07 534 GLU C CA 1
ATOM 4891 C C . GLU C 1 94 ? 15.313 32.083 -53.003 1.00 72.32 534 GLU C C 1
ATOM 4892 O O . GLU C 1 94 ? 15.669 33.117 -52.488 1.00 59.28 534 GLU C O 1
ATOM 4898 N N . GLU C 1 95 ? 15.299 31.891 -54.319 1.00 77.13 535 GLU C N 1
ATOM 4899 C CA . GLU C 1 95 ? 15.513 33.026 -55.242 1.00 76.23 535 GLU C CA 1
ATOM 4900 C C . GLU C 1 95 ? 14.318 33.814 -55.321 1.00 69.36 535 GLU C C 1
ATOM 4901 O O . GLU C 1 95 ? 13.206 33.308 -55.367 1.00 76.63 535 GLU C O 1
ATOM 4907 N N . ARG C 1 96 ? 14.577 35.093 -55.420 1.00 66.03 536 ARG C N 1
ATOM 4908 C CA . ARG C 1 96 ? 13.527 35.980 -55.550 1.00 69.27 536 ARG C CA 1
ATOM 4909 C C . ARG C 1 96 ? 13.556 36.854 -56.769 1.00 65.80 536 ARG C C 1
ATOM 4910 O O . ARG C 1 96 ? 14.410 36.829 -57.581 1.00 66.44 536 ARG C O 1
ATOM 4918 N N . ALA C 1 97 ? 12.527 37.639 -56.835 1.00 59.56 537 ALA C N 1
ATOM 4919 C CA . ALA C 1 97 ? 12.270 38.555 -57.803 1.00 58.05 537 ALA C CA 1
ATOM 4920 C C . ALA C 1 97 ? 13.290 39.575 -58.070 1.00 55.48 537 ALA C C 1
ATOM 4921 O O . ALA C 1 97 ? 14.186 39.838 -57.306 1.00 60.55 537 ALA C O 1
ATOM 4923 N N . VAL C 1 98 ? 13.065 40.183 -59.210 1.00 46.91 538 VAL C N 1
ATOM 4924 C CA . VAL C 1 98 ? 13.849 41.229 -59.686 1.00 40.98 538 VAL C CA 1
ATOM 4925 C C . VAL C 1 98 ? 12.975 42.359 -60.167 1.00 37.70 538 VAL C C 1
ATOM 4926 O O . VAL C 1 98 ? 11.978 42.117 -60.758 1.00 37.92 538 VAL C O 1
ATOM 4930 N N . PHE C 1 99 ? 13.346 43.611 -59.880 1.00 36.20 539 PHE C N 1
ATOM 4931 C CA . PHE C 1 99 ? 12.616 44.824 -60.314 1.00 38.89 539 PHE C CA 1
ATOM 4932 C C . PHE C 1 99 ? 13.176 45.419 -61.605 1.00 42.34 539 PHE C C 1
ATOM 4933 O O . PHE C 1 99 ? 14.311 45.869 -61.603 1.00 40.00 539 PHE C O 1
ATOM 4941 N N . GLU C 1 100 ? 12.346 45.482 -62.647 1.00 43.76 540 GLU C N 1
ATOM 4942 C CA . GLU C 1 100 ? 12.752 46.036 -63.965 1.00 41.03 540 GLU C CA 1
ATOM 4943 C C . GLU C 1 100 ? 11.878 47.239 -64.310 1.00 37.87 540 GLU C C 1
ATOM 4944 O O . GLU C 1 100 ? 10.696 47.197 -64.024 1.00 36.11 540 GLU C O 1
ATOM 4950 N N . GLY C 1 101 ? 12.449 48.267 -64.917 1.00 34.25 541 GLY C N 1
ATOM 4951 C CA . GLY C 1 101 ? 11.630 49.440 -65.248 1.00 37.47 541 GLY C CA 1
ATOM 4952 C C . GLY C 1 101 ? 12.513 50.643 -65.400 1.00 41.63 541 GLY C C 1
ATOM 4953 O O . GLY C 1 101 ? 12.235 51.476 -66.258 1.00 48.72 541 GLY C O 1
ATOM 4954 N N . HIS C 1 102 ? 13.571 50.690 -64.605 1.00 39.18 542 HIS C N 1
ATOM 4955 C CA . HIS C 1 102 ? 14.541 51.801 -64.703 1.00 36.59 542 HIS C CA 1
ATOM 4956 C C . HIS C 1 102 ? 15.262 51.706 -66.049 1.00 34.37 542 HIS C C 1
ATOM 4957 O O . HIS C 1 102 ? 15.533 50.611 -66.506 1.00 30.01 542 HIS C O 1
ATOM 4964 N N . THR C 1 103 ? 15.510 52.843 -66.676 1.00 32.66 543 THR C N 1
ATOM 4965 C CA . THR C 1 103 ? 16.210 52.869 -67.950 1.00 34.73 543 THR C CA 1
ATOM 4966 C C . THR C 1 103 ? 17.725 53.086 -67.828 1.00 35.44 543 THR C C 1
ATOM 4967 O O . THR C 1 103 ? 18.429 52.980 -68.794 1.00 32.77 543 THR C O 1
ATOM 4971 N N . HIS C 1 104 ? 18.174 53.436 -66.639 1.00 40.01 544 HIS C N 1
ATOM 4972 C CA . HIS C 1 104 ? 19.562 53.722 -66.378 1.00 47.72 544 HIS C CA 1
ATOM 4973 C C . HIS C 1 104 ? 20.053 53.088 -65.083 1.00 47.18 544 HIS C C 1
ATOM 4974 O O . HIS C 1 104 ? 19.327 52.419 -64.374 1.00 46.18 544 HIS C O 1
ATOM 4981 N N . TYR C 1 105 ? 21.300 53.351 -64.772 1.00 50.02 545 TYR C N 1
ATOM 4982 C CA . TYR C 1 105 ? 21.911 52.844 -63.567 1.00 52.23 545 TYR C CA 1
ATOM 4983 C C . TYR C 1 105 ? 21.101 53.199 -62.322 1.00 45.64 545 TYR C C 1
ATOM 4984 O O . TYR C 1 105 ? 20.646 54.322 -62.217 1.00 35.25 545 TYR C O 1
ATOM 4993 N N . VAL C 1 106 ? 20.905 52.218 -61.416 1.00 40.09 546 VAL C N 1
ATOM 4994 C CA . VAL C 1 106 ? 20.272 52.411 -60.129 1.00 32.22 546 VAL C CA 1
ATOM 4995 C C . VAL C 1 106 ? 21.364 52.606 -59.086 1.00 27.96 546 VAL C C 1
ATOM 4996 O O . VAL C 1 106 ? 22.183 51.734 -58.868 1.00 29.51 546 VAL C O 1
ATOM 5000 N N . LEU C 1 107 ? 21.357 53.759 -58.431 1.00 25.50 547 LEU C N 1
ATOM 5001 C CA . LEU C 1 107 ? 22.404 54.153 -57.517 1.00 28.99 547 LEU C CA 1
ATOM 5002 C C . LEU C 1 107 ? 21.979 54.112 -56.046 1.00 28.74 547 LEU C C 1
ATOM 5003 O O . LEU C 1 107 ? 22.822 54.151 -55.142 1.00 25.90 547 LEU C O 1
ATOM 5008 N N . ASP C 1 108 ? 20.679 53.995 -55.777 1.00 27.80 548 ASP C N 1
ATOM 5009 C CA . ASP C 1 108 ? 20.229 53.919 -54.430 1.00 27.75 548 ASP C CA 1
ATOM 5010 C C . ASP C 1 108 ? 18.921 53.149 -54.215 1.00 28.60 548 ASP C C 1
ATOM 5011 O O . ASP C 1 108 ? 18.085 53.137 -55.082 1.00 28.43 548 ASP C O 1
ATOM 5016 N N . ILE C 1 109 ? 18.795 52.513 -53.059 1.00 27.88 549 ILE C N 1
ATOM 5017 C CA . ILE C 1 109 ? 17.615 51.761 -52.668 1.00 26.48 549 ILE C CA 1
ATOM 5018 C C . ILE C 1 109 ? 17.357 51.945 -51.174 1.00 29.00 549 ILE C C 1
ATOM 5019 O O . ILE C 1 109 ? 18.292 52.069 -50.378 1.00 31.05 549 ILE C O 1
ATOM 5024 N N . ALA C 1 110 ? 16.085 51.952 -50.782 1.00 25.36 550 ALA C N 1
ATOM 5025 C CA . ALA C 1 110 ? 15.778 52.093 -49.365 1.00 22.80 550 ALA C CA 1
ATOM 5026 C C . ALA C 1 110 ? 14.486 51.419 -49.096 1.00 25.26 550 ALA C C 1
ATOM 5027 O O . ALA C 1 110 ? 13.609 51.488 -49.909 1.00 30.60 550 ALA C O 1
ATOM 5029 N N . PHE C 1 111 ? 14.374 50.737 -47.967 1.00 24.53 551 PHE C N 1
ATOM 5030 C CA . PHE C 1 111 ? 13.153 50.031 -47.570 1.00 25.05 551 PHE C CA 1
ATOM 5031 C C . PHE C 1 111 ? 12.295 50.969 -46.742 1.00 25.83 551 PHE C C 1
ATOM 5032 O O . PHE C 1 111 ? 12.814 51.685 -45.881 1.00 23.99 551 PHE C O 1
ATOM 5040 N N . SER C 1 112 ? 10.974 50.956 -46.938 1.00 30.43 552 SER C N 1
ATOM 5041 C CA . SER C 1 112 ? 10.072 51.738 -46.051 1.00 34.15 552 SER C CA 1
ATOM 5042 C C . SER C 1 112 ? 10.033 51.000 -44.669 1.00 28.03 552 SER C C 1
ATOM 5043 O O . SER C 1 112 ? 10.238 49.770 -44.587 1.00 22.04 552 SER C O 1
ATOM 5046 N N . PRO C 1 113 ? 9.819 51.777 -43.586 1.00 27.13 553 PRO C N 1
ATOM 5047 C CA . PRO C 1 113 ? 9.995 51.205 -42.261 1.00 32.19 553 PRO C CA 1
ATOM 5048 C C . PRO C 1 113 ? 9.130 50.007 -41.981 1.00 35.46 553 PRO C C 1
ATOM 5049 O O . PRO C 1 113 ? 9.462 49.207 -41.124 1.00 34.45 553 PRO C O 1
ATOM 5053 N N . ASP C 1 114 ? 8.026 49.896 -42.705 1.00 39.03 554 ASP C N 1
ATOM 5054 C CA . ASP C 1 114 ? 7.123 48.768 -42.596 1.00 38.29 554 ASP C CA 1
ATOM 5055 C C . ASP C 1 114 ? 7.541 47.543 -43.408 1.00 36.48 554 ASP C C 1
ATOM 5056 O O . ASP C 1 114 ? 6.998 46.469 -43.228 1.00 35.34 554 ASP C O 1
ATOM 5061 N N . GLY C 1 115 ? 8.488 47.687 -44.308 1.00 37.74 555 GLY C N 1
ATOM 5062 C CA . GLY C 1 115 ? 8.960 46.538 -45.086 1.00 37.19 555 GLY C CA 1
ATOM 5063 C C . GLY C 1 115 ? 8.058 46.145 -46.272 1.00 37.32 555 GLY C C 1
ATOM 5064 O O . GLY C 1 115 ? 8.290 45.145 -46.912 1.00 34.21 555 GLY C O 1
ATOM 5065 N N . SER C 1 116 ? 7.037 46.966 -46.557 1.00 39.42 556 SER C N 1
ATOM 5066 C CA . SER C 1 116 ? 6.092 46.713 -47.655 1.00 41.46 556 SER C CA 1
ATOM 5067 C C . SER C 1 116 ? 6.559 47.294 -48.991 1.00 39.76 556 SER C C 1
ATOM 5068 O O . SER C 1 116 ? 6.117 46.893 -50.049 1.00 32.79 556 SER C O 1
ATOM 5071 N N . MET C 1 117 ? 7.359 48.351 -48.905 1.00 40.03 557 MET C N 1
ATOM 5072 C CA . MET C 1 117 ? 7.805 49.046 -50.129 1.00 39.14 557 MET C CA 1
ATOM 5073 C C . MET C 1 117 ? 9.309 49.274 -50.144 1.00 33.36 557 MET C C 1
ATOM 5074 O O . MET C 1 117 ? 9.900 49.436 -49.094 1.00 38.75 557 MET C O 1
ATOM 5079 N N . VAL C 1 118 ? 9.855 49.369 -51.344 1.00 29.25 558 VAL C N 1
ATOM 5080 C CA . VAL C 1 118 ? 11.279 49.746 -51.528 1.00 29.20 558 VAL C CA 1
ATOM 5081 C C . VAL C 1 118 ? 11.289 50.924 -52.495 1.00 27.51 558 VAL C C 1
ATOM 5082 O O . VAL C 1 118 ? 10.506 50.938 -53.421 1.00 30.46 558 VAL C O 1
ATOM 5086 N N . ALA C 1 119 ? 12.123 51.909 -52.191 1.00 26.38 559 ALA C N 1
ATOM 5087 C CA . ALA C 1 119 ? 12.325 53.091 -53.046 1.00 25.52 559 ALA C CA 1
ATOM 5088 C C . ALA C 1 119 ? 13.670 52.916 -53.756 1.00 26.36 559 ALA C C 1
ATOM 5089 O O . ALA C 1 119 ? 14.584 52.378 -53.164 1.00 27.21 559 ALA C O 1
ATOM 5091 N N . SER C 1 120 ? 13.769 53.340 -55.005 1.00 26.18 560 SER C N 1
ATOM 5092 C CA . SER C 1 120 ? 15.062 53.251 -55.716 1.00 25.48 560 SER C CA 1
ATOM 5093 C C . SER C 1 120 ? 15.276 54.560 -56.455 1.00 27.90 560 SER C C 1
ATOM 5094 O O . SER C 1 120 ? 14.325 55.093 -56.960 1.00 33.52 560 SER C O 1
ATOM 5097 N N . GLY C 1 121 ? 16.518 55.002 -56.507 1.00 20.88 561 GLY C N 1
ATOM 5098 C CA . GLY C 1 121 ? 16.971 56.241 -57.165 1.00 23.52 561 GLY C CA 1
ATOM 5099 C C . GLY C 1 121 ? 17.857 55.840 -58.345 1.00 25.13 561 GLY C C 1
ATOM 5100 O O . GLY C 1 121 ? 18.866 55.152 -58.170 1.00 25.93 561 GLY C O 1
ATOM 5101 N N . SER C 1 122 ? 17.484 56.280 -59.564 1.00 27.29 562 SER C N 1
ATOM 5102 C CA . SER C 1 122 ? 18.221 55.978 -60.761 1.00 28.95 562 SER C CA 1
ATOM 5103 C C . SER C 1 122 ? 18.698 57.196 -61.536 1.00 30.56 562 SER C C 1
ATOM 5104 O O . SER C 1 122 ? 18.179 58.283 -61.415 1.00 28.50 562 SER C O 1
ATOM 5107 N N . ARG C 1 123 ? 19.699 56.966 -62.377 1.00 36.62 563 ARG C N 1
ATOM 5108 C CA . ARG C 1 123 ? 20.211 58.002 -63.264 1.00 41.22 563 ARG C CA 1
ATOM 5109 C C . ARG C 1 123 ? 19.185 58.466 -64.296 1.00 36.86 563 ARG C C 1
ATOM 5110 O O . ARG C 1 123 ? 19.367 59.511 -64.905 1.00 37.25 563 ARG C O 1
ATOM 5118 N N . ASP C 1 124 ? 18.083 57.735 -64.453 1.00 30.18 564 ASP C N 1
ATOM 5119 C CA . ASP C 1 124 ? 17.059 58.175 -65.432 1.00 29.00 564 ASP C CA 1
ATOM 5120 C C . ASP C 1 124 ? 16.249 59.347 -64.910 1.00 32.25 564 ASP C C 1
ATOM 5121 O O . ASP C 1 124 ? 15.323 59.749 -65.580 1.00 35.56 564 ASP C O 1
ATOM 5126 N N . GLY C 1 125 ? 16.548 59.793 -63.710 1.00 33.51 565 GLY C N 1
ATOM 5127 C CA . GLY C 1 125 ? 15.861 60.945 -63.117 1.00 35.33 565 GLY C CA 1
ATOM 5128 C C . GLY C 1 125 ? 14.552 60.583 -62.385 1.00 34.74 565 GLY C C 1
ATOM 5129 O O . GLY C 1 125 ? 13.726 61.442 -62.081 1.00 31.40 565 GLY C O 1
ATOM 5130 N N . THR C 1 126 ? 14.403 59.288 -62.129 1.00 36.02 566 THR C N 1
ATOM 5131 C CA . THR C 1 126 ? 13.184 58.837 -61.433 1.00 35.69 566 THR C CA 1
ATOM 5132 C C . THR C 1 126 ? 13.450 58.123 -60.110 1.00 33.84 566 THR C C 1
ATOM 5133 O O . THR C 1 126 ? 14.432 57.422 -60.002 1.00 32.63 566 THR C O 1
ATOM 5137 N N . ALA C 1 127 ? 12.573 58.367 -59.141 1.00 33.03 567 ALA C N 1
ATOM 5138 C CA . ALA C 1 127 ? 12.572 57.626 -57.864 1.00 31.59 567 ALA C CA 1
ATOM 5139 C C . ALA C 1 127 ? 11.367 56.691 -57.956 1.00 28.89 567 ALA C C 1
ATOM 5140 O O . ALA C 1 127 ? 10.283 57.154 -58.215 1.00 32.72 567 ALA C O 1
ATOM 5142 N N . ARG C 1 128 ? 11.582 55.396 -57.838 1.00 25.87 568 ARG C N 1
ATOM 5143 C CA . ARG C 1 128 ? 10.446 54.467 -57.986 1.00 26.30 568 ARG C CA 1
ATOM 5144 C C . ARG C 1 128 ? 10.108 53.802 -56.648 1.00 28.51 568 ARG C C 1
ATOM 5145 O O . ARG C 1 128 ? 11.012 53.338 -55.989 1.00 27.86 568 ARG C O 1
ATOM 5153 N N . LEU C 1 129 ? 8.837 53.842 -56.242 1.00 31.26 569 LEU C N 1
ATOM 5154 C CA . LEU C 1 129 ? 8.389 53.189 -54.987 1.00 30.90 569 LEU C CA 1
ATOM 5155 C C . LEU C 1 129 ? 7.736 51.858 -55.338 1.00 28.77 569 LEU C C 1
ATOM 5156 O O . LEU C 1 129 ? 6.556 51.874 -55.498 1.00 27.98 569 LEU C O 1
ATOM 5161 N N . TRP C 1 130 ? 8.462 50.754 -55.199 1.00 29.10 570 TRP C N 1
ATOM 5162 C CA . TRP C 1 130 ? 7.974 49.403 -55.566 1.00 32.10 570 TRP C CA 1
ATOM 5163 C C . TRP C 1 130 ? 7.271 48.706 -54.409 1.00 34.98 570 TRP C C 1
ATOM 5164 O O . TRP C 1 130 ? 7.507 49.032 -53.256 1.00 31.49 570 TRP C O 1
ATOM 5175 N N . ASN C 1 131 ? 6.467 47.705 -54.738 1.00 40.04 571 ASN C N 1
ATOM 5176 C CA . ASN C 1 131 ? 5.730 46.936 -53.709 1.00 44.00 571 ASN C CA 1
ATOM 5177 C C . ASN C 1 131 ? 6.494 45.658 -53.413 1.00 43.61 571 ASN C C 1
ATOM 5178 O O . ASN C 1 131 ? 6.778 44.936 -54.342 1.00 50.20 571 ASN C O 1
ATOM 5183 N N . VAL C 1 132 ? 6.821 45.424 -52.151 1.00 48.08 572 VAL C N 1
ATOM 5184 C CA . VAL C 1 132 ? 7.569 44.229 -51.815 1.00 59.92 572 VAL C CA 1
ATOM 5185 C C . VAL C 1 132 ? 6.641 43.003 -51.737 1.00 67.25 572 VAL C C 1
ATOM 5186 O O . VAL C 1 132 ? 6.914 41.978 -52.363 1.00 75.40 572 VAL C O 1
ATOM 5190 N N . ALA C 1 133 ? 5.567 43.100 -50.958 1.00 70.98 573 ALA C N 1
ATOM 5191 C CA . ALA C 1 133 ? 4.668 41.930 -50.742 1.00 78.29 573 ALA C CA 1
ATOM 5192 C C . ALA C 1 133 ? 3.904 41.678 -52.023 1.00 93.12 573 ALA C C 1
ATOM 5193 O O . ALA C 1 133 ? 3.727 40.549 -52.431 1.00 107.85 573 ALA C O 1
ATOM 5195 N N . THR C 1 134 ? 3.447 42.760 -52.631 1.00 102.27 574 THR C N 1
ATOM 5196 C CA . THR C 1 134 ? 2.637 42.767 -53.822 1.00 97.78 574 THR C CA 1
ATOM 5197 C C . THR C 1 134 ? 3.534 42.595 -55.062 1.00 95.40 574 THR C C 1
ATOM 5198 O O . THR C 1 134 ? 4.712 42.851 -55.063 1.00 89.01 574 THR C O 1
ATOM 5202 N N . GLY C 1 135 ? 2.932 42.202 -56.163 1.00 97.25 575 GLY C N 1
ATOM 5203 C CA . GLY C 1 135 ? 3.658 42.132 -57.408 1.00 88.04 575 GLY C CA 1
ATOM 5204 C C . GLY C 1 135 ? 3.262 43.231 -58.360 1.00 84.45 575 GLY C C 1
ATOM 5205 O O . GLY C 1 135 ? 3.517 43.123 -59.564 1.00 101.56 575 GLY C O 1
ATOM 5206 N N . THR C 1 136 ? 2.586 44.272 -57.878 1.00 73.22 576 THR C N 1
ATOM 5207 C CA . THR C 1 136 ? 2.128 45.311 -58.837 1.00 79.60 576 THR C CA 1
ATOM 5208 C C . THR C 1 136 ? 3.243 46.276 -59.264 1.00 73.50 576 THR C C 1
ATOM 5209 O O . THR C 1 136 ? 4.354 46.215 -58.724 1.00 78.14 576 THR C O 1
ATOM 5213 N N . GLU C 1 137 ? 2.915 47.179 -60.194 1.00 67.24 577 GLU C N 1
ATOM 5214 C CA . GLU C 1 137 ? 3.828 48.244 -60.685 1.00 58.64 577 GLU C CA 1
ATOM 5215 C C . GLU C 1 137 ? 3.906 49.338 -59.612 1.00 47.62 577 GLU C C 1
ATOM 5216 O O . GLU C 1 137 ? 3.048 49.420 -58.730 1.00 49.37 577 GLU C O 1
ATOM 5222 N N . HIS C 1 138 ? 4.885 50.209 -59.723 1.00 44.49 578 HIS C N 1
ATOM 5223 C CA . HIS C 1 138 ? 5.164 51.171 -58.637 1.00 42.91 578 HIS C CA 1
ATOM 5224 C C . HIS C 1 138 ? 4.962 52.610 -59.075 1.00 35.55 578 HIS C C 1
ATOM 5225 O O . HIS C 1 138 ? 4.887 52.863 -60.259 1.00 36.43 578 HIS C O 1
ATOM 5232 N N . ALA C 1 139 ? 4.902 53.490 -58.085 1.00 31.36 579 ALA C N 1
ATOM 5233 C CA . ALA C 1 139 ? 4.743 54.934 -58.280 1.00 32.06 579 ALA C CA 1
ATOM 5234 C C . ALA C 1 139 ? 6.061 55.507 -58.788 1.00 31.50 579 ALA C C 1
ATOM 5235 O O . ALA C 1 139 ? 7.130 54.991 -58.486 1.00 28.72 579 ALA C O 1
ATOM 5237 N N . VAL C 1 140 ? 5.943 56.529 -59.608 1.00 28.23 580 VAL C N 1
ATOM 5238 C CA . VAL C 1 140 ? 7.074 57.197 -60.185 1.00 29.67 580 VAL C CA 1
ATOM 5239 C C . VAL C 1 140 ? 7.134 58.581 -59.623 1.00 27.41 580 VAL C C 1
ATOM 5240 O O . VAL C 1 140 ? 6.171 59.290 -59.662 1.00 29.10 580 VAL C O 1
ATOM 5244 N N . LEU C 1 141 ? 8.299 58.950 -59.115 1.00 26.59 581 LEU C N 1
ATOM 5245 C CA . LEU C 1 141 ? 8.606 60.285 -58.700 1.00 29.35 581 LEU C CA 1
ATOM 5246 C C . LEU C 1 141 ? 9.650 60.771 -59.675 1.00 32.65 581 LEU C C 1
ATOM 5247 O O . LEU C 1 141 ? 10.619 60.055 -60.036 1.00 29.25 581 LEU C O 1
ATOM 5252 N N . LYS C 1 142 ? 9.529 62.030 -60.021 1.00 41.65 582 LYS C N 1
ATOM 5253 C CA . LYS C 1 142 ? 10.394 62.605 -60.995 1.00 43.54 582 LYS C CA 1
ATOM 5254 C C . LYS C 1 142 ? 11.372 63.613 -60.415 1.00 47.12 582 LYS C C 1
ATOM 5255 O O . LYS C 1 142 ? 11.018 64.498 -59.687 1.00 39.59 582 LYS C O 1
ATOM 5261 N N . GLY C 1 143 ? 12.618 63.442 -60.768 1.00 52.52 583 GLY C N 1
ATOM 5262 C CA . GLY C 1 143 ? 13.626 64.319 -60.252 1.00 59.07 583 GLY C CA 1
ATOM 5263 C C . GLY C 1 143 ? 13.957 65.294 -61.324 1.00 56.12 583 GLY C C 1
ATOM 5264 O O . GLY C 1 143 ? 13.789 65.114 -62.499 1.00 55.57 583 GLY C O 1
ATOM 5265 N N . HIS C 1 144 ? 14.365 66.404 -60.825 1.00 62.33 584 HIS C N 1
ATOM 5266 C CA . HIS C 1 144 ? 14.273 67.577 -61.556 1.00 67.13 584 HIS C CA 1
ATOM 5267 C C . HIS C 1 144 ? 15.276 67.619 -62.650 1.00 70.72 584 HIS C C 1
ATOM 5268 O O . HIS C 1 144 ? 16.316 68.168 -62.538 1.00 71.57 584 HIS C O 1
ATOM 5275 N N . THR C 1 145 ? 14.964 66.935 -63.716 1.00 70.68 585 THR C N 1
ATOM 5276 C CA . THR C 1 145 ? 15.727 66.945 -64.933 1.00 76.84 585 THR C CA 1
ATOM 5277 C C . THR C 1 145 ? 17.112 66.447 -64.676 1.00 78.37 585 THR C C 1
ATOM 5278 O O . THR C 1 145 ? 17.979 66.590 -65.548 1.00 110.36 585 THR C O 1
ATOM 5282 N N . ASP C 1 146 ? 17.361 65.936 -63.483 1.00 66.93 586 ASP C N 1
ATOM 5283 C CA . ASP C 1 146 ? 18.666 65.417 -63.238 1.00 64.65 586 ASP C CA 1
ATOM 5284 C C . ASP C 1 146 ? 18.545 64.111 -62.535 1.00 50.71 586 ASP C C 1
ATOM 5285 O O . ASP C 1 146 ? 17.558 63.791 -61.925 1.00 51.16 586 ASP C O 1
ATOM 5290 N N . TYR C 1 147 ? 19.593 63.342 -62.681 1.00 43.07 587 TYR C N 1
ATOM 5291 C CA . TYR C 1 147 ? 19.719 62.044 -62.074 1.00 41.91 587 TYR C CA 1
ATOM 5292 C C . TYR C 1 147 ? 19.462 62.093 -60.575 1.00 38.89 587 TYR C C 1
ATOM 5293 O O . TYR C 1 147 ? 19.777 63.055 -59.887 1.00 36.74 587 TYR C O 1
ATOM 5302 N N . VAL C 1 148 ? 18.938 60.994 -60.074 1.00 37.73 588 VAL C N 1
ATOM 5303 C CA . VAL C 1 148 ? 18.705 60.855 -58.648 1.00 37.40 588 VAL C CA 1
ATOM 5304 C C . VAL C 1 148 ? 19.724 59.886 -58.137 1.00 34.52 588 VAL C C 1
ATOM 5305 O O . VAL C 1 148 ? 19.797 58.759 -58.612 1.00 27.46 588 VAL C O 1
ATOM 5309 N N . TYR C 1 149 ? 20.514 60.309 -57.165 1.00 37.47 589 TYR C N 1
ATOM 5310 C CA . TYR C 1 149 ? 21.614 59.467 -56.695 1.00 40.80 589 TYR C CA 1
ATOM 5311 C C . TYR C 1 149 ? 21.298 58.843 -55.367 1.00 37.35 589 TYR C C 1
ATOM 5312 O O . TYR C 1 149 ? 21.946 57.881 -54.976 1.00 40.37 589 TYR C O 1
ATOM 5321 N N . ALA C 1 150 ? 20.363 59.435 -54.634 1.00 31.72 590 ALA C N 1
ATOM 5322 C CA . ALA C 1 150 ? 20.146 59.022 -53.260 1.00 25.97 590 ALA C CA 1
ATOM 5323 C C . ALA C 1 150 ? 18.695 59.095 -52.812 1.00 21.36 590 ALA C C 1
ATOM 5324 O O . ALA C 1 150 ? 17.982 59.964 -53.230 1.00 22.77 590 ALA C O 1
ATOM 5326 N N . VAL C 1 151 ? 18.274 58.194 -51.958 1.00 19.76 591 VAL C N 1
ATOM 5327 C CA . VAL C 1 151 ? 16.907 58.085 -51.494 1.00 20.73 591 VAL C CA 1
ATOM 5328 C C . VAL C 1 151 ? 16.872 57.567 -50.057 1.00 22.22 591 VAL C C 1
ATOM 5329 O O . VAL C 1 151 ? 17.685 56.769 -49.680 1.00 22.46 591 VAL C O 1
ATOM 5333 N N . ALA C 1 152 ? 15.962 58.058 -49.241 1.00 20.46 592 ALA C N 1
ATOM 5334 C CA . ALA C 1 152 ? 15.825 57.595 -47.862 1.00 18.55 592 ALA C CA 1
ATOM 5335 C C . ALA C 1 152 ? 14.382 57.839 -47.373 1.00 20.99 592 ALA C C 1
ATOM 5336 O O . ALA C 1 152 ? 13.786 58.908 -47.607 1.00 19.98 592 ALA C O 1
ATOM 5338 N N . PHE C 1 153 ? 13.850 56.863 -46.639 1.00 21.84 593 PHE C N 1
ATOM 5339 C CA . PHE C 1 153 ? 12.574 57.062 -45.951 1.00 19.98 593 PHE C CA 1
ATOM 5340 C C . PHE C 1 153 ? 12.816 57.679 -44.619 1.00 20.05 593 PHE C C 1
ATOM 5341 O O . PHE C 1 153 ? 13.778 57.432 -44.015 1.00 19.29 593 PHE C O 1
ATOM 5349 N N . SER C 1 154 ? 11.923 58.524 -44.173 1.00 19.57 594 SER C N 1
ATOM 5350 C CA . SER C 1 154 ? 11.922 59.014 -42.796 1.00 23.55 594 SER C CA 1
ATOM 5351 C C . SER C 1 154 ? 11.597 57.832 -41.855 1.00 24.94 594 SER C C 1
ATOM 5352 O O . SER C 1 154 ? 10.936 56.878 -42.275 1.00 24.06 594 SER C O 1
ATOM 5355 N N . PRO C 1 155 ? 12.028 57.872 -40.611 1.00 26.81 595 PRO C N 1
ATOM 5356 C CA . PRO C 1 155 ? 11.826 56.723 -39.718 1.00 24.08 595 PRO C CA 1
ATOM 5357 C C . PRO C 1 155 ? 10.351 56.364 -39.522 1.00 23.55 595 PRO C C 1
ATOM 5358 O O . PRO C 1 155 ? 10.004 55.206 -39.465 1.00 23.69 595 PRO C O 1
ATOM 5362 N N . ASP C 1 156 ? 9.512 57.379 -39.433 1.00 25.95 596 ASP C N 1
ATOM 5363 C CA . ASP C 1 156 ? 8.073 57.218 -39.389 1.00 29.95 596 ASP C CA 1
ATOM 5364 C C . ASP C 1 156 ? 7.453 56.711 -40.695 1.00 33.46 596 ASP C C 1
ATOM 5365 O O . ASP C 1 156 ? 6.274 56.386 -40.724 1.00 34.41 596 ASP C O 1
ATOM 5370 N N . GLY C 1 157 ? 8.211 56.682 -41.795 1.00 36.96 597 GLY C N 1
ATOM 5371 C CA . GLY C 1 157 ? 7.698 56.236 -43.108 1.00 34.54 597 GLY C CA 1
ATOM 5372 C C . GLY C 1 157 ? 6.777 57.193 -43.868 1.00 31.99 597 GLY C C 1
ATOM 5373 O O . GLY C 1 157 ? 6.332 56.861 -44.933 1.00 30.13 597 GLY C O 1
ATOM 5374 N N . SER C 1 158 ? 6.502 58.369 -43.314 1.00 27.70 598 SER C N 1
ATOM 5375 C CA . SER C 1 158 ? 5.661 59.348 -43.961 1.00 32.52 598 SER C CA 1
ATOM 5376 C C . SER C 1 158 ? 6.375 60.164 -45.037 1.00 31.48 598 SER C C 1
ATOM 5377 O O . SER C 1 158 ? 5.732 60.673 -45.928 1.00 37.80 598 SER C O 1
ATOM 5380 N N . MET C 1 159 ? 7.677 60.311 -44.948 1.00 31.88 599 MET C N 1
ATOM 5381 C CA . MET C 1 159 ? 8.442 61.116 -45.920 1.00 34.10 599 MET C CA 1
ATOM 5382 C C . MET C 1 159 ? 9.492 60.301 -46.638 1.00 32.40 599 MET C C 1
ATOM 5383 O O . MET C 1 159 ? 10.041 59.370 -46.057 1.00 33.94 599 MET C O 1
ATOM 5388 N N . VAL C 1 160 ? 9.694 60.586 -47.925 1.00 31.04 600 VAL C N 1
ATOM 5389 C CA . VAL C 1 160 ? 10.836 60.036 -48.665 1.00 32.93 600 VAL C CA 1
ATOM 5390 C C . VAL C 1 160 ? 11.652 61.222 -49.199 1.00 29.22 600 VAL C C 1
ATOM 5391 O O . VAL C 1 160 ? 11.103 62.228 -49.624 1.00 26.15 600 VAL C O 1
ATOM 5395 N N . ALA C 1 161 ? 12.970 61.111 -49.111 1.00 30.49 601 ALA C N 1
ATOM 5396 C CA . ALA C 1 161 ? 13.881 62.171 -49.539 1.00 29.73 601 ALA C CA 1
ATOM 5397 C C . ALA C 1 161 ? 14.713 61.622 -50.648 1.00 30.44 601 ALA C C 1
ATOM 5398 O O . ALA C 1 161 ? 15.076 60.452 -50.588 1.00 29.02 601 ALA C O 1
ATOM 5400 N N . SER C 1 162 ? 15.042 62.477 -51.626 1.00 32.76 602 SER C N 1
ATOM 5401 C CA . SER C 1 162 ? 15.900 62.128 -52.755 1.00 36.64 602 SER C CA 1
ATOM 5402 C C . SER C 1 162 ? 16.948 63.192 -53.011 1.00 29.74 602 SER C C 1
ATOM 5403 O O . SER C 1 162 ? 16.690 64.383 -52.940 1.00 26.09 602 SER C O 1
ATOM 5406 N N . GLY C 1 163 ? 18.148 62.722 -53.344 1.00 28.57 603 GLY C N 1
ATOM 5407 C CA . GLY C 1 163 ? 19.309 63.532 -53.609 1.00 28.65 603 GLY C CA 1
ATOM 5408 C C . GLY C 1 163 ? 19.574 63.432 -55.100 1.00 31.27 603 GLY C C 1
ATOM 5409 O O . GLY C 1 163 ? 19.654 62.312 -55.666 1.00 29.51 603 GLY C O 1
ATOM 5410 N N . SER C 1 164 ? 19.694 64.593 -55.734 1.00 34.29 604 SER C N 1
ATOM 5411 C CA . SER C 1 164 ? 19.913 64.643 -57.160 1.00 37.85 604 SER C CA 1
ATOM 5412 C C . SER C 1 164 ? 21.045 65.530 -57.632 1.00 32.88 604 SER C C 1
ATOM 5413 O O . SER C 1 164 ? 21.645 66.271 -56.873 1.00 27.45 604 SER C O 1
ATOM 5416 N N . ARG C 1 165 ? 21.321 65.413 -58.917 1.00 34.40 605 ARG C N 1
ATOM 5417 C CA . ARG C 1 165 ? 22.365 66.188 -59.580 1.00 36.15 605 ARG C CA 1
ATOM 5418 C C . ARG C 1 165 ? 22.012 67.674 -59.729 1.00 38.50 605 ARG C C 1
ATOM 5419 O O . ARG C 1 165 ? 22.871 68.501 -60.045 1.00 48.49 605 ARG C O 1
ATOM 5427 N N . ASP C 1 166 ? 20.756 67.995 -59.470 1.00 30.98 606 ASP C N 1
ATOM 5428 C CA . ASP C 1 166 ? 20.289 69.349 -59.465 1.00 30.43 606 ASP C CA 1
ATOM 5429 C C . ASP C 1 166 ? 20.703 70.105 -58.220 1.00 31.02 606 ASP C C 1
ATOM 5430 O O . ASP C 1 166 ? 20.364 71.269 -58.067 1.00 33.99 606 ASP C O 1
ATOM 5435 N N . GLY C 1 167 ? 21.430 69.435 -57.324 1.00 29.33 607 GLY C N 1
ATOM 5436 C CA . GLY C 1 167 ? 21.995 70.074 -56.140 1.00 33.88 607 GLY C CA 1
ATOM 5437 C C . GLY C 1 167 ? 20.933 70.354 -55.086 1.00 37.30 607 GLY C C 1
ATOM 5438 O O . GLY C 1 167 ? 21.062 71.234 -54.249 1.00 38.95 607 GLY C O 1
ATOM 5439 N N . THR C 1 168 ? 19.840 69.617 -55.162 1.00 36.26 608 THR C N 1
ATOM 5440 C CA . THR C 1 168 ? 18.746 69.813 -54.256 1.00 38.90 608 THR C CA 1
ATOM 5441 C C . THR C 1 168 ? 18.414 68.472 -53.652 1.00 33.05 608 THR C C 1
ATOM 5442 O O . THR C 1 168 ? 18.737 67.391 -54.173 1.00 27.71 608 THR C O 1
ATOM 5446 N N . ILE C 1 169 ? 17.794 68.566 -52.480 1.00 30.97 609 ILE C N 1
ATOM 5447 C CA . ILE C 1 169 ? 17.246 67.420 -51.849 1.00 33.43 609 ILE C CA 1
ATOM 5448 C C . ILE C 1 169 ? 15.763 67.629 -51.882 1.00 35.73 609 ILE C C 1
ATOM 5449 O O . ILE C 1 169 ? 15.226 68.684 -51.524 1.00 33.35 609 ILE C O 1
ATOM 5454 N N . ARG C 1 170 ? 15.090 66.577 -52.290 1.00 40.00 610 ARG C N 1
ATOM 5455 C CA . ARG C 1 170 ? 13.664 66.596 -52.438 1.00 42.26 610 ARG C CA 1
ATOM 5456 C C . ARG C 1 170 ? 12.928 65.714 -51.379 1.00 37.89 610 ARG C C 1
ATOM 5457 O O . ARG C 1 170 ? 13.435 64.661 -50.992 1.00 34.90 610 ARG C O 1
ATOM 5465 N N . LEU C 1 171 ? 11.806 66.230 -50.896 1.00 33.16 611 LEU C N 1
ATOM 5466 C CA . LEU C 1 171 ? 10.986 65.548 -49.934 1.00 31.79 611 LEU C CA 1
ATOM 5467 C C . LEU C 1 171 ? 9.643 65.369 -50.564 1.00 28.23 611 LEU C C 1
ATOM 5468 O O . LEU C 1 171 ? 9.004 66.314 -50.986 1.00 26.75 611 LEU C O 1
ATOM 5473 N N . TRP C 1 172 ? 9.184 64.134 -50.494 1.00 28.92 612 TRP C N 1
ATOM 5474 C CA . TRP C 1 172 ? 7.868 63.796 -50.857 1.00 31.36 612 TRP C CA 1
ATOM 5475 C C . TRP C 1 172 ? 7.096 63.262 -49.665 1.00 34.09 612 TRP C C 1
ATOM 5476 O O . TRP C 1 172 ? 7.666 62.635 -48.774 1.00 33.80 612 TRP C O 1
ATOM 5487 N N . ASP C 1 173 ? 5.786 63.485 -49.696 1.00 36.33 613 ASP C N 1
ATOM 5488 C CA . ASP C 1 173 ? 4.868 62.777 -48.818 1.00 35.61 613 ASP C CA 1
ATOM 5489 C C . ASP C 1 173 ? 4.612 61.425 -49.488 1.00 33.47 613 ASP C C 1
ATOM 5490 O O . ASP C 1 173 ? 4.155 61.373 -50.617 1.00 33.01 613 ASP C O 1
ATOM 5495 N N . VAL C 1 174 ? 4.924 60.345 -48.786 1.00 32.12 614 VAL C N 1
ATOM 5496 C CA . VAL C 1 174 ? 4.822 58.992 -49.315 1.00 32.48 614 VAL C CA 1
ATOM 5497 C C . VAL C 1 174 ? 3.378 58.647 -49.620 1.00 34.10 614 VAL C C 1
ATOM 5498 O O . VAL C 1 174 ? 3.100 58.065 -50.649 1.00 37.40 614 VAL C O 1
ATOM 5502 N N . ALA C 1 175 ? 2.452 59.004 -48.748 1.00 37.06 615 ALA C N 1
ATOM 5503 C CA . ALA C 1 175 ? 1.071 58.634 -48.945 1.00 44.58 615 ALA C CA 1
ATOM 5504 C C . ALA C 1 175 ? 0.439 59.227 -50.186 1.00 44.19 615 ALA C C 1
ATOM 5505 O O . ALA C 1 175 ? -0.276 58.528 -50.904 1.00 46.64 615 ALA C O 1
ATOM 5507 N N . THR C 1 176 ? 0.712 60.490 -50.451 1.00 43.20 616 THR C N 1
ATOM 5508 C CA . THR C 1 176 ? 0.114 61.146 -51.613 1.00 43.23 616 THR C CA 1
ATOM 5509 C C . THR C 1 176 ? 1.030 61.353 -52.780 1.00 42.48 616 THR C C 1
ATOM 5510 O O . THR C 1 176 ? 0.579 61.840 -53.801 1.00 42.39 616 THR C O 1
ATOM 5514 N N . GLY C 1 177 ? 2.299 60.988 -52.677 1.00 43.53 617 GLY C N 1
ATOM 5515 C CA . GLY C 1 177 ? 3.261 61.239 -53.788 1.00 41.52 617 GLY C CA 1
ATOM 5516 C C . GLY C 1 177 ? 3.497 62.707 -54.101 1.00 38.58 617 GLY C C 1
ATOM 5517 O O . GLY C 1 177 ? 3.928 63.078 -55.156 1.00 48.63 617 GLY C O 1
ATOM 5518 N N . LYS C 1 178 ? 3.147 63.524 -53.126 1.00 37.48 618 LYS C N 1
ATOM 5519 C CA . LYS C 1 178 ? 3.195 64.968 -53.173 1.00 38.67 618 LYS C CA 1
ATOM 5520 C C . LYS C 1 178 ? 4.531 65.533 -52.739 1.00 37.61 618 LYS C C 1
ATOM 5521 O O . LYS C 1 178 ? 5.086 65.088 -51.758 1.00 33.54 618 LYS C O 1
ATOM 5527 N N . GLU C 1 179 ? 5.045 66.529 -53.451 1.00 37.24 619 GLU C N 1
ATOM 5528 C CA . GLU C 1 179 ? 6.332 67.097 -53.086 1.00 39.28 619 GLU C CA 1
ATOM 5529 C C . GLU C 1 179 ? 6.174 68.181 -52.029 1.00 40.21 619 GLU C C 1
ATOM 5530 O O . GLU C 1 179 ? 5.734 69.283 -52.304 1.00 35.79 619 GLU C O 1
ATOM 5536 N N . ARG C 1 180 ? 6.524 67.800 -50.804 1.00 46.15 620 ARG C N 1
ATOM 5537 C CA . ARG C 1 180 ? 6.460 68.631 -49.610 1.00 54.66 620 ARG C CA 1
ATOM 5538 C C . ARG C 1 180 ? 7.428 69.810 -49.477 1.00 68.77 620 ARG C C 1
ATOM 5539 O O . ARG C 1 180 ? 7.037 70.884 -49.043 1.00 78.88 620 ARG C O 1
ATOM 5547 N N . ASP C 1 181 ? 8.693 69.610 -49.828 1.00 78.18 621 ASP C N 1
ATOM 5548 C CA . ASP C 1 181 ? 9.695 70.667 -49.685 1.00 76.54 621 ASP C CA 1
ATOM 5549 C C . ASP C 1 181 ? 10.883 70.456 -50.606 1.00 65.81 621 ASP C C 1
ATOM 5550 O O . ASP C 1 181 ? 11.084 69.365 -51.116 1.00 75.40 621 ASP C O 1
ATOM 5555 N N . VAL C 1 182 ? 11.667 71.504 -50.820 1.00 49.10 622 VAL C N 1
ATOM 5556 C CA . VAL C 1 182 ? 12.865 71.400 -51.638 1.00 48.26 622 VAL C CA 1
ATOM 5557 C C . VAL C 1 182 ? 13.982 71.984 -50.813 1.00 47.97 622 VAL C C 1
ATOM 5558 O O . VAL C 1 182 ? 13.855 73.079 -50.292 1.00 57.53 622 VAL C O 1
ATOM 5562 N N . LEU C 1 183 ? 15.081 71.262 -50.695 1.00 45.70 623 LEU C N 1
ATOM 5563 C CA . LEU C 1 183 ? 16.188 71.737 -49.873 1.00 46.49 623 LEU C CA 1
ATOM 5564 C C . LEU C 1 183 ? 17.303 72.158 -50.771 1.00 46.67 623 LEU C C 1
ATOM 5565 O O . LEU C 1 183 ? 17.757 71.331 -51.577 1.00 41.13 623 LEU C O 1
ATOM 5570 N N . GLN C 1 184 ? 17.688 73.434 -50.683 1.00 40.84 624 GLN C N 1
ATOM 5571 C CA . GLN C 1 184 ? 18.658 74.040 -51.551 1.00 42.65 624 GLN C CA 1
ATOM 5572 C C . GLN C 1 184 ? 19.813 74.575 -50.711 1.00 42.16 624 GLN C C 1
ATOM 5573 O O . GLN C 1 184 ? 19.598 75.002 -49.588 1.00 40.32 624 GLN C O 1
ATOM 5579 N N . ALA C 1 185 ? 20.990 74.667 -51.332 1.00 46.80 625 ALA C N 1
ATOM 5580 C CA . ALA C 1 185 ? 22.271 75.113 -50.709 1.00 48.98 625 ALA C CA 1
ATOM 5581 C C . ALA C 1 185 ? 23.493 74.472 -51.233 1.00 40.78 625 ALA C C 1
ATOM 5582 O O . ALA C 1 185 ? 24.475 75.102 -51.382 1.00 43.99 625 ALA C O 1
ATOM 5584 N N . PRO C 1 186 ? 23.471 73.192 -51.435 1.00 38.02 626 PRO C N 1
ATOM 5585 C CA . PRO C 1 186 ? 24.616 72.620 -52.021 1.00 37.39 626 PRO C CA 1
ATOM 5586 C C . PRO C 1 186 ? 24.964 73.154 -53.362 1.00 41.51 626 PRO C C 1
ATOM 5587 O O . PRO C 1 186 ? 24.118 73.314 -54.203 1.00 41.05 626 PRO C O 1
ATOM 5591 N N . ALA C 1 187 ? 26.246 73.417 -53.530 1.00 45.72 627 ALA C N 1
ATOM 5592 C CA . ALA C 1 187 ? 26.786 73.938 -54.748 1.00 37.07 627 ALA C CA 1
ATOM 5593 C C . ALA C 1 187 ? 26.994 72.789 -55.737 1.00 38.31 627 ALA C C 1
ATOM 5594 O O . ALA C 1 187 ? 27.486 73.062 -56.804 1.00 39.33 627 ALA C O 1
ATOM 5596 N N . GLU C 1 188 ? 26.612 71.552 -55.399 1.00 31.18 628 GLU C N 1
ATOM 5597 C CA . GLU C 1 188 ? 26.786 70.459 -56.321 1.00 32.52 628 GLU C CA 1
ATOM 5598 C C . GLU C 1 188 ? 25.922 69.212 -56.156 1.00 32.13 628 GLU C C 1
ATOM 5599 O O . GLU C 1 188 ? 25.019 69.255 -55.410 1.00 33.76 628 GLU C O 1
ATOM 5605 N N . ASN C 1 189 ? 26.182 68.148 -56.916 1.00 28.90 629 ASN C N 1
ATOM 5606 C CA . ASN C 1 189 ? 25.408 66.924 -56.889 1.00 30.72 629 ASN C CA 1
ATOM 5607 C C . ASN C 1 189 ? 25.306 66.379 -55.488 1.00 36.15 629 ASN C C 1
ATOM 5608 O O . ASN C 1 189 ? 26.315 66.201 -54.828 1.00 45.45 629 ASN C O 1
ATOM 5613 N N . VAL C 1 190 ? 24.094 66.115 -55.033 1.00 33.92 630 VAL C N 1
ATOM 5614 C CA . VAL C 1 190 ? 23.892 65.556 -53.709 1.00 32.94 630 VAL C CA 1
ATOM 5615 C C . VAL C 1 190 ? 24.002 64.059 -53.916 1.00 27.03 630 VAL C C 1
ATOM 5616 O O . VAL C 1 190 ? 23.295 63.490 -54.736 1.00 31.36 630 VAL C O 1
ATOM 5620 N N . VAL C 1 191 ? 24.935 63.442 -53.228 1.00 22.35 631 VAL C N 1
ATOM 5621 C CA . VAL C 1 191 ? 25.248 62.057 -53.481 1.00 22.40 631 VAL C CA 1
ATOM 5622 C C . VAL C 1 191 ? 24.618 61.124 -52.429 1.00 21.80 631 VAL C C 1
ATOM 5623 O O . VAL C 1 191 ? 24.440 59.960 -52.732 1.00 21.55 631 VAL C O 1
ATOM 5627 N N . SER C 1 192 ? 24.358 61.628 -51.202 1.00 23.36 632 SER C N 1
ATOM 5628 C CA . SER C 1 192 ? 23.768 60.806 -50.200 1.00 26.41 632 SER C CA 1
ATOM 5629 C C . SER C 1 192 ? 22.811 61.550 -49.260 1.00 25.20 632 SER C C 1
ATOM 5630 O O . SER C 1 192 ? 22.958 62.766 -49.057 1.00 29.76 632 SER C O 1
ATOM 5633 N N . LEU C 1 193 ? 21.924 60.801 -48.626 1.00 26.56 633 LEU C N 1
ATOM 5634 C CA . LEU C 1 193 ? 21.020 61.436 -47.676 1.00 26.50 633 LEU C CA 1
ATOM 5635 C C . LEU C 1 193 ? 20.641 60.472 -46.543 1.00 25.50 633 LEU C C 1
ATOM 5636 O O . LEU C 1 193 ? 20.527 59.280 -46.755 1.00 25.30 633 LEU C O 1
ATOM 5641 N N . ALA C 1 194 ? 20.403 61.014 -45.369 1.00 24.49 634 ALA C N 1
ATOM 5642 C CA . ALA C 1 194 ? 20.081 60.178 -44.218 1.00 22.28 634 ALA C CA 1
ATOM 5643 C C . ALA C 1 194 ? 19.250 60.955 -43.223 1.00 25.62 634 ALA C C 1
ATOM 5644 O O . ALA C 1 194 ? 19.533 62.100 -42.911 1.00 23.18 634 ALA C O 1
ATOM 5646 N N . PHE C 1 195 ? 18.201 60.316 -42.739 1.00 25.79 635 PHE C N 1
ATOM 5647 C CA . PHE C 1 195 ? 17.304 60.948 -41.818 1.00 27.18 635 PHE C CA 1
ATOM 5648 C C . PHE C 1 195 ? 17.819 60.732 -40.392 1.00 26.31 635 PHE C C 1
ATOM 5649 O O . PHE C 1 195 ? 18.416 59.693 -40.067 1.00 23.79 635 PHE C O 1
ATOM 5657 N N . SER C 1 196 ? 17.596 61.718 -39.539 1.00 29.87 636 SER C N 1
ATOM 5658 C CA . SER C 1 196 ? 17.901 61.527 -38.116 1.00 33.56 636 SER C CA 1
ATOM 5659 C C . SER C 1 196 ? 16.852 60.591 -37.490 1.00 33.90 636 SER C C 1
ATOM 5660 O O . SER C 1 196 ? 15.716 60.497 -37.983 1.00 31.49 636 SER C O 1
ATOM 5663 N N . PRO C 1 197 ? 17.220 59.856 -36.424 1.00 33.73 637 PRO C N 1
ATOM 5664 C CA . PRO C 1 197 ? 16.238 58.881 -35.896 1.00 32.91 637 PRO C CA 1
ATOM 5665 C C . PRO C 1 197 ? 14.953 59.516 -35.404 1.00 33.72 637 PRO C C 1
ATOM 5666 O O . PRO C 1 197 ? 13.910 58.950 -35.508 1.00 35.42 637 PRO C O 1
ATOM 5670 N N . ASP C 1 198 ? 15.086 60.735 -34.925 1.00 41.09 638 ASP C N 1
ATOM 5671 C CA . ASP C 1 198 ? 14.012 61.655 -34.597 1.00 45.88 638 ASP C CA 1
ATOM 5672 C C . ASP C 1 198 ? 13.124 62.001 -35.786 1.00 43.56 638 ASP C C 1
ATOM 5673 O O . ASP C 1 198 ? 11.986 62.345 -35.629 1.00 45.17 638 ASP C O 1
ATOM 5678 N N . GLY C 1 199 ? 13.697 61.990 -36.981 1.00 41.19 639 GLY C N 1
ATOM 5679 C CA . GLY C 1 199 ? 13.019 62.393 -38.211 1.00 35.11 639 GLY C CA 1
ATOM 5680 C C . GLY C 1 199 ? 13.014 63.906 -38.433 1.00 33.84 639 GLY C C 1
ATOM 5681 O O . GLY C 1 199 ? 12.540 64.390 -39.455 1.00 30.61 639 GLY C O 1
ATOM 5682 N N . SER C 1 200 ? 13.578 64.633 -37.481 1.00 38.88 640 SER C N 1
ATOM 5683 C CA . SER C 1 200 ? 13.577 66.066 -37.414 1.00 49.25 640 SER C CA 1
ATOM 5684 C C . SER C 1 200 ? 14.605 66.720 -38.333 1.00 48.98 640 SER C C 1
ATOM 5685 O O . SER C 1 200 ? 14.413 67.840 -38.824 1.00 53.64 640 SER C O 1
ATOM 5688 N N . MET C 1 201 ? 15.697 66.006 -38.560 1.00 44.26 641 MET C N 1
ATOM 5689 C CA . MET C 1 201 ? 16.745 66.501 -39.398 1.00 46.47 641 MET C CA 1
ATOM 5690 C C . MET C 1 201 ? 17.062 65.555 -40.505 1.00 43.55 641 MET C C 1
ATOM 5691 O O . MET C 1 201 ? 16.766 64.349 -40.447 1.00 38.91 641 MET C O 1
ATOM 5696 N N . LEU C 1 202 ? 17.732 66.124 -41.500 1.00 39.97 642 LEU C N 1
ATOM 5697 C CA . LEU C 1 202 ? 18.249 65.362 -42.606 1.00 37.63 642 LEU C CA 1
ATOM 5698 C C . LEU C 1 202 ? 19.723 65.711 -42.780 1.00 34.53 642 LEU C C 1
ATOM 5699 O O . LEU C 1 202 ? 20.127 66.831 -42.591 1.00 34.85 642 LEU C O 1
ATOM 5704 N N . VAL C 1 203 ? 20.496 64.731 -43.203 1.00 34.97 643 VAL C N 1
ATOM 5705 C CA . VAL C 1 203 ? 21.907 64.890 -43.497 1.00 40.87 643 VAL C CA 1
ATOM 5706 C C . VAL C 1 203 ? 22.195 64.682 -44.972 1.00 35.12 643 VAL C C 1
ATOM 5707 O O . VAL C 1 203 ? 21.692 63.747 -45.561 1.00 34.30 643 VAL C O 1
ATOM 5711 N N . HIS C 1 204 ? 23.023 65.561 -45.536 1.00 34.02 644 HIS C N 1
ATOM 5712 C CA . HIS C 1 204 ? 23.309 65.630 -46.985 1.00 33.47 644 HIS C CA 1
ATOM 5713 C C . HIS C 1 204 ? 24.817 65.408 -47.141 1.00 33.59 644 HIS C C 1
ATOM 5714 O O . HIS C 1 204 ? 25.627 65.963 -46.417 1.00 35.17 644 HIS C O 1
ATOM 5721 N N . GLY C 1 205 ? 25.178 64.595 -48.106 1.00 34.31 645 GLY C N 1
ATOM 5722 C CA . GLY C 1 205 ? 26.544 64.474 -48.539 1.00 32.96 645 GLY C CA 1
ATOM 5723 C C . GLY C 1 205 ? 26.585 64.908 -49.980 1.00 36.25 645 GLY C C 1
ATOM 5724 O O . GLY C 1 205 ? 25.790 64.454 -50.806 1.00 34.48 645 GLY C O 1
ATOM 5725 N N . SER C 1 206 ? 27.546 65.761 -50.307 1.00 38.50 646 SER C N 1
ATOM 5726 C CA . SER C 1 206 ? 27.705 66.289 -51.660 1.00 43.33 646 SER C CA 1
ATOM 5727 C C . SER C 1 206 ? 29.165 66.369 -52.104 1.00 50.17 646 SER C C 1
ATOM 5728 O O . SER C 1 206 ? 30.017 65.659 -51.606 1.00 53.44 646 SER C O 1
ATOM 5731 N N . ASP C 1 207 ? 29.450 67.266 -53.042 1.00 56.31 647 ASP C N 1
ATOM 5732 C CA . ASP C 1 207 ? 30.813 67.565 -53.419 1.00 47.94 647 ASP C CA 1
ATOM 5733 C C . ASP C 1 207 ? 31.517 68.533 -52.410 1.00 49.44 647 ASP C C 1
ATOM 5734 O O . ASP C 1 207 ? 31.516 69.737 -52.501 1.00 45.04 647 ASP C O 1
ATOM 5739 N N . SER C 1 208 ? 32.127 67.859 -51.428 1.00 54.34 648 SER C N 1
ATOM 5740 C CA . SER C 1 208 ? 33.040 68.364 -50.428 1.00 48.73 648 SER C CA 1
ATOM 5741 C C . SER C 1 208 ? 32.434 68.663 -49.074 1.00 41.05 648 SER C C 1
ATOM 5742 O O . SER C 1 208 ? 33.137 68.868 -48.107 1.00 39.59 648 SER C O 1
ATOM 5745 N N . THR C 1 209 ? 31.128 68.586 -48.996 1.00 36.09 649 THR C N 1
ATOM 5746 C CA . THR C 1 209 ? 30.412 69.076 -47.854 1.00 34.15 649 THR C CA 1
ATOM 5747 C C . THR C 1 209 ? 29.285 68.157 -47.321 1.00 27.40 649 THR C C 1
ATOM 5748 O O . THR C 1 209 ? 28.673 67.383 -48.046 1.00 24.31 649 THR C O 1
ATOM 5752 N N . VAL C 1 210 ? 29.055 68.301 -46.020 1.00 27.14 650 VAL C N 1
ATOM 5753 C CA . VAL C 1 210 ? 28.008 67.614 -45.310 1.00 28.92 650 VAL C CA 1
ATOM 5754 C C . VAL C 1 210 ? 27.091 68.685 -44.726 1.00 27.83 650 VAL C C 1
ATOM 5755 O O . VAL C 1 210 ? 27.554 69.587 -44.042 1.00 29.10 650 VAL C O 1
ATOM 5759 N N . HIS C 1 211 ? 25.815 68.611 -45.062 1.00 29.29 651 HIS C N 1
ATOM 5760 C CA . HIS C 1 211 ? 24.832 69.591 -44.680 1.00 36.60 651 HIS C CA 1
ATOM 5761 C C . HIS C 1 211 ? 23.819 68.945 -43.702 1.00 34.74 651 HIS C C 1
ATOM 5762 O O . HIS C 1 211 ? 23.507 67.753 -43.797 1.00 31.88 651 HIS C O 1
ATOM 5769 N N . LEU C 1 212 ? 23.306 69.764 -42.804 1.00 36.33 652 LEU C N 1
ATOM 5770 C CA . LEU C 1 212 ? 22.262 69.387 -41.897 1.00 36.95 652 LEU C CA 1
ATOM 5771 C C . LEU C 1 212 ? 21.057 70.233 -42.162 1.00 34.68 652 LEU C C 1
ATOM 5772 O O . LEU C 1 212 ? 21.181 71.456 -42.251 1.00 35.52 652 LEU C O 1
ATOM 5777 N N . TRP C 1 213 ? 19.894 69.608 -42.272 1.00 34.37 653 TRP C N 1
ATOM 5778 C CA . TRP C 1 213 ? 18.679 70.350 -42.581 1.00 35.31 653 TRP C CA 1
ATOM 5779 C C . TRP C 1 213 ? 17.629 70.147 -41.530 1.00 36.47 653 TRP C C 1
ATOM 5780 O O . TRP C 1 213 ? 17.504 69.052 -40.995 1.00 34.63 653 TRP C O 1
ATOM 5791 N N . ASP C 1 214 ? 16.829 71.175 -41.300 1.00 39.80 654 ASP C N 1
ATOM 5792 C CA . ASP C 1 214 ? 15.595 71.049 -40.521 1.00 43.37 654 ASP C CA 1
ATOM 5793 C C . ASP C 1 214 ? 14.478 70.625 -41.484 1.00 40.07 654 ASP C C 1
ATOM 5794 O O . ASP C 1 214 ? 14.106 71.360 -42.389 1.00 38.71 654 ASP C O 1
ATOM 5799 N N . VAL C 1 215 ? 13.961 69.425 -41.288 1.00 40.81 655 VAL C N 1
ATOM 5800 C CA . VAL C 1 215 ? 13.020 68.832 -42.219 1.00 45.42 655 VAL C CA 1
ATOM 5801 C C . VAL C 1 215 ? 11.703 69.618 -42.272 1.00 48.44 655 VAL C C 1
ATOM 5802 O O . VAL C 1 215 ? 11.220 69.940 -43.353 1.00 46.96 655 VAL C O 1
ATOM 5806 N N . ALA C 1 216 ? 11.138 69.924 -41.103 1.00 50.27 656 ALA C N 1
ATOM 5807 C CA . ALA C 1 216 ? 9.844 70.610 -41.023 1.00 54.43 656 ALA C CA 1
ATOM 5808 C C . ALA C 1 216 ? 9.890 72.004 -41.688 1.00 55.45 656 ALA C C 1
ATOM 5809 O O . ALA C 1 216 ? 9.009 72.380 -42.475 1.00 56.93 656 ALA C O 1
ATOM 5811 N N . SER C 1 217 ? 10.954 72.749 -41.404 1.00 52.37 657 SER C N 1
ATOM 5812 C CA . SER C 1 217 ? 11.105 74.090 -41.906 1.00 50.37 657 SER C CA 1
ATOM 5813 C C . SER C 1 217 ? 11.818 74.160 -43.252 1.00 50.26 657 SER C C 1
ATOM 5814 O O . SER C 1 217 ? 11.886 75.226 -43.838 1.00 55.20 657 SER C O 1
ATOM 5817 N N . GLY C 1 218 ? 12.401 73.060 -43.708 1.00 48.71 658 GLY C N 1
ATOM 5818 C CA . GLY C 1 218 ? 13.097 73.062 -44.969 1.00 48.26 658 GLY C CA 1
ATOM 5819 C C . GLY C 1 218 ? 14.276 74.041 -45.029 1.00 48.07 658 GLY C C 1
ATOM 5820 O O . GLY C 1 218 ? 14.543 74.611 -46.090 1.00 48.54 658 GLY C O 1
ATOM 5821 N N . GLU C 1 219 ? 14.934 74.244 -43.890 1.00 41.97 659 GLU C N 1
ATOM 5822 C CA . GLU C 1 219 ? 16.059 75.148 -43.764 1.00 42.21 659 GLU C CA 1
ATOM 5823 C C . GLU C 1 219 ? 17.318 74.377 -43.514 1.00 40.69 659 GLU C C 1
ATOM 5824 O O . GLU C 1 219 ? 17.284 73.365 -42.863 1.00 36.72 659 GLU C O 1
ATOM 5830 N N . ALA C 1 220 ? 18.446 74.955 -43.922 1.00 41.58 660 ALA C N 1
ATOM 5831 C CA . ALA C 1 220 ? 19.767 74.472 -43.568 1.00 36.56 660 ALA C CA 1
ATOM 5832 C C . ALA C 1 220 ? 20.108 74.891 -42.126 1.00 44.29 660 ALA C C 1
ATOM 5833 O O . ALA C 1 220 ? 19.971 76.074 -41.770 1.00 40.68 660 ALA C O 1
ATOM 5835 N N . LEU C 1 221 ? 20.521 73.914 -41.311 1.00 46.98 661 LEU C N 1
ATOM 5836 C CA . LEU C 1 221 ? 20.991 74.170 -39.945 1.00 50.84 661 LEU C CA 1
ATOM 5837 C C . LEU C 1 221 ? 22.468 74.393 -39.864 1.00 48.49 661 LEU C C 1
ATOM 5838 O O . LEU C 1 221 ? 22.926 75.189 -39.064 1.00 49.87 661 LEU C O 1
ATOM 5843 N N . HIS C 1 222 ? 23.214 73.656 -40.665 1.00 44.69 662 HIS C N 1
ATOM 5844 C CA . HIS C 1 222 ? 24.668 73.699 -40.619 1.00 46.43 662 HIS C CA 1
ATOM 5845 C C . HIS C 1 222 ? 25.341 73.152 -41.836 1.00 39.92 662 HIS C C 1
ATOM 5846 O O . HIS C 1 222 ? 24.726 72.364 -42.569 1.00 36.02 662 HIS C O 1
ATOM 5853 N N . THR C 1 223 ? 26.619 73.487 -41.987 1.00 39.71 663 THR C N 1
ATOM 5854 C CA . THR C 1 223 ? 27.464 72.951 -43.027 1.00 39.79 663 THR C CA 1
ATOM 5855 C C . THR C 1 223 ? 28.731 72.414 -42.368 1.00 39.91 663 THR C C 1
ATOM 5856 O O . THR C 1 223 ? 29.399 73.147 -41.661 1.00 46.62 663 THR C O 1
ATOM 5860 N N . PHE C 1 224 ? 29.078 71.154 -42.622 1.00 36.78 664 PHE C N 1
ATOM 5861 C CA . PHE C 1 224 ? 30.309 70.573 -42.069 1.00 35.10 664 PHE C CA 1
ATOM 5862 C C . PHE C 1 224 ? 31.402 70.587 -43.133 1.00 36.79 664 PHE C C 1
ATOM 5863 O O . PHE C 1 224 ? 31.280 69.967 -44.161 1.00 33.40 664 PHE C O 1
ATOM 5871 N N . GLU C 1 225 ? 32.488 71.288 -42.868 1.00 42.01 665 GLU C N 1
ATOM 5872 C CA . GLU C 1 225 ? 33.599 71.394 -43.811 1.00 43.04 665 GLU C CA 1
ATOM 5873 C C . GLU C 1 225 ? 34.791 70.630 -43.294 1.00 41.07 665 GLU C C 1
ATOM 5874 O O . GLU C 1 225 ? 35.026 70.594 -42.099 1.00 42.92 665 GLU C O 1
ATOM 5880 N N . GLY C 1 226 ? 35.553 70.015 -44.191 1.00 37.25 666 GLY C N 1
ATOM 5881 C CA . GLY C 1 226 ? 36.699 69.210 -43.759 1.00 32.71 666 GLY C CA 1
ATOM 5882 C C . GLY C 1 226 ? 37.141 68.180 -44.751 1.00 31.01 666 GLY C C 1
ATOM 5883 O O . GLY C 1 226 ? 38.319 67.939 -44.888 1.00 33.12 666 GLY C O 1
ATOM 5884 N N . HIS C 1 227 ? 36.208 67.623 -45.485 1.00 30.42 667 HIS C N 1
ATOM 5885 C CA . HIS C 1 227 ? 36.550 66.786 -46.614 1.00 29.96 667 HIS C CA 1
ATOM 5886 C C . HIS C 1 227 ? 37.154 67.637 -47.728 1.00 31.79 667 HIS C C 1
ATOM 5887 O O . HIS C 1 227 ? 36.745 68.780 -47.902 1.00 28.91 667 HIS C O 1
ATOM 5894 N N . THR C 1 228 ? 38.126 67.068 -48.432 1.00 33.79 668 THR C N 1
ATOM 5895 C CA . THR C 1 228 ? 38.830 67.769 -49.528 1.00 35.23 668 THR C CA 1
ATOM 5896 C C . THR C 1 228 ? 38.450 67.286 -50.923 1.00 35.19 668 THR C C 1
ATOM 5897 O O . THR C 1 228 ? 39.037 67.667 -51.897 1.00 33.19 668 THR C O 1
ATOM 5901 N N . ASP C 1 229 ? 37.447 66.435 -50.984 1.00 34.41 669 ASP C N 1
ATOM 5902 C CA . ASP C 1 229 ? 36.990 65.860 -52.237 1.00 35.39 669 ASP C CA 1
ATOM 5903 C C . ASP C 1 229 ? 35.533 65.400 -52.043 1.00 31.41 669 ASP C C 1
ATOM 5904 O O . ASP C 1 229 ? 34.961 65.596 -50.994 1.00 30.51 669 ASP C O 1
ATOM 5909 N N . TRP C 1 230 ? 34.939 64.779 -53.035 1.00 31.24 670 TRP C N 1
ATOM 5910 C CA . TRP C 1 230 ? 33.486 64.456 -52.957 1.00 32.90 670 TRP C CA 1
ATOM 5911 C C . TRP C 1 230 ? 33.148 63.542 -51.814 1.00 31.76 670 TRP C C 1
ATOM 5912 O O . TRP C 1 230 ? 33.863 62.607 -51.552 1.00 31.62 670 TRP C O 1
ATOM 5923 N N . VAL C 1 231 ? 32.071 63.857 -51.121 1.00 31.60 671 VAL C N 1
ATOM 5924 C CA . VAL C 1 231 ? 31.465 63.039 -50.091 1.00 27.89 671 VAL C CA 1
ATOM 5925 C C . VAL C 1 231 ? 30.485 62.123 -50.775 1.00 25.37 671 VAL C C 1
ATOM 5926 O O . VAL C 1 231 ? 29.555 62.563 -51.389 1.00 24.40 671 VAL C O 1
ATOM 5930 N N . ARG C 1 232 ? 30.745 60.833 -50.656 1.00 29.37 672 ARG C N 1
ATOM 5931 C CA . ARG C 1 232 ? 29.969 59.791 -51.315 1.00 33.67 672 ARG C CA 1
ATOM 5932 C C . ARG C 1 232 ? 28.938 59.097 -50.457 1.00 30.96 672 ARG C C 1
ATOM 5933 O O . ARG C 1 232 ? 27.990 58.506 -50.996 1.00 33.96 672 ARG C O 1
ATOM 5941 N N . ALA C 1 233 ? 29.076 59.161 -49.149 1.00 28.48 673 ALA C N 1
ATOM 5942 C CA . ALA C 1 233 ? 28.084 58.510 -48.290 1.00 27.12 673 ALA C CA 1
ATOM 5943 C C . ALA C 1 233 ? 27.903 59.235 -46.971 1.00 24.85 673 ALA C C 1
ATOM 5944 O O . ALA C 1 233 ? 28.816 59.858 -46.491 1.00 25.62 673 ALA C O 1
ATOM 5946 N N . VAL C 1 234 ? 26.721 59.145 -46.393 1.00 22.91 674 VAL C N 1
ATOM 5947 C CA . VAL C 1 234 ? 26.488 59.698 -45.074 1.00 24.14 674 VAL C CA 1
ATOM 5948 C C . VAL C 1 234 ? 25.654 58.704 -44.291 1.00 21.67 674 VAL C C 1
ATOM 5949 O O . VAL C 1 234 ? 24.938 57.901 -44.857 1.00 26.42 674 VAL C O 1
ATOM 5953 N N . ALA C 1 235 ? 25.752 58.782 -42.973 1.00 24.90 675 ALA C N 1
ATOM 5954 C CA . ALA C 1 235 ? 24.968 57.925 -42.094 1.00 22.99 675 ALA C CA 1
ATOM 5955 C C . ALA C 1 235 ? 24.725 58.683 -40.814 1.00 22.29 675 ALA C C 1
ATOM 5956 O O . ALA C 1 235 ? 25.618 59.365 -40.316 1.00 23.07 675 ALA C O 1
ATOM 5958 N N . PHE C 1 236 ? 23.509 58.572 -40.288 1.00 21.88 676 PHE C N 1
ATOM 5959 C CA . PHE C 1 236 ? 23.150 59.211 -39.030 1.00 19.40 676 PHE C CA 1
ATOM 5960 C C . PHE C 1 236 ? 23.257 58.162 -37.919 1.00 18.17 676 PHE C C 1
ATOM 5961 O O . PHE C 1 236 ? 22.785 57.031 -38.090 1.00 17.10 676 PHE C O 1
ATOM 5969 N N . SER C 1 237 ? 23.877 58.537 -36.798 1.00 18.35 677 SER C N 1
ATOM 5970 C CA . SER C 1 237 ? 24.011 57.633 -35.671 1.00 18.61 677 SER C CA 1
ATOM 5971 C C . SER C 1 237 ? 22.635 57.358 -35.046 1.00 18.69 677 SER C C 1
ATOM 5972 O O . SER C 1 237 ? 21.765 58.228 -35.016 1.00 18.27 677 SER C O 1
ATOM 5975 N N . PRO C 1 238 ? 22.453 56.114 -34.520 1.00 20.37 678 PRO C N 1
ATOM 5976 C CA . PRO C 1 238 ? 21.135 55.859 -33.865 1.00 21.91 678 PRO C CA 1
ATOM 5977 C C . PRO C 1 238 ? 20.757 56.829 -32.749 1.00 24.84 678 PRO C C 1
ATOM 5978 O O . PRO C 1 238 ? 19.596 57.140 -32.632 1.00 29.29 678 PRO C O 1
ATOM 5982 N N . ASP C 1 239 ? 21.694 57.301 -31.949 1.00 27.70 679 ASP C N 1
ATOM 5983 C CA . ASP C 1 239 ? 21.342 58.280 -30.917 1.00 29.70 679 ASP C CA 1
ATOM 5984 C C . ASP C 1 239 ? 21.148 59.705 -31.453 1.00 33.28 679 ASP C C 1
ATOM 5985 O O . ASP C 1 239 ? 20.712 60.579 -30.720 1.00 43.82 679 ASP C O 1
ATOM 5990 N N . GLY C 1 240 ? 21.531 59.954 -32.700 1.00 28.15 680 GLY C N 1
ATOM 5991 C CA . GLY C 1 240 ? 21.384 61.256 -33.295 1.00 26.06 680 GLY C CA 1
ATOM 5992 C C . GLY C 1 240 ? 22.504 62.210 -32.954 1.00 24.33 680 GLY C C 1
ATOM 5993 O O . GLY C 1 240 ? 22.530 63.344 -33.422 1.00 26.67 680 GLY C O 1
ATOM 5994 N N . ALA C 1 241 ? 23.450 61.729 -32.176 1.00 25.66 681 ALA C N 1
ATOM 5995 C CA . ALA C 1 241 ? 24.606 62.508 -31.760 1.00 26.41 681 ALA C CA 1
ATOM 5996 C C . ALA C 1 241 ? 25.650 62.769 -32.872 1.00 26.97 681 ALA C C 1
ATOM 5997 O O . ALA C 1 241 ? 26.271 63.824 -32.930 1.00 26.33 681 ALA C O 1
ATOM 5999 N N . LEU C 1 242 ? 25.857 61.754 -33.694 1.00 27.94 682 LEU C N 1
ATOM 6000 C CA . LEU C 1 242 ? 26.930 61.745 -34.650 1.00 28.93 682 LEU C CA 1
ATOM 6001 C C . LEU C 1 242 ? 26.499 61.516 -36.082 1.00 31.31 682 LEU C C 1
ATOM 6002 O O . LEU C 1 242 ? 25.432 61.043 -36.362 1.00 28.51 682 LEU C O 1
ATOM 6007 N N . LEU C 1 243 ? 27.394 61.864 -36.978 1.00 34.60 683 LEU C N 1
ATOM 6008 C CA . LEU C 1 243 ? 27.176 61.727 -38.386 1.00 34.91 683 LEU C CA 1
ATOM 6009 C C . LEU C 1 243 ? 28.399 61.148 -39.050 1.00 29.54 683 LEU C C 1
ATOM 6010 O O . LEU C 1 243 ? 29.487 61.584 -38.771 1.00 38.06 683 LEU C O 1
ATOM 6015 N N . ALA C 1 244 ? 28.212 60.190 -39.942 1.00 24.00 684 ALA C N 1
ATOM 6016 C CA . ALA C 1 244 ? 29.320 59.568 -40.620 1.00 21.47 684 ALA C CA 1
ATOM 6017 C C . ALA C 1 244 ? 29.395 59.908 -42.109 1.00 23.13 684 ALA C C 1
ATOM 6018 O O . ALA C 1 244 ? 28.403 59.887 -42.811 1.00 20.71 684 ALA C O 1
ATOM 6020 N N . SER C 1 245 ? 30.594 60.231 -42.583 1.00 25.43 685 SER C N 1
ATOM 6021 C CA . SER C 1 245 ? 30.791 60.566 -43.981 1.00 26.22 685 SER C CA 1
ATOM 6022 C C . SER C 1 245 ? 31.907 59.788 -44.596 1.00 26.20 685 SER C C 1
ATOM 6023 O O . SER C 1 245 ? 32.925 59.582 -43.977 1.00 29.70 685 SER C O 1
ATOM 6026 N N . GLY C 1 246 ? 31.717 59.405 -45.844 1.00 28.02 686 GLY C N 1
ATOM 6027 C CA . GLY C 1 246 ? 32.785 58.760 -46.641 1.00 22.33 686 GLY C CA 1
ATOM 6028 C C . GLY C 1 246 ? 33.095 59.592 -47.842 1.00 27.46 686 GLY C C 1
ATOM 6029 O O . GLY C 1 246 ? 32.188 60.110 -48.415 1.00 25.87 686 GLY C O 1
ATOM 6030 N N . SER C 1 247 ? 34.361 59.725 -48.201 1.00 26.67 687 SER C N 1
ATOM 6031 C CA . SER C 1 247 ? 34.788 60.660 -49.242 1.00 28.88 687 SER C CA 1
ATOM 6032 C C . SER C 1 247 ? 35.808 60.092 -50.212 1.00 33.04 687 SER C C 1
ATOM 6033 O O . SER C 1 247 ? 36.422 59.079 -49.948 1.00 31.67 687 SER C O 1
ATOM 6036 N N . ASP C 1 248 ? 35.988 60.806 -51.323 1.00 38.57 688 ASP C N 1
ATOM 6037 C CA . ASP C 1 248 ? 36.988 60.472 -52.315 1.00 43.25 688 ASP C CA 1
ATOM 6038 C C . ASP C 1 248 ? 38.373 60.830 -51.830 1.00 38.38 688 ASP C C 1
ATOM 6039 O O . ASP C 1 248 ? 39.362 60.311 -52.323 1.00 43.01 688 ASP C O 1
ATOM 6044 N N . ASP C 1 249 ? 38.463 61.715 -50.854 1.00 33.71 689 ASP C N 1
ATOM 6045 C CA . ASP C 1 249 ? 39.746 62.018 -50.227 1.00 31.44 689 ASP C CA 1
ATOM 6046 C C . ASP C 1 249 ? 40.323 60.867 -49.401 1.00 31.82 689 ASP C C 1
ATOM 6047 O O . ASP C 1 249 ? 41.332 61.053 -48.741 1.00 29.43 689 ASP C O 1
ATOM 6052 N N . ARG C 1 250 ? 39.629 59.729 -49.369 1.00 34.30 690 ARG C N 1
ATOM 6053 C CA . ARG C 1 250 ? 40.093 58.473 -48.758 1.00 38.47 690 ARG C CA 1
ATOM 6054 C C . ARG C 1 250 ? 39.929 58.402 -47.265 1.00 33.36 690 ARG C C 1
ATOM 6055 O O . ARG C 1 250 ? 40.411 57.474 -46.632 1.00 31.82 690 ARG C O 1
ATOM 6057 N N . THR C 1 251 ? 39.239 59.367 -46.704 1.00 33.01 691 THR C N 1
ATOM 6058 C CA . THR C 1 251 ? 38.984 59.371 -45.306 1.00 32.24 691 THR C CA 1
ATOM 6059 C C . THR C 1 251 ? 37.508 59.137 -45.028 1.00 31.92 691 THR C C 1
ATOM 6060 O O . THR C 1 251 ? 36.657 59.190 -45.897 1.00 30.87 691 THR C O 1
ATOM 6064 N N . ILE C 1 252 ? 37.204 58.887 -43.773 1.00 32.10 692 ILE C N 1
ATOM 6065 C CA . ILE C 1 252 ? 35.828 58.811 -43.317 1.00 32.38 692 ILE C CA 1
ATOM 6066 C C . ILE C 1 252 ? 35.826 59.632 -42.123 1.00 28.47 692 ILE C C 1
ATOM 6067 O O . ILE C 1 252 ? 36.759 59.581 -41.345 1.00 27.42 692 ILE C O 1
ATOM 6072 N N . ARG C 1 253 ? 34.764 60.380 -41.944 1.00 26.97 693 ARG C N 1
ATOM 6073 C CA . ARG C 1 253 ? 34.682 61.239 -40.795 1.00 26.84 693 ARG C CA 1
ATOM 6074 C C . ARG C 1 253 ? 33.459 61.031 -39.959 1.00 26.41 693 ARG C C 1
ATOM 6075 O O . ARG C 1 253 ? 32.434 60.632 -40.444 1.00 29.15 693 ARG C O 1
ATOM 6083 N N . LEU C 1 254 ? 33.593 61.353 -38.686 1.00 26.04 694 LEU C N 1
ATOM 6084 C CA . LEU C 1 254 ? 32.514 61.310 -37.738 1.00 26.10 694 LEU C CA 1
ATOM 6085 C C . LEU C 1 254 ? 32.358 62.733 -37.299 1.00 28.17 694 LEU C C 1
ATOM 6086 O O . LEU C 1 254 ? 33.313 63.344 -36.857 1.00 29.62 694 LEU C O 1
ATOM 6091 N N . TRP C 1 255 ? 31.145 63.256 -37.374 1.00 29.32 695 TRP C N 1
ATOM 6092 C CA . TRP C 1 255 ? 30.894 64.611 -36.949 1.00 31.53 695 TRP C CA 1
ATOM 6093 C C . TRP C 1 255 ? 29.953 64.692 -35.760 1.00 33.99 695 TRP C C 1
ATOM 6094 O O . TRP C 1 255 ? 28.982 63.987 -35.677 1.00 31.87 695 TRP C O 1
ATOM 6105 N N . ASP C 1 256 ? 30.243 65.605 -34.845 1.00 37.52 696 ASP C N 1
ATOM 6106 C CA . ASP C 1 256 ? 29.343 65.919 -33.760 1.00 33.32 696 ASP C CA 1
ATOM 6107 C C . ASP C 1 256 ? 28.240 66.792 -34.364 1.00 31.95 696 ASP C C 1
ATOM 6108 O O . ASP C 1 256 ? 28.501 67.853 -34.988 1.00 34.96 696 ASP C O 1
ATOM 6113 N N . VAL C 1 257 ? 27.009 66.362 -34.197 1.00 27.11 697 VAL C N 1
ATOM 6114 C CA . VAL C 1 257 ? 25.891 67.061 -34.767 1.00 29.69 697 VAL C CA 1
ATOM 6115 C C . VAL C 1 257 ? 25.718 68.474 -34.222 1.00 33.57 697 VAL C C 1
ATOM 6116 O O . VAL C 1 257 ? 25.465 69.395 -34.987 1.00 38.24 697 VAL C O 1
ATOM 6120 N N . ALA C 1 258 ? 25.819 68.632 -32.918 1.00 34.06 698 ALA C N 1
ATOM 6121 C CA . ALA C 1 258 ? 25.612 69.909 -32.288 1.00 37.71 698 ALA C CA 1
ATOM 6122 C C . ALA C 1 258 ? 26.611 70.981 -32.724 1.00 39.24 698 ALA C C 1
ATOM 6123 O O . ALA C 1 258 ? 26.253 72.056 -33.079 1.00 40.23 698 ALA C O 1
ATOM 6125 N N . ALA C 1 259 ? 27.874 70.647 -32.665 1.00 42.37 699 ALA C N 1
ATOM 6126 C CA . ALA C 1 259 ? 28.915 71.600 -32.852 1.00 45.71 699 ALA C CA 1
ATOM 6127 C C . ALA C 1 259 ? 29.471 71.540 -34.238 1.00 51.55 699 ALA C C 1
ATOM 6128 O O . ALA C 1 259 ? 30.148 72.484 -34.672 1.00 53.64 699 ALA C O 1
ATOM 6130 N N . GLN C 1 260 ? 29.220 70.456 -34.961 1.00 54.36 700 GLN C N 1
ATOM 6131 C CA . GLN C 1 260 ? 29.724 70.389 -36.308 1.00 57.89 700 GLN C CA 1
ATOM 6132 C C . GLN C 1 260 ? 31.281 70.076 -36.339 1.00 48.19 700 GLN C C 1
ATOM 6133 O O . GLN C 1 260 ? 32.011 70.288 -37.298 1.00 41.89 700 GLN C O 1
ATOM 6139 N N . GLU C 1 261 ? 31.740 69.525 -35.231 1.00 50.10 701 GLU C N 1
ATOM 6140 C CA . GLU C 1 261 ? 33.149 69.238 -34.984 1.00 46.84 701 GLU C CA 1
ATOM 6141 C C . GLU C 1 261 ? 33.548 67.866 -35.529 1.00 43.78 701 GLU C C 1
ATOM 6142 O O . GLU C 1 261 ? 32.719 66.951 -35.566 1.00 44.06 701 GLU C O 1
ATOM 6148 N N . GLU C 1 262 ? 34.822 67.724 -35.881 1.00 40.55 702 GLU C N 1
ATOM 6149 C CA . GLU C 1 262 ? 35.326 66.477 -36.418 1.00 37.78 702 GLU C CA 1
ATOM 6150 C C . GLU C 1 262 ? 35.622 65.605 -35.251 1.00 39.87 702 GLU C C 1
ATOM 6151 O O . GLU C 1 262 ? 36.689 65.622 -34.707 1.00 37.06 702 GLU C O 1
ATOM 6157 N N . HIS C 1 263 ? 34.616 64.863 -34.842 1.00 40.62 703 HIS C N 1
ATOM 6158 C CA . HIS C 1 263 ? 34.730 64.012 -33.694 1.00 36.61 703 HIS C CA 1
ATOM 6159 C C . HIS C 1 263 ? 35.842 63.031 -33.952 1.00 34.22 703 HIS C C 1
ATOM 6160 O O . HIS C 1 263 ? 36.515 62.602 -33.045 1.00 35.18 703 HIS C O 1
ATOM 6167 N N . THR C 1 264 ? 36.042 62.695 -35.210 1.00 33.10 704 THR C N 1
ATOM 6168 C CA . THR C 1 264 ? 37.091 61.766 -35.551 1.00 36.65 704 THR C CA 1
ATOM 6169 C C . THR C 1 264 ? 37.297 61.568 -37.056 1.00 36.73 704 THR C C 1
ATOM 6170 O O . THR C 1 264 ? 36.375 61.711 -37.848 1.00 39.59 704 THR C O 1
ATOM 6174 N N . THR C 1 265 ? 38.536 61.291 -37.429 1.00 35.92 705 THR C N 1
ATOM 6175 C CA . THR C 1 265 ? 38.902 61.071 -38.819 1.00 33.70 705 THR C CA 1
ATOM 6176 C C . THR C 1 265 ? 39.452 59.682 -38.867 1.00 35.52 705 THR C C 1
ATOM 6177 O O . THR C 1 265 ? 40.386 59.393 -38.174 1.00 36.44 705 THR C O 1
ATOM 6181 N N . LEU C 1 266 ? 38.890 58.828 -39.690 1.00 34.75 706 LEU C N 1
ATOM 6182 C CA . LEU C 1 266 ? 39.376 57.461 -39.755 1.00 37.18 706 LEU C CA 1
ATOM 6183 C C . LEU C 1 266 ? 40.273 57.282 -40.977 1.00 36.06 706 LEU C C 1
ATOM 6184 O O . LEU C 1 266 ? 39.833 57.316 -42.126 1.00 29.74 706 LEU C O 1
ATOM 6189 N N . GLU C 1 267 ? 41.554 57.105 -40.684 1.00 39.55 707 GLU C N 1
ATOM 6190 C CA . GLU C 1 267 ? 42.607 57.087 -41.674 1.00 40.58 707 GLU C CA 1
ATOM 6191 C C . GLU C 1 267 ? 43.245 55.777 -42.063 1.00 44.20 707 GLU C C 1
ATOM 6192 O O . GLU C 1 267 ? 44.407 55.726 -42.291 1.00 59.40 707 GLU C O 1
ATOM 6198 N N . GLY C 1 268 ? 42.487 54.721 -42.168 1.00 39.17 708 GLY C N 1
ATOM 6199 C CA . GLY C 1 268 ? 43.018 53.444 -42.593 1.00 38.88 708 GLY C CA 1
ATOM 6200 C C . GLY C 1 268 ? 43.059 53.237 -44.090 1.00 41.67 708 GLY C C 1
ATOM 6201 O O . GLY C 1 268 ? 43.907 52.581 -44.624 1.00 42.68 708 GLY C O 1
ATOM 6202 N N . HIS C 1 269 ? 42.123 53.828 -44.771 1.00 42.84 709 HIS C N 1
ATOM 6203 C CA . HIS C 1 269 ? 41.963 53.554 -46.179 1.00 42.79 709 HIS C CA 1
ATOM 6204 C C . HIS C 1 269 ? 42.973 54.257 -46.992 1.00 44.45 709 HIS C C 1
ATOM 6205 O O . HIS C 1 269 ? 43.385 55.342 -46.654 1.00 37.53 709 HIS C O 1
ATOM 6212 N N . THR C 1 270 ? 43.326 53.653 -48.099 1.00 49.39 710 THR C N 1
ATOM 6213 C CA . THR C 1 270 ? 44.297 54.224 -49.032 1.00 53.60 710 THR C CA 1
ATOM 6214 C C . THR C 1 270 ? 43.632 54.744 -50.268 1.00 59.96 710 THR C C 1
ATOM 6215 O O . THR C 1 270 ? 44.272 55.368 -51.096 1.00 63.30 710 THR C O 1
ATOM 6219 N N . GLU C 1 271 ? 42.329 54.522 -50.390 1.00 58.55 711 GLU C N 1
ATOM 6220 C CA . GLU C 1 271 ? 41.595 54.854 -51.602 1.00 54.42 711 GLU C CA 1
ATOM 6221 C C . GLU C 1 271 ? 40.225 55.362 -51.308 1.00 52.31 711 GLU C C 1
ATOM 6222 O O . GLU C 1 271 ? 39.814 55.290 -50.172 1.00 57.71 711 GLU C O 1
ATOM 6228 N N . PRO C 1 272 ? 39.476 55.909 -52.283 1.00 55.28 712 PRO C N 1
ATOM 6229 C CA . PRO C 1 272 ? 38.216 56.518 -51.924 1.00 47.98 712 PRO C CA 1
ATOM 6230 C C . PRO C 1 272 ? 37.306 55.627 -51.095 1.00 42.47 712 PRO C C 1
ATOM 6231 O O . PRO C 1 272 ? 37.302 54.428 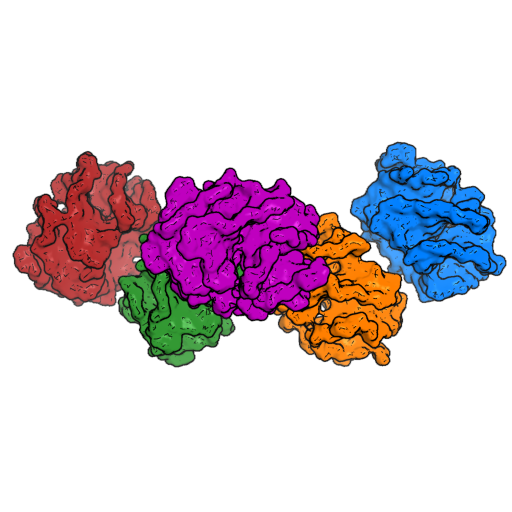-51.263 1.00 38.67 712 PRO C O 1
ATOM 6235 N N . VAL C 1 273 ? 36.598 56.261 -50.166 1.00 39.21 713 VAL C N 1
ATOM 6236 C CA . VAL C 1 273 ? 35.658 55.590 -49.338 1.00 36.06 713 VAL C CA 1
ATOM 6237 C C . VAL C 1 273 ? 34.315 55.842 -49.978 1.00 31.66 713 VAL C C 1
ATOM 6238 O O . VAL C 1 273 ? 33.866 56.944 -50.017 1.00 32.38 713 VAL C O 1
ATOM 6242 N N . HIS C 1 274 ? 33.666 54.781 -50.422 1.00 31.35 714 HIS C N 1
ATOM 6243 C CA . HIS C 1 274 ? 32.381 54.850 -51.113 1.00 30.67 714 HIS C CA 1
ATOM 6244 C C . HIS C 1 274 ? 31.189 54.740 -50.199 1.00 28.92 714 HIS C C 1
ATOM 6245 O O . HIS C 1 274 ? 30.137 55.212 -50.547 1.00 28.12 714 HIS C O 1
ATOM 6252 N N . SER C 1 275 ? 31.321 54.083 -49.059 1.00 31.06 715 SER C N 1
ATOM 6253 C CA . SER C 1 275 ? 30.165 53.844 -48.183 1.00 30.48 715 SER C CA 1
ATOM 6254 C C . SER C 1 275 ? 30.550 53.783 -46.711 1.00 25.81 715 SER C C 1
ATOM 6255 O O . SER C 1 275 ? 31.635 53.368 -46.379 1.00 23.31 715 SER C O 1
ATOM 6258 N N . VAL C 1 276 ? 29.632 54.218 -45.863 1.00 24.35 716 VAL C N 1
ATOM 6259 C CA . VAL C 1 276 ? 29.774 54.125 -44.415 1.00 23.01 716 VAL C CA 1
ATOM 6260 C C . VAL C 1 276 ? 28.424 53.706 -43.851 1.00 19.76 716 VAL C C 1
ATOM 6261 O O . VAL C 1 276 ? 27.380 54.069 -44.378 1.00 19.41 716 VAL C O 1
ATOM 6265 N N . ALA C 1 277 ? 28.442 52.988 -42.753 1.00 21.00 717 ALA C N 1
ATOM 6266 C CA . ALA C 1 277 ? 27.188 52.566 -42.104 1.00 17.99 717 ALA C CA 1
ATOM 6267 C C . ALA C 1 277 ? 27.411 52.359 -40.624 1.00 19.15 717 ALA C C 1
ATOM 6268 O O . ALA C 1 277 ? 28.412 51.768 -40.238 1.00 19.31 717 ALA C O 1
ATOM 6270 N N . PHE C 1 278 ? 26.477 52.848 -39.813 1.00 20.68 718 PHE C N 1
ATOM 6271 C CA . PHE C 1 278 ? 26.513 52.614 -38.381 1.00 21.67 718 PHE C CA 1
ATOM 6272 C C . PHE C 1 278 ? 25.928 51.238 -38.030 1.00 23.51 718 PHE C C 1
ATOM 6273 O O . PHE C 1 278 ? 25.034 50.778 -38.650 1.00 18.57 718 PHE C O 1
ATOM 6281 N N . HIS C 1 279 ? 26.460 50.604 -37.017 1.00 25.39 719 HIS C N 1
ATOM 6282 C CA . HIS C 1 279 ? 25.871 49.426 -36.378 1.00 32.73 719 HIS C CA 1
ATOM 6283 C C . HIS C 1 279 ? 24.541 49.927 -35.728 1.00 32.62 719 HIS C C 1
ATOM 6284 O O . HIS C 1 279 ? 24.431 51.087 -35.306 1.00 34.18 719 HIS C O 1
ATOM 6291 N N . PRO C 1 280 ? 23.520 49.065 -35.648 1.00 32.04 720 PRO C N 1
ATOM 6292 C CA . PRO C 1 280 ? 22.272 49.470 -34.998 1.00 31.79 720 PRO C CA 1
ATOM 6293 C C . PRO C 1 280 ? 22.386 49.935 -33.555 1.00 32.83 720 PRO C C 1
ATOM 6294 O O . PRO C 1 280 ? 21.612 50.779 -33.136 1.00 34.87 720 PRO C O 1
ATOM 6298 N N . GLU C 1 281 ? 23.365 49.406 -32.816 1.00 31.28 721 GLU C N 1
ATOM 6299 C CA . GLU C 1 281 ? 23.609 49.822 -31.407 1.00 33.32 721 GLU C CA 1
ATOM 6300 C C . GLU C 1 281 ? 24.389 51.137 -31.362 1.00 31.64 721 GLU C C 1
ATOM 6301 O O . GLU C 1 281 ? 24.500 51.709 -30.285 1.00 30.95 721 GLU C O 1
ATOM 6307 N N . GLY C 1 282 ? 24.960 51.541 -32.495 1.00 32.00 722 GLY C N 1
ATOM 6308 C CA . GLY C 1 282 ? 25.685 52.816 -32.658 1.00 30.00 722 GLY C CA 1
ATOM 6309 C C . GLY C 1 282 ? 27.124 52.770 -32.191 1.00 27.63 722 GLY C C 1
ATOM 6310 O O . GLY C 1 282 ? 27.758 53.801 -32.228 1.00 24.50 722 GLY C O 1
ATOM 6311 N N . THR C 1 283 ? 27.570 51.617 -31.711 1.00 26.13 723 THR C N 1
ATOM 6312 C CA . THR C 1 283 ? 28.939 51.396 -31.195 1.00 25.76 723 THR C CA 1
ATOM 6313 C C . THR C 1 283 ? 29.992 51.408 -32.304 1.00 24.94 723 THR C C 1
ATOM 6314 O O . THR C 1 283 ? 31.087 51.844 -32.032 1.00 26.76 723 THR C O 1
ATOM 6318 N N . THR C 1 284 ? 29.696 50.835 -33.467 1.00 25.15 724 THR C N 1
ATOM 6319 C CA . THR C 1 284 ? 30.720 50.747 -34.527 1.00 29.65 724 THR C CA 1
ATOM 6320 C C . THR C 1 284 ? 30.186 51.254 -35.866 1.00 30.03 724 THR C C 1
ATOM 6321 O O . THR C 1 284 ? 28.989 51.351 -36.030 1.00 27.16 724 THR C O 1
ATOM 6325 N N . LEU C 1 285 ? 31.089 51.682 -36.739 1.00 30.81 725 LEU C N 1
ATOM 6326 C CA . LEU C 1 285 ? 30.680 52.035 -38.116 1.00 30.20 725 LEU C CA 1
ATOM 6327 C C . LEU C 1 285 ? 31.561 51.254 -39.082 1.00 26.11 725 LEU C C 1
ATOM 6328 O O . LEU C 1 285 ? 32.645 50.875 -38.706 1.00 23.30 725 LEU C O 1
ATOM 6333 N N . ALA C 1 286 ? 31.007 50.911 -40.232 1.00 23.66 726 ALA C N 1
ATOM 6334 C CA . ALA C 1 286 ? 31.759 50.212 -41.234 1.00 25.05 726 ALA C CA 1
ATOM 6335 C C . ALA C 1 286 ? 31.995 51.140 -42.417 1.00 25.08 726 ALA C C 1
ATOM 6336 O O . ALA C 1 286 ? 31.087 51.838 -42.844 1.00 26.27 726 ALA C O 1
ATOM 6338 N N . SER C 1 287 ? 33.212 51.106 -42.956 1.00 26.65 727 SER C N 1
ATOM 6339 C CA . SER C 1 287 ? 33.577 51.870 -44.145 1.00 28.05 727 SER C CA 1
ATOM 6340 C C . SER C 1 287 ? 34.073 50.943 -45.260 1.00 27.57 727 SER C C 1
ATOM 6341 O O . SER C 1 287 ? 34.679 49.929 -44.989 1.00 26.38 727 SER C O 1
ATOM 6344 N N . ALA C 1 288 ? 33.740 51.280 -46.500 1.00 27.53 728 ALA C N 1
ATOM 6345 C CA . ALA C 1 288 ? 34.084 50.467 -47.665 1.00 30.38 728 ALA C CA 1
ATOM 6346 C C . ALA C 1 288 ? 34.768 51.324 -48.654 1.00 30.45 728 ALA C C 1
ATOM 6347 O O . ALA C 1 288 ? 34.380 52.479 -48.834 1.00 30.25 728 ALA C O 1
ATOM 6349 N N . SER C 1 289 ? 35.765 50.757 -49.321 1.00 36.87 729 SER C N 1
ATOM 6350 C CA . SER C 1 289 ? 36.688 51.546 -50.093 1.00 43.34 729 SER C CA 1
ATOM 6351 C C . SER C 1 289 ? 37.109 50.899 -51.403 1.00 46.06 729 SER C C 1
ATOM 6352 O O . SER C 1 289 ? 36.997 49.689 -51.604 1.00 39.57 729 SER C O 1
ATOM 6355 N N . GLU C 1 290 ? 37.632 51.734 -52.283 1.00 45.75 730 GLU C N 1
ATOM 6356 C CA . GLU C 1 290 ? 38.139 51.281 -53.565 1.00 48.24 730 GLU C CA 1
ATOM 6357 C C . GLU C 1 290 ? 39.389 50.427 -53.392 1.00 46.16 730 GLU C C 1
ATOM 6358 O O . GLU C 1 290 ? 39.699 49.584 -54.218 1.00 47.84 730 GLU C O 1
ATOM 6364 N N . ASP C 1 291 ? 40.051 50.563 -52.262 1.00 40.42 731 ASP C N 1
ATOM 6365 C CA . ASP C 1 291 ? 41.167 49.702 -51.960 1.00 39.60 731 ASP C CA 1
ATOM 6366 C C . ASP C 1 291 ? 40.771 48.270 -51.679 1.00 38.08 731 ASP C C 1
ATOM 6367 O O . ASP C 1 291 ? 41.619 47.501 -51.262 1.00 40.25 731 ASP C O 1
ATOM 6372 N N . GLY C 1 292 ? 39.501 47.921 -51.821 1.00 36.02 732 GLY C N 1
ATOM 6373 C CA . GLY C 1 292 ? 39.027 46.555 -51.648 1.00 37.75 732 GLY C CA 1
ATOM 6374 C C . GLY C 1 292 ? 39.054 46.049 -50.238 1.00 37.21 732 GLY C C 1
ATOM 6375 O O . GLY C 1 292 ? 39.337 44.894 -49.992 1.00 36.07 732 GLY C O 1
ATOM 6376 N N . THR C 1 293 ? 38.769 46.944 -49.310 1.00 35.82 733 THR C N 1
ATOM 6377 C CA . THR C 1 293 ? 38.658 46.543 -47.956 1.00 35.89 733 THR C CA 1
ATOM 6378 C C . THR C 1 293 ? 37.401 47.114 -47.295 1.00 31.46 733 THR C C 1
ATOM 6379 O O . THR C 1 293 ? 36.906 48.188 -47.681 1.00 26.34 733 THR C O 1
ATOM 6383 N N . ILE C 1 294 ? 36.862 46.383 -46.325 1.00 30.38 734 ILE C N 1
ATOM 6384 C CA . ILE C 1 294 ? 35.854 46.926 -45.416 1.00 26.16 734 ILE C CA 1
ATOM 6385 C C . ILE C 1 294 ? 36.487 47.037 -44.060 1.00 25.91 734 ILE C C 1
ATOM 6386 O O . ILE C 1 294 ? 37.114 46.110 -43.600 1.00 24.11 734 ILE C O 1
ATOM 6391 N N . ARG C 1 295 ? 36.433 48.228 -43.501 1.00 26.95 735 ARG C N 1
ATOM 6392 C CA . ARG C 1 295 ? 37.044 48.438 -42.182 1.00 30.74 735 ARG C CA 1
ATOM 6393 C C . ARG C 1 295 ? 35.944 48.727 -41.181 1.00 31.82 735 ARG C C 1
ATOM 6394 O O . ARG C 1 295 ? 35.121 49.577 -41.437 1.00 32.07 735 ARG C O 1
ATOM 6402 N N . ILE C 1 296 ? 35.986 48.069 -40.028 1.00 36.00 736 ILE C N 1
ATOM 6403 C CA . ILE C 1 296 ? 34.969 48.330 -38.971 1.00 35.88 736 ILE C CA 1
ATOM 6404 C C . ILE C 1 296 ? 35.643 49.060 -37.804 1.00 33.45 736 ILE C C 1
ATOM 6405 O O . ILE C 1 296 ? 36.733 48.686 -37.428 1.00 33.28 736 ILE C O 1
ATOM 6410 N N . TRP C 1 297 ? 35.018 50.127 -37.317 1.00 32.28 737 TRP C N 1
ATOM 6411 C CA . TRP C 1 297 ? 35.602 50.976 -36.249 1.00 33.26 737 TRP C CA 1
ATOM 6412 C C . TRP C 1 297 ? 34.588 51.241 -35.143 1.00 33.67 737 TRP C C 1
ATOM 6413 O O . TRP C 1 297 ? 33.403 51.087 -35.383 1.00 36.06 737 TRP C O 1
ATOM 6424 N N . PRO C 1 298 ? 35.039 51.591 -33.927 1.00 34.03 738 PRO C N 1
ATOM 6425 C CA . PRO C 1 298 ? 34.164 52.028 -32.863 1.00 37.22 738 PRO C CA 1
ATOM 6426 C C . PRO C 1 298 ? 34.288 53.552 -32.777 1.00 27.09 738 PRO C C 1
ATOM 6427 O O . PRO C 1 298 ? 33.306 54.253 -32.638 1.00 22.61 738 PRO C O 1
ATOM 6431 N N . GLU D 1 9 ? 25.453 51.945 -96.841 1.00 50.56 449 GLU D N 1
ATOM 6432 C CA . GLU D 1 9 ? 25.250 52.347 -95.413 1.00 57.04 449 GLU D CA 1
ATOM 6433 C C . GLU D 1 9 ? 25.082 51.199 -94.378 1.00 54.24 449 GLU D C 1
ATOM 6434 O O . GLU D 1 9 ? 24.492 51.323 -93.297 1.00 45.98 449 GLU D O 1
ATOM 6436 N N . LEU D 1 10 ? 25.634 50.069 -94.716 1.00 61.50 450 LEU D N 1
ATOM 6437 C CA . LEU D 1 10 ? 25.366 48.916 -93.962 1.00 63.33 450 LEU D CA 1
ATOM 6438 C C . LEU D 1 10 ? 26.344 48.878 -92.869 1.00 63.41 450 LEU D C 1
ATOM 6439 O O . LEU D 1 10 ? 26.792 49.891 -92.393 1.00 68.13 450 LEU D O 1
ATOM 6444 N N . ASN D 1 11 ? 26.717 47.688 -92.475 1.00 60.89 451 ASN D N 1
ATOM 6445 C CA . ASN D 1 11 ? 27.676 47.561 -91.447 1.00 64.76 451 ASN D CA 1
ATOM 6446 C C . ASN D 1 11 ? 28.199 46.192 -91.438 1.00 61.97 451 ASN D C 1
ATOM 6447 O O . ASN D 1 11 ? 27.454 45.271 -91.637 1.00 58.90 451 ASN D O 1
ATOM 6452 N N . GLU D 1 12 ? 29.479 46.017 -91.210 1.00 57.80 452 GLU D N 1
ATOM 6453 C CA . GLU D 1 12 ? 29.910 44.662 -91.318 1.00 58.82 452 GLU D CA 1
ATOM 6454 C C . GLU D 1 12 ? 30.252 43.864 -90.163 1.00 60.65 452 GLU D C 1
ATOM 6455 O O . GLU D 1 12 ? 29.702 42.787 -90.046 1.00 77.54 452 GLU D O 1
ATOM 6461 N N . PRO D 1 13 ? 31.174 44.388 -89.312 1.00 54.81 453 PRO D N 1
ATOM 6462 C CA . PRO D 1 13 ? 31.484 43.567 -88.239 1.00 53.91 453 PRO D CA 1
ATOM 6463 C C . PRO D 1 13 ? 31.380 44.237 -86.951 1.00 49.80 453 PRO D C 1
ATOM 6464 O O . PRO D 1 13 ? 31.368 45.441 -86.826 1.00 44.08 453 PRO D O 1
ATOM 6468 N N . ARG D 1 14 ? 31.293 43.399 -85.969 1.00 50.84 454 ARG D N 1
ATOM 6469 C CA . ARG D 1 14 ? 31.177 43.896 -84.700 1.00 52.33 454 ARG D CA 1
ATOM 6470 C C . ARG D 1 14 ? 32.273 43.378 -83.922 1.00 47.55 454 ARG D C 1
ATOM 6471 O O . ARG D 1 14 ? 32.610 42.241 -83.963 1.00 44.50 454 ARG D O 1
ATOM 6479 N N . ILE D 1 15 ? 32.835 44.275 -83.193 1.00 44.63 455 ILE D N 1
ATOM 6480 C CA . ILE D 1 15 ? 33.994 43.965 -82.517 1.00 44.46 455 ILE D CA 1
ATOM 6481 C C . ILE D 1 15 ? 34.001 43.809 -81.027 1.00 39.45 455 ILE D C 1
ATOM 6482 O O . ILE D 1 15 ? 33.514 44.590 -80.291 1.00 33.90 455 ILE D O 1
ATOM 6487 N N . LEU D 1 16 ? 34.589 42.726 -80.619 1.00 43.74 456 LEU D N 1
ATOM 6488 C CA . LEU D 1 16 ? 34.392 42.313 -79.297 1.00 46.19 456 LEU D CA 1
ATOM 6489 C C . LEU D 1 16 ? 35.489 41.915 -78.398 1.00 46.73 456 LEU D C 1
ATOM 6490 O O . LEU D 1 16 ? 36.460 41.363 -78.854 1.00 46.07 456 LEU D O 1
ATOM 6495 N N . THR D 1 17 ? 35.273 42.196 -77.111 1.00 43.83 457 THR D N 1
ATOM 6496 C CA . THR D 1 17 ? 36.223 41.941 -76.075 1.00 48.49 457 THR D CA 1
ATOM 6497 C C . THR D 1 17 ? 36.156 42.891 -74.914 1.00 43.74 457 THR D C 1
ATOM 6498 O O . THR D 1 17 ? 36.562 42.559 -73.833 1.00 51.21 457 THR D O 1
ATOM 6502 N N . THR D 1 18 ? 35.665 44.087 -75.164 1.00 39.88 458 THR D N 1
ATOM 6503 C CA . THR D 1 18 ? 35.604 45.091 -74.162 1.00 46.57 458 THR D CA 1
ATOM 6504 C C . THR D 1 18 ? 34.433 44.597 -73.229 1.00 47.26 458 THR D C 1
ATOM 6505 O O . THR D 1 18 ? 33.466 44.016 -73.696 1.00 44.72 458 THR D O 1
ATOM 6509 N N . ASP D 1 19 ? 34.588 44.743 -71.932 1.00 48.39 459 ASP D N 1
ATOM 6510 C CA . ASP D 1 19 ? 33.579 44.284 -70.967 1.00 50.17 459 ASP D CA 1
ATOM 6511 C C . ASP D 1 19 ? 32.735 45.407 -70.453 1.00 48.95 459 ASP D C 1
ATOM 6512 O O . ASP D 1 19 ? 31.935 45.205 -69.533 1.00 51.88 459 ASP D O 1
ATOM 6517 N N . ARG D 1 20 ? 32.917 46.567 -71.052 1.00 41.62 460 ARG D N 1
ATOM 6518 C CA . ARG D 1 20 ? 32.164 47.661 -70.637 1.00 41.16 460 ARG D CA 1
ATOM 6519 C C . ARG D 1 20 ? 31.971 48.743 -71.686 1.00 39.76 460 ARG D C 1
ATOM 6520 O O . ARG D 1 20 ? 32.135 48.512 -72.837 1.00 37.16 460 ARG D O 1
ATOM 6528 N N . GLU D 1 21 ? 31.594 49.921 -71.268 1.00 43.38 461 GLU D N 1
ATOM 6529 C CA . GLU D 1 21 ? 31.296 50.968 -72.182 1.00 47.58 461 GLU D CA 1
ATOM 6530 C C . GLU D 1 21 ? 32.530 51.380 -72.960 1.00 49.81 461 GLU D C 1
ATOM 6531 O O . GLU D 1 21 ? 33.582 51.614 -72.393 1.00 44.68 461 GLU D O 1
ATOM 6537 N N . ALA D 1 22 ? 32.399 51.424 -74.277 1.00 46.89 462 ALA D N 1
ATOM 6538 C CA . ALA D 1 22 ? 33.477 51.887 -75.113 1.00 39.42 462 ALA D CA 1
ATOM 6539 C C . ALA D 1 22 ? 33.217 53.376 -75.464 1.00 34.79 462 ALA D C 1
ATOM 6540 O O . ALA D 1 22 ? 32.401 53.697 -76.287 1.00 35.00 462 ALA D O 1
ATOM 6542 N N . VAL D 1 23 ? 33.879 54.272 -74.777 1.00 33.79 463 VAL D N 1
ATOM 6543 C CA . VAL D 1 23 ? 33.542 55.695 -74.788 1.00 35.52 463 VAL D CA 1
ATOM 6544 C C . VAL D 1 23 ? 34.538 56.534 -75.656 1.00 31.11 463 VAL D C 1
ATOM 6545 O O . VAL D 1 23 ? 34.375 57.738 -75.865 1.00 38.40 463 VAL D O 1
ATOM 6549 N N . ALA D 1 24 ? 35.521 55.881 -76.261 1.00 25.77 464 ALA D N 1
ATOM 6550 C CA . ALA D 1 24 ? 36.337 56.524 -77.188 1.00 24.20 464 ALA D CA 1
ATOM 6551 C C . ALA D 1 24 ? 36.781 55.555 -78.294 1.00 25.22 464 ALA D C 1
ATOM 6552 O O . ALA D 1 24 ? 36.985 54.376 -78.067 1.00 25.64 464 ALA D O 1
ATOM 6554 N N . VAL D 1 25 ? 36.852 56.087 -79.512 1.00 24.77 465 VAL D N 1
ATOM 6555 C CA . VAL D 1 25 ? 37.307 55.328 -80.675 1.00 24.24 465 VAL D CA 1
ATOM 6556 C C . VAL D 1 25 ? 38.103 56.233 -81.578 1.00 26.10 465 VAL D C 1
ATOM 6557 O O . VAL D 1 25 ? 37.868 57.437 -81.641 1.00 22.56 465 VAL D O 1
ATOM 6561 N N . ALA D 1 26 ? 39.103 55.646 -82.225 1.00 28.70 466 ALA D N 1
ATOM 6562 C CA . ALA D 1 26 ? 39.992 56.420 -83.147 1.00 22.76 466 ALA D CA 1
ATOM 6563 C C . ALA D 1 26 ? 40.622 55.482 -84.103 1.00 25.39 466 ALA D C 1
ATOM 6564 O O . ALA D 1 26 ? 40.968 54.369 -83.758 1.00 23.90 466 ALA D O 1
ATOM 6566 N N . PHE D 1 27 ? 40.728 55.942 -85.340 1.00 24.54 467 PHE D N 1
ATOM 6567 C CA . PHE D 1 27 ? 41.477 55.236 -86.352 1.00 25.48 467 PHE D CA 1
ATOM 6568 C C . PHE D 1 27 ? 42.896 55.775 -86.323 1.00 24.10 467 PHE D C 1
ATOM 6569 O O . PHE D 1 27 ? 43.125 56.952 -86.099 1.00 20.44 467 PHE D O 1
ATOM 6577 N N . SER D 1 28 ? 43.852 54.894 -86.598 1.00 28.15 468 SER D N 1
ATOM 6578 C CA . SER D 1 28 ? 45.235 55.272 -86.909 1.00 29.01 468 SER D CA 1
ATOM 6579 C C . SER D 1 28 ? 45.243 56.207 -88.116 1.00 28.59 468 SER D C 1
ATOM 6580 O O . SER D 1 28 ? 44.337 56.127 -88.977 1.00 27.25 468 SER D O 1
ATOM 6583 N N . PRO D 1 29 ? 46.242 57.104 -88.201 1.00 30.40 469 PRO D N 1
ATOM 6584 C CA . PRO D 1 29 ? 46.275 58.055 -89.331 1.00 30.39 469 PRO D CA 1
ATOM 6585 C C . PRO D 1 29 ? 46.363 57.386 -90.715 1.00 32.22 469 PRO D C 1
ATOM 6586 O O . PRO D 1 29 ? 45.773 57.933 -91.689 1.00 32.75 469 PRO D O 1
ATOM 6590 N N . GLY D 1 30 ? 47.048 56.243 -90.779 1.00 33.39 470 GLY D N 1
ATOM 6591 C CA . GLY D 1 30 ? 47.454 55.667 -92.018 1.00 41.24 470 GLY D CA 1
ATOM 6592 C C . GLY D 1 30 ? 46.886 54.323 -91.956 1.00 51.02 470 GLY D C 1
ATOM 6593 O O . GLY D 1 30 ? 47.537 53.402 -91.444 1.00 53.32 470 GLY D O 1
ATOM 6594 N N . GLY D 1 31 ? 45.657 54.198 -92.477 1.00 50.37 471 GLY D N 1
ATOM 6595 C CA . GLY D 1 31 ? 44.951 52.915 -92.588 1.00 51.17 471 GLY D CA 1
ATOM 6596 C C . GLY D 1 31 ? 44.080 52.766 -91.377 1.00 44.08 471 GLY D C 1
ATOM 6597 O O . GLY D 1 31 ? 43.568 53.784 -90.988 1.00 41.66 471 GLY D O 1
ATOM 6598 N N . SER D 1 32 ? 43.913 51.626 -90.717 1.00 34.13 472 SER D N 1
ATOM 6599 C CA . SER D 1 32 ? 44.592 50.264 -90.754 1.00 36.11 472 SER D CA 1
ATOM 6600 C C . SER D 1 32 ? 44.552 49.661 -89.322 1.00 34.78 472 SER D C 1
ATOM 6601 O O . SER D 1 32 ? 44.414 48.457 -89.145 1.00 37.45 472 SER D O 1
ATOM 6604 N N . LEU D 1 33 ? 44.656 50.529 -88.330 1.00 32.34 473 LEU D N 1
ATOM 6605 C CA . LEU D 1 33 ? 44.538 50.145 -86.966 1.00 33.69 473 LEU D CA 1
ATOM 6606 C C . LEU D 1 33 ? 43.409 50.920 -86.337 1.00 33.78 473 LEU D C 1
ATOM 6607 O O . LEU D 1 33 ? 43.146 52.045 -86.725 1.00 29.21 473 LEU D O 1
ATOM 6612 N N . LEU D 1 34 ? 42.744 50.316 -85.355 1.00 31.66 474 LEU D N 1
ATOM 6613 C CA . LEU D 1 34 ? 41.656 50.973 -84.629 1.00 30.01 474 LEU D CA 1
ATOM 6614 C C . LEU D 1 34 ? 41.876 50.908 -83.136 1.00 27.53 474 LEU D C 1
ATOM 6615 O O . LEU D 1 34 ? 42.191 49.849 -82.623 1.00 27.64 474 LEU D O 1
ATOM 6620 N N . ALA D 1 35 ? 41.713 52.029 -82.438 1.00 26.01 475 ALA D N 1
ATOM 6621 C CA . ALA D 1 35 ? 41.837 52.039 -80.981 1.00 24.49 475 ALA D CA 1
ATOM 6622 C C . ALA D 1 35 ? 40.478 52.252 -80.330 1.00 26.27 475 ALA D C 1
ATOM 6623 O O . ALA D 1 35 ? 39.751 53.170 -80.729 1.00 23.82 475 ALA D O 1
ATOM 6625 N N . GLY D 1 36 ? 40.187 51.477 -79.267 1.00 26.91 476 GLY D N 1
ATOM 6626 C CA . GLY D 1 36 ? 38.928 51.559 -78.471 1.00 29.00 476 GLY D CA 1
ATOM 6627 C C . GLY D 1 36 ? 39.246 51.819 -76.999 1.00 28.36 476 GLY D C 1
ATOM 6628 O O . GLY D 1 36 ? 39.980 51.056 -76.381 1.00 32.35 476 GLY D O 1
ATOM 6629 N N . GLY D 1 37 ? 38.753 52.900 -76.440 1.00 24.95 477 GLY D N 1
ATOM 6630 C CA . GLY D 1 37 ? 38.939 53.186 -75.021 1.00 30.81 477 GLY D CA 1
ATOM 6631 C C . GLY D 1 37 ? 37.669 52.844 -74.246 1.00 33.04 477 GLY D C 1
ATOM 6632 O O . GLY D 1 37 ? 36.575 53.236 -74.614 1.00 33.36 477 GLY D O 1
ATOM 6633 N N . SER D 1 38 ? 37.819 52.112 -73.168 1.00 37.96 478 SER D N 1
ATOM 6634 C CA . SER D 1 38 ? 36.653 51.613 -72.467 1.00 39.89 478 SER D CA 1
ATOM 6635 C C . SER D 1 38 ? 36.573 51.877 -70.957 1.00 39.38 478 SER D C 1
ATOM 6636 O O . SER D 1 38 ? 37.525 52.219 -70.301 1.00 34.62 478 SER D O 1
ATOM 6639 N N . GLY D 1 39 ? 35.401 51.597 -70.434 1.00 38.27 479 GLY D N 1
ATOM 6640 C CA . GLY D 1 39 ? 35.115 51.597 -69.011 1.00 35.33 479 GLY D CA 1
ATOM 6641 C C . GLY D 1 39 ? 35.756 50.493 -68.247 1.00 36.01 479 GLY D C 1
ATOM 6642 O O . GLY D 1 39 ? 35.982 50.664 -67.054 1.00 36.16 479 GLY D O 1
ATOM 6643 N N . ASP D 1 40 ? 36.142 49.412 -68.927 1.00 37.44 480 ASP D N 1
ATOM 6644 C CA . ASP D 1 40 ? 36.891 48.314 -68.283 1.00 39.14 480 ASP D CA 1
ATOM 6645 C C . ASP D 1 40 ? 38.323 48.667 -67.983 1.00 37.92 480 ASP D C 1
ATOM 6646 O O . ASP D 1 40 ? 39.076 47.803 -67.607 1.00 39.91 480 ASP D O 1
ATOM 6651 N N . LYS D 1 41 ? 38.716 49.919 -68.184 1.00 37.55 481 LYS D N 1
ATOM 6652 C CA . LYS D 1 41 ? 40.030 50.479 -67.812 1.00 36.70 481 LYS D CA 1
ATOM 6653 C C . LYS D 1 41 ? 41.147 50.153 -68.801 1.00 33.66 481 LYS D C 1
ATOM 6654 O O . LYS D 1 41 ? 42.276 50.402 -68.511 1.00 34.39 481 LYS D O 1
ATOM 6660 N N . LEU D 1 42 ? 40.846 49.595 -69.952 1.00 34.65 482 LEU D N 1
ATOM 6661 C CA . LEU D 1 42 ? 41.877 49.266 -70.931 1.00 38.53 482 LEU D CA 1
ATOM 6662 C C . LEU D 1 42 ? 41.636 49.902 -72.303 1.00 37.68 482 LEU D C 1
ATOM 6663 O O . LEU D 1 42 ? 40.568 50.461 -72.569 1.00 32.87 482 LEU D O 1
ATOM 6668 N N . ILE D 1 43 ? 42.684 49.884 -73.112 1.00 32.27 483 ILE D N 1
ATOM 6669 C CA . ILE D 1 43 ? 42.617 50.342 -74.491 1.00 32.15 483 ILE D CA 1
ATOM 6670 C C . ILE D 1 43 ? 42.815 49.154 -75.404 1.00 31.34 483 ILE D C 1
ATOM 6671 O O . ILE D 1 43 ? 43.773 48.420 -75.247 1.00 32.73 483 ILE D O 1
ATOM 6676 N N . HIS D 1 44 ? 41.897 48.964 -76.336 1.00 32.01 484 HIS D N 1
ATOM 6677 C CA . HIS D 1 44 ? 42.042 47.874 -77.315 1.00 36.63 484 HIS D CA 1
ATOM 6678 C C . HIS D 1 44 ? 42.537 48.470 -78.613 1.00 32.07 484 HIS D C 1
ATOM 6679 O O . HIS D 1 44 ? 42.130 49.570 -78.991 1.00 32.58 484 HIS D O 1
ATOM 6686 N N . VAL D 1 45 ? 43.368 47.728 -79.312 1.00 34.93 485 VAL D N 1
ATOM 6687 C CA . VAL D 1 45 ? 43.796 48.120 -80.650 1.00 34.80 485 VAL D CA 1
ATOM 6688 C C . VAL D 1 45 ? 43.337 46.975 -81.539 1.00 37.19 485 VAL D C 1
ATOM 6689 O O . VAL D 1 45 ? 43.544 45.811 -81.206 1.00 35.82 485 VAL D O 1
ATOM 6693 N N . TRP D 1 46 ? 42.709 47.296 -82.668 1.00 35.95 486 TRP D N 1
ATOM 6694 C CA . TRP D 1 46 ? 42.254 46.270 -83.591 1.00 34.72 486 TRP D CA 1
ATOM 6695 C C . TRP D 1 46 ? 42.822 46.446 -84.972 1.00 34.47 486 TRP D C 1
ATOM 6696 O O . TRP D 1 46 ? 43.073 47.571 -85.404 1.00 30.01 486 TRP D O 1
ATOM 6707 N N . ASP D 1 47 ? 43.024 45.324 -85.661 1.00 38.55 487 ASP D N 1
ATOM 6708 C CA . ASP D 1 47 ? 43.484 45.369 -87.049 1.00 47.46 487 ASP D CA 1
ATOM 6709 C C . ASP D 1 47 ? 42.246 45.447 -87.893 1.00 45.90 487 ASP D C 1
ATOM 6710 O O . ASP D 1 47 ? 41.431 44.529 -87.884 1.00 46.36 487 ASP D O 1
ATOM 6715 N N . VAL D 1 48 ? 42.110 46.557 -88.607 1.00 43.67 488 VAL D N 1
ATOM 6716 C CA . VAL D 1 48 ? 40.909 46.865 -89.355 1.00 44.30 488 VAL D CA 1
ATOM 6717 C C . VAL D 1 48 ? 40.673 45.971 -90.551 1.00 45.72 488 VAL D C 1
ATOM 6718 O O . VAL D 1 48 ? 39.541 45.579 -90.820 1.00 45.24 488 VAL D O 1
ATOM 6722 N N . ALA D 1 49 ? 41.741 45.647 -91.264 1.00 47.90 489 ALA D N 1
ATOM 6723 C CA . ALA D 1 49 ? 41.626 44.820 -92.453 1.00 53.01 489 ALA D CA 1
ATOM 6724 C C . ALA D 1 49 ? 41.231 43.397 -92.130 1.00 58.04 489 ALA D C 1
ATOM 6725 O O . ALA D 1 49 ? 40.333 42.893 -92.742 1.00 58.55 489 ALA D O 1
ATOM 6727 N N . SER D 1 50 ? 41.881 42.753 -91.170 1.00 59.19 490 SER D N 1
ATOM 6728 C CA . SER D 1 50 ? 41.554 41.391 -90.795 1.00 61.43 490 SER D CA 1
ATOM 6729 C C . SER D 1 50 ? 40.425 41.280 -89.832 1.00 61.93 490 SER D C 1
ATOM 6730 O O . SER D 1 50 ? 39.978 40.178 -89.574 1.00 57.07 490 SER D O 1
ATOM 6733 N N . GLY D 1 51 ? 40.050 42.367 -89.190 1.00 61.49 491 GLY D N 1
ATOM 6734 C CA . GLY D 1 51 ? 39.103 42.274 -88.106 1.00 64.60 491 GLY D CA 1
ATOM 6735 C C . GLY D 1 51 ? 39.605 41.491 -86.885 1.00 71.03 491 GLY D C 1
ATOM 6736 O O . GLY D 1 51 ? 38.831 40.826 -86.212 1.00 74.38 491 GLY D O 1
ATOM 6737 N N . ASP D 1 52 ? 40.911 41.510 -86.633 1.00 71.09 492 ASP D N 1
ATOM 6738 C CA . ASP D 1 52 ? 41.478 40.797 -85.490 1.00 72.23 492 ASP D CA 1
ATOM 6739 C C . ASP D 1 52 ? 41.756 41.721 -84.345 1.00 68.93 492 ASP D C 1
ATOM 6740 O O . ASP D 1 52 ? 41.717 42.928 -84.477 1.00 58.93 492 ASP D O 1
ATOM 6745 N N . GLU D 1 53 ? 42.085 41.110 -83.220 1.00 74.91 493 GLU D N 1
ATOM 6746 C CA . GLU D 1 53 ? 42.458 41.811 -82.023 1.00 77.59 493 GLU D CA 1
ATOM 6747 C C . GLU D 1 53 ? 43.967 41.867 -81.997 1.00 74.69 493 GLU D C 1
ATOM 6748 O O . GLU D 1 53 ? 44.602 40.840 -81.843 1.00 80.60 493 GLU D O 1
ATOM 6754 N N . LEU D 1 54 ? 44.556 43.047 -82.131 1.00 66.79 494 LEU D N 1
ATOM 6755 C CA . LEU D 1 54 ? 46.027 43.116 -82.141 1.00 70.16 494 LEU D CA 1
ATOM 6756 C C . LEU D 1 54 ? 46.632 43.084 -80.721 1.00 70.76 494 LEU D C 1
ATOM 6757 O O . LEU D 1 54 ? 47.437 42.221 -80.410 1.00 73.86 494 LEU D O 1
ATOM 6762 N N . HIS D 1 55 ? 46.226 44.011 -79.877 1.00 71.12 495 HIS D N 1
ATOM 6763 C CA . HIS D 1 55 ? 46.762 44.142 -78.529 1.00 65.25 495 HIS D CA 1
ATOM 6764 C C . HIS D 1 55 ? 45.758 44.764 -77.582 1.00 53.30 495 HIS D C 1
ATOM 6765 O O . HIS D 1 55 ? 44.785 45.397 -77.999 1.00 45.86 495 HIS D O 1
ATOM 6772 N N . THR D 1 56 ? 46.045 44.584 -76.296 1.00 46.06 496 THR D N 1
ATOM 6773 C CA . THR D 1 56 ? 45.336 45.259 -75.229 1.00 44.01 496 THR D CA 1
ATOM 6774 C C . THR D 1 56 ? 46.355 46.029 -74.422 1.00 41.76 496 THR D C 1
ATOM 6775 O O . THR D 1 56 ? 47.338 45.462 -74.013 1.00 50.21 496 THR D O 1
ATOM 6779 N N . LEU D 1 57 ? 46.103 47.307 -74.172 1.00 38.11 497 LEU D N 1
ATOM 6780 C CA . LEU D 1 57 ? 46.965 48.172 -73.369 1.00 42.23 497 LEU D CA 1
ATOM 6781 C C . LEU D 1 57 ? 46.396 48.303 -71.956 1.00 44.49 497 LEU D C 1
ATOM 6782 O O . LEU D 1 57 ? 45.319 48.843 -71.743 1.00 42.91 497 LEU D O 1
ATOM 6787 N N . GLU D 1 58 ? 47.144 47.816 -70.978 1.00 44.06 498 GLU D N 1
ATOM 6788 C CA . GLU D 1 58 ? 46.677 47.776 -69.595 1.00 36.78 498 GLU D CA 1
ATOM 6789 C C . GLU D 1 58 ? 47.556 48.616 -68.714 1.00 34.49 498 GLU D C 1
ATOM 6790 O O . GLU D 1 58 ? 48.742 48.745 -68.977 1.00 34.96 498 GLU D O 1
ATOM 6796 N N . GLY D 1 59 ? 46.983 49.168 -67.654 1.00 26.56 499 GLY D N 1
ATOM 6797 C CA . GLY D 1 59 ? 47.708 50.059 -66.764 1.00 29.87 499 GLY D CA 1
ATOM 6798 C C . GLY D 1 59 ? 46.809 51.049 -66.078 1.00 31.99 499 GLY D C 1
ATOM 6799 O O . GLY D 1 59 ? 47.008 51.361 -64.886 1.00 35.96 499 GLY D O 1
ATOM 6800 N N . HIS D 1 60 ? 45.842 51.589 -66.833 1.00 36.18 500 HIS D N 1
ATOM 6801 C CA . HIS D 1 60 ? 44.906 52.527 -66.257 1.00 33.61 500 HIS D CA 1
ATOM 6802 C C . HIS D 1 60 ? 44.125 51.848 -65.121 1.00 34.82 500 HIS D C 1
ATOM 6803 O O . HIS D 1 60 ? 43.861 50.641 -65.123 1.00 33.21 500 HIS D O 1
ATOM 6810 N N . THR D 1 61 ? 43.794 52.660 -64.130 1.00 36.55 501 THR D N 1
ATOM 6811 C CA . THR D 1 61 ? 43.167 52.238 -62.897 1.00 38.19 501 THR D CA 1
ATOM 6812 C C . THR D 1 61 ? 41.651 52.550 -62.844 1.00 40.06 501 THR D C 1
ATOM 6813 O O . THR D 1 61 ? 40.979 52.094 -61.957 1.00 38.48 501 THR D O 1
ATOM 6817 N N . ASP D 1 62 ? 41.171 53.320 -63.818 1.00 42.72 502 ASP D N 1
ATOM 6818 C CA . ASP D 1 62 ? 39.827 53.833 -63.846 1.00 44.46 502 ASP D CA 1
ATOM 6819 C C . ASP D 1 62 ? 39.395 53.947 -65.340 1.00 43.09 502 ASP D C 1
ATOM 6820 O O . ASP D 1 62 ? 40.159 53.705 -66.269 1.00 33.74 502 ASP D O 1
ATOM 6825 N N . TRP D 1 63 ? 38.152 54.323 -65.547 1.00 49.71 503 TRP D N 1
ATOM 6826 C CA . TRP D 1 63 ? 37.644 54.472 -66.886 1.00 47.09 503 TRP D CA 1
ATOM 6827 C C . TRP D 1 63 ? 38.516 55.257 -67.854 1.00 38.89 503 TRP D C 1
ATOM 6828 O O . TRP D 1 63 ? 39.035 56.281 -67.477 1.00 34.89 503 TRP D O 1
ATOM 6839 N N . VAL D 1 64 ? 38.656 54.775 -69.082 1.00 38.43 504 VAL D N 1
ATOM 6840 C CA . VAL D 1 64 ? 39.387 55.479 -70.135 1.00 36.44 504 VAL D CA 1
ATOM 6841 C C . VAL D 1 64 ? 38.333 56.201 -70.981 1.00 32.15 504 VAL D C 1
ATOM 6842 O O . VAL D 1 64 ? 37.552 55.556 -71.642 1.00 30.84 504 VAL D O 1
ATOM 6846 N N . ARG D 1 65 ? 38.394 57.528 -71.009 1.00 30.50 505 ARG D N 1
ATOM 6847 C CA . ARG D 1 65 ? 37.386 58.340 -71.667 1.00 30.95 505 ARG D CA 1
ATOM 6848 C C . ARG D 1 65 ? 37.799 58.901 -73.054 1.00 30.59 505 ARG D C 1
ATOM 6849 O O . ARG D 1 65 ? 36.936 59.391 -73.813 1.00 28.17 505 ARG D O 1
ATOM 6857 N N . ALA D 1 66 ? 39.093 58.907 -73.369 1.00 29.72 506 ALA D N 1
ATOM 6858 C CA . ALA D 1 66 ? 39.536 59.353 -74.678 1.00 24.92 506 ALA D CA 1
ATOM 6859 C C . ALA D 1 66 ? 40.803 58.660 -75.098 1.00 22.81 506 ALA D C 1
ATOM 6860 O O . ALA D 1 66 ? 41.637 58.351 -74.267 1.00 21.11 506 ALA D O 1
ATOM 6862 N N . VAL D 1 67 ? 40.923 58.457 -76.415 1.00 23.20 507 VAL D N 1
ATOM 6863 C CA . VAL D 1 67 ? 42.124 57.979 -77.053 1.00 24.40 507 VAL D CA 1
ATOM 6864 C C . VAL D 1 67 ? 42.455 58.857 -78.268 1.00 22.93 507 VAL D C 1
ATOM 6865 O O . VAL D 1 67 ? 41.556 59.351 -78.973 1.00 24.88 507 VAL D O 1
ATOM 6869 N N . ALA D 1 68 ? 43.759 59.005 -78.541 1.00 27.50 508 ALA D N 1
ATOM 6870 C CA . ALA D 1 68 ? 44.208 59.685 -79.751 1.00 26.36 508 ALA D CA 1
ATOM 6871 C C . ALA D 1 68 ? 45.550 59.216 -80.246 1.00 26.42 508 ALA D C 1
ATOM 6872 O O . ALA D 1 68 ? 46.438 59.012 -79.435 1.00 28.66 508 ALA D O 1
ATOM 6874 N N . PHE D 1 69 ? 45.685 59.055 -81.570 1.00 25.38 509 PHE D N 1
ATOM 6875 C CA . PHE D 1 69 ? 46.954 58.655 -82.175 1.00 27.65 509 PHE D CA 1
ATOM 6876 C C . PHE D 1 69 ? 47.832 59.885 -82.453 1.00 27.87 509 PHE D C 1
ATOM 6877 O O . PHE D 1 69 ? 47.323 60.969 -82.790 1.00 23.54 509 PHE D O 1
ATOM 6885 N N . SER D 1 70 ? 49.154 59.718 -82.315 1.00 31.40 510 SER D N 1
ATOM 6886 C CA . SER D 1 70 ? 50.125 60.728 -82.803 1.00 31.87 510 SER D CA 1
ATOM 6887 C C . SER D 1 70 ? 50.031 60.702 -84.327 1.00 30.82 510 SER D C 1
ATOM 6888 O O . SER D 1 70 ? 49.711 59.662 -84.898 1.00 32.96 510 SER D O 1
ATOM 6891 N N . PRO D 1 71 ? 50.260 61.853 -85.002 1.00 29.55 511 PRO D N 1
ATOM 6892 C CA . PRO D 1 71 ? 50.145 61.866 -86.467 1.00 28.57 511 PRO D CA 1
ATOM 6893 C C . PRO D 1 71 ? 51.053 60.888 -87.198 1.00 32.44 511 PRO D C 1
ATOM 6894 O O . PRO D 1 71 ? 50.670 60.428 -88.241 1.00 36.50 511 PRO D O 1
ATOM 6898 N N . ASP D 1 72 ? 52.212 60.539 -86.660 1.00 33.80 512 ASP D N 1
ATOM 6899 C CA . ASP D 1 72 ? 53.054 59.482 -87.238 1.00 38.75 512 ASP D CA 1
ATOM 6900 C C . ASP D 1 72 ? 52.516 58.065 -87.023 1.00 38.23 512 ASP D C 1
ATOM 6901 O O . ASP D 1 72 ? 53.123 57.113 -87.485 1.00 42.92 512 ASP D O 1
ATOM 6906 N N . GLY D 1 73 ? 51.428 57.902 -86.276 1.00 32.05 513 GLY D N 1
ATOM 6907 C CA . GLY D 1 73 ? 50.894 56.592 -86.032 1.00 35.36 513 GLY D CA 1
ATOM 6908 C C . GLY D 1 73 ? 51.695 55.713 -85.078 1.00 35.31 513 GLY D C 1
ATOM 6909 O O . GLY D 1 73 ? 51.320 54.568 -84.870 1.00 33.05 513 GLY D O 1
ATOM 6910 N N . ALA D 1 74 ? 52.774 56.234 -84.509 1.00 40.12 514 ALA D N 1
ATOM 6911 C CA . ALA D 1 74 ? 53.717 55.426 -83.712 1.00 42.39 514 ALA D CA 1
ATOM 6912 C C . ALA D 1 74 ? 53.329 55.415 -82.211 1.00 38.12 514 ALA D C 1
ATOM 6913 O O . ALA D 1 74 ? 53.679 54.469 -81.487 1.00 35.35 514 ALA D O 1
ATOM 6915 N N . LEU D 1 75 ? 52.630 56.461 -81.766 1.00 35.90 515 LEU D N 1
ATOM 6916 C CA . LEU D 1 75 ? 52.225 56.616 -80.371 1.00 34.65 515 LEU D CA 1
ATOM 6917 C C . LEU D 1 75 ? 50.712 56.745 -80.272 1.00 33.09 515 LEU D C 1
ATOM 6918 O O . LEU D 1 75 ? 50.072 57.362 -81.130 1.00 34.37 515 LEU D O 1
ATOM 6923 N N . LEU D 1 76 ? 50.158 56.204 -79.198 1.00 30.20 516 LEU D N 1
ATOM 6924 C CA . LEU D 1 76 ? 48.774 56.496 -78.835 1.00 28.90 516 LEU D CA 1
ATOM 6925 C C . LEU D 1 76 ? 48.706 57.163 -77.466 1.00 30.74 516 LEU D C 1
ATOM 6926 O O . LEU D 1 76 ? 49.401 56.790 -76.585 1.00 34.85 516 LEU D O 1
ATOM 6931 N N . ALA D 1 77 ? 47.851 58.155 -77.318 1.00 30.01 517 ALA D N 1
ATOM 6932 C CA . ALA D 1 77 ? 47.566 58.798 -76.025 1.00 30.13 517 ALA D CA 1
ATOM 6933 C C . ALA D 1 77 ? 46.200 58.338 -75.492 1.00 29.02 517 ALA D C 1
ATOM 6934 O O . ALA D 1 77 ? 45.296 58.125 -76.264 1.00 26.36 517 ALA D O 1
ATOM 6936 N N . SER D 1 78 ? 46.062 58.248 -74.178 1.00 27.27 518 SER D N 1
ATOM 6937 C CA . SER D 1 78 ? 44.809 57.922 -73.539 1.00 27.64 518 SER D CA 1
ATOM 6938 C C . SER D 1 78 ? 44.590 58.787 -72.322 1.00 28.98 518 SER D C 1
ATOM 6939 O O . SER D 1 78 ? 45.555 59.125 -71.629 1.00 28.99 518 SER D O 1
ATOM 6942 N N . GLY D 1 79 ? 43.318 59.146 -72.108 1.00 27.67 519 GLY D N 1
ATOM 6943 C CA . GLY D 1 79 ? 42.850 59.955 -70.984 1.00 27.60 519 GLY D CA 1
ATOM 6944 C C . GLY D 1 79 ? 41.972 59.052 -70.117 1.00 24.75 519 GLY D C 1
ATOM 6945 O O . GLY D 1 79 ? 41.123 58.362 -70.658 1.00 26.05 519 GLY D O 1
ATOM 6946 N N . SER D 1 80 ? 42.199 59.070 -68.792 1.00 25.73 520 SER D N 1
ATOM 6947 C CA . SER D 1 80 ? 41.437 58.290 -67.877 1.00 27.04 520 SER D CA 1
ATOM 6948 C C . SER D 1 80 ? 40.979 59.049 -66.625 1.00 29.76 520 SER D C 1
ATOM 6949 O O . SER D 1 80 ? 41.515 60.070 -66.220 1.00 27.17 520 SER D O 1
ATOM 6952 N N . ASP D 1 81 ? 39.964 58.451 -66.001 1.00 35.55 521 ASP D N 1
ATOM 6953 C CA . ASP D 1 81 ? 39.420 58.895 -64.713 1.00 36.19 521 ASP D CA 1
ATOM 6954 C C . ASP D 1 81 ? 40.462 58.760 -63.609 1.00 32.93 521 ASP D C 1
ATOM 6955 O O . ASP D 1 81 ? 40.331 59.458 -62.599 1.00 32.26 521 ASP D O 1
ATOM 6960 N N . ASP D 1 82 ? 41.489 57.914 -63.808 1.00 32.00 522 ASP D N 1
ATOM 6961 C CA . ASP D 1 82 ? 42.571 57.769 -62.825 1.00 31.60 522 ASP D CA 1
ATOM 6962 C C . ASP D 1 82 ? 43.472 58.966 -62.723 1.00 37.42 522 ASP D C 1
ATOM 6963 O O . ASP D 1 82 ? 44.419 58.928 -61.970 1.00 38.52 522 ASP D O 1
ATOM 6968 N N . ALA D 1 83 ? 43.161 60.006 -63.499 1.00 44.08 523 ALA D N 1
ATOM 6969 C CA . ALA D 1 83 ? 43.846 61.291 -63.522 1.00 45.80 523 ALA D CA 1
ATOM 6970 C C . ALA D 1 83 ? 45.205 61.256 -64.217 1.00 33.03 523 ALA D C 1
ATOM 6971 O O . ALA D 1 83 ? 46.035 62.117 -64.022 1.00 30.27 523 ALA D O 1
ATOM 6973 N N . THR D 1 84 ? 45.376 60.281 -65.077 1.00 32.25 524 THR D N 1
ATOM 6974 C CA . THR D 1 84 ? 46.559 60.183 -65.866 1.00 32.26 524 THR D CA 1
ATOM 6975 C C . THR D 1 84 ? 46.237 60.316 -67.347 1.00 35.89 524 THR D C 1
ATOM 6976 O O . THR D 1 84 ? 45.152 59.982 -67.821 1.00 30.23 524 THR D O 1
ATOM 6980 N N . VAL D 1 85 ? 47.228 60.814 -68.077 1.00 38.12 525 VAL D N 1
ATOM 6981 C CA . VAL D 1 85 ? 47.249 60.717 -69.512 1.00 32.13 525 VAL D CA 1
ATOM 6982 C C . VAL D 1 85 ? 48.470 59.855 -69.792 1.00 28.29 525 VAL D C 1
ATOM 6983 O O . VAL D 1 85 ? 49.560 60.141 -69.312 1.00 32.77 525 VAL D O 1
ATOM 6987 N N . ARG D 1 86 ? 48.295 58.810 -70.573 1.00 26.62 526 ARG D N 1
ATOM 6988 C CA . ARG D 1 86 ? 49.390 57.879 -70.855 1.00 23.87 526 ARG D CA 1
ATOM 6989 C C . ARG D 1 86 ? 49.688 57.791 -72.343 1.00 26.90 526 ARG D C 1
ATOM 6990 O O . ARG D 1 86 ? 48.769 57.807 -73.158 1.00 25.06 526 ARG D O 1
ATOM 6998 N N . LEU D 1 87 ? 50.980 57.717 -72.683 1.00 29.86 527 LEU D N 1
ATOM 6999 C CA . LEU D 1 87 ? 51.421 57.624 -74.069 1.00 31.87 527 LEU D CA 1
ATOM 7000 C C . LEU D 1 87 ? 51.903 56.240 -74.274 1.00 33.92 527 LEU D C 1
ATOM 7001 O O . LEU D 1 87 ? 52.760 55.796 -73.566 1.00 40.79 527 LEU D O 1
ATOM 7006 N N . TRP D 1 88 ? 51.348 55.555 -75.238 1.00 29.16 528 TRP D N 1
ATOM 7007 C CA . TRP D 1 88 ? 51.639 54.176 -75.513 1.00 32.19 528 TRP D CA 1
ATOM 7008 C C . TRP D 1 88 ? 52.397 53.997 -76.825 1.00 36.03 528 TRP D C 1
ATOM 7009 O O . TRP D 1 88 ? 52.110 54.623 -77.841 1.00 33.59 528 TRP D O 1
ATOM 7020 N N . ASP D 1 89 ? 53.394 53.141 -76.758 1.00 41.96 529 ASP D N 1
ATOM 7021 C CA . ASP D 1 89 ? 54.156 52.788 -77.917 1.00 45.91 529 ASP D CA 1
ATOM 7022 C C . ASP D 1 89 ? 53.352 51.852 -78.744 1.00 46.26 529 ASP D C 1
ATOM 7023 O O . ASP D 1 89 ? 52.854 50.839 -78.256 1.00 47.50 529 ASP D O 1
ATOM 7028 N N . VAL D 1 90 ? 53.260 52.169 -80.022 1.00 40.66 530 VAL D N 1
ATOM 7029 C CA . VAL D 1 90 ? 52.633 51.291 -80.965 1.00 40.95 530 VAL D CA 1
ATOM 7030 C C . VAL D 1 90 ? 53.572 51.064 -82.104 1.00 43.77 530 VAL D C 1
ATOM 7031 O O . VAL D 1 90 ? 53.663 49.926 -82.529 1.00 43.31 530 VAL D O 1
ATOM 7035 N N . ALA D 1 97 ? 55.052 52.678 -71.434 1.00 27.62 537 ALA D N 1
ATOM 7036 C CA . ALA D 1 97 ? 54.209 53.899 -71.451 1.00 28.21 537 ALA D CA 1
ATOM 7037 C C . ALA D 1 97 ? 54.704 55.041 -70.618 1.00 29.11 537 ALA D C 1
ATOM 7038 O O . ALA D 1 97 ? 55.144 54.849 -69.531 1.00 31.24 537 ALA D O 1
ATOM 7040 N N . VAL D 1 98 ? 54.417 56.265 -71.034 1.00 29.92 538 VAL D N 1
ATOM 7041 C CA . VAL D 1 98 ? 54.692 57.420 -70.263 1.00 33.04 538 VAL D CA 1
ATOM 7042 C C . VAL D 1 98 ? 53.496 58.128 -69.755 1.00 31.27 538 VAL D C 1
ATOM 7043 O O . VAL D 1 98 ? 52.482 58.030 -70.296 1.00 31.85 538 VAL D O 1
ATOM 7047 N N . PHE D 1 99 ? 53.668 58.891 -68.686 1.00 36.62 539 PHE D N 1
ATOM 7048 C CA . PHE D 1 99 ? 52.566 59.384 -67.939 1.00 34.62 539 PHE D CA 1
ATOM 7049 C C . PHE D 1 99 ? 52.657 60.710 -67.597 1.00 34.15 539 PHE D C 1
ATOM 7050 O O . PHE D 1 99 ? 53.663 61.169 -67.171 1.00 32.81 539 PHE D O 1
ATOM 7058 N N . GLU D 1 100 ? 51.473 61.258 -67.560 1.00 32.97 540 GLU D N 1
ATOM 7059 C CA . GLU D 1 100 ? 51.247 62.532 -66.982 1.00 38.78 540 GLU D CA 1
ATOM 7060 C C . GLU D 1 100 ? 50.086 62.537 -66.118 1.00 38.12 540 GLU D C 1
ATOM 7061 O O . GLU D 1 100 ? 49.186 61.805 -66.307 1.00 34.27 540 GLU D O 1
ATOM 7067 N N . GLY D 1 101 ? 50.092 63.509 -65.236 1.00 40.65 541 GLY D N 1
ATOM 7068 C CA . GLY D 1 101 ? 49.147 63.715 -64.212 1.00 42.20 541 GLY D CA 1
ATOM 7069 C C . GLY D 1 101 ? 48.297 64.922 -64.455 1.00 40.10 541 GLY D C 1
ATOM 7070 O O . GLY D 1 101 ? 48.678 65.854 -65.114 1.00 31.07 541 GLY D O 1
ATOM 7071 N N . HIS D 1 102 ? 47.144 64.881 -63.830 1.00 41.93 542 HIS D N 1
ATOM 7072 C CA . HIS D 1 102 ? 46.215 65.954 -63.702 1.00 43.29 542 HIS D CA 1
ATOM 7073 C C . HIS D 1 102 ? 45.731 65.878 -62.310 1.00 42.35 542 HIS D C 1
ATOM 7074 O O . HIS D 1 102 ? 45.645 64.798 -61.755 1.00 44.57 542 HIS D O 1
ATOM 7081 N N . THR D 1 103 ? 45.312 67.009 -61.774 1.00 44.51 543 THR D N 1
ATOM 7082 C CA . THR D 1 103 ? 44.808 67.060 -60.414 1.00 46.38 543 THR D CA 1
ATOM 7083 C C . THR D 1 103 ? 43.519 66.288 -60.376 1.00 44.92 543 THR D C 1
ATOM 7084 O O . THR D 1 103 ? 43.225 65.617 -59.405 1.00 50.63 543 THR D O 1
ATOM 7088 N N . HIS D 1 104 ? 42.733 66.396 -61.435 1.00 44.64 544 HIS D N 1
ATOM 7089 C CA . HIS D 1 104 ? 41.438 65.711 -61.546 1.00 42.40 544 HIS D CA 1
ATOM 7090 C C . HIS D 1 104 ? 41.460 64.695 -62.685 1.00 39.86 544 HIS D C 1
ATOM 7091 O O . HIS D 1 104 ? 42.468 64.455 -63.328 1.00 40.25 544 HIS D O 1
ATOM 7098 N N . TYR D 1 105 ? 40.290 64.129 -62.928 1.00 39.41 545 TYR D N 1
ATOM 7099 C CA . TYR D 1 105 ? 39.995 63.175 -64.013 1.00 44.86 545 TYR D CA 1
ATOM 7100 C C . TYR D 1 105 ? 40.324 63.814 -65.371 1.00 42.21 545 TYR D C 1
ATOM 7101 O O . TYR D 1 105 ? 40.010 64.986 -65.583 1.00 35.50 545 TYR D O 1
ATOM 7110 N N . VAL D 1 106 ? 40.891 63.033 -66.280 1.00 38.28 546 VAL D N 1
ATOM 7111 C CA . VAL D 1 106 ? 41.117 63.517 -67.619 1.00 37.57 546 VAL D CA 1
ATOM 7112 C C . VAL D 1 106 ? 40.143 62.821 -68.468 1.00 33.98 546 VAL D C 1
ATOM 7113 O O . VAL D 1 106 ? 40.071 61.613 -68.419 1.00 31.22 546 VAL D O 1
ATOM 7117 N N . LEU D 1 107 ? 39.414 63.586 -69.273 1.00 36.30 547 LEU D N 1
ATOM 7118 C CA . LEU D 1 107 ? 38.323 63.037 -70.100 1.00 39.48 547 LEU D CA 1
ATOM 7119 C C . LEU D 1 107 ? 38.575 63.085 -71.578 1.00 39.84 547 LEU D C 1
ATOM 7120 O O . LEU D 1 107 ? 37.800 62.481 -72.344 1.00 41.53 547 LEU D O 1
ATOM 7125 N N . ASP D 1 108 ? 39.568 63.855 -72.009 1.00 37.26 548 ASP D N 1
ATOM 7126 C CA . ASP D 1 108 ? 39.807 63.982 -73.446 1.00 39.31 548 ASP D CA 1
ATOM 7127 C C . ASP D 1 108 ? 41.238 64.444 -73.771 1.00 31.69 548 ASP D C 1
ATOM 7128 O O . ASP D 1 108 ? 41.895 65.094 -72.988 1.00 26.71 548 ASP D O 1
ATOM 7133 N N . ILE D 1 109 ? 41.695 64.035 -74.938 1.00 30.36 549 ILE D N 1
ATOM 7134 C CA . ILE D 1 109 ? 43.021 64.287 -75.398 1.00 32.29 549 ILE D CA 1
ATOM 7135 C C . ILE D 1 109 ? 43.044 64.435 -76.903 1.00 30.00 549 ILE D C 1
ATOM 7136 O O . ILE D 1 109 ? 42.203 63.901 -77.613 1.00 27.55 549 ILE D O 1
ATOM 7141 N N . ALA D 1 110 ? 43.997 65.199 -77.385 1.00 28.17 550 ALA D N 1
ATOM 7142 C CA . ALA D 1 110 ? 44.127 65.392 -78.806 1.00 23.45 550 ALA D CA 1
ATOM 7143 C C . ALA D 1 110 ? 45.588 65.750 -79.055 1.00 23.43 550 ALA D C 1
ATOM 7144 O O . ALA D 1 110 ? 46.199 66.524 -78.344 1.00 21.43 550 ALA D O 1
ATOM 7146 N N . PHE D 1 111 ? 46.152 65.135 -80.066 1.00 24.33 551 PHE D N 1
ATOM 7147 C CA . PHE D 1 111 ? 47.500 65.468 -80.495 1.00 23.62 551 PHE D CA 1
ATOM 7148 C C . PHE D 1 111 ? 47.352 66.620 -81.501 1.00 27.54 551 PHE D C 1
ATOM 7149 O O . PHE D 1 111 ? 46.388 66.703 -82.241 1.00 27.25 551 PHE D O 1
ATOM 7157 N N . SER D 1 112 ? 48.309 67.525 -81.541 1.00 31.42 552 SER D N 1
ATOM 7158 C CA . SER D 1 112 ? 48.311 68.565 -82.542 1.00 30.83 552 SER D CA 1
ATOM 7159 C C . SER D 1 112 ? 48.566 67.958 -83.915 1.00 29.75 552 SER D C 1
ATOM 7160 O O . SER D 1 112 ? 49.204 66.895 -84.010 1.00 29.20 552 SER D O 1
ATOM 7163 N N . PRO D 1 113 ? 48.064 68.602 -84.991 1.00 29.63 553 PRO D N 1
ATOM 7164 C CA . PRO D 1 113 ? 48.317 67.993 -86.323 1.00 30.55 553 PRO D CA 1
ATOM 7165 C C . PRO D 1 113 ? 49.821 67.882 -86.596 1.00 39.65 553 PRO D C 1
ATOM 7166 O O . PRO D 1 113 ? 50.232 66.930 -87.252 1.00 38.23 553 PRO D O 1
ATOM 7170 N N . ASP D 1 114 ? 50.586 68.848 -86.075 1.00 45.99 554 ASP D N 1
ATOM 7171 C CA . ASP D 1 114 ? 52.033 68.797 -86.151 1.00 48.57 554 ASP D CA 1
ATOM 7172 C C . ASP D 1 114 ? 52.593 67.572 -85.424 1.00 44.87 554 ASP D C 1
ATOM 7173 O O . ASP D 1 114 ? 53.574 66.980 -85.820 1.00 44.09 554 ASP D O 1
ATOM 7178 N N . GLY D 1 115 ? 51.949 67.176 -84.351 1.00 43.72 555 GLY D N 1
ATOM 7179 C CA . GLY D 1 115 ? 52.449 66.071 -83.520 1.00 39.94 555 GLY D CA 1
ATOM 7180 C C . GLY D 1 115 ? 53.337 66.530 -82.405 1.00 31.77 555 GLY D C 1
ATOM 7181 O O . GLY D 1 115 ? 53.801 65.738 -81.684 1.00 30.61 555 GLY D O 1
ATOM 7182 N N . SER D 1 116 ? 53.512 67.813 -82.227 1.00 37.64 556 SER D N 1
ATOM 7183 C CA . SER D 1 116 ? 54.366 68.335 -81.161 1.00 40.13 556 SER D CA 1
ATOM 7184 C C . SER D 1 116 ? 53.649 68.513 -79.855 1.00 37.47 556 SER D C 1
ATOM 7185 O O . SER D 1 116 ? 54.296 68.673 -78.844 1.00 35.41 556 SER D O 1
ATOM 7188 N N . MET D 1 117 ? 52.322 68.526 -79.866 1.00 37.79 557 MET D N 1
ATOM 7189 C CA . MET D 1 117 ? 51.557 68.752 -78.640 1.00 38.52 557 MET D CA 1
ATOM 7190 C C . MET D 1 117 ? 50.465 67.783 -78.353 1.00 36.17 557 MET D C 1
ATOM 7191 O O . MET D 1 117 ? 49.892 67.228 -79.278 1.00 33.69 557 MET D O 1
ATOM 7196 N N . VAL D 1 118 ? 50.205 67.586 -77.066 1.00 35.43 558 VAL D N 1
ATOM 7197 C CA . VAL D 1 118 ? 49.055 66.805 -76.583 1.00 35.89 558 VAL D CA 1
ATOM 7198 C C . VAL D 1 118 ? 48.285 67.804 -75.766 1.00 33.66 558 VAL D C 1
ATOM 7199 O O . VAL D 1 118 ? 48.844 68.432 -74.859 1.00 34.82 558 VAL D O 1
ATOM 7203 N N . ALA D 1 119 ? 47.026 67.969 -76.106 1.00 29.19 559 ALA D N 1
ATOM 7204 C CA . ALA D 1 119 ? 46.120 68.752 -75.298 1.00 30.54 559 ALA D CA 1
ATOM 7205 C C . ALA D 1 119 ? 45.278 67.738 -74.499 1.00 32.10 559 ALA D C 1
ATOM 7206 O O . ALA D 1 119 ? 44.888 66.699 -75.024 1.00 28.33 559 ALA D O 1
ATOM 7208 N N . SER D 1 120 ? 45.000 68.071 -73.245 1.00 34.58 560 SER D N 1
ATOM 7209 C CA . SER D 1 120 ? 44.178 67.244 -72.385 1.00 40.90 560 SER D CA 1
ATOM 7210 C C . SER D 1 120 ? 43.182 68.067 -71.611 1.00 32.36 560 SER D C 1
ATOM 7211 O O . SER D 1 120 ? 43.533 69.045 -70.988 1.00 34.95 560 SER D O 1
ATOM 7214 N N . GLY D 1 121 ? 41.932 67.632 -71.638 1.00 25.45 561 GLY D N 1
ATOM 7215 C CA . GLY D 1 121 ? 40.833 68.320 -71.018 1.00 27.57 561 GLY D CA 1
ATOM 7216 C C . GLY D 1 121 ? 40.538 67.525 -69.763 1.00 25.37 561 GLY D C 1
ATOM 7217 O O . GLY D 1 121 ? 40.441 66.263 -69.763 1.00 21.38 561 GLY D O 1
ATOM 7218 N N . SER D 1 122 ? 40.388 68.269 -68.691 1.00 27.79 562 SER D N 1
ATOM 7219 C CA . SER D 1 122 ? 40.161 67.681 -67.422 1.00 30.60 562 SER D CA 1
ATOM 7220 C C . SER D 1 122 ? 39.005 68.255 -66.605 1.00 30.77 562 SER D C 1
ATOM 7221 O O . SER D 1 122 ? 38.467 69.322 -66.884 1.00 33.02 562 SER D O 1
ATOM 7224 N N . ARG D 1 123 ? 38.638 67.505 -65.581 1.00 34.90 563 ARG D N 1
ATOM 7225 C CA . ARG D 1 123 ? 37.612 67.907 -64.640 1.00 37.77 563 ARG D CA 1
ATOM 7226 C C . ARG D 1 123 ? 37.990 69.077 -63.739 1.00 41.35 563 ARG D C 1
ATOM 7227 O O . ARG D 1 123 ? 37.163 69.581 -62.995 1.00 44.21 563 ARG D O 1
ATOM 7229 N N . ASP D 1 124 ? 39.215 69.518 -63.825 1.00 36.40 564 ASP D N 1
ATOM 7230 C CA . ASP D 1 124 ? 39.684 70.680 -63.103 1.00 35.82 564 ASP D CA 1
ATOM 7231 C C . ASP D 1 124 ? 39.393 71.970 -63.844 1.00 34.19 564 ASP D C 1
ATOM 7232 O O . ASP D 1 124 ? 39.922 73.029 -63.477 1.00 30.67 564 ASP D O 1
ATOM 7237 N N . GLY D 1 125 ? 38.555 71.884 -64.886 1.00 35.98 565 GLY D N 1
ATOM 7238 C CA . GLY D 1 125 ? 38.045 73.064 -65.593 1.00 38.86 565 GLY D CA 1
ATOM 7239 C C . GLY D 1 125 ? 39.043 73.706 -66.559 1.00 42.39 565 GLY D C 1
ATOM 7240 O O . GLY D 1 125 ? 38.811 74.794 -67.062 1.00 40.12 565 GLY D O 1
ATOM 7241 N N . THR D 1 126 ? 40.156 73.019 -66.820 1.00 45.22 566 THR D N 1
ATOM 7242 C CA . THR D 1 126 ? 41.227 73.559 -67.636 1.00 48.45 566 THR D CA 1
ATOM 7243 C C . THR D 1 126 ? 41.616 72.597 -68.750 1.00 43.35 566 THR D C 1
ATOM 7244 O O . THR D 1 126 ? 41.487 71.367 -68.620 1.00 37.05 566 THR D O 1
ATOM 7248 N N . ALA D 1 127 ? 42.095 73.161 -69.861 1.00 38.12 567 ALA D N 1
ATOM 7249 C CA . ALA D 1 127 ? 42.655 72.345 -70.905 1.00 35.99 567 ALA D CA 1
ATOM 7250 C C . ALA D 1 127 ? 44.191 72.469 -70.706 1.00 36.34 567 ALA D C 1
ATOM 7251 O O . ALA D 1 127 ? 44.729 73.545 -70.519 1.00 36.13 567 ALA D O 1
ATOM 7253 N N . ARG D 1 128 ? 44.839 71.321 -70.667 1.00 32.97 568 ARG D N 1
ATOM 7254 C CA . ARG D 1 128 ? 46.246 71.218 -70.436 1.00 36.62 568 ARG D CA 1
ATOM 7255 C C . ARG D 1 128 ? 46.994 70.931 -71.744 1.00 36.08 568 ARG D C 1
ATOM 7256 O O . ARG D 1 128 ? 46.538 70.184 -72.594 1.00 34.24 568 ARG D O 1
ATOM 7264 N N . LEU D 1 129 ? 48.141 71.545 -71.901 1.00 39.00 569 LEU D N 1
ATOM 7265 C CA . LEU D 1 129 ? 48.884 71.419 -73.135 1.00 42.91 569 LEU D CA 1
ATOM 7266 C C . LEU D 1 129 ? 50.328 71.045 -72.823 1.00 41.69 569 LEU D C 1
ATOM 7267 O O . LEU D 1 129 ? 51.011 71.740 -72.058 1.00 45.09 569 LEU D O 1
ATOM 7272 N N . TRP D 1 130 ? 50.795 69.965 -73.410 1.00 36.80 570 TRP D N 1
ATOM 7273 C CA . TRP D 1 130 ? 52.120 69.507 -73.135 1.00 35.58 570 TRP D CA 1
ATOM 7274 C C . TRP D 1 130 ? 52.896 69.407 -74.412 1.00 38.67 570 TRP D C 1
ATOM 7275 O O . TRP D 1 130 ? 52.339 69.062 -75.432 1.00 41.45 570 TRP D O 1
ATOM 7286 N N . ASN D 1 131 ? 54.201 69.637 -74.330 1.00 38.81 571 ASN D N 1
ATOM 7287 C CA . ASN D 1 131 ? 55.101 69.349 -75.431 1.00 38.40 571 ASN D CA 1
ATOM 7288 C C . ASN D 1 131 ? 55.498 67.878 -75.351 1.00 34.41 571 ASN D C 1
ATOM 7289 O O . ASN D 1 131 ? 56.088 67.471 -74.374 1.00 33.02 571 ASN D O 1
ATOM 7294 N N . VAL D 1 132 ? 55.145 67.094 -76.360 1.00 36.32 572 VAL D N 1
ATOM 7295 C CA . VAL D 1 132 ? 55.344 65.632 -76.289 1.00 41.55 572 VAL D CA 1
ATOM 7296 C C . VAL D 1 132 ? 56.780 65.218 -76.122 1.00 46.27 572 VAL D C 1
ATOM 7297 O O . VAL D 1 132 ? 57.045 64.367 -75.299 1.00 52.35 572 VAL D O 1
ATOM 7301 N N . ALA D 1 133 ? 57.693 65.817 -76.890 1.00 47.49 573 ALA D N 1
ATOM 7302 C CA . ALA D 1 133 ? 59.116 65.389 -76.913 1.00 49.56 573 ALA D CA 1
ATOM 7303 C C . ALA D 1 133 ? 59.800 65.659 -75.598 1.00 46.76 573 ALA D C 1
ATOM 7304 O O . ALA D 1 133 ? 60.445 64.773 -75.047 1.00 49.59 573 ALA D O 1
ATOM 7306 N N . THR D 1 134 ? 59.599 66.861 -75.071 1.00 41.61 574 THR D N 1
ATOM 7307 C CA . THR D 1 134 ? 60.186 67.258 -73.775 1.00 42.89 574 THR D CA 1
ATOM 7308 C C . THR D 1 134 ? 59.419 66.713 -72.571 1.00 45.48 574 THR D C 1
ATOM 7309 O O . THR D 1 134 ? 59.980 66.470 -71.519 1.00 42.86 574 THR D O 1
ATOM 7313 N N . GLY D 1 135 ? 58.113 66.531 -72.755 1.00 41.42 575 GLY D N 1
ATOM 7314 C CA . GLY D 1 135 ? 57.221 66.077 -71.701 1.00 37.95 575 GLY D CA 1
ATOM 7315 C C . GLY D 1 135 ? 56.809 67.194 -70.743 1.00 35.99 575 GLY D C 1
ATOM 7316 O O . GLY D 1 135 ? 56.292 66.912 -69.691 1.00 37.49 575 GLY D O 1
ATOM 7317 N N . THR D 1 136 ? 57.081 68.452 -71.080 1.00 35.47 576 THR D N 1
ATOM 7318 C CA . THR D 1 136 ? 56.821 69.530 -70.165 1.00 38.75 576 THR D CA 1
ATOM 7319 C C . THR D 1 136 ? 55.515 70.216 -70.488 1.00 41.50 576 THR D C 1
ATOM 7320 O O . THR D 1 136 ? 55.129 70.393 -71.649 1.00 39.55 576 THR D O 1
ATOM 7324 N N . GLU D 1 137 ? 54.815 70.561 -69.418 1.00 44.84 577 GLU D N 1
ATOM 7325 C CA . GLU D 1 137 ? 53.559 71.232 -69.528 1.00 45.05 577 GLU D CA 1
ATOM 7326 C C . GLU D 1 137 ? 53.872 72.680 -69.687 1.00 49.08 577 GLU D C 1
ATOM 7327 O O . GLU D 1 137 ? 54.583 73.244 -68.877 1.00 59.06 577 GLU D O 1
ATOM 7333 N N . HIS D 1 138 ? 53.325 73.310 -70.708 1.00 53.05 578 HIS D N 1
ATOM 7334 C CA . HIS D 1 138 ? 53.461 74.750 -70.780 1.00 65.79 578 HIS D CA 1
ATOM 7335 C C . HIS D 1 138 ? 52.228 75.560 -70.712 1.00 67.55 578 HIS D C 1
ATOM 7336 O O . HIS D 1 138 ? 52.213 76.628 -70.103 1.00 74.80 578 HIS D O 1
ATOM 7343 N N . ALA D 1 139 ? 51.173 75.091 -71.336 1.00 74.00 579 ALA D N 1
ATOM 7344 C CA . ALA D 1 139 ? 50.028 75.981 -71.488 1.00 68.52 579 ALA D CA 1
ATOM 7345 C C . ALA D 1 139 ? 48.837 75.436 -70.788 1.00 63.40 579 ALA D C 1
ATOM 7346 O O . ALA D 1 139 ? 48.530 74.251 -70.883 1.00 61.96 579 ALA D O 1
ATOM 7348 N N . VAL D 1 140 ? 48.248 76.303 -69.992 1.00 53.70 580 VAL D N 1
ATOM 7349 C CA . VAL D 1 140 ? 47.046 75.978 -69.298 1.00 48.31 580 VAL D CA 1
ATOM 7350 C C . VAL D 1 140 ? 46.012 76.917 -69.893 1.00 43.99 580 VAL D C 1
ATOM 7351 O O . VAL D 1 140 ? 46.264 78.116 -70.006 1.00 42.97 580 VAL D O 1
ATOM 7355 N N . LEU D 1 141 ? 44.872 76.348 -70.290 1.00 37.75 581 LEU D N 1
ATOM 7356 C CA . LEU D 1 141 ? 43.805 77.128 -70.830 1.00 37.00 581 LEU D CA 1
ATOM 7357 C C . LEU D 1 141 ? 42.721 77.186 -69.818 1.00 35.74 581 LEU D C 1
ATOM 7358 O O . LEU D 1 141 ? 42.147 76.157 -69.464 1.00 30.57 581 LEU D O 1
ATOM 7363 N N . LYS D 1 142 ? 42.414 78.399 -69.372 1.00 41.63 582 LYS D N 1
ATOM 7364 C CA . LYS D 1 142 ? 41.417 78.573 -68.336 1.00 46.86 582 LYS D CA 1
ATOM 7365 C C . LYS D 1 142 ? 40.331 79.550 -68.773 1.00 46.57 582 LYS D C 1
ATOM 7366 O O . LYS D 1 142 ? 40.535 80.415 -69.605 1.00 49.06 582 LYS D O 1
ATOM 7372 N N . GLY D 1 143 ? 39.137 79.355 -68.232 1.00 45.63 583 GLY D N 1
ATOM 7373 C CA . GLY D 1 143 ? 37.946 80.101 -68.655 1.00 43.49 583 GLY D CA 1
ATOM 7374 C C . GLY D 1 143 ? 36.662 79.328 -68.558 1.00 41.49 583 GLY D C 1
ATOM 7375 O O . GLY D 1 143 ? 35.641 79.883 -68.241 1.00 44.89 583 GLY D O 1
ATOM 7376 N N . HIS D 1 144 ? 36.729 78.026 -68.761 1.00 37.86 584 HIS D N 1
ATOM 7377 C CA . HIS D 1 144 ? 35.575 77.194 -68.530 1.00 36.90 584 HIS D CA 1
ATOM 7378 C C . HIS D 1 144 ? 35.266 77.166 -67.054 1.00 36.24 584 HIS D C 1
ATOM 7379 O O . HIS D 1 144 ? 36.181 77.232 -66.239 1.00 32.15 584 HIS D O 1
ATOM 7386 N N . THR D 1 145 ? 33.975 77.069 -66.725 1.00 35.15 585 THR D N 1
ATOM 7387 C CA . THR D 1 145 ? 33.492 77.043 -65.346 1.00 36.09 585 THR D CA 1
ATOM 7388 C C . THR D 1 145 ? 33.088 75.662 -64.885 1.00 38.64 585 THR D C 1
ATOM 7389 O O . THR D 1 145 ? 32.474 75.513 -63.847 1.00 40.94 585 THR D O 1
ATOM 7393 N N . ASP D 1 146 ? 33.433 74.646 -65.656 1.00 38.87 586 ASP D N 1
ATOM 7394 C CA . ASP D 1 146 ? 33.066 73.297 -65.311 1.00 42.09 586 ASP D CA 1
ATOM 7395 C C . ASP D 1 146 ? 33.966 72.325 -66.082 1.00 34.63 586 ASP D C 1
ATOM 7396 O O . ASP D 1 146 ? 34.856 72.749 -66.815 1.00 34.36 586 ASP D O 1
ATOM 7401 N N . TYR D 1 147 ? 33.738 71.020 -65.906 1.00 40.73 587 TYR D N 1
ATOM 7402 C CA . TYR D 1 147 ? 34.512 69.980 -66.562 1.00 38.85 587 TYR D CA 1
ATOM 7403 C C . TYR D 1 147 ? 34.672 70.265 -68.059 1.00 37.03 587 TYR D C 1
ATOM 7404 O O . TYR D 1 147 ? 33.701 70.663 -68.712 1.00 37.71 587 TYR D O 1
ATOM 7413 N N . VAL D 1 148 ? 35.856 69.967 -68.581 1.00 34.12 588 VAL D N 1
ATOM 7414 C CA . VAL D 1 148 ? 36.104 70.021 -70.015 1.00 33.43 588 VAL D CA 1
ATOM 7415 C C . VAL D 1 148 ? 35.988 68.596 -70.544 1.00 28.25 588 VAL D C 1
ATOM 7416 O O . VAL D 1 148 ? 36.761 67.708 -70.128 1.00 37.74 588 VAL D O 1
ATOM 7420 N N . TYR D 1 149 ? 35.058 68.378 -71.454 1.00 24.72 589 TYR D N 1
ATOM 7421 C CA . TYR D 1 149 ? 34.727 67.045 -71.904 1.00 24.88 589 TYR D CA 1
ATOM 7422 C C . TYR D 1 149 ? 35.357 66.648 -73.202 1.00 22.94 589 TYR D C 1
ATOM 7423 O O . TYR D 1 149 ? 35.549 65.481 -73.444 1.00 22.46 589 TYR D O 1
ATOM 7432 N N . ALA D 1 150 ? 35.689 67.626 -74.033 1.00 24.06 590 ALA D N 1
ATOM 7433 C CA . ALA D 1 150 ? 36.270 67.341 -75.348 1.00 24.67 590 ALA D CA 1
ATOM 7434 C C . ALA D 1 150 ? 37.187 68.464 -75.825 1.00 25.46 590 ALA D C 1
ATOM 7435 O O . ALA D 1 150 ? 36.982 69.637 -75.500 1.00 26.81 590 ALA D O 1
ATOM 7437 N N . VAL D 1 151 ? 38.240 68.070 -76.555 1.00 25.13 591 VAL D N 1
ATOM 7438 C CA . VAL D 1 151 ? 39.160 69.016 -77.167 1.00 22.86 591 VAL D CA 1
ATOM 7439 C C . VAL D 1 151 ? 39.505 68.566 -78.566 1.00 20.66 591 VAL D C 1
ATOM 7440 O O . VAL D 1 151 ? 39.546 67.371 -78.846 1.00 19.65 591 VAL D O 1
ATOM 7444 N N . ALA D 1 152 ? 39.742 69.536 -79.443 1.00 20.58 592 ALA D N 1
ATOM 7445 C CA . ALA D 1 152 ? 40.178 69.220 -80.798 1.00 22.33 592 ALA D CA 1
ATOM 7446 C C . ALA D 1 152 ? 41.000 70.367 -81.359 1.00 25.31 592 ALA D C 1
ATOM 7447 O O . ALA D 1 152 ? 40.669 71.528 -81.143 1.00 23.02 592 ALA D O 1
ATOM 7449 N N . PHE D 1 153 ? 42.107 70.019 -82.037 1.00 27.53 593 PHE D N 1
ATOM 7450 C CA . PHE D 1 153 ? 42.944 71.014 -82.691 1.00 28.89 593 PHE D CA 1
ATOM 7451 C C . PHE D 1 153 ? 42.354 71.389 -84.060 1.00 26.98 593 PHE D C 1
ATOM 7452 O O . PHE D 1 153 ? 41.804 70.542 -84.780 1.00 25.93 593 PHE D O 1
ATOM 7460 N N . SER D 1 154 ? 42.508 72.650 -84.424 1.00 27.27 594 SER D N 1
ATOM 7461 C CA . SER D 1 154 ? 42.274 73.065 -85.797 1.00 29.57 594 SER D CA 1
ATOM 7462 C C . SER D 1 154 ? 43.297 72.395 -86.702 1.00 27.69 594 SER D C 1
ATOM 7463 O O . SER D 1 154 ? 44.377 72.069 -86.243 1.00 28.76 594 SER D O 1
ATOM 7466 N N . PRO D 1 155 ? 42.960 72.146 -87.959 1.00 26.85 595 PRO D N 1
ATOM 7467 C CA . PRO D 1 155 ? 43.867 71.437 -88.860 1.00 29.00 595 PRO D CA 1
ATOM 7468 C C . PRO D 1 155 ? 45.243 72.115 -89.042 1.00 33.28 595 PRO D C 1
ATOM 7469 O O . PRO D 1 155 ? 46.230 71.412 -89.181 1.00 34.81 595 PRO D O 1
ATOM 7473 N N . ASP D 1 156 ? 45.289 73.444 -89.037 1.00 36.20 596 ASP D N 1
ATOM 7474 C CA . ASP D 1 156 ? 46.562 74.177 -89.013 1.00 41.48 596 ASP D CA 1
ATOM 7475 C C . ASP D 1 156 ? 47.289 74.170 -87.650 1.00 41.52 596 ASP D C 1
ATOM 7476 O O . ASP D 1 156 ? 48.362 74.740 -87.518 1.00 48.08 596 ASP D O 1
ATOM 7481 N N . GLY D 1 157 ? 46.680 73.615 -86.630 1.00 37.86 597 GLY D N 1
ATOM 7482 C CA . GLY D 1 157 ? 47.294 73.539 -85.291 1.00 38.18 597 GLY D CA 1
ATOM 7483 C C . GLY D 1 157 ? 47.372 74.838 -84.481 1.00 35.40 597 GLY D C 1
ATOM 7484 O O . GLY D 1 157 ? 47.817 74.813 -83.340 1.00 34.34 597 GLY D O 1
ATOM 7485 N N . SER D 1 158 ? 46.929 75.951 -85.063 1.00 33.18 598 SER D N 1
ATOM 7486 C CA . SER D 1 158 ? 46.915 77.245 -84.401 1.00 35.67 598 SER D CA 1
ATOM 7487 C C . SER D 1 158 ? 45.798 77.428 -83.365 1.00 38.13 598 SER D C 1
ATOM 7488 O O . SER D 1 158 ? 45.906 78.252 -82.472 1.00 42.68 598 SER D O 1
ATOM 7491 N N . MET D 1 159 ? 44.707 76.674 -83.475 1.00 37.87 599 MET D N 1
ATOM 7492 C CA . MET D 1 159 ? 43.598 76.778 -82.544 1.00 38.66 599 MET D CA 1
ATOM 7493 C C . MET D 1 159 ? 43.241 75.473 -81.928 1.00 34.88 599 MET D C 1
ATOM 7494 O O . MET D 1 159 ? 43.396 74.433 -82.542 1.00 35.86 599 MET D O 1
ATOM 7499 N N . VAL D 1 160 ? 42.722 75.541 -80.706 1.00 34.23 600 VAL D N 1
ATOM 7500 C CA . VAL D 1 160 ? 42.114 74.405 -80.043 1.00 36.97 600 VAL D CA 1
ATOM 7501 C C . VAL D 1 160 ? 40.637 74.744 -79.792 1.00 34.76 600 VAL D C 1
ATOM 7502 O O . VAL D 1 160 ? 40.296 75.890 -79.511 1.00 37.19 600 VAL D O 1
ATOM 7506 N N . ALA D 1 161 ? 39.774 73.743 -79.883 1.00 31.30 601 ALA D N 1
ATOM 7507 C CA . ALA D 1 161 ? 38.391 73.887 -79.476 1.00 31.83 601 ALA D CA 1
ATOM 7508 C C . ALA D 1 161 ? 38.090 72.957 -78.332 1.00 30.69 601 ALA D C 1
ATOM 7509 O O . ALA D 1 161 ? 38.616 71.851 -78.281 1.00 32.24 601 ALA D O 1
ATOM 7511 N N . SER D 1 162 ? 37.253 73.408 -77.409 1.00 28.95 602 SER D N 1
ATOM 7512 C CA . SER D 1 162 ? 36.934 72.641 -76.212 1.00 27.16 602 SER D CA 1
ATOM 7513 C C . SER D 1 162 ? 35.430 72.691 -75.961 1.00 26.90 602 SER D C 1
ATOM 7514 O O . SER D 1 162 ? 34.804 73.711 -76.158 1.00 26.90 602 SER D O 1
ATOM 7517 N N . GLY D 1 163 ? 34.892 71.559 -75.492 1.00 26.91 603 GLY D N 1
ATOM 7518 C CA . GLY D 1 163 ? 33.516 71.444 -75.054 1.00 28.38 603 GLY D CA 1
ATOM 7519 C C . GLY D 1 163 ? 33.465 71.083 -73.576 1.00 29.00 603 GLY D C 1
ATOM 7520 O O . GLY D 1 163 ? 34.215 70.216 -73.086 1.00 27.24 603 GLY D O 1
ATOM 7521 N N . SER D 1 164 ? 32.602 71.781 -72.854 1.00 30.23 604 SER D N 1
ATOM 7522 C CA . SER D 1 164 ? 32.544 71.694 -71.404 1.00 32.68 604 SER D CA 1
ATOM 7523 C C . SER D 1 164 ? 31.134 71.476 -70.900 1.00 36.51 604 SER D C 1
ATOM 7524 O O . SER D 1 164 ? 30.168 71.754 -71.570 1.00 38.52 604 SER D O 1
ATOM 7527 N N . ARG D 1 165 ? 31.049 71.007 -69.667 1.00 40.61 605 ARG D N 1
ATOM 7528 C CA . ARG D 1 165 ? 29.765 70.897 -68.965 1.00 39.51 605 ARG D CA 1
ATOM 7529 C C . ARG D 1 165 ? 29.132 72.232 -68.642 1.00 39.69 605 ARG D C 1
ATOM 7530 O O . ARG D 1 165 ? 27.936 72.299 -68.375 1.00 40.91 605 ARG D O 1
ATOM 7538 N N . ASP D 1 166 ? 29.913 73.296 -68.669 1.00 33.06 606 ASP D N 1
ATOM 7539 C CA . ASP D 1 166 ? 29.354 74.637 -68.580 1.00 35.74 606 ASP D CA 1
ATOM 7540 C C . ASP D 1 166 ? 28.446 75.062 -69.753 1.00 34.94 606 ASP D C 1
ATOM 7541 O O . ASP D 1 166 ? 27.978 76.197 -69.776 1.00 33.08 606 ASP D O 1
ATOM 7546 N N . GLY D 1 167 ? 28.259 74.192 -70.739 1.00 34.57 607 GLY D N 1
ATOM 7547 C CA . GLY D 1 167 ? 27.372 74.483 -71.844 1.00 37.65 607 GLY D CA 1
ATOM 7548 C C . GLY D 1 167 ? 28.015 75.347 -72.935 1.00 39.15 607 GLY D C 1
ATOM 7549 O O . GLY D 1 167 ? 27.330 75.879 -73.785 1.00 39.22 607 GLY D O 1
ATOM 7550 N N . THR D 1 168 ? 29.309 75.563 -72.895 1.00 38.14 608 THR D N 1
ATOM 7551 C CA . THR D 1 168 ? 29.933 76.404 -73.912 1.00 35.47 608 THR D CA 1
ATOM 7552 C C . THR D 1 168 ? 30.904 75.586 -74.759 1.00 33.24 608 THR D C 1
ATOM 7553 O O . THR D 1 168 ? 31.366 74.505 -74.366 1.00 30.99 608 THR D O 1
ATOM 7557 N N . ILE D 1 169 ? 31.156 76.105 -75.940 1.00 32.73 609 ILE D N 1
ATOM 7558 C CA . ILE D 1 169 ? 32.270 75.665 -76.755 1.00 32.45 609 ILE D CA 1
ATOM 7559 C C . ILE D 1 169 ? 33.193 76.834 -76.768 1.00 30.81 609 ILE D C 1
ATOM 7560 O O . ILE D 1 169 ? 32.756 77.973 -76.998 1.00 31.36 609 ILE D O 1
ATOM 7565 N N . ARG D 1 170 ? 34.461 76.582 -76.552 1.00 30.85 610 ARG D N 1
ATOM 7566 C CA . ARG D 1 170 ? 35.451 77.639 -76.577 1.00 34.90 610 ARG D CA 1
ATOM 7567 C C . ARG D 1 170 ? 36.498 77.394 -77.647 1.00 32.73 610 ARG D C 1
ATOM 7568 O O . ARG D 1 170 ? 36.844 76.252 -77.980 1.00 27.56 610 ARG D O 1
ATOM 7576 N N . LEU D 1 171 ? 37.020 78.508 -78.174 1.00 32.87 611 LEU D N 1
ATOM 7577 C CA . LEU D 1 171 ? 38.135 78.515 -79.090 1.00 34.59 611 LEU D CA 1
ATOM 7578 C C . LEU D 1 171 ? 39.310 79.186 -78.434 1.00 33.27 611 LEU D C 1
ATOM 7579 O O . LEU D 1 171 ? 39.171 80.245 -77.830 1.00 35.28 611 LEU D O 1
ATOM 7584 N N . TRP D 1 172 ? 40.462 78.592 -78.576 1.00 30.84 612 TRP D N 1
ATOM 7585 C CA . TRP D 1 172 ? 41.680 79.121 -77.952 1.00 34.61 612 TRP D CA 1
ATOM 7586 C C . TRP D 1 172 ? 42.747 79.269 -78.997 1.00 38.45 612 TRP D C 1
ATOM 7587 O O . TRP D 1 172 ? 42.831 78.449 -79.919 1.00 35.57 612 TRP D O 1
ATOM 7598 N N . ASP D 1 173 ? 43.570 80.303 -78.829 1.00 44.06 613 ASP D N 1
ATOM 7599 C CA . ASP D 1 173 ? 44.821 80.477 -79.591 1.00 47.25 613 ASP D CA 1
ATOM 7600 C C . ASP D 1 173 ? 45.865 79.621 -78.902 1.00 48.03 613 ASP D C 1
ATOM 7601 O O . ASP D 1 173 ? 46.141 79.821 -77.735 1.00 48.85 613 ASP D O 1
ATOM 7606 N N . VAL D 1 174 ? 46.434 78.644 -79.585 1.00 51.71 614 VAL D N 1
ATOM 7607 C CA . VAL D 1 174 ? 47.429 77.739 -78.919 1.00 52.38 614 VAL D CA 1
ATOM 7608 C C . VAL D 1 174 ? 48.689 78.450 -78.470 1.00 50.56 614 VAL D C 1
ATOM 7609 O O . VAL D 1 174 ? 49.154 78.207 -77.368 1.00 45.90 614 VAL D O 1
ATOM 7613 N N . ALA D 1 175 ? 49.253 79.302 -79.326 1.00 47.59 615 ALA D N 1
ATOM 7614 C CA . ALA D 1 175 ? 50.563 79.910 -79.039 1.00 47.24 615 ALA D CA 1
ATOM 7615 C C . ALA D 1 175 ? 50.569 80.727 -77.780 1.00 51.39 615 ALA D C 1
ATOM 7616 O O . ALA D 1 175 ? 51.474 80.622 -76.973 1.00 49.71 615 ALA D O 1
ATOM 7618 N N . THR D 1 176 ? 49.500 81.466 -77.554 1.00 57.75 616 THR D N 1
ATOM 7619 C CA . THR D 1 176 ? 49.309 82.165 -76.291 1.00 62.90 616 THR D CA 1
ATOM 7620 C C . THR D 1 176 ? 48.123 81.519 -75.613 1.00 61.53 616 THR D C 1
ATOM 7621 O O . THR D 1 176 ? 47.111 81.441 -76.196 1.00 73.58 616 THR D O 1
ATOM 7625 N N . GLY D 1 177 ? 48.216 81.030 -74.397 1.00 55.96 617 GLY D N 1
ATOM 7626 C CA . GLY D 1 177 ? 47.065 80.481 -73.707 1.00 54.16 617 GLY D CA 1
ATOM 7627 C C . GLY D 1 177 ? 45.964 81.502 -73.473 1.00 60.78 617 GLY D C 1
ATOM 7628 O O . GLY D 1 177 ? 45.711 81.914 -72.343 1.00 76.82 617 GLY D O 1
ATOM 7629 N N . LYS D 1 178 ? 45.337 81.947 -74.547 1.00 58.09 618 LYS D N 1
ATOM 7630 C CA . LYS D 1 178 ? 44.305 82.968 -74.447 1.00 63.65 618 LYS D CA 1
ATOM 7631 C C . LYS D 1 178 ? 43.055 82.510 -75.231 1.00 56.53 618 LYS D C 1
ATOM 7632 O O . LYS D 1 178 ? 43.147 81.891 -76.295 1.00 64.63 618 LYS D O 1
ATOM 7638 N N . GLU D 1 179 ? 41.891 82.822 -74.680 1.00 47.25 619 GLU D N 1
ATOM 7639 C CA . GLU D 1 179 ? 40.628 82.420 -75.237 1.00 50.94 619 GLU D CA 1
ATOM 7640 C C . GLU D 1 179 ? 40.254 83.395 -76.323 1.00 52.72 619 GLU D C 1
ATOM 7641 O O . GLU D 1 179 ? 40.207 84.589 -76.116 1.00 57.14 619 GLU D O 1
ATOM 7647 N N . ARG D 1 180 ? 39.942 82.869 -77.481 1.00 51.57 620 ARG D N 1
ATOM 7648 C CA . ARG D 1 180 ? 39.615 83.678 -78.603 1.00 50.68 620 ARG D CA 1
ATOM 7649 C C . ARG D 1 180 ? 38.105 83.871 -78.855 1.00 49.05 620 ARG D C 1
ATOM 7650 O O . ARG D 1 180 ? 37.716 84.919 -79.351 1.00 48.44 620 ARG D O 1
ATOM 7658 N N . ASP D 1 181 ? 37.296 82.877 -78.517 1.00 46.94 621 ASP D N 1
ATOM 7659 C CA . ASP D 1 181 ? 35.845 82.941 -78.703 1.00 49.97 621 ASP D CA 1
ATOM 7660 C C . ASP D 1 181 ? 35.091 82.008 -77.768 1.00 43.68 621 ASP D C 1
ATOM 7661 O O . ASP D 1 181 ? 35.624 81.000 -77.319 1.00 40.05 621 ASP D O 1
ATOM 7666 N N . VAL D 1 182 ? 33.844 82.361 -77.492 1.00 41.94 622 VAL D N 1
ATOM 7667 C CA . VAL D 1 182 ? 32.965 81.540 -76.662 1.00 42.07 622 VAL D CA 1
ATOM 7668 C C . VAL D 1 182 ? 31.667 81.360 -77.392 1.00 41.81 622 VAL D C 1
ATOM 7669 O O . VAL D 1 182 ? 30.991 82.324 -77.670 1.00 43.84 622 VAL D O 1
ATOM 7673 N N . LEU D 1 183 ? 31.343 80.127 -77.727 1.00 43.92 623 LEU D N 1
ATOM 7674 C CA . LEU D 1 183 ? 30.125 79.830 -78.512 1.00 43.33 623 LEU D CA 1
ATOM 7675 C C . LEU D 1 183 ? 29.045 79.307 -77.520 1.00 43.44 623 LEU D C 1
ATOM 7676 O O . LEU D 1 183 ? 29.221 78.309 -76.799 1.00 40.97 623 LEU D O 1
ATOM 7681 N N . GLN D 1 184 ? 27.958 80.047 -77.433 1.00 43.52 624 GLN D N 1
ATOM 7682 C CA . GLN D 1 184 ? 26.894 79.793 -76.483 1.00 44.93 624 GLN D CA 1
ATOM 7683 C C . GLN D 1 184 ? 25.638 79.450 -77.250 1.00 46.64 624 GLN D C 1
ATOM 7684 O O . GLN D 1 184 ? 25.472 79.962 -78.372 1.00 50.35 624 GLN D O 1
ATOM 7690 N N . ALA D 1 185 ? 24.715 78.731 -76.605 1.00 45.06 625 ALA D N 1
ATOM 7691 C CA . ALA D 1 185 ? 23.475 78.232 -77.226 1.00 43.96 625 ALA D CA 1
ATOM 7692 C C . ALA D 1 185 ? 22.966 76.970 -76.627 1.00 43.35 625 ALA D C 1
ATOM 7693 O O . ALA D 1 185 ? 21.784 76.814 -76.427 1.00 46.11 625 ALA D O 1
ATOM 7695 N N . PRO D 1 186 ? 23.837 76.033 -76.385 1.00 44.77 626 PRO D N 1
ATOM 7696 C CA . PRO D 1 186 ? 23.365 74.808 -75.803 1.00 43.64 626 PRO D CA 1
ATOM 7697 C C . PRO D 1 186 ? 22.847 74.942 -74.414 1.00 40.72 626 PRO D C 1
ATOM 7698 O O . PRO D 1 186 ? 23.437 75.608 -73.605 1.00 35.97 626 PRO D O 1
ATOM 7702 N N . ALA D 1 187 ? 21.728 74.314 -74.174 1.00 41.58 627 ALA D N 1
ATOM 7703 C CA . ALA D 1 187 ? 21.067 74.412 -72.894 1.00 40.64 627 ALA D CA 1
ATOM 7704 C C . ALA D 1 187 ? 21.785 73.531 -71.831 1.00 38.14 627 ALA D C 1
ATOM 7705 O O . ALA D 1 187 ? 21.735 73.819 -70.676 1.00 37.14 627 ALA D O 1
ATOM 7707 N N . GLU D 1 188 ? 22.594 72.558 -72.246 1.00 33.76 628 GLU D N 1
ATOM 7708 C CA . GLU D 1 188 ? 23.074 71.552 -71.314 1.00 33.93 628 GLU D CA 1
ATOM 7709 C C . GLU D 1 188 ? 24.503 71.174 -71.564 1.00 33.50 628 GLU D C 1
ATOM 7710 O O . GLU D 1 188 ? 25.145 71.769 -72.419 1.00 33.65 628 GLU D O 1
ATOM 7716 N N . ASN D 1 189 ? 24.995 70.137 -70.891 1.00 33.86 629 ASN D N 1
ATOM 7717 C CA . ASN D 1 189 ? 26.393 69.707 -70.948 1.00 31.29 629 ASN D CA 1
ATOM 7718 C C . ASN D 1 189 ? 26.783 69.323 -72.337 1.00 34.21 629 ASN D C 1
ATOM 7719 O O . ASN D 1 189 ? 26.114 68.529 -72.958 1.00 38.29 629 ASN D O 1
ATOM 7724 N N . VAL D 1 190 ? 27.847 69.939 -72.855 1.00 29.46 630 VAL D N 1
ATOM 7725 C CA . VAL D 1 190 ? 28.400 69.558 -74.146 1.00 28.95 630 VAL D CA 1
ATOM 7726 C C . VAL D 1 190 ? 29.337 68.377 -73.877 1.00 24.64 630 VAL D C 1
ATOM 7727 O O . VAL D 1 190 ? 30.239 68.454 -73.073 1.00 26.27 630 VAL D O 1
ATOM 7731 N N . VAL D 1 191 ? 29.132 67.302 -74.598 1.00 27.99 631 VAL D N 1
ATOM 7732 C CA . VAL D 1 191 ? 29.830 66.075 -74.358 1.00 33.38 631 VAL D CA 1
ATOM 7733 C C . VAL D 1 191 ? 30.894 65.675 -75.381 1.00 33.99 631 VAL D C 1
ATOM 7734 O O . VAL D 1 191 ? 31.765 64.856 -75.084 1.00 38.10 631 VAL D O 1
ATOM 7738 N N . SER D 1 192 ? 30.883 66.269 -76.563 1.00 31.21 632 SER D N 1
ATOM 7739 C CA . SER D 1 192 ? 31.880 65.971 -77.591 1.00 27.92 632 SER D CA 1
ATOM 7740 C C . SER D 1 192 ? 32.076 67.130 -78.542 1.00 28.02 632 SER D C 1
ATOM 7741 O O . SER D 1 192 ? 31.209 67.973 -78.668 1.00 26.77 632 SER D O 1
ATOM 7744 N N . LEU D 1 193 ? 33.222 67.159 -79.216 1.00 27.68 633 LEU D N 1
ATOM 7745 C CA . LEU D 1 193 ? 33.448 68.149 -80.224 1.00 28.38 633 LEU D CA 1
ATOM 7746 C C . LEU D 1 193 ? 34.373 67.663 -81.303 1.00 28.17 633 LEU D C 1
ATOM 7747 O O . LEU D 1 193 ? 35.114 66.718 -81.115 1.00 23.67 633 LEU D O 1
ATOM 7752 N N . ALA D 1 194 ? 34.271 68.282 -82.468 1.00 27.72 634 ALA D N 1
ATOM 7753 C CA . ALA D 1 194 ? 35.161 67.936 -83.589 1.00 23.94 634 ALA D CA 1
ATOM 7754 C C . ALA D 1 194 ? 35.490 69.206 -84.365 1.00 21.76 634 ALA D C 1
ATOM 7755 O O . ALA D 1 194 ? 34.753 70.163 -84.263 1.00 21.17 634 ALA D O 1
ATOM 7757 N N . PHE D 1 195 ? 36.615 69.207 -85.061 1.00 21.11 635 PHE D N 1
ATOM 7758 C CA . PHE D 1 195 ? 37.005 70.367 -85.889 1.00 22.25 635 PHE D CA 1
ATOM 7759 C C . PHE D 1 195 ? 36.956 69.879 -87.327 1.00 23.30 635 PHE D C 1
ATOM 7760 O O . PHE D 1 195 ? 37.449 68.798 -87.556 1.00 27.05 635 PHE D O 1
ATOM 7768 N N . SER D 1 196 ? 36.347 70.624 -88.242 1.00 23.95 636 SER D N 1
ATOM 7769 C CA . SER D 1 196 ? 36.338 70.134 -89.641 1.00 28.06 636 SER D CA 1
ATOM 7770 C C . SER D 1 196 ? 37.729 70.226 -90.270 1.00 28.11 636 SER D C 1
ATOM 7771 O O . SER D 1 196 ? 38.528 71.066 -89.866 1.00 24.33 636 SER D O 1
ATOM 7774 N N . PRO D 1 197 ? 38.017 69.374 -91.265 1.00 30.71 637 PRO D N 1
ATOM 7775 C CA . PRO D 1 197 ? 39.296 69.370 -91.966 1.00 31.20 637 PRO D CA 1
ATOM 7776 C C . PRO D 1 197 ? 39.641 70.714 -92.625 1.00 30.90 637 PRO D C 1
ATOM 7777 O O . PRO D 1 197 ? 40.788 70.998 -92.733 1.00 35.26 637 PRO D O 1
ATOM 7781 N N . ASP D 1 198 ? 38.655 71.451 -93.131 1.00 30.66 638 ASP D N 1
ATOM 7782 C CA . ASP D 1 198 ? 38.931 72.782 -93.729 1.00 33.12 638 ASP D CA 1
ATOM 7783 C C . ASP D 1 198 ? 39.127 73.846 -92.646 1.00 31.87 638 ASP D C 1
ATOM 7784 O O . ASP D 1 198 ? 39.624 74.911 -92.972 1.00 34.42 638 ASP D O 1
ATOM 7789 N N . GLY D 1 199 ? 38.703 73.574 -91.417 1.00 29.76 639 GLY D N 1
ATOM 7790 C CA . GLY D 1 199 ? 38.870 74.491 -90.276 1.00 30.06 639 GLY D CA 1
ATOM 7791 C C . GLY D 1 199 ? 37.776 75.533 -90.167 1.00 30.38 639 GLY D C 1
ATOM 7792 O O . GLY D 1 199 ? 37.873 76.370 -89.295 1.00 33.66 639 GLY D O 1
ATOM 7793 N N . SER D 1 200 ? 36.829 75.524 -91.097 1.00 30.14 640 SER D N 1
ATOM 7794 C CA . SER D 1 200 ? 35.681 76.459 -91.156 1.00 31.74 640 SER D CA 1
ATOM 7795 C C . SER D 1 200 ? 34.620 76.180 -90.094 1.00 30.32 640 SER D C 1
ATOM 7796 O O . SER D 1 200 ? 34.113 77.118 -89.501 1.00 25.84 640 SER D O 1
ATOM 7799 N N . MET D 1 201 ? 34.367 74.904 -89.843 1.00 31.53 641 MET D N 1
ATOM 7800 C CA . MET D 1 201 ? 33.234 74.490 -88.993 1.00 35.76 641 MET D CA 1
ATOM 7801 C C . MET D 1 201 ? 33.674 73.682 -87.775 1.00 36.24 641 MET D C 1
ATOM 7802 O O . MET D 1 201 ? 34.691 73.002 -87.819 1.00 35.49 641 MET D O 1
ATOM 7807 N N . LEU D 1 202 ? 32.925 73.845 -86.698 1.00 40.20 642 LEU D N 1
ATOM 7808 C CA . LEU D 1 202 ? 33.178 73.125 -85.437 1.00 36.88 642 LEU D CA 1
ATOM 7809 C C . LEU D 1 202 ? 31.870 72.498 -84.968 1.00 38.02 642 LEU D C 1
ATOM 7810 O O . LEU D 1 202 ? 30.859 73.183 -85.004 1.00 35.22 642 LEU D O 1
ATOM 7815 N N . VAL D 1 203 ? 31.915 71.248 -84.524 1.00 38.42 643 VAL D N 1
ATOM 7816 C CA . VAL D 1 203 ? 30.691 70.588 -84.073 1.00 38.32 643 VAL D CA 1
ATOM 7817 C C . VAL D 1 203 ? 30.667 70.295 -82.581 1.00 35.04 643 VAL D C 1
ATOM 7818 O O . VAL D 1 203 ? 31.677 69.924 -81.996 1.00 27.87 643 VAL D O 1
ATOM 7822 N N . HIS D 1 204 ? 29.471 70.476 -82.016 1.00 40.80 644 HIS D N 1
ATOM 7823 C CA . HIS D 1 204 ? 29.151 70.368 -80.609 1.00 35.74 644 HIS D CA 1
ATOM 7824 C C . HIS D 1 204 ? 28.122 69.261 -80.492 1.00 32.61 644 HIS D C 1
ATOM 7825 O O . HIS D 1 204 ? 27.146 69.257 -81.208 1.00 33.66 644 HIS D O 1
ATOM 7832 N N . GLY D 1 205 ? 28.334 68.334 -79.584 1.00 32.77 645 GLY D N 1
ATOM 7833 C CA . GLY D 1 205 ? 27.344 67.313 -79.267 1.00 32.98 645 GLY D CA 1
ATOM 7834 C C . GLY D 1 205 ? 26.921 67.548 -77.826 1.00 38.49 645 GLY D C 1
ATOM 7835 O O . GLY D 1 205 ? 27.773 67.588 -76.941 1.00 37.58 645 GLY D O 1
ATOM 7836 N N . SER D 1 206 ? 25.620 67.689 -77.583 1.00 38.85 646 SER D N 1
ATOM 7837 C CA . SER D 1 206 ? 25.099 67.977 -76.253 1.00 35.79 646 SER D CA 1
ATOM 7838 C C . SER D 1 206 ? 23.967 67.051 -75.810 1.00 38.19 646 SER D C 1
ATOM 7839 O O . SER D 1 206 ? 23.481 66.179 -76.559 1.00 38.02 646 SER D O 1
ATOM 7842 N N . ASP D 1 207 ? 23.519 67.287 -74.587 1.00 45.11 647 ASP D N 1
ATOM 7843 C CA . ASP D 1 207 ? 22.383 66.557 -74.042 1.00 53.34 647 ASP D CA 1
ATOM 7844 C C . ASP D 1 207 ? 21.067 66.579 -74.811 1.00 64.93 647 ASP D C 1
ATOM 7845 O O . ASP D 1 207 ? 20.255 65.679 -74.675 1.00 69.42 647 ASP D O 1
ATOM 7850 N N . SER D 1 208 ? 20.891 67.561 -75.673 1.00 57.25 648 SER D N 1
ATOM 7851 C CA . SER D 1 208 ? 19.738 67.546 -76.567 1.00 47.14 648 SER D CA 1
ATOM 7852 C C . SER D 1 208 ? 20.122 67.464 -78.041 1.00 48.70 648 SER D C 1
ATOM 7853 O O . SER D 1 208 ? 19.646 66.626 -78.841 1.00 44.57 648 SER D O 1
ATOM 7856 N N . THR D 1 209 ? 20.982 68.393 -78.437 1.00 53.52 649 THR D N 1
ATOM 7857 C CA . THR D 1 209 ? 21.303 68.551 -79.825 1.00 42.38 649 THR D CA 1
ATOM 7858 C C . THR D 1 209 ? 22.749 68.593 -80.187 1.00 42.59 649 THR D C 1
ATOM 7859 O O . THR D 1 209 ? 23.639 68.524 -79.361 1.00 43.98 649 THR D O 1
ATOM 7863 N N . VAL D 1 210 ? 22.958 68.718 -81.486 1.00 41.03 650 VAL D N 1
ATOM 7864 C CA . VAL D 1 210 ? 24.265 68.852 -82.050 1.00 34.95 650 VAL D CA 1
ATOM 7865 C C . VAL D 1 210 ? 24.259 70.174 -82.824 1.00 34.13 650 VAL D C 1
ATOM 7866 O O . VAL D 1 210 ? 23.367 70.434 -83.591 1.00 33.28 650 VAL D O 1
ATOM 7870 N N . HIS D 1 211 ? 25.241 71.023 -82.583 1.00 31.83 651 HIS D N 1
ATOM 7871 C CA . HIS D 1 211 ? 25.307 72.333 -83.207 1.00 36.22 651 HIS D CA 1
ATOM 7872 C C . HIS D 1 211 ? 26.564 72.427 -84.085 1.00 34.29 651 HIS D C 1
ATOM 7873 O O . HIS D 1 211 ? 27.553 71.729 -83.894 1.00 29.82 651 HIS D O 1
ATOM 7880 N N . LEU D 1 212 ? 26.521 73.321 -85.054 1.00 32.87 652 LEU D N 1
ATOM 7881 C CA . LEU D 1 212 ? 27.656 73.590 -85.961 1.00 31.82 652 LEU D CA 1
ATOM 7882 C C . LEU D 1 212 ? 28.035 75.036 -85.777 1.00 33.88 652 LEU D C 1
ATOM 7883 O O . LEU D 1 212 ? 27.157 75.902 -85.779 1.00 34.86 652 LEU D O 1
ATOM 7888 N N . TRP D 1 213 ? 29.322 75.300 -85.565 1.00 34.44 653 TRP D N 1
ATOM 7889 C CA . TRP D 1 213 ? 29.779 76.688 -85.308 1.00 34.55 653 TRP D CA 1
ATOM 7890 C C . TRP D 1 213 ? 30.698 77.167 -86.424 1.00 36.13 653 TRP D C 1
ATOM 7891 O O . TRP D 1 213 ? 31.651 76.469 -86.714 1.00 33.83 653 TRP D O 1
ATOM 7902 N N . ASP D 1 214 ? 30.402 78.344 -86.978 1.00 39.52 654 ASP D N 1
ATOM 7903 C CA . ASP D 1 214 ? 31.166 78.952 -88.073 1.00 36.58 654 ASP D CA 1
ATOM 7904 C C . ASP D 1 214 ? 32.385 79.617 -87.429 1.00 37.40 654 ASP D C 1
ATOM 7905 O O . ASP D 1 214 ? 32.259 80.553 -86.640 1.00 33.01 654 ASP D O 1
ATOM 7910 N N . VAL D 1 215 ? 33.577 79.131 -87.774 1.00 38.94 655 VAL D N 1
ATOM 7911 C CA . VAL D 1 215 ? 34.778 79.570 -87.083 1.00 40.68 655 VAL D CA 1
ATOM 7912 C C . VAL D 1 215 ? 35.134 81.018 -87.365 1.00 41.30 655 VAL D C 1
ATOM 7913 O O . VAL D 1 215 ? 35.480 81.742 -86.431 1.00 40.93 655 VAL D O 1
ATOM 7917 N N . ALA D 1 216 ? 35.084 81.442 -88.625 1.00 42.88 656 ALA D N 1
ATOM 7918 C CA . ALA D 1 216 ? 35.428 82.829 -88.945 1.00 46.14 656 ALA D CA 1
ATOM 7919 C C . ALA D 1 216 ? 34.430 83.871 -88.388 1.00 48.75 656 ALA D C 1
ATOM 7920 O O . ALA D 1 216 ? 34.811 84.901 -87.856 1.00 54.93 656 ALA D O 1
ATOM 7922 N N . SER D 1 217 ? 33.157 83.579 -88.480 1.00 48.03 657 SER D N 1
ATOM 7923 C CA . SER D 1 217 ? 32.124 84.468 -88.000 1.00 49.14 657 SER D CA 1
ATOM 7924 C C . SER D 1 217 ? 31.852 84.391 -86.503 1.00 52.27 657 SER D C 1
ATOM 7925 O O . SER D 1 217 ? 31.268 85.306 -85.933 1.00 49.51 657 SER D O 1
ATOM 7928 N N . GLY D 1 218 ? 32.215 83.269 -85.881 1.00 50.97 658 GLY D N 1
ATOM 7929 C CA . GLY D 1 218 ? 31.926 83.030 -84.469 1.00 46.87 658 GLY D CA 1
ATOM 7930 C C . GLY D 1 218 ? 30.432 82.911 -84.182 1.00 47.20 658 GLY D C 1
ATOM 7931 O O . GLY D 1 218 ? 29.990 83.202 -83.084 1.00 44.41 658 GLY D O 1
ATOM 7932 N N . GLU D 1 219 ? 29.672 82.475 -85.184 1.00 48.98 659 GLU D N 1
ATOM 7933 C CA . GLU D 1 219 ? 28.229 82.301 -85.132 1.00 49.22 659 GLU D CA 1
ATOM 7934 C C . GLU D 1 219 ? 27.891 80.817 -85.294 1.00 46.45 659 GLU D C 1
ATOM 7935 O O . GLU D 1 219 ? 28.737 80.007 -85.691 1.00 49.98 659 GLU D O 1
ATOM 7941 N N . ALA D 1 220 ? 26.634 80.469 -85.052 1.00 43.47 660 ALA D N 1
ATOM 7942 C CA . ALA D 1 220 ? 26.164 79.085 -85.188 1.00 43.95 660 ALA D CA 1
ATOM 7943 C C . ALA D 1 220 ? 25.613 78.845 -86.593 1.00 46.23 660 ALA D C 1
ATOM 7944 O O . ALA D 1 220 ? 24.682 79.524 -86.985 1.00 49.94 660 ALA D O 1
ATOM 7946 N N . LEU D 1 221 ? 26.185 77.911 -87.357 1.00 38.64 661 LEU D N 1
ATOM 7947 C CA . LEU D 1 221 ? 25.705 77.672 -88.712 1.00 34.19 661 LEU D CA 1
ATOM 7948 C C . LEU D 1 221 ? 24.312 77.111 -88.584 1.00 33.81 661 LEU D C 1
ATOM 7949 O O . LEU D 1 221 ? 23.413 77.495 -89.309 1.00 31.11 661 LEU D O 1
ATOM 7954 N N . HIS D 1 222 ? 24.135 76.200 -87.643 1.00 38.38 662 HIS D N 1
ATOM 7955 C CA . HIS D 1 222 ? 22.814 75.638 -87.382 1.00 48.68 662 HIS D CA 1
ATOM 7956 C C . HIS D 1 222 ? 22.785 74.611 -86.245 1.00 45.76 662 HIS D C 1
ATOM 7957 O O . HIS D 1 222 ? 23.805 74.156 -85.772 1.00 39.15 662 HIS D O 1
ATOM 7964 N N . THR D 1 223 ? 21.580 74.265 -85.826 1.00 44.40 663 THR D N 1
ATOM 7965 C CA . THR D 1 223 ? 21.372 73.300 -84.793 1.00 41.14 663 THR D CA 1
ATOM 7966 C C . THR D 1 223 ? 20.674 72.095 -85.422 1.00 38.10 663 THR D C 1
ATOM 7967 O O . THR D 1 223 ? 19.750 72.252 -86.184 1.00 37.44 663 THR D O 1
ATOM 7971 N N . PHE D 1 224 ? 21.167 70.895 -85.124 1.00 38.59 664 PHE D N 1
ATOM 7972 C CA . PHE D 1 224 ? 20.616 69.659 -85.657 1.00 38.90 664 PHE D CA 1
ATOM 7973 C C . PHE D 1 224 ? 19.624 69.058 -84.704 1.00 41.68 664 PHE D C 1
ATOM 7974 O O . PHE D 1 224 ? 19.978 68.727 -83.589 1.00 40.62 664 PHE D O 1
ATOM 7982 N N . GLU D 1 225 ? 18.391 68.904 -85.160 1.00 42.36 665 GLU D N 1
ATOM 7983 C CA . GLU D 1 225 ? 17.314 68.423 -84.329 1.00 41.83 665 GLU D CA 1
ATOM 7984 C C . GLU D 1 225 ? 16.645 67.171 -84.858 1.00 44.86 665 GLU D C 1
ATOM 7985 O O . GLU D 1 225 ? 15.597 67.226 -85.471 1.00 62.85 665 GLU D O 1
ATOM 7991 N N . GLY D 1 226 ? 17.244 66.035 -84.639 1.00 38.47 666 GLY D N 1
ATOM 7992 C CA . GLY D 1 226 ? 16.634 64.781 -85.057 1.00 37.93 666 GLY D CA 1
ATOM 7993 C C . GLY D 1 226 ? 16.641 63.740 -83.954 1.00 41.38 666 GLY D C 1
ATOM 7994 O O . GLY D 1 226 ? 15.815 62.885 -83.868 1.00 48.42 666 GLY D O 1
ATOM 7995 N N . HIS D 1 227 ? 17.632 63.846 -83.115 1.00 38.68 667 HIS D N 1
ATOM 7996 C CA . HIS D 1 227 ? 17.811 62.949 -82.050 1.00 38.65 667 HIS D CA 1
ATOM 7997 C C . HIS D 1 227 ? 16.761 63.243 -81.038 1.00 42.88 667 HIS D C 1
ATOM 7998 O O . HIS D 1 227 ? 16.374 64.376 -80.863 1.00 41.72 667 HIS D O 1
ATOM 8005 N N . THR D 1 228 ? 16.346 62.191 -80.339 1.00 48.09 668 THR D N 1
ATOM 8006 C CA . THR D 1 228 ? 15.324 62.245 -79.281 1.00 51.27 668 THR D CA 1
ATOM 8007 C C . THR D 1 228 ? 15.902 61.979 -77.910 1.00 50.87 668 THR D C 1
ATOM 8008 O O . THR D 1 228 ? 15.172 61.736 -76.978 1.00 57.39 668 THR D O 1
ATOM 8012 N N . ASP D 1 229 ? 17.213 62.041 -77.775 1.00 47.00 669 ASP D N 1
ATOM 8013 C CA . ASP D 1 229 ? 17.879 61.835 -76.498 1.00 45.33 669 ASP D CA 1
ATOM 8014 C C . ASP D 1 229 ? 19.300 62.445 -76.540 1.00 43.57 669 ASP D C 1
ATOM 8015 O O . ASP D 1 229 ? 19.677 63.098 -77.515 1.00 42.32 669 ASP D O 1
ATOM 8020 N N . TRP D 1 230 ? 20.093 62.270 -75.493 1.00 46.23 670 TRP D N 1
ATOM 8021 C CA . TRP D 1 230 ? 21.429 62.884 -75.485 1.00 51.40 670 TRP D CA 1
ATOM 8022 C C . TRP D 1 230 ? 22.299 62.463 -76.660 1.00 51.78 670 TRP D C 1
ATOM 8023 O O . TRP D 1 230 ? 22.339 61.294 -77.040 1.00 46.39 670 TRP D O 1
ATOM 8034 N N . VAL D 1 231 ? 23.005 63.460 -77.194 1.00 47.89 671 VAL D N 1
ATOM 8035 C CA . VAL D 1 231 ? 23.965 63.305 -78.248 1.00 36.29 671 VAL D CA 1
ATOM 8036 C C . VAL D 1 231 ? 25.328 63.236 -77.606 1.00 31.30 671 VAL D C 1
ATOM 8037 O O . VAL D 1 231 ? 25.862 64.237 -77.188 1.00 28.25 671 VAL D O 1
ATOM 8041 N N . ARG D 1 232 ? 25.901 62.045 -77.561 1.00 30.46 672 ARG D N 1
ATOM 8042 C CA . ARG D 1 232 ? 27.220 61.856 -77.009 1.00 32.77 672 ARG D CA 1
ATOM 8043 C C . ARG D 1 232 ? 28.404 62.038 -77.940 1.00 31.55 672 ARG D C 1
ATOM 8044 O O . ARG D 1 232 ? 29.504 62.273 -77.477 1.00 26.97 672 ARG D O 1
ATOM 8052 N N . ALA D 1 233 ? 28.211 61.876 -79.236 1.00 32.18 673 ALA D N 1
ATOM 8053 C CA . ALA D 1 233 ? 29.323 62.005 -80.130 1.00 31.78 673 ALA D CA 1
ATOM 8054 C C . ALA D 1 233 ? 29.085 62.734 -81.456 1.00 33.74 673 ALA D C 1
ATOM 8055 O O . ALA D 1 233 ? 27.993 62.703 -82.004 1.00 34.96 673 ALA D O 1
ATOM 8057 N N . VAL D 1 234 ? 30.150 63.373 -81.953 1.00 31.21 674 VAL D N 1
ATOM 8058 C CA . VAL D 1 234 ? 30.155 64.066 -83.232 1.00 28.80 674 VAL D CA 1
ATOM 8059 C C . VAL D 1 234 ? 31.470 63.826 -83.923 1.00 30.11 674 VAL D C 1
ATOM 8060 O O . VAL D 1 234 ? 32.519 63.865 -83.316 1.00 33.61 674 VAL D O 1
ATOM 8064 N N . ALA D 1 235 ? 31.416 63.614 -85.217 1.00 29.07 675 ALA D N 1
ATOM 8065 C CA . ALA D 1 235 ? 32.614 63.404 -85.988 1.00 23.31 675 ALA D CA 1
ATOM 8066 C C . ALA D 1 235 ? 32.399 63.997 -87.349 1.00 23.54 675 ALA D C 1
ATOM 8067 O O . ALA D 1 235 ? 31.346 63.819 -87.928 1.00 21.77 675 ALA D O 1
ATOM 8069 N N . PHE D 1 236 ? 33.402 64.690 -87.866 1.00 23.67 676 PHE D N 1
ATOM 8070 C CA . PHE D 1 236 ? 33.328 65.258 -89.201 1.00 24.69 676 PHE D CA 1
ATOM 8071 C C . PHE D 1 236 ? 33.849 64.228 -90.188 1.00 30.26 676 PHE D C 1
ATOM 8072 O O . PHE D 1 236 ? 34.776 63.487 -89.902 1.00 32.14 676 PHE D O 1
ATOM 8080 N N . SER D 1 237 ? 33.264 64.189 -91.367 1.00 38.18 677 SER D N 1
ATOM 8081 C CA . SER D 1 237 ? 33.781 63.363 -92.454 1.00 39.68 677 SER D CA 1
ATOM 8082 C C . SER D 1 237 ? 35.158 63.934 -92.900 1.00 36.98 677 SER D C 1
ATOM 8083 O O . SER D 1 237 ? 35.424 65.141 -92.739 1.00 41.14 677 SER D O 1
ATOM 8086 N N . PRO D 1 238 ? 36.052 63.068 -93.428 1.00 31.88 678 PRO D N 1
ATOM 8087 C CA . PRO D 1 238 ? 37.365 63.589 -93.848 1.00 31.82 678 PRO D CA 1
ATOM 8088 C C . PRO D 1 238 ? 37.326 64.650 -94.922 1.00 34.86 678 PRO D C 1
ATOM 8089 O O . PRO D 1 238 ? 38.202 65.477 -94.934 1.00 35.85 678 PRO D O 1
ATOM 8093 N N . ASP D 1 239 ? 36.347 64.605 -95.826 1.00 40.99 679 ASP D N 1
ATOM 8094 C CA . ASP D 1 239 ? 36.185 65.672 -96.812 1.00 41.82 679 ASP D CA 1
ATOM 8095 C C . ASP D 1 239 ? 35.518 66.945 -96.262 1.00 38.84 679 ASP D C 1
ATOM 8096 O O . ASP D 1 239 ? 35.476 67.967 -96.943 1.00 43.18 679 ASP D O 1
ATOM 8101 N N . GLY D 1 240 ? 34.979 66.869 -95.058 1.00 38.63 680 GLY D N 1
ATOM 8102 C CA . GLY D 1 240 ? 34.277 67.996 -94.427 1.00 35.78 680 GLY D CA 1
ATOM 8103 C C . GLY D 1 240 ? 32.831 68.230 -94.836 1.00 32.48 680 GLY D C 1
ATOM 8104 O O .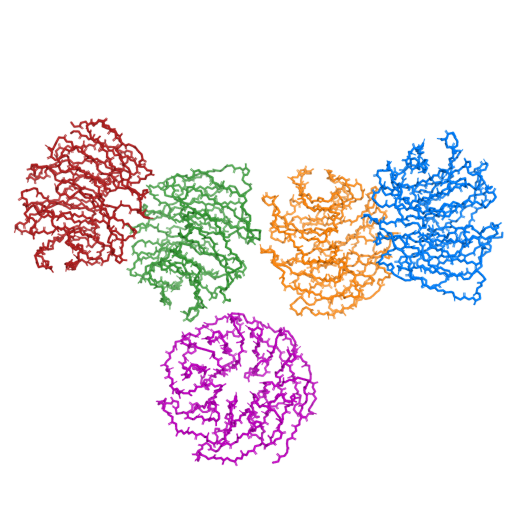 GLY D 1 240 ? 32.194 69.120 -94.290 1.00 32.66 680 GLY D O 1
ATOM 8105 N N . ALA D 1 241 ? 32.333 67.429 -95.790 1.00 30.40 681 ALA D N 1
ATOM 8106 C CA . ALA D 1 241 ? 30.991 67.505 -96.335 1.00 28.64 681 ALA D CA 1
ATOM 8107 C C . ALA D 1 241 ? 29.916 67.081 -95.310 1.00 29.62 681 ALA D C 1
ATOM 8108 O O . ALA D 1 241 ? 28.809 67.601 -95.298 1.00 28.43 681 ALA D O 1
ATOM 8110 N N . LEU D 1 242 ? 30.229 66.061 -94.523 1.00 30.08 682 LEU D N 1
ATOM 8111 C CA . LEU D 1 242 ? 29.226 65.361 -93.743 1.00 32.29 682 LEU D CA 1
ATOM 8112 C C . LEU D 1 242 ? 29.628 65.314 -92.294 1.00 33.90 682 LEU D C 1
ATOM 8113 O O . LEU D 1 242 ? 30.808 65.326 -91.953 1.00 34.34 682 LEU D O 1
ATOM 8118 N N . LEU D 1 243 ? 28.628 65.235 -91.436 1.00 35.71 683 LEU D N 1
ATOM 8119 C CA . LEU D 1 243 ? 28.838 65.142 -90.000 1.00 31.21 683 LEU D CA 1
ATOM 8120 C C . LEU D 1 243 ? 28.012 64.011 -89.421 1.00 27.47 683 LEU D C 1
ATOM 8121 O O . LEU D 1 243 ? 26.877 63.879 -89.761 1.00 25.01 683 LEU D O 1
ATOM 8126 N N . ALA D 1 244 ? 28.603 63.210 -88.535 1.00 26.38 684 ALA D N 1
ATOM 8127 C CA . ALA D 1 244 ? 27.926 62.089 -87.869 1.00 25.15 684 ALA D CA 1
ATOM 8128 C C . ALA D 1 244 ? 27.628 62.478 -86.452 1.00 25.96 684 ALA D C 1
ATOM 8129 O O . ALA D 1 244 ? 28.439 63.089 -85.788 1.00 25.61 684 ALA D O 1
ATOM 8131 N N . SER D 1 245 ? 26.455 62.101 -85.979 1.00 28.90 685 SER D N 1
ATOM 8132 C CA . SER D 1 245 ? 26.008 62.276 -84.596 1.00 31.00 685 SER D CA 1
ATOM 8133 C C . SER D 1 245 ? 25.634 60.909 -83.982 1.00 30.48 685 SER D C 1
ATOM 8134 O O . SER D 1 245 ? 25.010 60.090 -84.653 1.00 27.01 685 SER D O 1
ATOM 8137 N N . GLY D 1 246 ? 26.031 60.694 -82.737 1.00 32.43 686 GLY D N 1
ATOM 8138 C CA . GLY D 1 246 ? 25.803 59.438 -81.982 1.00 29.97 686 GLY D CA 1
ATOM 8139 C C . GLY D 1 246 ? 25.030 59.767 -80.728 1.00 34.24 686 GLY D C 1
ATOM 8140 O O . GLY D 1 246 ? 25.421 60.665 -79.964 1.00 34.20 686 GLY D O 1
ATOM 8141 N N . SER D 1 247 ? 23.912 59.088 -80.527 1.00 33.38 687 SER D N 1
ATOM 8142 C CA . SER D 1 247 ? 23.023 59.423 -79.428 1.00 34.04 687 SER D CA 1
ATOM 8143 C C . SER D 1 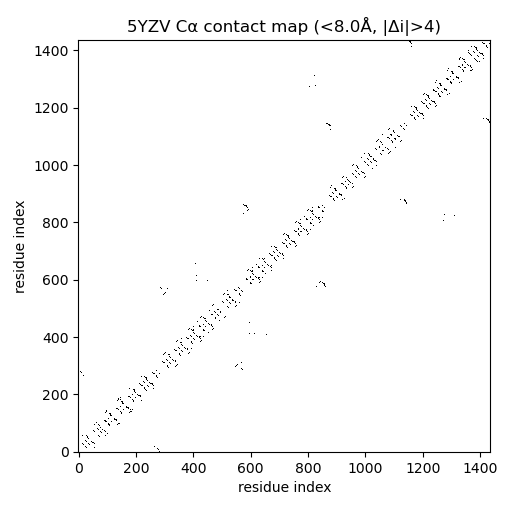247 ? 22.542 58.259 -78.557 1.00 37.51 687 SER D C 1
ATOM 8144 O O . SER D 1 247 ? 22.694 57.087 -78.888 1.00 33.41 687 SER D O 1
ATOM 8147 N N . ASP D 1 248 ? 21.967 58.637 -77.421 1.00 42.83 688 ASP D N 1
ATOM 8148 C CA . ASP D 1 248 ? 21.349 57.705 -76.464 1.00 45.82 688 ASP D CA 1
ATOM 8149 C C . ASP D 1 248 ? 20.102 57.009 -77.080 1.00 38.77 688 ASP D C 1
ATOM 8150 O O . ASP D 1 248 ? 19.771 55.898 -76.730 1.00 39.16 688 ASP D O 1
ATOM 8155 N N . ASP D 1 249 ? 19.488 57.666 -78.053 1.00 38.26 689 ASP D N 1
ATOM 8156 C CA . ASP D 1 249 ? 18.324 57.148 -78.767 1.00 37.22 689 ASP D CA 1
ATOM 8157 C C . ASP D 1 249 ? 18.652 55.963 -79.673 1.00 34.35 689 ASP D C 1
ATOM 8158 O O . ASP D 1 249 ? 17.779 55.395 -80.325 1.00 32.21 689 ASP D O 1
ATOM 8163 N N . ARG D 1 250 ? 19.930 55.631 -79.702 1.00 33.25 690 ARG D N 1
ATOM 8164 C CA . ARG D 1 250 ? 20.453 54.489 -80.414 1.00 40.42 690 ARG D CA 1
ATOM 8165 C C . ARG D 1 250 ? 20.513 54.668 -81.932 1.00 35.61 690 ARG D C 1
ATOM 8166 O O . ARG D 1 250 ? 20.538 53.717 -82.712 1.00 33.52 690 ARG D O 1
ATOM 8168 N N . THR D 1 251 ? 20.620 55.911 -82.335 1.00 30.56 691 THR D N 1
ATOM 8169 C CA . THR D 1 251 ? 20.832 56.169 -83.710 1.00 31.06 691 THR D CA 1
ATOM 8170 C C . THR D 1 251 ? 22.109 56.925 -83.951 1.00 31.16 691 THR D C 1
ATOM 8171 O O . THR D 1 251 ? 22.571 57.672 -83.110 1.00 32.25 691 THR D O 1
ATOM 8175 N N . ILE D 1 252 ? 22.677 56.680 -85.111 1.00 33.36 692 ILE D N 1
ATOM 8176 C CA . ILE D 1 252 ? 23.720 57.511 -85.654 1.00 31.30 692 ILE D CA 1
ATOM 8177 C C . ILE D 1 252 ? 23.111 58.262 -86.856 1.00 30.20 692 ILE D C 1
ATOM 8178 O O . ILE D 1 252 ? 22.508 57.660 -87.767 1.00 28.45 692 ILE D O 1
ATOM 8183 N N . ARG D 1 253 ? 23.306 59.577 -86.864 1.00 27.30 693 ARG D N 1
ATOM 8184 C CA . ARG D 1 253 ? 22.725 60.438 -87.893 1.00 28.04 693 ARG D CA 1
ATOM 8185 C C . ARG D 1 253 ? 23.772 61.184 -88.700 1.00 29.00 693 ARG D C 1
ATOM 8186 O O . ARG D 1 253 ? 24.758 61.629 -88.161 1.00 29.95 693 ARG D O 1
ATOM 8194 N N . LEU D 1 254 ? 23.588 61.231 -90.005 1.00 29.52 694 LEU D N 1
ATOM 8195 C CA . LEU D 1 254 ? 24.552 61.845 -90.919 1.00 27.96 694 LEU D CA 1
ATOM 8196 C C . LEU D 1 254 ? 23.934 63.098 -91.451 1.00 25.81 694 LEU D C 1
ATOM 8197 O O . LEU D 1 254 ? 22.789 63.049 -91.872 1.00 27.92 694 LEU D O 1
ATOM 8202 N N . TRP D 1 255 ? 24.663 64.198 -91.386 1.00 23.91 695 TRP D N 1
ATOM 8203 C CA . TRP D 1 255 ? 24.143 65.462 -91.851 1.00 27.54 695 TRP D CA 1
ATOM 8204 C C . TRP D 1 255 ? 25.054 66.175 -92.823 1.00 28.90 695 TRP D C 1
ATOM 8205 O O . TRP D 1 255 ? 26.259 66.066 -92.771 1.00 26.36 695 TRP D O 1
ATOM 8216 N N . ASP D 1 256 ? 24.433 66.927 -93.713 1.00 29.48 696 ASP D N 1
ATOM 8217 C CA . ASP D 1 256 ? 25.145 67.716 -94.685 1.00 31.54 696 ASP D CA 1
ATOM 8218 C C . ASP D 1 256 ? 25.570 68.949 -93.924 1.00 30.59 696 ASP D C 1
ATOM 8219 O O . ASP D 1 256 ? 24.744 69.625 -93.343 1.00 30.43 696 ASP D O 1
ATOM 8224 N N . VAL D 1 257 ? 26.859 69.213 -93.917 1.00 31.10 697 VAL D N 1
ATOM 8225 C CA . VAL D 1 257 ? 27.395 70.328 -93.174 1.00 32.69 697 VAL D CA 1
ATOM 8226 C C . VAL D 1 257 ? 26.954 71.685 -93.714 1.00 34.32 697 VAL D C 1
ATOM 8227 O O . VAL D 1 257 ? 26.590 72.572 -92.929 1.00 34.25 697 VAL D O 1
ATOM 8231 N N . ALA D 1 258 ? 26.999 71.829 -95.034 1.00 34.76 698 ALA D N 1
ATOM 8232 C CA . ALA D 1 258 ? 26.638 73.077 -95.684 1.00 36.37 698 ALA D CA 1
ATOM 8233 C C . ALA D 1 258 ? 25.173 73.352 -95.420 1.00 35.37 698 ALA D C 1
ATOM 8234 O O . ALA D 1 258 ? 24.835 74.374 -94.859 1.00 32.53 698 ALA D O 1
ATOM 8236 N N . ALA D 1 259 ? 24.328 72.419 -95.878 1.00 38.27 699 ALA D N 1
ATOM 8237 C CA . ALA D 1 259 ? 22.860 72.477 -95.788 1.00 36.30 699 ALA D CA 1
ATOM 8238 C C . ALA D 1 259 ? 22.406 72.348 -94.329 1.00 41.96 699 ALA D C 1
ATOM 8239 O O . ALA D 1 259 ? 21.484 73.019 -93.897 1.00 37.51 699 ALA D O 1
ATOM 8241 N N . GLN D 1 260 ? 23.024 71.408 -93.608 1.00 44.78 700 GLN D N 1
ATOM 8242 C CA . GLN D 1 260 ? 22.655 71.082 -92.244 1.00 41.34 700 GLN D CA 1
ATOM 8243 C C . GLN D 1 260 ? 21.484 70.138 -92.192 1.00 44.24 700 GLN D C 1
ATOM 8244 O O . GLN D 1 260 ? 20.872 69.933 -91.152 1.00 41.06 700 GLN D O 1
ATOM 8250 N N . GLU D 1 261 ? 21.171 69.558 -93.334 1.00 45.22 701 GLU D N 1
ATOM 8251 C CA . GLU D 1 261 ? 20.081 68.642 -93.435 1.00 45.53 701 GLU D CA 1
ATOM 8252 C C . GLU D 1 261 ? 20.510 67.257 -93.183 1.00 43.78 701 GLU D C 1
ATOM 8253 O O . GLU D 1 261 ? 21.605 66.869 -93.539 1.00 44.05 701 GLU D O 1
ATOM 8259 N N . GLU D 1 262 ? 19.577 66.484 -92.644 1.00 39.34 702 GLU D N 1
ATOM 8260 C CA . GLU D 1 262 ? 19.798 65.085 -92.388 1.00 37.80 702 GLU D CA 1
ATOM 8261 C C . GLU D 1 262 ? 20.013 64.350 -93.688 1.00 36.66 702 GLU D C 1
ATOM 8262 O O . GLU D 1 262 ? 19.270 64.510 -94.605 1.00 34.48 702 GLU D O 1
ATOM 8268 N N . HIS D 1 263 ? 21.038 63.525 -93.732 1.00 35.97 703 HIS D N 1
ATOM 8269 C CA . HIS D 1 263 ? 21.357 62.730 -94.875 1.00 40.82 703 HIS D CA 1
ATOM 8270 C C . HIS D 1 263 ? 20.872 61.309 -94.715 1.00 45.38 703 HIS D C 1
ATOM 8271 O O . HIS D 1 263 ? 20.325 60.746 -95.625 1.00 45.62 703 HIS D O 1
ATOM 8278 N N . THR D 1 264 ? 21.134 60.698 -93.567 1.00 50.22 704 THR D N 1
ATOM 8279 C CA . THR D 1 264 ? 20.771 59.301 -93.335 1.00 48.24 704 THR D CA 1
ATOM 8280 C C . THR D 1 264 ? 20.674 59.031 -91.857 1.00 39.17 704 THR D C 1
ATOM 8281 O O . THR D 1 264 ? 21.139 59.808 -91.038 1.00 37.90 704 THR D O 1
ATOM 8285 N N . THR D 1 265 ? 20.062 57.905 -91.538 1.00 38.53 705 THR D N 1
ATOM 8286 C CA . THR D 1 265 ? 19.957 57.430 -90.197 1.00 40.67 705 THR D CA 1
ATOM 8287 C C . THR D 1 265 ? 20.434 56.006 -90.127 1.00 44.01 705 THR D C 1
ATOM 8288 O O . THR D 1 265 ? 19.982 55.158 -90.870 1.00 44.21 705 THR D O 1
ATOM 8292 N N . LEU D 1 266 ? 21.317 55.735 -89.182 1.00 39.99 706 LEU D N 1
ATOM 8293 C CA . LEU D 1 266 ? 21.805 54.382 -88.947 1.00 42.42 706 LEU D CA 1
ATOM 8294 C C . LEU D 1 266 ? 21.166 53.881 -87.686 1.00 39.61 706 LEU D C 1
ATOM 8295 O O . LEU D 1 266 ? 21.221 54.532 -86.655 1.00 32.18 706 LEU D O 1
ATOM 8300 N N . GLU D 1 267 ? 20.588 52.697 -87.763 1.00 41.92 707 GLU D N 1
ATOM 8301 C CA . GLU D 1 267 ? 19.977 52.106 -86.597 1.00 45.49 707 GLU D CA 1
ATOM 8302 C C . GLU D 1 267 ? 20.893 51.130 -85.898 1.00 42.70 707 GLU D C 1
ATOM 8303 O O . GLU D 1 267 ? 21.309 50.163 -86.476 1.00 39.94 707 GLU D O 1
ATOM 8309 N N . GLY D 1 268 ? 21.193 51.375 -84.631 1.00 45.81 708 GLY D N 1
ATOM 8310 C CA . GLY D 1 268 ? 22.028 50.426 -83.846 1.00 52.63 708 GLY D CA 1
ATOM 8311 C C . GLY D 1 268 ? 21.118 49.814 -82.833 1.00 63.40 708 GLY D C 1
ATOM 8312 O O . GLY D 1 268 ? 20.973 48.599 -82.755 1.00 78.21 708 GLY D O 1
ATOM 8313 N N . HIS D 1 269 ? 20.355 50.689 -82.070 1.00 72.38 709 HIS D N 1
ATOM 8314 C CA . HIS D 1 269 ? 19.169 50.313 -81.341 1.00 82.82 709 HIS D CA 1
ATOM 8315 C C . HIS D 1 269 ? 19.171 49.861 -79.959 1.00 78.00 709 HIS D C 1
ATOM 8316 O O . HIS D 1 269 ? 18.447 50.431 -79.132 1.00 62.06 709 HIS D O 1
ATOM 8323 N N . THR D 1 270 ? 19.782 48.724 -79.777 1.00 81.20 710 THR D N 1
ATOM 8324 C CA . THR D 1 270 ? 19.753 48.060 -78.533 1.00 82.98 710 THR D CA 1
ATOM 8325 C C . THR D 1 270 ? 20.556 48.933 -77.618 1.00 80.85 710 THR D C 1
ATOM 8326 O O . THR D 1 270 ? 20.310 49.018 -76.435 1.00 87.77 710 THR D O 1
ATOM 8330 N N . GLU D 1 271 ? 21.503 49.635 -78.210 1.00 72.17 711 GLU D N 1
ATOM 8331 C CA . GLU D 1 271 ? 22.418 50.416 -77.470 1.00 62.00 711 GLU D CA 1
ATOM 8332 C C . GLU D 1 271 ? 22.435 51.879 -77.749 1.00 53.22 711 GLU D C 1
ATOM 8333 O O . GLU D 1 271 ? 21.933 52.350 -78.751 1.00 53.61 711 GLU D O 1
ATOM 8339 N N . PRO D 1 272 ? 23.101 52.601 -76.801 1.00 51.82 712 PRO D N 1
ATOM 8340 C CA . PRO D 1 272 ? 23.308 54.021 -76.978 1.00 52.86 712 PRO D CA 1
ATOM 8341 C C . PRO D 1 272 ? 24.687 54.184 -77.570 1.00 45.70 712 PRO D C 1
ATOM 8342 O O . PRO D 1 272 ? 25.623 53.533 -77.147 1.00 34.90 712 PRO D O 1
ATOM 8346 N N . VAL D 1 273 ? 24.803 55.070 -78.535 1.00 42.43 713 VAL D N 1
ATOM 8347 C CA . VAL D 1 273 ? 26.068 55.325 -79.131 1.00 36.43 713 VAL D CA 1
ATOM 8348 C C . VAL D 1 273 ? 26.790 56.309 -78.284 1.00 38.58 713 VAL D C 1
ATOM 8349 O O . VAL D 1 273 ? 26.283 57.392 -78.024 1.00 40.88 713 VAL D O 1
ATOM 8353 N N . HIS D 1 274 ? 27.987 55.913 -77.850 1.00 40.86 714 HIS D N 1
ATOM 8354 C CA . HIS D 1 274 ? 28.827 56.749 -76.984 1.00 45.58 714 HIS D CA 1
ATOM 8355 C C . HIS D 1 274 ? 29.881 57.485 -77.744 1.00 38.92 714 HIS D C 1
ATOM 8356 O O . HIS D 1 274 ? 30.291 58.539 -77.340 1.00 40.54 714 HIS D O 1
ATOM 8363 N N . SER D 1 275 ? 30.358 56.885 -78.814 1.00 35.14 715 SER D N 1
ATOM 8364 C CA . SER D 1 275 ? 31.438 57.478 -79.593 1.00 34.32 715 SER D CA 1
ATOM 8365 C C . SER D 1 275 ? 31.382 57.066 -81.038 1.00 33.19 715 SER D C 1
ATOM 8366 O O . SER D 1 275 ? 30.910 55.981 -81.362 1.00 35.73 715 SER D O 1
ATOM 8369 N N . VAL D 1 276 ? 31.820 57.955 -81.909 1.00 29.78 716 VAL D N 1
ATOM 8370 C CA . VAL D 1 276 ? 31.813 57.687 -83.345 1.00 31.53 716 VAL D CA 1
ATOM 8371 C C . VAL D 1 276 ? 33.121 58.202 -83.929 1.00 29.78 716 VAL D C 1
ATOM 8372 O O . VAL D 1 276 ? 33.667 59.146 -83.450 1.00 27.39 716 VAL D O 1
ATOM 8376 N N . ALA D 1 277 ? 33.608 57.560 -84.975 1.00 31.81 717 ALA D N 1
ATOM 8377 C CA . ALA D 1 277 ? 34.786 58.032 -85.696 1.00 32.66 717 ALA D CA 1
ATOM 8378 C C . ALA D 1 277 ? 34.710 57.638 -87.163 1.00 31.85 717 ALA D C 1
ATOM 8379 O O . ALA D 1 277 ? 34.224 56.564 -87.532 1.00 28.28 717 ALA D O 1
ATOM 8381 N N . PHE D 1 278 ? 35.253 58.500 -87.992 1.00 33.63 718 PHE D N 1
ATOM 8382 C CA . PHE D 1 278 ? 35.396 58.202 -89.407 1.00 34.45 718 PHE D CA 1
ATOM 8383 C C . PHE D 1 278 ? 36.741 57.560 -89.684 1.00 31.05 718 PHE D C 1
ATOM 8384 O O . PHE D 1 278 ? 37.710 57.871 -89.035 1.00 26.86 718 PHE D O 1
ATOM 8392 N N . HIS D 1 279 ? 36.767 56.662 -90.655 1.00 32.44 719 HIS D N 1
ATOM 8393 C CA . HIS D 1 279 ? 38.004 56.160 -91.284 1.00 41.64 719 HIS D CA 1
ATOM 8394 C C . HIS D 1 279 ? 38.723 57.330 -91.951 1.00 38.69 719 HIS D C 1
ATOM 8395 O O . HIS D 1 279 ? 38.062 58.239 -92.455 1.00 42.89 719 HIS D O 1
ATOM 8402 N N . PRO D 1 280 ? 40.055 57.364 -91.974 1.00 36.25 720 PRO D N 1
ATOM 8403 C CA . PRO D 1 280 ? 40.717 58.503 -92.662 1.00 34.51 720 PRO D CA 1
ATOM 8404 C C . PRO D 1 280 ? 40.400 58.672 -94.141 1.00 32.36 720 PRO D C 1
ATOM 8405 O O . PRO D 1 280 ? 40.412 59.771 -94.613 1.00 36.32 720 PRO D O 1
ATOM 8409 N N . GLU D 1 281 ? 40.166 57.596 -94.854 1.00 31.78 721 GLU D N 1
ATOM 8410 C CA . GLU D 1 281 ? 39.691 57.621 -96.247 1.00 36.25 721 GLU D CA 1
ATOM 8411 C C . GLU D 1 281 ? 38.208 57.953 -96.387 1.00 43.12 721 GLU D C 1
ATOM 8412 O O . GLU D 1 281 ? 37.727 58.205 -97.501 1.00 48.04 721 GLU D O 1
ATOM 8418 N N . GLY D 1 282 ? 37.461 57.925 -95.284 1.00 42.23 722 GLY D N 1
ATOM 8419 C CA . GLY D 1 282 ? 36.044 58.265 -95.296 1.00 40.29 722 GLY D CA 1
ATOM 8420 C C . GLY D 1 282 ? 35.096 57.158 -95.680 1.00 40.43 722 GLY D C 1
ATOM 8421 O O . GLY D 1 282 ? 33.931 57.391 -95.751 1.00 38.26 722 GLY D O 1
ATOM 8422 N N . THR D 1 283 ? 35.608 55.971 -95.921 1.00 46.20 723 THR D N 1
ATOM 8423 C CA . THR D 1 283 ? 34.810 54.815 -96.286 1.00 45.61 723 THR D CA 1
ATOM 8424 C C . THR D 1 283 ? 34.044 54.128 -95.142 1.00 41.75 723 THR D C 1
ATOM 8425 O O . THR D 1 283 ? 33.063 53.431 -95.364 1.00 39.27 723 THR D O 1
ATOM 8429 N N . THR D 1 284 ? 34.524 54.293 -93.931 1.00 38.12 724 THR D N 1
ATOM 8430 C CA . THR D 1 284 ? 33.973 53.551 -92.840 1.00 38.56 724 THR D CA 1
ATOM 8431 C C . THR D 1 284 ? 33.705 54.472 -91.645 1.00 35.71 724 THR D C 1
ATOM 8432 O O . THR D 1 284 ? 34.352 55.468 -91.448 1.00 32.43 724 THR D O 1
ATOM 8436 N N . LEU D 1 285 ? 32.739 54.079 -90.839 1.00 34.76 725 LEU D N 1
ATOM 8437 C CA . LEU D 1 285 ? 32.434 54.772 -89.616 1.00 35.49 725 LEU D CA 1
ATOM 8438 C C . LEU D 1 285 ? 32.429 53.755 -88.496 1.00 36.23 725 LEU D C 1
ATOM 8439 O O . LEU D 1 285 ? 31.904 52.654 -88.652 1.00 33.61 725 LEU D O 1
ATOM 8444 N N . ALA D 1 286 ? 33.030 54.111 -87.368 1.00 38.22 726 ALA D N 1
ATOM 8445 C CA . ALA D 1 286 ? 33.058 53.219 -86.207 1.00 36.72 726 ALA D CA 1
ATOM 8446 C C . ALA D 1 286 ? 32.214 53.844 -85.108 1.00 36.11 726 ALA D C 1
ATOM 8447 O O . ALA D 1 286 ? 32.341 55.027 -84.856 1.00 31.91 726 ALA D O 1
ATOM 8449 N N . SER D 1 287 ? 31.370 53.024 -84.473 1.00 37.83 727 SER D N 1
ATOM 8450 C CA . SER D 1 287 ? 30.558 53.407 -83.314 1.00 37.90 727 SER D CA 1
ATOM 8451 C C . SER D 1 287 ? 30.956 52.539 -82.125 1.00 36.37 727 SER D C 1
ATOM 8452 O O . SER D 1 287 ? 31.266 51.364 -82.254 1.00 34.21 727 SER D O 1
ATOM 8455 N N . ALA D 1 288 ? 30.955 53.158 -80.953 1.00 36.20 728 ALA D N 1
ATOM 8456 C CA . ALA D 1 288 ? 31.171 52.474 -79.727 1.00 44.13 728 ALA D CA 1
ATOM 8457 C C . ALA D 1 288 ? 29.925 52.548 -78.843 1.00 37.88 728 ALA D C 1
ATOM 8458 O O . ALA D 1 288 ? 29.165 53.522 -78.825 1.00 31.91 728 ALA D O 1
ATOM 8460 N N . SER D 1 289 ? 29.704 51.445 -78.165 1.00 40.58 729 SER D N 1
ATOM 8461 C CA . SER D 1 289 ? 28.538 51.294 -77.383 1.00 42.70 729 SER D CA 1
ATOM 8462 C C . SER D 1 289 ? 28.807 50.707 -76.010 1.00 55.03 729 SER D C 1
ATOM 8463 O O . SER D 1 289 ? 29.886 50.242 -75.713 1.00 54.62 729 SER D O 1
ATOM 8466 N N . GLU D 1 290 ? 27.791 50.791 -75.165 1.00 75.20 730 GLU D N 1
ATOM 8467 C CA . GLU D 1 290 ? 27.861 50.369 -73.768 1.00 84.11 730 GLU D CA 1
ATOM 8468 C C . GLU D 1 290 ? 28.152 48.936 -73.581 1.00 85.84 730 GLU D C 1
ATOM 8469 O O . GLU D 1 290 ? 28.747 48.531 -72.597 1.00 97.48 730 GLU D O 1
ATOM 8475 N N . ASP D 1 291 ? 27.667 48.148 -74.507 1.00 77.09 731 ASP D N 1
ATOM 8476 C CA . ASP D 1 291 ? 27.776 46.741 -74.329 1.00 84.76 731 ASP D CA 1
ATOM 8477 C C . ASP D 1 291 ? 29.230 46.307 -74.264 1.00 71.94 731 ASP D C 1
ATOM 8478 O O . ASP D 1 291 ? 29.590 45.333 -73.605 1.00 79.47 731 ASP D O 1
ATOM 8483 N N . GLY D 1 292 ? 30.077 47.068 -74.908 1.00 47.93 732 GLY D N 1
ATOM 8484 C CA . GLY D 1 292 ? 31.434 46.669 -74.946 1.00 49.48 732 GLY D CA 1
ATOM 8485 C C . GLY D 1 292 ? 31.550 46.059 -76.303 1.00 50.04 732 GLY D C 1
ATOM 8486 O O . GLY D 1 292 ? 32.052 44.976 -76.481 1.00 49.42 732 GLY D O 1
ATOM 8487 N N . THR D 1 293 ? 31.017 46.791 -77.258 1.00 48.65 733 THR D N 1
ATOM 8488 C CA . THR D 1 293 ? 31.074 46.455 -78.642 1.00 48.04 733 THR D CA 1
ATOM 8489 C C . THR D 1 293 ? 31.590 47.683 -79.410 1.00 43.13 733 THR D C 1
ATOM 8490 O O . THR D 1 293 ? 31.387 48.825 -79.018 1.00 39.31 733 THR D O 1
ATOM 8494 N N . ILE D 1 294 ? 32.257 47.404 -80.514 1.00 40.85 734 ILE D N 1
ATOM 8495 C CA . ILE D 1 294 ? 32.685 48.405 -81.446 1.00 38.76 734 ILE D CA 1
ATOM 8496 C C . ILE D 1 294 ? 32.135 47.925 -82.753 1.00 39.79 734 ILE D C 1
ATOM 8497 O O . ILE D 1 294 ? 32.241 46.762 -83.074 1.00 35.45 734 ILE D O 1
ATOM 8502 N N . ARG D 1 295 ? 31.573 48.844 -83.516 1.00 42.82 735 ARG D N 1
ATOM 8503 C CA . ARG D 1 295 ? 31.000 48.507 -84.788 1.00 44.97 735 ARG D CA 1
ATOM 8504 C C . ARG D 1 295 ? 31.553 49.390 -85.895 1.00 40.44 735 ARG D C 1
ATOM 8505 O O . ARG D 1 295 ? 31.772 50.569 -85.679 1.00 37.03 735 ARG D O 1
ATOM 8513 N N . ILE D 1 296 ? 31.773 48.816 -87.076 1.00 38.91 736 ILE D N 1
ATOM 8514 C CA . ILE D 1 296 ? 32.152 49.607 -88.224 1.00 42.36 736 ILE D CA 1
ATOM 8515 C C . ILE D 1 296 ? 31.091 49.486 -89.272 1.00 40.70 736 ILE D C 1
ATOM 8516 O O . ILE D 1 296 ? 30.629 48.396 -89.555 1.00 39.90 736 ILE D O 1
ATOM 8521 N N . TRP D 1 297 ? 30.751 50.614 -89.876 1.00 39.31 737 TRP D N 1
ATOM 8522 C CA . TRP D 1 297 ? 29.823 50.651 -90.983 1.00 42.27 737 TRP D CA 1
ATOM 8523 C C . TRP D 1 297 ? 30.500 51.333 -92.163 1.00 42.91 737 TRP D C 1
ATOM 8524 O O . TRP D 1 297 ? 31.412 52.111 -91.949 1.00 37.18 737 TRP D O 1
ATOM 8535 N N . PRO D 1 298 ? 29.996 51.094 -93.424 1.00 49.25 738 PRO D N 1
ATOM 8536 C CA . PRO D 1 298 ? 30.537 51.894 -94.520 1.00 46.84 738 PRO D CA 1
ATOM 8537 C C . PRO D 1 298 ? 29.637 53.072 -94.734 1.00 41.49 738 PRO D C 1
ATOM 8538 O O . PRO D 1 298 ? 28.427 52.805 -94.704 1.00 43.12 738 PRO D O 1
ATOM 8542 N N . ASN E 1 11 ? 49.892 79.343 9.491 1.00 78.30 451 ASN E N 1
ATOM 8543 C CA . ASN E 1 11 ? 49.472 78.222 10.413 1.00 81.40 451 ASN E CA 1
ATOM 8544 C C . ASN E 1 11 ? 49.475 76.808 9.756 1.00 80.21 451 ASN E C 1
ATOM 8545 O O . ASN E 1 11 ? 49.693 76.646 8.538 1.00 77.69 451 ASN E O 1
ATOM 8547 N N . GLU E 1 12 ? 49.173 75.803 10.585 1.00 69.38 452 GLU E N 1
ATOM 8548 C CA . GLU 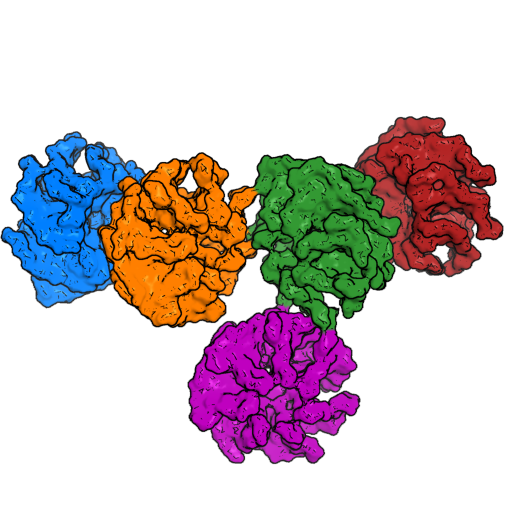E 1 12 ? 49.373 74.409 10.319 1.00 73.16 452 GLU E CA 1
ATOM 8549 C C . GLU E 1 12 ? 48.133 73.787 9.811 1.00 62.05 452 GLU E C 1
ATOM 8550 O O . GLU E 1 12 ? 47.084 73.970 10.412 1.00 55.03 452 GLU E O 1
ATOM 8556 N N . PRO E 1 13 ? 48.234 72.936 8.779 1.00 57.84 453 PRO E N 1
ATOM 8557 C CA . PRO E 1 13 ? 46.980 72.380 8.352 1.00 58.15 453 PRO E CA 1
ATOM 8558 C C . PRO E 1 13 ? 46.576 71.142 9.021 1.00 56.64 453 PRO E C 1
ATOM 8559 O O . PRO E 1 13 ? 47.213 70.605 9.879 1.00 60.07 453 PRO E O 1
ATOM 8563 N N . ARG E 1 14 ? 45.538 70.630 8.450 1.00 52.11 454 ARG E N 1
ATOM 8564 C CA . ARG E 1 14 ? 45.103 69.339 8.724 1.00 51.08 454 ARG E CA 1
ATOM 8565 C C . ARG E 1 14 ? 45.382 68.414 7.628 1.00 50.56 454 ARG E C 1
ATOM 8566 O O . ARG E 1 14 ? 45.547 68.809 6.519 1.00 55.69 454 ARG E O 1
ATOM 8574 N N . ILE E 1 15 ? 45.429 67.148 7.991 1.00 48.58 455 ILE E N 1
ATOM 8575 C CA . ILE E 1 15 ? 45.853 66.153 7.121 1.00 50.25 455 ILE E CA 1
ATOM 8576 C C . ILE E 1 15 ? 44.886 65.067 7.037 1.00 46.82 455 ILE E C 1
ATOM 8577 O O . ILE E 1 15 ? 44.451 64.547 8.007 1.00 42.46 455 ILE E O 1
ATOM 8582 N N . LEU E 1 16 ? 44.683 64.656 5.807 1.00 49.13 456 LEU E N 1
ATOM 8583 C CA . LEU E 1 16 ? 44.087 63.411 5.500 1.00 51.07 456 LEU E CA 1
ATOM 8584 C C . LEU E 1 16 ? 44.963 62.546 4.715 1.00 56.50 456 LEU E C 1
ATOM 8585 O O . LEU E 1 16 ? 45.721 63.013 3.914 1.00 58.11 456 LEU E O 1
ATOM 8590 N N . THR E 1 17 ? 44.732 61.255 4.884 1.00 58.32 457 THR E N 1
ATOM 8591 C CA . THR E 1 17 ? 45.596 60.224 4.404 1.00 58.62 457 THR E CA 1
ATOM 8592 C C . THR E 1 17 ? 44.922 59.253 3.500 1.00 61.17 457 THR E C 1
ATOM 8593 O O . THR E 1 17 ? 43.832 58.788 3.756 1.00 64.77 457 THR E O 1
ATOM 8597 N N . THR E 1 18 ? 45.600 58.976 2.407 1.00 61.00 458 THR E N 1
ATOM 8598 C CA . THR E 1 18 ? 45.166 58.035 1.402 1.00 61.17 458 THR E CA 1
ATOM 8599 C C . THR E 1 18 ? 46.319 57.049 1.322 1.00 58.82 458 THR E C 1
ATOM 8600 O O . THR E 1 18 ? 47.469 57.373 1.586 1.00 53.65 458 THR E O 1
ATOM 8604 N N . ASP E 1 19 ? 46.031 55.844 0.876 1.00 60.51 459 ASP E N 1
ATOM 8605 C CA . ASP E 1 19 ? 47.075 54.842 0.733 1.00 66.85 459 ASP E CA 1
ATOM 8606 C C . ASP E 1 19 ? 48.011 55.122 -0.419 1.00 69.78 459 ASP E C 1
ATOM 8607 O O . ASP E 1 19 ? 49.173 54.721 -0.383 1.00 77.03 459 ASP E O 1
ATOM 8612 N N . ARG E 1 20 ? 47.527 55.869 -1.416 1.00 69.42 460 ARG E N 1
ATOM 8613 C CA . ARG E 1 20 ? 48.307 56.131 -2.599 1.00 62.01 460 ARG E CA 1
ATOM 8614 C C . ARG E 1 20 ? 48.361 57.602 -2.843 1.00 50.94 460 ARG E C 1
ATOM 8615 O O . ARG E 1 20 ? 47.813 58.380 -2.096 1.00 48.72 460 ARG E O 1
ATOM 8623 N N . GLU E 1 21 ? 49.043 57.937 -3.923 1.00 52.36 461 GLU E N 1
ATOM 8624 C CA . GLU E 1 21 ? 49.250 59.315 -4.330 1.00 51.68 461 GLU E CA 1
ATOM 8625 C C . GLU E 1 21 ? 47.877 59.971 -4.524 1.00 49.72 461 GLU E C 1
ATOM 8626 O O . GLU E 1 21 ? 46.986 59.402 -5.121 1.00 52.40 461 GLU E O 1
ATOM 8632 N N . ALA E 1 22 ? 47.726 61.156 -3.975 1.00 46.42 462 ALA E N 1
ATOM 8633 C CA . ALA E 1 22 ? 46.534 61.936 -4.191 1.00 47.67 462 ALA E CA 1
ATOM 8634 C C . ALA E 1 22 ? 46.949 62.973 -5.201 1.00 45.20 462 ALA E C 1
ATOM 8635 O O . ALA E 1 22 ? 47.749 63.872 -4.894 1.00 44.22 462 ALA E O 1
ATOM 8637 N N . VAL E 1 23 ? 46.430 62.847 -6.417 1.00 46.28 463 VAL E N 1
ATOM 8638 C CA . VAL E 1 23 ? 46.802 63.792 -7.482 1.00 45.75 463 VAL E CA 1
ATOM 8639 C C . VAL E 1 23 ? 45.733 64.817 -7.814 1.00 37.88 463 VAL E C 1
ATOM 8640 O O . VAL E 1 23 ? 45.937 65.608 -8.699 1.00 34.99 463 VAL E O 1
ATOM 8644 N N . ALA E 1 24 ? 44.589 64.759 -7.152 1.00 34.46 464 ALA E N 1
ATOM 8645 C CA . ALA E 1 24 ? 43.488 65.703 -7.446 1.00 31.55 464 ALA E CA 1
ATOM 8646 C C . ALA E 1 24 ? 42.610 65.908 -6.252 1.00 31.55 464 ALA E C 1
ATOM 8647 O O . ALA E 1 24 ? 42.324 64.961 -5.502 1.00 36.10 464 ALA E O 1
ATOM 8649 N N . VAL E 1 25 ? 42.223 67.144 -6.025 1.00 28.41 465 VAL E N 1
ATOM 8650 C CA . VAL E 1 25 ? 41.392 67.528 -4.904 1.00 29.73 465 VAL E CA 1
ATOM 8651 C C . VAL E 1 25 ? 40.376 68.609 -5.341 1.00 27.07 465 VAL E C 1
ATOM 8652 O O . VAL E 1 25 ? 40.657 69.406 -6.216 1.00 24.88 465 VAL E O 1
ATOM 8656 N N . ALA E 1 26 ? 39.203 68.603 -4.723 1.00 28.96 466 ALA E N 1
ATOM 8657 C CA . ALA E 1 26 ? 38.185 69.628 -4.950 1.00 30.04 466 ALA E CA 1
ATOM 8658 C C . ALA E 1 26 ? 37.208 69.706 -3.778 1.00 31.09 466 ALA E C 1
ATOM 8659 O O . ALA E 1 26 ? 36.933 68.689 -3.132 1.00 30.71 466 ALA E O 1
ATOM 8661 N N . PHE E 1 27 ? 36.739 70.917 -3.502 1.00 28.42 467 PHE E N 1
ATOM 8662 C CA . PHE E 1 27 ? 35.719 71.163 -2.515 1.00 30.84 467 PHE E CA 1
ATOM 8663 C C . PHE E 1 27 ? 34.346 71.107 -3.168 1.00 32.60 467 PHE E C 1
ATOM 8664 O O . PHE E 1 27 ? 34.167 71.546 -4.285 1.00 33.76 467 PHE E O 1
ATOM 8672 N N . SER E 1 28 ? 33.367 70.559 -2.458 1.00 33.19 468 SER E N 1
ATOM 8673 C CA . SER E 1 28 ? 31.961 70.676 -2.908 1.00 33.10 468 SER E CA 1
ATOM 8674 C C . SER E 1 28 ? 31.597 72.159 -2.948 1.00 34.06 468 SER E C 1
ATOM 8675 O O . SER E 1 28 ? 32.214 72.951 -2.251 1.00 36.64 468 SER E O 1
ATOM 8678 N N . PRO E 1 29 ? 30.610 72.551 -3.752 1.00 34.68 469 PRO E N 1
ATOM 8679 C CA . PRO E 1 29 ? 30.208 73.982 -3.807 1.00 34.26 469 PRO E CA 1
ATOM 8680 C C . PRO E 1 29 ? 29.766 74.580 -2.478 1.00 36.57 469 PRO E C 1
ATOM 8681 O O . PRO E 1 29 ? 30.026 75.737 -2.235 1.00 36.93 469 PRO E O 1
ATOM 8685 N N . GLY E 1 30 ? 29.113 73.779 -1.638 1.00 39.32 470 GLY E N 1
ATOM 8686 C CA . GLY E 1 30 ? 28.773 74.209 -0.290 1.00 46.55 470 GLY E CA 1
ATOM 8687 C C . GLY E 1 30 ? 29.951 74.305 0.676 1.00 55.65 470 GLY E C 1
ATOM 8688 O O . GLY E 1 30 ? 29.880 75.035 1.640 1.00 64.28 470 GLY E O 1
ATOM 8689 N N . GLY E 1 31 ? 31.044 73.593 0.382 1.00 54.88 471 GLY E N 1
ATOM 8690 C CA . GLY E 1 31 ? 32.245 73.567 1.237 1.00 47.48 471 GLY E CA 1
ATOM 8691 C C . GLY E 1 31 ? 32.315 72.418 2.253 1.00 45.89 471 GLY E C 1
ATOM 8692 O O . GLY E 1 31 ? 33.302 72.274 2.963 1.00 48.44 471 GLY E O 1
ATOM 8693 N N . SER E 1 32 ? 31.271 71.610 2.335 1.00 42.33 472 SER E N 1
ATOM 8694 C CA . SER E 1 32 ? 31.143 70.623 3.400 1.00 45.53 472 SER E CA 1
ATOM 8695 C C . SER E 1 32 ? 31.802 69.268 3.083 1.00 47.08 472 SER E C 1
ATOM 8696 O O . SER E 1 32 ? 31.994 68.453 3.983 1.00 50.89 472 SER E O 1
ATOM 8699 N N . LEU E 1 33 ? 32.114 69.058 1.806 1.00 45.00 473 LEU E N 1
ATOM 8700 C CA . LEU E 1 33 ? 32.745 67.846 1.325 1.00 41.67 473 LEU E CA 1
ATOM 8701 C C . LEU E 1 33 ? 34.057 68.153 0.610 1.00 39.12 473 LEU E C 1
ATOM 8702 O O . LEU E 1 33 ? 34.248 69.237 0.018 1.00 37.78 473 LEU E O 1
ATOM 8707 N N . LEU E 1 34 ? 34.945 67.169 0.637 1.00 38.52 474 LEU E N 1
ATOM 8708 C CA . LEU E 1 34 ? 36.203 67.264 -0.081 1.00 40.55 474 LEU E CA 1
ATOM 8709 C C . LEU E 1 34 ? 36.415 65.985 -0.883 1.00 43.69 474 LEU E C 1
ATOM 8710 O O . LEU E 1 34 ? 36.344 64.884 -0.332 1.00 44.53 474 LEU E O 1
ATOM 8715 N N . ALA E 1 35 ? 36.623 66.133 -2.194 1.00 41.66 475 ALA E N 1
ATOM 8716 C CA . ALA E 1 35 ? 36.842 64.985 -3.064 1.00 39.02 475 ALA E CA 1
ATOM 8717 C C . ALA E 1 35 ? 38.309 64.855 -3.381 1.00 36.14 475 ALA E C 1
ATOM 8718 O O . ALA E 1 35 ? 38.941 65.834 -3.689 1.00 38.18 475 ALA E O 1
ATOM 8720 N N . GLY E 1 36 ? 38.830 63.637 -3.327 1.00 34.67 476 GLY E N 1
ATOM 8721 C CA . GLY E 1 36 ? 40.230 63.372 -3.573 1.00 32.39 476 GLY E CA 1
ATOM 8722 C C . GLY E 1 36 ? 40.396 62.267 -4.585 1.00 31.45 476 GLY E C 1
ATOM 8723 O O . GLY E 1 36 ? 39.935 61.157 -4.371 1.00 28.93 476 GLY E O 1
ATOM 8724 N N . GLY E 1 37 ? 41.105 62.577 -5.676 1.00 30.46 477 GLY E N 1
ATOM 8725 C CA . GLY E 1 37 ? 41.387 61.630 -6.725 1.00 31.16 477 GLY E CA 1
ATOM 8726 C C . GLY E 1 37 ? 42.761 61.035 -6.487 1.00 33.91 477 GLY E C 1
ATOM 8727 O O . GLY E 1 37 ? 43.728 61.757 -6.283 1.00 34.99 477 GLY E O 1
ATOM 8728 N N . SER E 1 38 ? 42.848 59.713 -6.570 1.00 34.61 478 SER E N 1
ATOM 8729 C CA . SER E 1 38 ? 44.032 59.027 -6.191 1.00 37.27 478 SER E CA 1
ATOM 8730 C C . SER E 1 38 ? 44.481 57.975 -7.180 1.00 37.32 478 SER E C 1
ATOM 8731 O O . SER E 1 38 ? 43.730 57.543 -8.070 1.00 34.67 478 SER E O 1
ATOM 8734 N N . GLY E 1 39 ? 45.731 57.561 -6.959 1.00 39.95 479 GLY E N 1
ATOM 8735 C CA . GLY E 1 39 ? 46.351 56.477 -7.680 1.00 42.26 479 GLY E CA 1
ATOM 8736 C C . GLY E 1 39 ? 45.894 55.082 -7.296 1.00 43.44 479 GLY E C 1
ATOM 8737 O O . GLY E 1 39 ? 46.387 54.110 -7.877 1.00 45.03 479 GLY E O 1
ATOM 8738 N N . ASP E 1 40 ? 45.025 54.952 -6.307 1.00 40.46 480 ASP E N 1
ATOM 8739 C CA . ASP E 1 40 ? 44.373 53.654 -6.055 1.00 44.95 480 ASP E CA 1
ATOM 8740 C C . ASP E 1 40 ? 43.168 53.431 -6.974 1.00 45.70 480 ASP E C 1
ATOM 8741 O O . ASP E 1 40 ? 42.432 52.466 -6.772 1.00 49.25 480 ASP E O 1
ATOM 8746 N N . LYS E 1 41 ? 42.962 54.307 -7.943 1.00 42.73 481 LYS E N 1
ATOM 8747 C CA . LYS E 1 41 ? 41.897 54.192 -8.949 1.00 46.09 481 LYS E CA 1
ATOM 8748 C C . LYS E 1 41 ? 40.512 54.531 -8.416 1.00 45.03 481 LYS E C 1
ATOM 8749 O O . LYS E 1 41 ? 39.509 54.182 -9.013 1.00 43.89 481 LYS E O 1
ATOM 8755 N N . LEU E 1 42 ? 40.482 55.236 -7.286 1.00 42.03 482 LEU E N 1
ATOM 8756 C CA . LEU E 1 42 ? 39.250 55.622 -6.626 1.00 39.36 482 LEU E CA 1
ATOM 8757 C C . LEU E 1 42 ? 39.183 57.112 -6.375 1.00 39.10 482 LEU E C 1
ATOM 8758 O O . LEU E 1 42 ? 40.182 57.800 -6.407 1.00 39.83 482 LEU E O 1
ATOM 8763 N N . ILE E 1 43 ? 37.968 57.582 -6.108 1.00 36.09 483 ILE E N 1
ATOM 8764 C CA . ILE E 1 43 ? 37.749 58.928 -5.649 1.00 34.18 483 ILE E CA 1
ATOM 8765 C C . ILE E 1 43 ? 37.230 58.806 -4.228 1.00 36.31 483 ILE E C 1
ATOM 8766 O O . ILE E 1 43 ? 36.266 58.069 -3.955 1.00 38.50 483 ILE E O 1
ATOM 8771 N N . HIS E 1 44 ? 37.893 59.535 -3.336 1.00 37.50 484 HIS E N 1
ATOM 8772 C CA . HIS E 1 44 ? 37.539 59.558 -1.946 1.00 40.24 484 HIS E CA 1
ATOM 8773 C C . HIS E 1 44 ? 36.779 60.825 -1.666 1.00 38.11 484 HIS E C 1
ATOM 8774 O O . HIS E 1 44 ? 37.082 61.889 -2.233 1.00 34.82 484 HIS E O 1
ATOM 8781 N N . VAL E 1 45 ? 35.764 60.693 -0.814 1.00 41.19 485 VAL E N 1
ATOM 8782 C CA . VAL E 1 45 ? 34.950 61.821 -0.385 1.00 46.19 485 VAL E CA 1
ATOM 8783 C C . VAL E 1 45 ? 35.044 61.956 1.140 1.00 50.42 485 VAL E C 1
ATOM 8784 O O . VAL E 1 45 ? 34.739 61.022 1.867 1.00 54.35 485 VAL E O 1
ATOM 8788 N N . TRP E 1 46 ? 35.463 63.130 1.602 1.00 50.08 486 TRP E N 1
ATOM 8789 C CA . TRP E 1 46 ? 35.588 63.390 3.027 1.00 49.16 486 TRP E CA 1
ATOM 8790 C C . TRP E 1 46 ? 34.583 64.435 3.473 1.00 47.98 486 TRP E C 1
ATOM 8791 O O . TRP E 1 46 ? 34.304 65.393 2.749 1.00 42.69 486 TRP E O 1
ATOM 8802 N N . ASP E 1 47 ? 34.093 64.255 4.698 1.00 48.67 487 ASP E N 1
ATOM 8803 C CA . ASP E 1 47 ? 33.315 65.288 5.356 1.00 51.01 487 ASP E CA 1
ATOM 8804 C C . ASP E 1 47 ? 34.332 66.217 6.007 1.00 49.48 487 ASP E C 1
ATOM 8805 O O . ASP E 1 47 ? 35.078 65.788 6.871 1.00 48.01 487 ASP E O 1
ATOM 8810 N N . VAL E 1 48 ? 34.351 67.474 5.562 1.00 49.89 488 VAL E N 1
ATOM 8811 C CA . VAL E 1 48 ? 35.406 68.408 5.936 1.00 46.72 488 VAL E CA 1
ATOM 8812 C C . VAL E 1 48 ? 35.454 68.671 7.447 1.00 52.82 488 VAL E C 1
ATOM 8813 O O . VAL E 1 48 ? 36.529 68.763 8.045 1.00 52.92 488 VAL E O 1
ATOM 8817 N N . ALA E 1 49 ? 34.274 68.796 8.045 1.00 58.98 489 ALA E N 1
ATOM 8818 C CA . ALA E 1 49 ? 34.155 69.107 9.449 1.00 59.90 489 ALA E CA 1
ATOM 8819 C C . ALA E 1 49 ? 34.749 68.023 10.341 1.00 57.45 489 ALA E C 1
ATOM 8820 O O . ALA E 1 49 ? 35.612 68.302 11.134 1.00 59.55 489 ALA E O 1
ATOM 8822 N N . SER E 1 50 ? 34.317 66.784 10.166 1.00 59.04 490 SER E N 1
ATOM 8823 C CA . SER E 1 50 ? 34.805 65.675 10.997 1.00 56.48 490 SER E CA 1
ATOM 8824 C C . SER E 1 50 ? 36.084 65.082 10.506 1.00 55.72 490 SER E C 1
ATOM 8825 O O . SER E 1 50 ? 36.738 64.357 11.210 1.00 53.49 490 SER E O 1
ATOM 8828 N N . GLY E 1 51 ? 36.401 65.335 9.246 1.00 52.40 491 GLY E N 1
ATOM 8829 C CA . GLY E 1 51 ? 37.479 64.622 8.626 1.00 50.06 491 GLY E CA 1
ATOM 8830 C C . GLY E 1 51 ? 37.202 63.151 8.379 1.00 49.19 491 GLY E C 1
ATOM 8831 O O . GLY E 1 51 ? 38.130 62.396 8.120 1.00 42.81 491 GLY E O 1
ATOM 8832 N N . ASP E 1 52 ? 35.928 62.745 8.398 1.00 54.73 492 ASP E N 1
ATOM 8833 C CA . ASP E 1 52 ? 35.552 61.339 8.216 1.00 60.68 492 ASP E CA 1
ATOM 8834 C C . ASP E 1 52 ? 35.434 61.018 6.761 1.00 60.33 492 ASP E C 1
ATOM 8835 O O . ASP E 1 52 ? 34.921 61.800 5.978 1.00 59.98 492 ASP E O 1
ATOM 8840 N N . GLU E 1 53 ? 35.850 59.811 6.424 1.00 63.07 493 GLU E N 1
ATOM 8841 C CA . GLU E 1 53 ? 35.836 59.380 5.085 1.00 61.52 493 GLU E CA 1
ATOM 8842 C C . GLU E 1 53 ? 34.487 58.774 4.832 1.00 62.12 493 GLU E C 1
ATOM 8843 O O . GLU E 1 53 ? 34.122 57.775 5.432 1.00 58.16 493 GLU E O 1
ATOM 8849 N N . LEU E 1 54 ? 33.743 59.397 3.920 1.00 60.75 494 LEU E N 1
ATOM 8850 C CA . LEU E 1 54 ? 32.418 58.919 3.553 1.00 60.37 494 LEU E CA 1
ATOM 8851 C C . LEU E 1 54 ? 32.637 57.820 2.545 1.00 63.41 494 LEU E C 1
ATOM 8852 O O . LEU E 1 54 ? 33.709 57.228 2.463 1.00 64.62 494 LEU E O 1
ATOM 8857 N N . HIS E 1 55 ? 31.631 57.558 1.735 1.00 67.72 495 HIS E N 1
ATOM 8858 C CA . HIS E 1 55 ? 31.706 56.529 0.742 1.00 70.50 495 HIS E CA 1
ATOM 8859 C C . HIS E 1 55 ? 32.705 56.841 -0.380 1.00 64.48 495 HIS E C 1
ATOM 8860 O O . HIS E 1 55 ? 32.826 57.997 -0.777 1.00 61.62 495 HIS E O 1
ATOM 8867 N N . THR E 1 56 ? 33.403 55.823 -0.875 1.00 60.91 496 THR E N 1
ATOM 8868 C CA . THR E 1 56 ? 34.282 55.946 -2.001 1.00 58.27 496 THR E CA 1
ATOM 8869 C C . THR E 1 56 ? 33.575 55.694 -3.335 1.00 54.93 496 THR E C 1
ATOM 8870 O O . THR E 1 56 ? 32.538 54.998 -3.389 1.00 54.49 496 THR E O 1
ATOM 8874 N N . LEU E 1 57 ? 34.163 56.237 -4.394 1.00 50.07 497 LEU E N 1
ATOM 8875 C CA . LEU E 1 57 ? 33.639 56.062 -5.750 1.00 45.78 497 LEU E CA 1
ATOM 8876 C C . LEU E 1 57 ? 34.556 55.175 -6.556 1.00 45.51 497 LEU E C 1
ATOM 8877 O O . LEU E 1 57 ? 35.672 55.583 -6.855 1.00 44.59 497 LEU E O 1
ATOM 8882 N N . GLU E 1 58 ? 34.109 53.976 -6.899 1.00 44.83 498 GLU E N 1
ATOM 8883 C CA . GLU E 1 58 ? 34.955 53.045 -7.642 1.00 50.02 498 GLU E CA 1
ATOM 8884 C C . GLU E 1 58 ? 34.371 52.731 -9.008 1.00 51.67 498 GLU E C 1
ATOM 8885 O O . GLU E 1 58 ? 33.148 52.769 -9.189 1.00 49.38 498 GLU E O 1
ATOM 8891 N N . GLY E 1 59 ? 35.247 52.394 -9.948 1.00 48.66 499 GLY E N 1
ATOM 8892 C CA . GLY E 1 59 ? 34.848 52.119 -11.326 1.00 42.42 499 GLY E CA 1
ATOM 8893 C C . GLY E 1 59 ? 35.923 52.440 -12.341 1.00 37.92 499 GLY E C 1
ATOM 8894 O O . GLY E 1 59 ? 36.094 51.722 -13.301 1.00 37.63 499 GLY E O 1
ATOM 8895 N N . HIS E 1 60 ? 36.709 53.472 -12.086 1.00 36.61 500 HIS E N 1
ATOM 8896 C CA . HIS E 1 60 ? 37.893 53.728 -12.894 1.00 39.06 500 HIS E CA 1
ATOM 8897 C C . HIS E 1 60 ? 38.847 52.531 -12.818 1.00 43.17 500 HIS E C 1
ATOM 8898 O O . HIS E 1 60 ? 38.932 51.844 -11.785 1.00 37.20 500 HIS E O 1
ATOM 8905 N N . THR E 1 61 ? 39.568 52.311 -13.919 1.00 44.79 501 THR E N 1
ATOM 8906 C CA . THR E 1 61 ? 40.517 51.202 -14.035 1.00 39.79 501 THR E CA 1
ATOM 8907 C C . THR E 1 61 ? 41.981 51.618 -13.991 1.00 39.26 501 THR E C 1
ATOM 8908 O O . THR E 1 61 ? 42.879 50.792 -14.144 1.00 41.16 501 THR E O 1
ATOM 8912 N N . ASP E 1 62 ? 42.243 52.887 -13.779 1.00 40.44 502 ASP E N 1
ATOM 8913 C CA . ASP E 1 62 ? 43.593 53.403 -13.720 1.00 39.89 502 ASP E CA 1
ATOM 8914 C C . ASP E 1 62 ? 43.558 54.637 -12.808 1.00 40.63 502 ASP E C 1
ATOM 8915 O O . ASP E 1 62 ? 42.505 55.007 -12.273 1.00 36.58 502 ASP E O 1
ATOM 8920 N N . TRP E 1 63 ? 44.723 55.276 -12.648 1.00 41.82 503 TRP E N 1
ATOM 8921 C CA . TRP E 1 63 ? 44.866 56.475 -11.845 1.00 41.70 503 TRP E CA 1
ATOM 8922 C C . TRP E 1 63 ? 43.785 57.531 -12.127 1.00 38.32 503 TRP E C 1
ATOM 8923 O O . TRP E 1 63 ? 43.442 57.797 -13.284 1.00 37.93 503 TRP E O 1
ATOM 8934 N N . VAL E 1 64 ? 43.271 58.139 -11.062 1.00 36.70 504 VAL E N 1
ATOM 8935 C CA . VAL E 1 64 ? 42.336 59.245 -11.215 1.00 39.10 504 VAL E CA 1
ATOM 8936 C C . VAL E 1 64 ? 43.118 60.532 -11.168 1.00 36.62 504 VAL E C 1
ATOM 8937 O O . VAL E 1 64 ? 43.703 60.805 -10.153 1.00 36.29 504 VAL E O 1
ATOM 8941 N N . ARG E 1 65 ? 43.119 61.303 -12.247 1.00 34.78 505 ARG E N 1
ATOM 8942 C CA . ARG E 1 65 ? 43.983 62.490 -12.388 1.00 35.00 505 ARG E CA 1
ATOM 8943 C C . ARG E 1 65 ? 43.321 63.821 -12.062 1.00 33.26 505 ARG E C 1
ATOM 8944 O O . ARG E 1 65 ? 44.018 64.806 -11.832 1.00 35.48 505 ARG E O 1
ATOM 8952 N N . ALA E 1 66 ? 41.993 63.871 -12.101 1.00 29.23 506 ALA E N 1
ATOM 8953 C CA . ALA E 1 66 ? 41.280 65.116 -11.851 1.00 28.94 506 ALA E CA 1
ATOM 8954 C C . ALA E 1 66 ? 39.864 64.840 -11.409 1.00 28.40 506 ALA E C 1
ATOM 8955 O O . ALA E 1 66 ? 39.262 63.855 -11.839 1.00 32.32 506 ALA E O 1
ATOM 8957 N N . VAL E 1 67 ? 39.328 65.732 -10.583 1.00 27.08 507 VAL E N 1
ATOM 8958 C CA . VAL E 1 67 ? 37.955 65.667 -10.116 1.00 26.75 507 VAL E CA 1
ATOM 8959 C C . VAL E 1 67 ? 37.362 67.093 -10.080 1.00 28.62 507 VAL E C 1
ATOM 8960 O O . VAL E 1 67 ? 38.070 68.083 -9.885 1.00 26.08 507 VAL E O 1
ATOM 8964 N N . ALA E 1 68 ? 36.054 67.183 -10.286 1.00 28.41 508 ALA E N 1
ATOM 8965 C CA . ALA E 1 68 ? 35.333 68.442 -10.164 1.00 29.79 508 ALA E CA 1
ATOM 8966 C C . ALA E 1 68 ? 33.844 68.194 -9.850 1.00 32.71 508 ALA E C 1
ATOM 8967 O O . ALA E 1 68 ? 33.232 67.247 -10.349 1.00 31.73 508 ALA E O 1
ATOM 8969 N N . PHE E 1 69 ? 33.281 69.069 -9.022 1.00 33.07 509 PHE E N 1
ATOM 8970 C CA . PHE E 1 69 ? 31.900 69.027 -8.664 1.00 33.54 509 PHE E CA 1
ATOM 8971 C C . PHE E 1 69 ? 31.075 69.822 -9.688 1.00 38.30 509 PHE E C 1
ATOM 8972 O O . PHE E 1 69 ? 31.550 70.801 -10.305 1.00 38.60 509 PHE E O 1
ATOM 8980 N N . SER E 1 70 ? 29.837 69.392 -9.861 1.00 39.28 510 SER E N 1
ATOM 8981 C CA . SER E 1 70 ? 28.811 70.181 -10.534 1.00 40.36 510 SER E CA 1
ATOM 8982 C C . SER E 1 70 ? 28.557 71.471 -9.737 1.00 34.06 510 SER E C 1
ATOM 8983 O O . SER E 1 70 ? 28.722 71.485 -8.533 1.00 27.99 510 SER E O 1
ATOM 8986 N N . PRO E 1 71 ? 28.131 72.555 -10.380 1.00 37.29 511 PRO E N 1
ATOM 8987 C CA . PRO E 1 71 ? 27.824 73.778 -9.614 1.00 37.82 511 PRO E CA 1
ATOM 8988 C C . PRO E 1 71 ? 26.729 73.620 -8.535 1.00 38.90 511 PRO E C 1
ATOM 8989 O O . PRO E 1 71 ? 26.766 74.297 -7.527 1.00 38.40 511 PRO E O 1
ATOM 8993 N N . ASP E 1 72 ? 25.764 72.757 -8.777 1.00 39.83 512 ASP E N 1
ATOM 8994 C CA . ASP E 1 72 ? 24.737 72.406 -7.786 1.00 43.97 512 ASP E CA 1
ATOM 8995 C C . ASP E 1 72 ? 25.183 71.404 -6.734 1.00 40.87 512 ASP E C 1
ATOM 8996 O O . ASP E 1 72 ? 24.428 71.078 -5.854 1.00 39.05 512 ASP E O 1
ATOM 9001 N N . GLY E 1 73 ? 26.383 70.876 -6.846 1.00 43.49 513 GLY E N 1
ATOM 9002 C CA . GLY E 1 73 ? 26.930 69.930 -5.857 1.00 41.14 513 GLY E CA 1
ATOM 9003 C C . GLY E 1 73 ? 26.388 68.522 -5.875 1.00 40.36 513 GLY E C 1
ATOM 9004 O O . GLY E 1 73 ? 26.813 67.699 -5.067 1.00 38.69 513 GLY E O 1
ATOM 9005 N N . ALA E 1 74 ? 25.500 68.213 -6.817 1.00 41.68 514 ALA E N 1
ATOM 9006 C CA . ALA E 1 74 ? 24.862 66.897 -6.871 1.00 43.40 514 ALA E CA 1
ATOM 9007 C C . ALA E 1 74 ? 25.702 65.864 -7.614 1.00 39.83 514 ALA E C 1
ATOM 9008 O O . ALA E 1 74 ? 25.538 64.663 -7.408 1.00 53.96 514 ALA E O 1
ATOM 9010 N N . LEU E 1 75 ? 26.590 66.309 -8.477 1.00 37.09 515 LEU E N 1
ATOM 9011 C CA . LEU E 1 75 ? 27.400 65.429 -9.303 1.00 34.45 515 LEU E CA 1
ATOM 9012 C C . LEU E 1 75 ? 28.877 65.701 -9.123 1.00 29.28 515 LEU E C 1
ATOM 9013 O O . LEU E 1 75 ? 29.271 66.813 -8.886 1.00 24.74 515 LEU E O 1
ATOM 9018 N N . LEU E 1 76 ? 29.665 64.674 -9.385 1.00 30.69 516 LEU E N 1
ATOM 9019 C CA . LEU E 1 76 ? 31.103 64.776 -9.443 1.00 34.15 516 LEU E CA 1
ATOM 9020 C C . LEU E 1 76 ? 31.618 64.199 -10.770 1.00 34.86 516 LEU E C 1
ATOM 9021 O O . LEU E 1 76 ? 31.220 63.107 -11.161 1.00 29.68 516 LEU E O 1
ATOM 9026 N N . ALA E 1 77 ? 32.492 64.944 -11.446 1.00 34.68 517 ALA E N 1
ATOM 9027 C CA . ALA E 1 77 ? 33.147 64.464 -12.679 1.00 33.26 517 ALA E CA 1
ATOM 9028 C C . ALA E 1 77 ? 34.572 64.103 -12.413 1.00 31.55 517 ALA E C 1
ATOM 9029 O O . ALA E 1 77 ? 35.216 64.721 -11.584 1.00 31.84 517 ALA E O 1
ATOM 9031 N N . SER E 1 78 ? 35.082 63.096 -13.106 1.00 32.98 518 SER E N 1
ATOM 9032 C CA . SER E 1 78 ? 36.440 62.651 -12.907 1.00 34.44 518 SER E CA 1
ATOM 9033 C C . SER E 1 78 ? 37.050 62.312 -14.215 1.00 31.52 518 SER E C 1
ATOM 9034 O O . SER E 1 78 ? 36.358 61.791 -15.102 1.00 27.51 518 SER E O 1
ATOM 9037 N N . GLY E 1 79 ? 38.369 62.561 -14.297 1.00 29.59 519 GLY E N 1
ATOM 9038 C CA . GLY E 1 79 ? 39.189 62.089 -15.407 1.00 31.97 519 GLY E CA 1
ATOM 9039 C C . GLY E 1 79 ? 40.219 61.088 -14.936 1.00 32.01 519 GLY E C 1
ATOM 9040 O O . GLY E 1 79 ? 40.740 61.190 -13.810 1.00 43.09 519 GLY E O 1
ATOM 9041 N N . SER E 1 80 ? 40.517 60.103 -15.772 1.00 28.50 520 SER E N 1
ATOM 9042 C CA . SER E 1 80 ? 41.436 59.048 -15.393 1.00 31.20 520 SER E CA 1
ATOM 9043 C C . SER E 1 80 ? 42.408 58.669 -16.496 1.00 34.34 520 SER E C 1
ATOM 9044 O O . SER E 1 80 ? 42.176 58.915 -17.657 1.00 32.33 520 SER E O 1
ATOM 9047 N N . ASP E 1 81 ? 43.482 58.003 -16.085 1.00 36.69 521 ASP E N 1
ATOM 9048 C CA . ASP E 1 81 ? 44.424 57.352 -17.001 1.00 35.43 521 ASP E CA 1
ATOM 9049 C C . ASP E 1 81 ? 43.778 56.239 -17.834 1.00 34.31 521 ASP E C 1
ATOM 9050 O O . ASP E 1 81 ? 44.333 55.822 -18.811 1.00 33.69 521 ASP E O 1
ATOM 9055 N N . ASP E 1 82 ? 42.610 55.737 -17.435 1.00 34.92 522 ASP E N 1
ATOM 9056 C CA . ASP E 1 82 ? 41.895 54.720 -18.225 1.00 34.58 522 ASP E CA 1
ATOM 9057 C C . ASP E 1 82 ? 41.247 55.301 -19.464 1.00 34.08 522 ASP E C 1
ATOM 9058 O O . ASP E 1 82 ? 40.524 54.583 -20.158 1.00 33.28 522 ASP E O 1
ATOM 9063 N N . ALA E 1 83 ? 41.463 56.602 -19.700 1.00 36.73 523 ALA E N 1
ATOM 9064 C CA . ALA E 1 83 ? 41.030 57.290 -20.896 1.00 35.33 523 ALA E CA 1
ATOM 9065 C C . ALA E 1 83 ? 39.554 57.686 -20.854 1.00 36.41 523 ALA E C 1
ATOM 9066 O O . ALA E 1 83 ? 38.978 57.985 -21.910 1.00 39.10 523 ALA E O 1
ATOM 9068 N N . THR E 1 84 ? 38.945 57.660 -19.674 1.00 31.13 524 THR E N 1
ATOM 9069 C CA . THR E 1 84 ? 37.524 57.934 -19.555 1.00 28.79 524 THR E CA 1
ATOM 9070 C C . THR E 1 84 ? 37.238 59.110 -18.646 1.00 27.78 524 THR E C 1
ATOM 9071 O O . THR E 1 84 ? 38.059 59.498 -17.827 1.00 28.51 524 THR E O 1
ATOM 9075 N N . VAL E 1 85 ? 36.029 59.629 -18.792 1.00 25.67 525 VAL E N 1
ATOM 9076 C CA . VAL E 1 85 ? 35.519 60.681 -17.979 1.00 26.08 525 VAL E CA 1
ATOM 9077 C C . VAL E 1 85 ? 34.261 60.110 -17.392 1.00 28.40 525 VAL E C 1
ATOM 9078 O O . VAL E 1 85 ? 33.405 59.672 -18.135 1.00 33.54 525 VAL E O 1
ATOM 9082 N N . ARG E 1 86 ? 34.144 60.095 -16.070 1.00 27.32 526 ARG E N 1
ATOM 9083 C CA . ARG E 1 86 ? 32.943 59.566 -15.452 1.00 29.38 526 ARG E CA 1
ATOM 9084 C C . ARG E 1 86 ? 32.176 60.612 -14.694 1.00 33.88 526 ARG E C 1
ATOM 9085 O O . ARG E 1 86 ? 32.728 61.612 -14.275 1.00 39.33 526 ARG E O 1
ATOM 9093 N N . LEU E 1 87 ? 30.887 60.350 -14.511 1.00 35.51 527 LEU E N 1
ATOM 9094 C CA . LEU E 1 87 ? 30.028 61.219 -13.742 1.00 40.43 527 LEU E CA 1
ATOM 9095 C C . LEU E 1 87 ? 29.494 60.438 -12.579 1.00 39.37 527 LEU E C 1
ATOM 9096 O O . LEU E 1 87 ? 29.065 59.296 -12.729 1.00 43.57 527 LEU E O 1
ATOM 9101 N N . TRP E 1 88 ? 29.534 61.045 -11.409 1.00 38.83 528 TRP E N 1
ATOM 9102 C CA . TRP E 1 88 ? 29.109 60.343 -10.218 1.00 37.04 528 TRP E CA 1
ATOM 9103 C C . TRP E 1 88 ? 28.069 61.085 -9.450 1.00 37.26 528 TRP E C 1
ATOM 9104 O O . TRP E 1 88 ? 28.222 62.258 -9.183 1.00 39.04 528 TRP E O 1
ATOM 9115 N N . ASP E 1 89 ? 27.011 60.379 -9.078 1.00 41.23 529 ASP E N 1
ATOM 9116 C CA . ASP E 1 89 ? 25.977 60.945 -8.227 1.00 44.36 529 ASP E CA 1
ATOM 9117 C C . ASP E 1 89 ? 26.565 60.994 -6.834 1.00 42.44 529 ASP E C 1
ATOM 9118 O O . ASP E 1 89 ? 26.976 59.955 -6.319 1.00 38.89 529 ASP E O 1
ATOM 9123 N N . VAL E 1 90 ? 26.636 62.183 -6.248 1.00 46.85 530 VAL E N 1
ATOM 9124 C CA . VAL E 1 90 ? 27.376 62.336 -5.009 1.00 48.42 530 VAL E CA 1
ATOM 9125 C C . VAL E 1 90 ? 26.674 61.680 -3.833 1.00 47.72 530 VAL E C 1
ATOM 9126 O O . VAL E 1 90 ? 27.301 60.973 -3.061 1.00 47.47 530 VAL E O 1
ATOM 9130 N N . ALA E 1 91 ? 25.379 61.944 -3.692 1.00 51.26 531 ALA E N 1
ATOM 9131 C CA . ALA E 1 91 ? 24.644 61.446 -2.541 1.00 53.48 531 ALA E CA 1
ATOM 9132 C C . ALA E 1 91 ? 24.657 59.924 -2.539 1.00 55.07 531 ALA E C 1
ATOM 9133 O O . ALA E 1 91 ? 24.886 59.317 -1.509 1.00 55.71 531 ALA E O 1
ATOM 9135 N N . ALA E 1 92 ? 24.409 59.325 -3.703 1.00 51.97 532 ALA E N 1
ATOM 9136 C CA . ALA E 1 92 ? 24.258 57.871 -3.814 1.00 47.55 532 ALA E CA 1
ATOM 9137 C C . ALA E 1 92 ? 25.548 57.157 -3.975 1.00 51.30 532 ALA E C 1
ATOM 9138 O O . ALA E 1 92 ? 25.575 55.917 -3.916 1.00 51.37 532 ALA E O 1
ATOM 9140 N N . ALA E 1 93 ? 26.607 57.915 -4.231 1.00 53.06 533 ALA E N 1
ATOM 9141 C CA . ALA E 1 93 ? 27.910 57.326 -4.404 1.00 51.03 533 ALA E CA 1
ATOM 9142 C C . ALA E 1 93 ? 27.926 56.318 -5.568 1.00 50.18 533 ALA E C 1
ATOM 9143 O O . ALA E 1 93 ? 28.506 55.238 -5.451 1.00 50.64 533 ALA E O 1
ATOM 9145 N N . GLU E 1 94 ? 27.231 56.676 -6.656 1.00 48.72 534 GLU E N 1
ATOM 9146 C CA . GLU E 1 94 ? 26.986 55.788 -7.788 1.00 49.69 534 GLU E CA 1
ATOM 9147 C C . GLU E 1 94 ? 27.517 56.355 -9.050 1.00 49.49 534 GLU E C 1
ATOM 9148 O O . GLU E 1 94 ? 27.371 57.548 -9.301 1.00 48.16 534 GLU E O 1
ATOM 9154 N N . GLU E 1 95 ? 27.998 55.467 -9.914 1.00 48.17 535 GLU E N 1
ATOM 9155 C CA . GLU E 1 95 ? 28.435 55.852 -11.246 1.00 45.64 535 GLU E CA 1
ATOM 9156 C C . GLU E 1 95 ? 27.216 56.174 -12.039 1.00 41.17 535 GLU E C 1
ATOM 9157 O O . GLU E 1 95 ? 26.318 55.378 -12.120 1.00 43.08 535 GLU E O 1
ATOM 9163 N N . ARG E 1 96 ? 27.163 57.350 -12.582 1.00 37.82 536 ARG E N 1
ATOM 9164 C CA . ARG E 1 96 ? 26.022 57.686 -13.307 1.00 38.50 536 ARG E CA 1
ATOM 9165 C C . ARG E 1 96 ? 26.260 57.618 -14.775 1.00 41.47 536 ARG E C 1
ATOM 9166 O O . ARG E 1 96 ? 25.362 57.301 -15.534 1.00 43.63 536 ARG E O 1
ATOM 9174 N N . ALA E 1 97 ? 27.485 57.905 -15.174 1.00 39.58 537 ALA E N 1
ATOM 9175 C CA . ALA E 1 97 ? 27.817 57.869 -16.563 1.00 38.34 537 ALA E CA 1
ATOM 9176 C C . ALA E 1 97 ? 29.253 57.788 -16.848 1.00 37.06 537 ALA E C 1
ATOM 9177 O O . ALA E 1 97 ? 30.066 58.164 -16.064 1.00 40.86 537 ALA E O 1
ATOM 9179 N N . VAL E 1 98 ? 29.535 57.302 -18.027 1.00 37.57 538 VAL E N 1
ATOM 9180 C CA . VAL E 1 98 ? 30.845 57.115 -18.424 1.00 37.78 538 VAL E CA 1
ATOM 9181 C C . VAL E 1 98 ? 31.087 57.622 -19.818 1.00 35.93 538 VAL E C 1
ATOM 9182 O O . VAL E 1 98 ? 30.400 57.227 -20.703 1.00 36.37 538 VAL E O 1
ATOM 9186 N N . PHE E 1 99 ? 32.097 58.449 -20.005 1.00 34.31 539 PHE E N 1
ATOM 9187 C CA . PHE E 1 99 ? 32.367 58.990 -21.314 1.00 31.78 539 PHE E CA 1
ATOM 9188 C C . PHE E 1 99 ? 33.606 58.499 -21.968 1.00 33.78 539 PHE E C 1
ATOM 9189 O O . PHE E 1 99 ? 34.687 58.579 -21.442 1.00 29.17 539 PHE E O 1
ATOM 9197 N N . GLU E 1 100 ? 33.415 58.020 -23.164 1.00 36.58 540 GLU E N 1
ATOM 9198 C CA . GLU E 1 100 ? 34.478 57.451 -23.919 1.00 33.85 540 GLU E CA 1
ATOM 9199 C C . GLU E 1 100 ? 34.751 58.194 -25.179 1.00 31.53 540 GLU E C 1
ATOM 9200 O O . GLU E 1 100 ? 33.878 58.817 -25.714 1.00 31.93 540 GLU E O 1
ATOM 9206 N N . GLY E 1 101 ? 35.980 58.111 -25.636 1.00 30.30 541 GLY E N 1
ATOM 9207 C CA . GLY E 1 101 ? 36.401 58.854 -26.790 1.00 30.92 541 GLY E CA 1
ATOM 9208 C C . GLY E 1 101 ? 37.864 59.216 -26.816 1.00 30.13 541 GLY E C 1
ATOM 9209 O O . GLY E 1 101 ? 38.511 59.137 -27.847 1.00 26.89 541 GLY E O 1
ATOM 9210 N N . HIS E 1 102 ? 38.389 59.514 -25.653 1.00 31.97 542 HIS E N 1
ATOM 9211 C CA . HIS E 1 102 ? 39.785 59.861 -25.531 1.00 30.69 542 HIS E CA 1
ATOM 9212 C C . HIS E 1 102 ? 40.584 58.615 -25.800 1.00 29.96 542 HIS E C 1
ATOM 9213 O O . HIS E 1 102 ? 40.221 57.545 -25.363 1.00 32.48 542 HIS E O 1
ATOM 9220 N N . THR E 1 103 ? 41.625 58.775 -26.587 1.00 32.60 543 THR E N 1
ATOM 9221 C CA . THR E 1 103 ? 42.526 57.719 -26.956 1.00 32.94 543 THR E CA 1
ATOM 9222 C C . THR E 1 103 ? 43.611 57.486 -25.956 1.00 38.39 543 THR E C 1
ATOM 9223 O O . THR E 1 103 ? 44.161 56.397 -25.924 1.00 47.12 543 THR E O 1
ATOM 9227 N N . HIS E 1 104 ? 43.913 58.495 -25.144 1.00 39.14 544 HIS E N 1
ATOM 9228 C CA . HIS E 1 104 ? 44.975 58.394 -24.157 1.00 41.02 544 HIS E CA 1
ATOM 9229 C C . HIS E 1 104 ? 44.568 58.943 -22.792 1.00 35.88 544 HIS E C 1
ATOM 9230 O O . HIS E 1 104 ? 43.495 59.461 -22.649 1.00 32.00 544 HIS E O 1
ATOM 9237 N N . TYR E 1 105 ? 45.461 58.887 -21.806 1.00 36.81 545 TYR E N 1
ATOM 9238 C CA . TYR E 1 105 ? 45.195 59.365 -20.439 1.00 36.24 545 TYR E CA 1
ATOM 9239 C C . TYR E 1 105 ? 44.494 60.698 -20.472 1.00 32.77 545 TYR E C 1
ATOM 9240 O O . TYR E 1 105 ? 44.909 61.576 -21.250 1.00 37.17 545 TYR E O 1
ATOM 9249 N N . VAL E 1 106 ? 43.448 60.845 -19.645 1.00 28.86 546 VAL E N 1
ATOM 9250 C CA . VAL E 1 106 ? 42.791 62.107 -19.421 1.00 28.19 546 VAL E CA 1
ATOM 9251 C C . VAL E 1 106 ? 43.459 62.735 -18.217 1.00 29.10 546 VAL E C 1
ATOM 9252 O O . VAL E 1 106 ? 43.481 62.133 -17.155 1.00 28.94 546 VAL E O 1
ATOM 9256 N N . LEU E 1 107 ? 43.963 63.955 -18.402 1.00 30.17 547 LEU E N 1
ATOM 9257 C CA . LEU E 1 107 ? 44.775 64.638 -17.405 1.00 29.02 547 LEU E CA 1
ATOM 9258 C C . LEU E 1 107 ? 44.058 65.744 -16.665 1.00 31.94 547 LEU E C 1
ATOM 9259 O O . LEU E 1 107 ? 44.495 66.113 -15.601 1.00 39.31 547 LEU E O 1
ATOM 9264 N N . ASP E 1 108 ? 42.943 66.245 -17.195 1.00 31.39 548 ASP E N 1
ATOM 9265 C CA . ASP E 1 108 ? 42.233 67.310 -16.518 1.00 29.12 548 ASP E CA 1
ATOM 9266 C C . ASP E 1 108 ? 40.768 67.332 -16.923 1.00 29.32 548 ASP E C 1
ATOM 9267 O O . ASP E 1 108 ? 40.389 66.852 -18.020 1.00 28.75 548 ASP E O 1
ATOM 9272 N N . ILE E 1 109 ? 39.923 67.858 -16.024 1.00 27.65 549 ILE E N 1
ATOM 9273 C CA . ILE E 1 109 ? 38.516 68.056 -16.312 1.00 32.64 549 ILE E CA 1
ATOM 9274 C C . ILE E 1 109 ? 38.084 69.353 -15.669 1.00 31.46 549 ILE E C 1
ATOM 9275 O O . ILE E 1 109 ? 38.660 69.807 -14.692 1.00 30.56 549 ILE E O 1
ATOM 9280 N N . ALA E 1 110 ? 37.009 69.919 -16.188 1.00 32.19 550 ALA E N 1
ATOM 9281 C CA . ALA E 1 110 ? 36.414 71.078 -15.580 1.00 31.49 550 ALA E CA 1
ATOM 9282 C C . ALA E 1 110 ? 34.919 70.994 -15.825 1.00 34.93 550 ALA E C 1
ATOM 9283 O O . ALA E 1 110 ? 34.492 70.494 -16.875 1.00 33.06 550 ALA E O 1
ATOM 9285 N N . PHE E 1 111 ? 34.153 71.491 -14.858 1.00 32.94 551 PHE E N 1
ATOM 9286 C CA . PHE E 1 111 ? 32.715 71.536 -14.965 1.00 29.68 551 PHE E CA 1
ATOM 9287 C C . PHE E 1 111 ? 32.320 72.929 -15.380 1.00 29.70 551 PHE E C 1
ATOM 9288 O O . PHE E 1 111 ? 32.790 73.885 -14.800 1.00 34.45 551 PHE E O 1
ATOM 9296 N N . SER E 1 112 ? 31.422 73.061 -16.331 1.00 29.93 552 SER E N 1
ATOM 9297 C CA . SER E 1 112 ? 30.948 74.408 -16.746 1.00 37.30 552 SER E CA 1
ATOM 9298 C C . SER E 1 112 ? 30.203 75.122 -15.608 1.00 39.28 552 SER E C 1
ATOM 9299 O O . SER E 1 112 ? 29.513 74.466 -14.789 1.00 35.82 552 SER E O 1
ATOM 9302 N N . PRO E 1 113 ? 30.316 76.468 -15.546 1.00 38.16 553 PRO E N 1
ATOM 9303 C CA . PRO E 1 113 ? 29.534 77.159 -14.490 1.00 36.33 553 PRO E CA 1
ATOM 9304 C C . PRO E 1 113 ? 28.036 76.893 -14.617 1.00 37.75 553 PRO E C 1
ATOM 9305 O O . PRO E 1 113 ? 27.326 76.902 -13.653 1.00 42.30 553 PRO E O 1
ATOM 9309 N N . ASP E 1 114 ? 27.589 76.724 -15.844 1.00 41.96 554 ASP E N 1
ATOM 9310 C CA . ASP E 1 114 ? 26.247 76.320 -16.241 1.00 44.00 554 ASP E CA 1
ATOM 9311 C C . ASP E 1 114 ? 25.846 74.945 -15.628 1.00 37.40 554 ASP E C 1
ATOM 9312 O O . ASP E 1 114 ? 24.681 74.678 -15.412 1.00 40.41 554 ASP E O 1
ATOM 9317 N N . GLY E 1 115 ? 26.786 74.042 -15.462 1.00 30.65 555 GLY E N 1
ATOM 9318 C CA . GLY E 1 115 ? 26.475 72.697 -15.069 1.00 26.92 555 GLY E CA 1
ATOM 9319 C C . GLY E 1 115 ? 26.117 71.735 -16.215 1.00 30.04 555 GLY E C 1
ATOM 9320 O O . GLY E 1 115 ? 26.011 70.523 -16.022 1.00 32.30 555 GLY E O 1
ATOM 9321 N N . SER E 1 116 ? 25.953 72.236 -17.427 1.00 32.99 556 SER E N 1
ATOM 9322 C CA . SER E 1 116 ? 25.531 71.417 -18.541 1.00 33.61 556 SER E CA 1
ATOM 9323 C C . SER E 1 116 ? 26.687 70.707 -19.249 1.00 34.55 556 SER E C 1
ATOM 9324 O O . SER E 1 116 ? 26.454 69.828 -20.093 1.00 32.94 556 SER E O 1
ATOM 9327 N N . MET E 1 117 ? 27.916 71.110 -18.994 1.00 35.87 557 MET E N 1
ATOM 9328 C CA . MET E 1 117 ? 29.048 70.545 -19.731 1.00 32.86 557 MET E CA 1
ATOM 9329 C C . MET E 1 117 ? 30.205 70.219 -18.843 1.00 29.64 557 MET E C 1
ATOM 9330 O O . MET E 1 117 ? 30.469 70.894 -17.850 1.00 33.80 557 MET E O 1
ATOM 9335 N N . VAL E 1 118 ? 30.936 69.196 -19.245 1.00 26.41 558 VAL E N 1
ATOM 9336 C CA . VAL E 1 118 ? 32.231 68.859 -18.662 1.00 26.13 558 VAL E CA 1
ATOM 9337 C C . VAL E 1 118 ? 33.228 69.001 -19.766 1.00 25.36 558 VAL E C 1
ATOM 9338 O O . VAL E 1 118 ? 32.950 68.587 -20.893 1.00 24.69 558 VAL E O 1
ATOM 9342 N N . ALA E 1 119 ? 34.383 69.568 -19.457 1.00 25.15 559 ALA E N 1
ATOM 9343 C CA . ALA E 1 119 ? 35.494 69.620 -20.417 1.00 24.58 559 ALA E CA 1
ATOM 9344 C C . ALA E 1 119 ? 36.555 68.651 -19.937 1.00 23.76 559 ALA E C 1
ATOM 9345 O O . ALA E 1 119 ? 36.738 68.488 -18.717 1.00 23.65 559 ALA E O 1
ATOM 9347 N N . SER E 1 120 ? 37.256 68.014 -20.873 1.00 24.23 560 SER E N 1
ATOM 9348 C CA . SER E 1 120 ? 38.401 67.146 -20.547 1.00 25.39 560 SER E CA 1
ATOM 9349 C C . SER E 1 120 ? 39.630 67.436 -21.411 1.00 27.81 560 SER E C 1
ATOM 9350 O O . SER E 1 120 ? 39.509 67.689 -22.580 1.00 27.93 560 SER E O 1
ATOM 9353 N N . GLY E 1 121 ? 40.816 67.308 -20.836 1.00 30.35 561 GLY E N 1
ATOM 9354 C CA . GLY E 1 121 ? 42.060 67.420 -21.565 1.00 27.74 561 GLY E CA 1
ATOM 9355 C C . GLY E 1 121 ? 42.794 66.097 -21.457 1.00 30.62 561 GLY E C 1
ATOM 9356 O O . GLY E 1 121 ? 42.859 65.507 -20.370 1.00 33.31 561 GLY E O 1
ATOM 9357 N N . SER E 1 122 ? 43.350 65.618 -22.564 1.00 31.19 562 SER E N 1
ATOM 9358 C CA . SER E 1 122 ? 44.076 64.362 -22.561 1.00 32.53 562 SER E CA 1
ATOM 9359 C C . SER E 1 122 ? 45.390 64.353 -23.289 1.00 31.09 562 SER E C 1
ATOM 9360 O O . SER E 1 122 ? 45.690 65.249 -24.042 1.00 28.56 562 SER E O 1
ATOM 9363 N N . ARG E 1 123 ? 46.126 63.260 -23.112 1.00 33.53 563 ARG E N 1
ATOM 9364 C CA . ARG E 1 123 ? 47.393 63.055 -23.830 1.00 36.53 563 ARG E CA 1
ATOM 9365 C C . ARG E 1 123 ? 47.196 62.773 -25.306 1.00 30.23 563 ARG E C 1
ATOM 9366 O O . ARG E 1 123 ? 48.183 62.802 -26.058 1.00 31.30 563 ARG E O 1
ATOM 9374 N N . ASP E 1 124 ? 45.954 62.510 -25.733 1.00 27.12 564 ASP E N 1
ATOM 9375 C CA . ASP E 1 124 ? 45.697 62.284 -27.139 1.00 25.37 564 ASP E CA 1
ATOM 9376 C C . ASP E 1 124 ? 45.739 63.593 -27.959 1.00 23.08 564 ASP E C 1
ATOM 9377 O O . ASP E 1 124 ? 45.514 63.564 -29.141 1.00 23.06 564 ASP E O 1
ATOM 9382 N N . GLY E 1 125 ? 45.981 64.720 -27.290 1.00 23.18 565 GLY E N 1
ATOM 9383 C CA . GLY E 1 125 ? 46.122 65.975 -27.986 1.00 25.14 565 GLY E CA 1
ATOM 9384 C C . GLY E 1 125 ? 44.859 66.713 -28.290 1.00 26.85 565 GLY E C 1
ATOM 9385 O O . GLY E 1 125 ? 44.880 67.676 -29.048 1.00 27.15 565 GLY E O 1
ATOM 9386 N N . THR E 1 126 ? 43.752 66.286 -27.680 1.00 27.57 566 THR E N 1
ATOM 9387 C CA . THR E 1 126 ? 42.459 66.947 -27.868 1.00 26.12 566 THR E CA 1
ATOM 9388 C C . THR E 1 126 ? 41.904 67.399 -26.519 1.00 23.74 566 THR E C 1
ATOM 9389 O O . THR E 1 126 ? 42.232 66.845 -25.451 1.00 22.04 566 THR E O 1
ATOM 9393 N N . ALA E 1 127 ? 41.043 68.403 -26.583 1.00 25.06 567 ALA E N 1
ATOM 9394 C CA . ALA E 1 127 ? 40.169 68.744 -25.467 1.00 23.39 567 ALA E CA 1
ATOM 9395 C C . ALA E 1 127 ? 38.765 68.347 -25.913 1.00 25.12 567 ALA E C 1
ATOM 9396 O O . ALA E 1 127 ? 38.384 68.563 -27.071 1.00 23.02 567 ALA E O 1
ATOM 9398 N N . ARG E 1 128 ? 38.000 67.747 -25.032 1.00 26.09 568 ARG E N 1
ATOM 9399 C CA . ARG E 1 128 ? 36.624 67.358 -25.348 1.00 28.61 568 ARG E CA 1
ATOM 9400 C C . ARG E 1 128 ? 35.650 68.017 -24.427 1.00 28.91 568 ARG E C 1
ATOM 9401 O O . ARG E 1 128 ? 35.915 68.258 -23.274 1.00 31.35 568 ARG E O 1
ATOM 9409 N N . LEU E 1 129 ? 34.462 68.234 -24.944 1.00 28.97 569 LEU E N 1
ATOM 9410 C CA . LEU E 1 129 ? 33.332 68.764 -24.213 1.00 30.77 569 LEU E CA 1
ATOM 9411 C C . LEU E 1 129 ? 32.245 67.719 -24.225 1.00 31.33 569 LEU E C 1
ATOM 9412 O O . LEU E 1 129 ? 31.887 67.179 -25.285 1.00 34.46 569 LEU E O 1
ATOM 9417 N N . TRP E 1 130 ? 31.699 67.455 -23.048 1.00 29.16 570 TRP E N 1
ATOM 9418 C CA . TRP E 1 130 ? 30.651 66.460 -22.912 1.00 28.01 570 TRP E CA 1
ATOM 9419 C C . TRP E 1 130 ? 29.376 67.051 -22.411 1.00 26.82 570 TRP E C 1
ATOM 9420 O O . TRP E 1 130 ? 29.394 67.914 -21.546 1.00 23.59 570 TRP E O 1
ATOM 9431 N N . ASN E 1 131 ? 28.260 66.587 -22.973 1.00 30.57 571 ASN E N 1
ATOM 9432 C CA . ASN E 1 131 ? 26.949 67.104 -22.603 1.00 33.02 571 ASN E CA 1
ATOM 9433 C C . ASN E 1 131 ? 26.482 66.246 -21.439 1.00 30.25 571 ASN E C 1
ATOM 9434 O O . ASN E 1 131 ? 26.300 65.056 -21.581 1.00 30.95 571 ASN E O 1
ATOM 9439 N N . VAL E 1 132 ? 26.316 66.874 -20.283 1.00 30.32 572 VAL E N 1
ATOM 9440 C CA . VAL E 1 132 ? 25.932 66.192 -19.073 1.00 32.21 572 VAL E CA 1
ATOM 9441 C C . VAL E 1 132 ? 24.552 65.518 -19.101 1.00 33.76 572 VAL E C 1
ATOM 9442 O O . VAL E 1 132 ? 24.402 64.385 -18.647 1.00 36.17 572 VAL E O 1
ATOM 9446 N N . ALA E 1 133 ? 23.559 66.227 -19.613 1.00 32.77 573 ALA E N 1
ATOM 9447 C CA . ALA E 1 133 ? 22.194 65.716 -19.652 1.00 31.29 573 ALA E CA 1
ATOM 9448 C C . ALA E 1 133 ? 22.006 64.535 -20.569 1.00 36.88 573 ALA E C 1
ATOM 9449 O O . ALA E 1 133 ? 21.296 63.614 -20.240 1.00 36.81 573 ALA E O 1
ATOM 9451 N N . THR E 1 134 ? 22.604 64.586 -21.746 1.00 41.01 574 THR E N 1
ATOM 9452 C CA . THR E 1 134 ? 22.459 63.500 -22.719 1.00 40.42 574 THR E CA 1
ATOM 9453 C C . THR E 1 134 ? 23.590 62.479 -22.669 1.00 38.92 574 THR E C 1
ATOM 9454 O O . THR E 1 134 ? 23.488 61.419 -23.239 1.00 45.84 574 THR E O 1
ATOM 9458 N N . GLY E 1 135 ? 24.688 62.814 -22.032 1.00 33.07 575 GLY E N 1
ATOM 9459 C CA . GLY E 1 135 ? 25.800 61.890 -22.009 1.00 33.71 575 GLY E CA 1
ATOM 9460 C C . GLY E 1 135 ? 26.488 61.706 -23.351 1.00 36.95 575 GLY E C 1
ATOM 9461 O O . GLY E 1 135 ? 27.026 60.667 -23.639 1.00 44.63 575 GLY E O 1
ATOM 9462 N N . THR E 1 136 ? 26.436 62.704 -24.206 1.00 33.68 576 THR E N 1
ATOM 9463 C CA . THR E 1 136 ? 27.062 62.586 -25.505 1.00 33.23 576 THR E CA 1
ATOM 9464 C C . THR E 1 136 ? 28.242 63.539 -25.630 1.00 31.25 576 THR E C 1
ATOM 9465 O O . THR E 1 136 ? 28.419 64.456 -24.838 1.00 31.66 576 THR E O 1
ATOM 9469 N N . GLU E 1 137 ? 29.007 63.339 -26.679 1.00 28.90 577 GLU E N 1
ATOM 9470 C CA . GLU E 1 137 ? 30.099 64.242 -26.968 1.00 29.69 577 GLU E CA 1
ATOM 9471 C C . GLU E 1 137 ? 29.484 65.428 -27.692 1.00 30.73 577 GLU E C 1
ATOM 9472 O O . GLU E 1 137 ? 28.799 65.279 -28.672 1.00 35.02 577 GLU E O 1
ATOM 9478 N N . HIS E 1 138 ? 29.740 66.605 -27.195 1.00 27.72 578 HIS E N 1
ATOM 9479 C CA . HIS E 1 138 ? 29.307 67.818 -27.822 1.00 27.90 578 HIS E CA 1
ATOM 9480 C C . HIS E 1 138 ? 30.318 68.312 -28.861 1.00 30.50 578 HIS E C 1
ATOM 9481 O O . HIS E 1 138 ? 29.908 68.758 -29.915 1.00 34.17 578 HIS E O 1
ATOM 9488 N N . ALA E 1 139 ? 31.605 68.253 -28.534 1.00 27.26 579 ALA E N 1
ATOM 9489 C CA . ALA E 1 139 ? 32.619 68.736 -29.410 1.00 25.42 579 ALA E CA 1
ATOM 9490 C C . ALA E 1 139 ? 33.942 68.077 -29.065 1.00 25.35 579 ALA E C 1
ATOM 9491 O O . ALA E 1 139 ? 34.239 67.782 -27.931 1.00 24.29 579 ALA E O 1
ATOM 9493 N N . VAL E 1 140 ? 34.772 67.941 -30.091 1.00 26.28 580 VAL E N 1
ATOM 9494 C CA . VAL E 1 140 ? 36.151 67.659 -29.917 1.00 27.01 580 VAL E CA 1
ATOM 9495 C C . VAL E 1 140 ? 36.915 68.884 -30.400 1.00 25.07 580 VAL E C 1
ATOM 9496 O O . VAL E 1 140 ? 36.622 69.418 -31.409 1.00 25.12 580 VAL E O 1
ATOM 9500 N N . LEU E 1 141 ? 37.880 69.319 -29.613 1.00 27.32 581 LEU E N 1
ATOM 9501 C CA . LEU E 1 141 ? 38.646 70.518 -29.904 1.00 29.16 581 LEU E CA 1
ATOM 9502 C C . LEU E 1 141 ? 40.008 70.086 -30.361 1.00 32.62 581 LEU E C 1
ATOM 9503 O O . LEU E 1 141 ? 40.744 69.431 -29.600 1.00 36.30 581 LEU E O 1
ATOM 9508 N N . LYS E 1 142 ? 40.331 70.453 -31.600 1.00 35.89 582 LYS E N 1
ATOM 9509 C CA . LYS E 1 142 ? 41.557 70.034 -32.250 1.00 36.65 582 LYS E CA 1
ATOM 9510 C C . LYS E 1 142 ? 42.397 71.214 -32.666 1.00 36.78 582 LYS E C 1
ATOM 9511 O O . LYS E 1 142 ? 41.885 72.212 -33.168 1.00 36.70 582 LYS E O 1
ATOM 9517 N N . GLY E 1 143 ? 43.701 71.072 -32.483 1.00 36.50 583 GLY E N 1
ATOM 9518 C CA . GLY E 1 143 ? 44.624 72.145 -32.727 1.00 40.11 583 GLY E CA 1
ATOM 9519 C C . GLY E 1 143 ? 45.951 71.913 -32.074 1.00 43.61 583 GLY E C 1
ATOM 9520 O O . GLY E 1 143 ? 46.996 72.145 -32.663 1.00 51.36 583 GLY E O 1
ATOM 9521 N N . HIS E 1 144 ? 45.915 71.506 -30.829 1.00 38.42 584 HIS E N 1
ATOM 9522 C CA . HIS E 1 144 ? 47.128 71.277 -30.130 1.00 39.51 584 HIS E CA 1
ATOM 9523 C C . HIS E 1 144 ? 47.893 70.147 -30.807 1.00 42.13 584 HIS E C 1
ATOM 9524 O O . HIS E 1 144 ? 47.313 69.269 -31.416 1.00 42.90 584 HIS E O 1
ATOM 9531 N N . THR E 1 145 ? 49.210 70.203 -30.695 1.00 43.00 585 THR E N 1
ATOM 9532 C CA . THR E 1 145 ? 50.061 69.203 -31.280 1.00 41.06 585 THR E CA 1
ATOM 9533 C C . THR E 1 145 ? 50.696 68.305 -30.253 1.00 39.30 585 THR E C 1
ATOM 9534 O O . THR E 1 145 ? 51.484 67.459 -30.590 1.00 41.09 585 THR E O 1
ATOM 9538 N N . ASP E 1 146 ? 50.358 68.488 -28.997 1.00 34.67 586 ASP E N 1
ATOM 9539 C CA . ASP E 1 146 ? 50.919 67.663 -27.936 1.00 36.06 586 ASP E CA 1
ATOM 9540 C C . ASP E 1 146 ? 49.921 67.478 -26.801 1.00 32.74 586 ASP E C 1
ATOM 9541 O O . ASP E 1 146 ? 48.797 67.960 -26.893 1.00 31.04 586 ASP E O 1
ATOM 9546 N N . TYR E 1 147 ? 50.322 66.791 -25.732 1.00 31.50 587 TYR E N 1
ATOM 9547 C CA . TYR E 1 147 ? 49.413 66.548 -24.602 1.00 30.80 587 TYR E CA 1
ATOM 9548 C C . TYR E 1 147 ? 48.696 67.817 -24.169 1.00 30.64 587 TYR E C 1
ATOM 9549 O O . TYR E 1 147 ? 49.279 68.879 -24.129 1.00 28.51 587 TYR E O 1
ATOM 9558 N N . VAL E 1 148 ? 47.409 67.693 -23.859 1.00 34.53 588 VAL E N 1
ATOM 9559 C CA . VAL E 1 148 ? 46.614 68.755 -23.239 1.00 36.40 588 VAL E CA 1
ATOM 9560 C C . VAL E 1 148 ? 46.605 68.458 -21.735 1.00 35.71 588 VAL E C 1
ATOM 9561 O O . VAL E 1 148 ? 46.053 67.453 -21.297 1.00 37.71 588 VAL E O 1
ATOM 9565 N N . TYR E 1 149 ? 47.215 69.331 -20.954 1.00 36.34 589 TYR E N 1
ATOM 9566 C CA . TYR E 1 149 ? 47.390 69.071 -19.516 1.00 32.04 589 TYR E CA 1
ATOM 9567 C C . TYR E 1 149 ? 46.305 69.752 -18.687 1.00 28.94 589 TYR E C 1
ATOM 9568 O O . TYR E 1 149 ? 45.969 69.258 -17.603 1.00 26.51 589 TYR E O 1
ATOM 9577 N N . ALA E 1 150 ? 45.759 70.852 -19.195 1.00 28.98 590 ALA E N 1
ATOM 9578 C CA . ALA E 1 150 ? 44.739 71.572 -18.464 1.00 26.81 590 ALA E CA 1
ATOM 9579 C C . ALA E 1 150 ? 43.631 72.149 -19.306 1.00 26.98 590 ALA E C 1
ATOM 9580 O O . ALA E 1 150 ? 43.833 72.480 -20.473 1.00 25.67 590 ALA E O 1
ATOM 9582 N N . VAL E 1 151 ? 42.451 72.229 -18.699 1.00 25.13 591 VAL E N 1
ATOM 9583 C CA . VAL E 1 151 ? 41.280 72.846 -19.297 1.00 25.41 591 VAL E CA 1
ATOM 9584 C C . VAL E 1 151 ? 40.554 73.630 -18.228 1.00 29.42 591 VAL E C 1
ATOM 9585 O O . VAL E 1 151 ? 40.494 73.211 -17.047 1.00 33.87 591 VAL E O 1
ATOM 9589 N N . ALA E 1 152 ? 39.981 74.759 -18.630 1.00 28.55 592 ALA E N 1
ATOM 9590 C CA . ALA E 1 152 ? 39.184 75.545 -17.696 1.00 25.63 592 ALA E CA 1
ATOM 9591 C C . ALA E 1 152 ? 38.139 76.361 -18.419 1.00 25.42 592 ALA E C 1
ATOM 9592 O O . ALA E 1 152 ? 38.404 76.897 -19.473 1.00 24.54 592 ALA E O 1
ATOM 9594 N N . PHE E 1 153 ? 36.961 76.446 -17.841 1.00 28.42 593 PHE E N 1
ATOM 9595 C CA . PHE E 1 153 ? 35.893 77.262 -18.392 1.00 28.92 593 PHE E CA 1
ATOM 9596 C C . PHE E 1 153 ? 36.042 78.699 -17.942 1.00 27.24 593 PHE E C 1
ATOM 9597 O O . PHE E 1 153 ? 36.383 78.955 -16.800 1.00 24.14 593 PHE E O 1
ATOM 9605 N N . SER E 1 154 ? 35.719 79.630 -18.837 1.00 27.32 594 SER E N 1
ATOM 9606 C CA . SER E 1 154 ? 35.572 81.026 -18.465 1.00 26.11 594 SER E CA 1
ATOM 9607 C C . SER E 1 154 ? 34.334 81.130 -17.575 1.00 28.79 594 SER E C 1
ATOM 9608 O O . SER E 1 154 ? 33.392 80.353 -17.712 1.00 29.47 594 SER E O 1
ATOM 9611 N N . PRO E 1 155 ? 34.346 82.065 -16.610 1.00 30.55 595 PRO E N 1
ATOM 9612 C CA . PRO E 1 155 ? 33.227 82.098 -15.634 1.00 32.78 595 PRO E CA 1
ATOM 9613 C C . PRO E 1 155 ? 31.860 82.338 -16.280 1.00 37.06 595 PRO E C 1
ATOM 9614 O O . PRO E 1 155 ? 30.863 81.800 -15.773 1.00 42.73 595 PRO E O 1
ATOM 9618 N N . ASP E 1 156 ? 31.803 83.114 -17.381 1.00 35.93 596 ASP E N 1
ATOM 9619 C CA . ASP E 1 156 ? 30.548 83.244 -18.129 1.00 37.91 596 ASP E CA 1
ATOM 9620 C C . ASP E 1 156 ? 30.117 81.981 -18.894 1.00 40.33 596 ASP E C 1
ATOM 9621 O O . ASP E 1 156 ? 29.087 81.987 -19.541 1.00 47.27 596 ASP E O 1
ATOM 9626 N N . GLY E 1 157 ? 30.938 80.934 -18.866 1.00 38.17 597 GLY E N 1
ATOM 9627 C CA . GLY E 1 157 ? 30.609 79.649 -19.484 1.00 40.36 597 GLY E CA 1
ATOM 9628 C C . GLY E 1 157 ? 30.698 79.585 -21.003 1.00 36.69 597 GLY E C 1
ATOM 9629 O O . GLY E 1 157 ? 30.508 78.507 -21.577 1.00 34.11 597 GLY E O 1
ATOM 9630 N N . SER E 1 158 ? 30.998 80.721 -21.646 1.00 35.97 598 SER E N 1
ATOM 9631 C CA . SER E 1 158 ? 31.051 80.832 -23.093 1.00 34.17 598 SER E CA 1
ATOM 9632 C C . SER E 1 158 ? 32.336 80.260 -23.694 1.00 35.32 598 SER E C 1
ATOM 9633 O O . SER E 1 158 ? 32.349 79.882 -24.866 1.00 33.36 598 SER E O 1
ATOM 9636 N N . MET E 1 159 ? 33.433 80.277 -22.923 1.00 35.11 599 MET E N 1
ATOM 9637 C CA . MET E 1 159 ? 34.739 79.890 -23.433 1.00 32.60 599 MET E CA 1
ATOM 9638 C C . MET E 1 159 ? 35.348 78.794 -22.582 1.00 29.81 599 MET E C 1
ATOM 9639 O O . MET E 1 159 ? 35.099 78.730 -21.366 1.00 32.65 599 MET E O 1
ATOM 9644 N N . VAL E 1 160 ? 36.165 77.957 -23.220 1.00 29.97 600 VAL E N 1
ATOM 9645 C CA . VAL E 1 160 ? 37.024 77.024 -22.499 1.00 27.61 600 VAL E CA 1
ATOM 9646 C C . VAL E 1 160 ? 38.465 77.301 -22.951 1.00 27.56 600 VAL E C 1
ATOM 9647 O O . VAL E 1 160 ? 38.725 77.588 -24.141 1.00 24.47 600 VAL E O 1
ATOM 9651 N N . ALA E 1 161 ? 39.394 77.214 -22.008 1.00 25.62 601 ALA E N 1
ATOM 9652 C CA . ALA E 1 161 ? 40.818 77.380 -22.277 1.00 25.32 601 ALA E CA 1
ATOM 9653 C C . ALA E 1 161 ? 41.501 76.034 -22.121 1.00 26.17 601 ALA E C 1
ATOM 9654 O O . ALA E 1 161 ? 41.217 75.307 -21.183 1.00 26.44 601 ALA E O 1
ATOM 9656 N N . SER E 1 162 ? 42.432 75.725 -23.014 1.00 27.32 602 SER E N 1
ATOM 9657 C CA . SER E 1 162 ? 43.191 74.483 -22.912 1.00 27.50 602 SER E CA 1
ATOM 9658 C C . SER E 1 162 ? 44.696 74.727 -22.893 1.00 28.17 602 SER E C 1
ATOM 9659 O O . SER E 1 162 ? 45.206 75.544 -23.666 1.00 25.23 602 SER E O 1
ATOM 9662 N N . GLY E 1 163 ? 45.378 74.030 -21.972 1.00 33.78 603 GLY E N 1
ATOM 9663 C CA . GLY E 1 163 ? 46.815 74.146 -21.757 1.00 34.69 603 GLY E CA 1
ATOM 9664 C C . GLY E 1 163 ? 47.545 72.911 -22.237 1.00 32.44 603 GLY E C 1
ATOM 9665 O O . GLY E 1 163 ? 47.225 71.807 -21.834 1.00 33.18 603 GLY E O 1
ATOM 9666 N N . SER E 1 164 ? 48.543 73.100 -23.086 1.00 34.66 604 SER E N 1
ATOM 9667 C CA . SER E 1 164 ? 49.225 71.966 -23.653 1.00 33.14 604 SER E CA 1
ATOM 9668 C C . SER E 1 164 ? 50.719 72.000 -23.555 1.00 37.86 604 SER E C 1
ATOM 9669 O O . SER E 1 164 ? 51.334 73.053 -23.470 1.00 44.70 604 SER E O 1
ATOM 9672 N N . ARG E 1 165 ? 51.294 70.805 -23.610 1.00 40.87 605 ARG E N 1
ATOM 9673 C CA . ARG E 1 165 ? 52.746 70.619 -23.676 1.00 41.50 605 ARG E CA 1
ATOM 9674 C C . ARG E 1 165 ? 53.391 71.249 -24.928 1.00 41.09 605 ARG E C 1
ATOM 9675 O O . ARG E 1 165 ? 54.580 71.466 -24.930 1.00 40.03 605 ARG E O 1
ATOM 9683 N N . ASP E 1 166 ? 52.592 71.567 -25.942 1.00 41.15 606 ASP E N 1
ATOM 9684 C CA . ASP E 1 166 ? 53.078 72.219 -27.161 1.00 45.18 606 ASP E CA 1
ATOM 9685 C C . ASP E 1 166 ? 53.385 73.704 -26.951 1.00 44.65 606 ASP E C 1
ATOM 9686 O O . ASP E 1 166 ? 53.695 74.428 -27.899 1.00 41.22 606 ASP E O 1
ATOM 9691 N N . GLY E 1 167 ? 53.282 74.141 -25.700 1.00 42.40 607 GLY E N 1
ATOM 9692 C CA . GLY E 1 167 ? 53.584 75.504 -25.340 1.00 40.98 607 GLY E CA 1
ATOM 9693 C C . GLY E 1 167 ? 52.547 76.516 -25.759 1.00 42.83 607 GLY E C 1
ATOM 9694 O O . GLY E 1 167 ? 52.839 77.689 -25.892 1.00 50.34 607 GLY E O 1
ATOM 9695 N N . THR E 1 168 ? 51.304 76.078 -25.888 1.00 40.40 608 THR E N 1
ATOM 9696 C CA . THR E 1 168 ? 50.233 76.988 -26.224 1.00 39.27 608 THR E CA 1
ATOM 9697 C C . THR E 1 168 ? 49.047 76.863 -25.322 1.00 38.49 608 THR E C 1
ATOM 9698 O O . THR E 1 168 ? 48.820 75.834 -24.683 1.00 38.42 608 THR E O 1
ATOM 9702 N N . ILE E 1 169 ? 48.311 77.958 -25.255 1.00 37.91 609 ILE E N 1
ATOM 9703 C CA . ILE E 1 169 ? 47.081 78.016 -24.521 1.00 35.71 609 ILE E CA 1
ATOM 9704 C C . ILE E 1 169 ? 46.070 78.356 -25.582 1.00 35.75 609 ILE E C 1
ATOM 9705 O O . ILE E 1 169 ? 46.204 79.366 -26.239 1.00 39.12 609 ILE E O 1
ATOM 9710 N N . ARG E 1 170 ? 45.058 77.516 -25.739 1.00 34.33 610 ARG E N 1
ATOM 9711 C CA . ARG E 1 170 ? 44.045 77.762 -26.747 1.00 34.86 610 ARG E CA 1
ATOM 9712 C C . ARG E 1 170 ? 42.696 78.073 -26.122 1.00 35.78 610 ARG E C 1
ATOM 9713 O O . ARG E 1 170 ? 42.372 77.548 -25.066 1.00 33.60 610 ARG E O 1
ATOM 9721 N N . LEU E 1 171 ? 41.964 78.994 -26.759 1.00 36.34 611 LEU E N 1
ATOM 9722 C CA . LEU E 1 171 ? 40.650 79.470 -26.261 1.00 34.13 611 LEU E CA 1
ATOM 9723 C C . LEU E 1 171 ? 39.625 79.095 -27.306 1.00 34.15 611 LEU E C 1
ATOM 9724 O O . LEU E 1 171 ? 39.790 79.353 -28.509 1.00 32.28 611 LEU E O 1
ATOM 9729 N N . TRP E 1 172 ? 38.575 78.436 -26.852 1.00 35.33 612 TRP E N 1
ATOM 9730 C CA . TRP E 1 172 ? 37.570 77.997 -27.765 1.00 36.72 612 TRP E CA 1
ATOM 9731 C C . TRP E 1 172 ? 36.218 78.436 -27.301 1.00 40.10 612 TRP E C 1
ATOM 9732 O O . TRP E 1 172 ? 35.961 78.574 -26.116 1.00 40.86 612 TRP E O 1
ATOM 9743 N N . ASP E 1 173 ? 35.365 78.666 -28.283 1.00 47.22 613 ASP E N 1
ATOM 9744 C CA . ASP E 1 173 ? 33.962 78.880 -28.071 1.00 43.59 613 ASP E CA 1
ATOM 9745 C C . ASP E 1 173 ? 33.310 77.553 -27.724 1.00 33.78 613 ASP E C 1
ATOM 9746 O O . ASP E 1 173 ? 33.391 76.587 -28.480 1.00 33.63 613 ASP E O 1
ATOM 9751 N N . VAL E 1 174 ? 32.659 77.504 -26.581 1.00 30.92 614 VAL E N 1
ATOM 9752 C CA . VAL E 1 174 ? 31.944 76.294 -26.144 1.00 31.82 614 VAL E CA 1
ATOM 9753 C C . VAL E 1 174 ? 30.806 75.932 -27.108 1.00 33.90 614 VAL E C 1
ATOM 9754 O O . VAL E 1 174 ? 30.646 74.766 -27.431 1.00 39.55 614 VAL E O 1
ATOM 9758 N N . ALA E 1 175 ? 30.039 76.932 -27.554 1.00 31.99 615 ALA E N 1
ATOM 9759 C CA . ALA E 1 175 ? 28.842 76.697 -28.371 1.00 33.76 615 ALA E CA 1
ATOM 9760 C C . ALA E 1 175 ? 29.151 76.014 -29.702 1.00 34.08 615 ALA E C 1
ATOM 9761 O O . ALA E 1 175 ? 28.496 75.022 -30.083 1.00 35.08 615 ALA E O 1
ATOM 9763 N N . THR E 1 176 ? 30.134 76.564 -30.398 1.00 35.71 616 THR E N 1
ATOM 9764 C CA . THR E 1 176 ? 30.471 76.099 -31.743 1.00 33.88 616 THR E CA 1
ATOM 9765 C C . THR E 1 176 ? 31.713 75.209 -31.771 1.00 34.37 616 THR E C 1
ATOM 9766 O O . THR E 1 176 ? 32.029 74.618 -32.807 1.00 32.63 616 THR E O 1
ATOM 9770 N N . GLY E 1 177 ? 32.460 75.131 -30.686 1.00 35.32 617 GLY E N 1
ATOM 9771 C CA . GLY E 1 177 ? 33.722 74.346 -30.705 1.00 36.35 617 GLY E CA 1
ATOM 9772 C C . GLY E 1 177 ? 34.831 74.965 -31.538 1.00 34.83 617 GLY E C 1
ATOM 9773 O O . GLY E 1 177 ? 35.794 74.307 -31.859 1.00 36.11 617 GLY E O 1
ATOM 9774 N N . LYS E 1 178 ? 34.733 76.250 -31.778 1.00 36.95 618 LYS E N 1
ATOM 9775 C CA . LYS E 1 178 ? 35.638 76.943 -32.658 1.00 43.65 618 LYS E CA 1
ATOM 9776 C C . LYS E 1 178 ? 36.767 77.571 -31.882 1.00 43.17 618 LYS E C 1
ATOM 9777 O O . LYS E 1 178 ? 36.502 78.195 -30.868 1.00 36.66 618 LYS E O 1
ATOM 9783 N N . GLU E 1 179 ? 37.994 77.479 -32.397 1.00 43.68 619 GLU E N 1
ATOM 9784 C CA . GLU E 1 179 ? 39.146 78.086 -31.753 1.00 45.89 619 GLU E CA 1
ATOM 9785 C C . GLU E 1 179 ? 39.087 79.580 -32.024 1.00 44.68 619 GLU E C 1
ATOM 9786 O O . GLU E 1 179 ? 38.882 79.977 -33.156 1.00 43.19 619 GLU E O 1
ATOM 9792 N N . ARG E 1 180 ? 39.235 80.372 -30.968 1.00 47.75 620 ARG E N 1
ATOM 9793 C CA . ARG E 1 180 ? 39.158 81.829 -31.040 1.00 51.18 620 ARG E CA 1
ATOM 9794 C C . ARG E 1 180 ? 40.506 82.513 -30.940 1.00 50.62 620 ARG E C 1
ATOM 9795 O O . ARG E 1 180 ? 40.721 83.521 -31.595 1.00 48.35 620 ARG E O 1
ATOM 9803 N N . ASP E 1 181 ? 41.362 82.020 -30.049 1.00 49.85 621 ASP E N 1
ATOM 9804 C CA . ASP E 1 181 ? 42.691 82.560 -29.838 1.00 48.52 621 ASP E CA 1
ATOM 9805 C C . ASP E 1 181 ? 43.661 81.453 -29.480 1.00 41.60 621 ASP E C 1
ATOM 9806 O O . ASP E 1 181 ? 43.297 80.436 -28.940 1.00 37.84 621 ASP E O 1
ATOM 9811 N N . VAL E 1 182 ? 44.935 81.742 -29.742 1.00 40.84 622 VAL E N 1
ATOM 9812 C CA . VAL E 1 182 ? 46.062 80.966 -29.298 1.00 38.43 622 VAL E CA 1
ATOM 9813 C C . VAL E 1 182 ? 46.963 81.943 -28.587 1.00 38.71 622 VAL E C 1
ATOM 9814 O O . VAL E 1 182 ? 47.385 82.915 -29.160 1.00 38.80 622 VAL E O 1
ATOM 9818 N N . LEU E 1 183 ? 47.287 81.622 -27.346 1.00 38.13 623 LEU E N 1
ATOM 9819 C CA . LEU E 1 183 ? 48.224 82.376 -26.546 1.00 39.55 623 LEU E CA 1
ATOM 9820 C C . LEU E 1 183 ? 49.514 81.575 -26.624 1.00 44.21 623 LEU E C 1
ATOM 9821 O O . LEU E 1 183 ? 49.538 80.385 -26.348 1.00 40.50 623 LEU E O 1
ATOM 9826 N N . GLN E 1 184 ? 50.602 82.240 -26.977 1.00 48.02 624 GLN E N 1
ATOM 9827 C CA . GLN E 1 184 ? 51.858 81.553 -27.087 1.00 50.15 624 GLN E CA 1
ATOM 9828 C C . GLN E 1 184 ? 52.649 81.621 -25.793 1.00 45.61 624 GLN E C 1
ATOM 9829 O O . GLN E 1 184 ? 52.785 82.680 -25.186 1.00 45.60 624 GLN E O 1
ATOM 9835 N N . ALA E 1 185 ? 53.225 80.496 -25.402 1.00 44.36 625 ALA E N 1
ATOM 9836 C CA . ALA E 1 185 ? 54.104 80.436 -24.210 1.00 51.06 625 ALA E CA 1
ATOM 9837 C C . ALA E 1 185 ? 55.344 79.594 -24.498 1.00 67.96 625 ALA E C 1
ATOM 9838 O O . ALA E 1 185 ? 55.548 78.431 -24.170 1.00 66.20 625 ALA E O 1
ATOM 9840 N N . PRO E 1 186 ? 56.226 80.270 -25.139 1.00 78.82 626 PRO E N 1
ATOM 9841 C CA . PRO E 1 186 ? 57.308 79.590 -25.684 1.00 78.44 626 PRO E CA 1
ATOM 9842 C C . PRO E 1 186 ? 58.390 79.236 -24.720 1.00 77.08 626 PRO E C 1
ATOM 9843 O O . PRO E 1 186 ? 58.593 79.901 -23.717 1.00 76.12 626 PRO E O 1
ATOM 9847 N N . ALA E 1 187 ? 59.007 78.118 -25.031 1.00 75.27 627 ALA E N 1
ATOM 9848 C CA . ALA E 1 187 ? 60.018 77.513 -24.245 1.00 68.29 627 ALA E CA 1
ATOM 9849 C C . ALA E 1 187 ? 59.358 76.779 -23.121 1.00 64.26 627 ALA E C 1
ATOM 9850 O O . ALA E 1 187 ? 60.022 76.511 -22.166 1.00 60.72 627 ALA E O 1
ATOM 9852 N N . GLU E 1 188 ? 58.061 76.539 -23.175 1.00 54.41 628 GLU E N 1
ATOM 9853 C CA . GLU E 1 188 ? 57.451 75.909 -22.061 1.00 52.95 628 GLU E CA 1
ATOM 9854 C C . GLU E 1 188 ? 56.321 75.009 -22.299 1.00 52.50 628 GLU E C 1
ATOM 9855 O O . GLU E 1 188 ? 55.548 75.194 -23.212 1.00 53.26 628 GLU E O 1
ATOM 9861 N N . ASN E 1 189 ? 56.200 74.073 -21.376 1.00 46.58 629 ASN E N 1
ATOM 9862 C CA . ASN E 1 189 ? 55.105 73.156 -21.327 1.00 45.65 629 ASN E CA 1
ATOM 9863 C C . ASN E 1 189 ? 54.086 73.713 -20.349 1.00 43.45 629 ASN E C 1
ATOM 9864 O O . ASN E 1 189 ? 54.391 73.932 -19.185 1.00 42.02 629 ASN E O 1
ATOM 9869 N N . VAL E 1 190 ? 52.866 73.937 -20.819 1.00 36.33 630 VAL E N 1
ATOM 9870 C CA . VAL E 1 190 ? 51.838 74.459 -19.951 1.00 34.28 630 VAL E CA 1
ATOM 9871 C C . VAL E 1 190 ? 51.261 73.267 -19.234 1.00 34.58 630 VAL E C 1
ATOM 9872 O O . VAL E 1 190 ? 50.720 72.387 -19.865 1.00 33.74 630 VAL E O 1
ATOM 9876 N N . VAL E 1 191 ? 51.386 73.248 -17.909 1.00 33.77 631 VAL E N 1
ATOM 9877 C CA . VAL E 1 191 ? 50.965 72.094 -17.119 1.00 37.37 631 VAL E CA 1
ATOM 9878 C C . VAL E 1 191 ? 49.678 72.362 -16.332 1.00 35.64 631 VAL E C 1
ATOM 9879 O O . VAL E 1 191 ? 49.054 71.402 -15.893 1.00 31.40 631 VAL E O 1
ATOM 9883 N N . SER E 1 192 ? 49.290 73.620 -16.139 1.00 32.89 632 SER E N 1
ATOM 9884 C CA . SER E 1 192 ? 48.073 73.927 -15.412 1.00 29.68 632 SER E CA 1
ATOM 9885 C C . SER E 1 192 ? 47.449 75.234 -15.864 1.00 28.99 632 SER E C 1
ATOM 9886 O O . SER E 1 192 ? 48.146 76.104 -16.369 1.00 30.98 632 SER E O 1
ATOM 9889 N N . LEU E 1 193 ? 46.136 75.350 -15.684 1.00 28.46 633 LEU E N 1
ATOM 9890 C CA . LEU E 1 193 ? 45.393 76.539 -16.065 1.00 30.63 633 LEU E CA 1
ATOM 9891 C C . LEU E 1 193 ? 44.245 76.883 -15.127 1.00 31.31 633 LEU E C 1
ATOM 9892 O O . LEU E 1 193 ? 43.590 75.988 -14.622 1.00 32.27 633 LEU E O 1
ATOM 9897 N N . ALA E 1 194 ? 43.961 78.172 -14.962 1.00 26.49 634 ALA E N 1
ATOM 9898 C CA . ALA E 1 194 ? 42.845 78.601 -14.155 1.00 23.27 634 ALA E CA 1
ATOM 9899 C C . ALA E 1 194 ? 42.406 80.000 -14.558 1.00 26.86 634 ALA E C 1
ATOM 9900 O O . ALA E 1 194 ? 43.223 80.870 -14.817 1.00 28.15 634 ALA E O 1
ATOM 9902 N N . PHE E 1 195 ? 41.088 80.222 -14.512 1.00 28.16 635 PHE E N 1
ATOM 9903 C CA . PHE E 1 195 ? 40.516 81.525 -14.721 1.00 22.80 635 PHE E CA 1
ATOM 9904 C C . PHE E 1 195 ? 40.308 82.189 -13.372 1.00 23.08 635 PHE E C 1
ATOM 9905 O O . PHE E 1 195 ? 40.047 81.567 -12.393 1.00 27.78 635 PHE E O 1
ATOM 9913 N N . SER E 1 196 ? 40.417 83.492 -13.336 1.00 22.56 636 SER E N 1
ATOM 9914 C CA . SER E 1 196 ? 39.988 84.224 -12.157 1.00 23.01 636 SER E CA 1
ATOM 9915 C C . SER E 1 196 ? 38.425 84.201 -12.137 1.00 22.04 636 SER E C 1
ATOM 9916 O O . SER E 1 196 ? 37.790 84.206 -13.156 1.00 19.82 636 SER E O 1
ATOM 9919 N N . PRO E 1 197 ? 37.815 84.251 -10.965 1.00 23.00 637 PRO E N 1
ATOM 9920 C CA . PRO E 1 197 ? 36.334 84.164 -10.941 1.00 22.20 637 PRO E CA 1
ATOM 9921 C C . PRO E 1 197 ? 35.636 85.290 -11.685 1.00 24.26 637 PRO E C 1
ATOM 9922 O O . PRO E 1 197 ? 34.536 85.090 -12.162 1.00 28.52 637 PRO E O 1
ATOM 9926 N N . ASP E 1 198 ? 36.261 86.463 -11.757 1.00 22.99 638 ASP E N 1
ATOM 9927 C CA . ASP E 1 198 ? 35.728 87.577 -12.570 1.00 22.31 638 ASP E CA 1
ATOM 9928 C C . ASP E 1 198 ? 35.960 87.416 -14.061 1.00 23.36 638 ASP E C 1
ATOM 9929 O O . ASP E 1 198 ? 35.424 88.173 -14.826 1.00 25.62 638 ASP E O 1
ATOM 9934 N N . GLY E 1 199 ? 36.773 86.452 -14.475 1.00 24.11 639 GLY E N 1
ATOM 9935 C CA . GLY E 1 199 ? 37.021 86.222 -15.890 1.00 25.19 639 GLY E CA 1
ATOM 9936 C C . GLY E 1 199 ? 38.000 87.199 -16.539 1.00 24.76 639 GLY E C 1
ATOM 9937 O O . GLY E 1 199 ? 38.183 87.139 -17.752 1.00 26.94 639 GLY E O 1
ATOM 9938 N N . SER E 1 200 ? 38.603 88.095 -15.752 1.00 25.42 640 SER E N 1
ATOM 9939 C CA . SER E 1 200 ? 39.514 89.090 -16.278 1.00 25.24 640 SER E CA 1
ATOM 9940 C C . SER E 1 200 ? 40.919 88.560 -16.481 1.00 27.22 640 SER E C 1
ATOM 9941 O O . SER E 1 200 ? 41.661 89.061 -17.346 1.00 29.51 640 SER E O 1
ATOM 9944 N N . MET E 1 201 ? 41.274 87.541 -15.691 1.00 25.42 641 MET E N 1
ATOM 9945 C CA . MET E 1 201 ? 42.622 87.021 -15.728 1.00 26.46 641 MET E CA 1
ATOM 9946 C C . MET E 1 201 ? 42.696 85.542 -15.941 1.00 27.14 641 MET E C 1
ATOM 9947 O O . MET E 1 201 ? 41.770 84.824 -15.626 1.00 30.09 641 MET E O 1
ATOM 9952 N N . LEU E 1 202 ? 43.806 85.099 -16.491 1.00 29.06 642 LEU E N 1
ATOM 9953 C CA . LEU E 1 202 ? 44.107 83.700 -16.661 1.00 28.83 642 LEU E CA 1
ATOM 9954 C C . LEU E 1 202 ? 45.518 83.418 -16.172 1.00 28.73 642 LEU E C 1
ATOM 9955 O O . LEU E 1 202 ? 46.445 84.214 -16.340 1.00 26.72 642 LEU E O 1
ATOM 9960 N N . VAL E 1 203 ? 45.686 82.270 -15.544 1.00 29.22 643 VAL E N 1
ATOM 9961 C CA . VAL E 1 203 ? 46.962 81.928 -14.999 1.00 28.72 643 VAL E CA 1
ATOM 9962 C C . VAL E 1 203 ? 47.348 80.551 -15.457 1.00 29.37 643 VAL E C 1
ATOM 9963 O O . VAL E 1 203 ? 46.493 79.684 -15.589 1.00 28.69 643 VAL E O 1
ATOM 9967 N N . HIS E 1 204 ? 48.630 80.357 -15.714 1.00 31.00 644 HIS E N 1
ATOM 9968 C CA . HIS E 1 204 ? 49.135 79.060 -16.155 1.00 34.20 644 HIS E CA 1
ATOM 9969 C C . HIS E 1 204 ? 50.422 78.675 -15.437 1.00 35.18 644 HIS E C 1
ATOM 9970 O O . HIS E 1 204 ? 51.239 79.516 -15.098 1.00 31.05 644 HIS E O 1
ATOM 9977 N N . GLY E 1 205 ? 50.551 77.382 -15.187 1.00 36.49 645 GLY E N 1
ATOM 9978 C CA . GLY E 1 205 ? 51.690 76.840 -14.503 1.00 34.70 645 GLY E CA 1
ATOM 9979 C C . GLY E 1 205 ? 52.624 76.196 -15.502 1.00 36.72 645 GLY E C 1
ATOM 9980 O O . GLY E 1 205 ? 52.208 75.441 -16.381 1.00 38.47 645 GLY E O 1
ATOM 9981 N N . SER E 1 206 ? 53.891 76.511 -15.370 1.00 39.45 646 SER E N 1
ATOM 9982 C CA . SER E 1 206 ? 54.896 75.959 -16.226 1.00 45.08 646 SER E CA 1
ATOM 9983 C C . SER E 1 206 ? 55.961 75.314 -15.366 1.00 48.03 646 SER E C 1
ATOM 9984 O O . SER E 1 206 ? 55.717 74.966 -14.216 1.00 49.60 646 SER E O 1
ATOM 9987 N N . ASP E 1 207 ? 57.132 75.106 -15.944 1.00 52.75 647 ASP E N 1
ATOM 9988 C CA . ASP E 1 207 ? 58.243 74.560 -15.187 1.00 55.73 647 ASP E CA 1
ATOM 9989 C C . ASP E 1 207 ? 58.899 75.653 -14.352 1.00 57.02 647 ASP E C 1
ATOM 9990 O O . ASP E 1 207 ? 59.649 76.454 -14.862 1.00 73.83 647 ASP E O 1
ATOM 9995 N N . SER E 1 208 ? 58.569 75.671 -13.069 1.00 47.54 648 SER E N 1
ATOM 9996 C CA . SER E 1 208 ? 59.149 76.606 -12.087 1.00 51.33 648 SER E CA 1
ATOM 9997 C C . SER E 1 208 ? 58.507 77.971 -12.065 1.00 44.35 648 SER E C 1
ATOM 9998 O O . SER E 1 208 ? 58.830 78.814 -11.249 1.00 39.58 648 SER E O 1
ATOM 10001 N N . THR E 1 209 ? 57.612 78.188 -13.001 1.00 49.19 649 THR E N 1
ATOM 10002 C CA . THR E 1 209 ? 57.034 79.490 -13.178 1.00 56.50 649 THR E CA 1
ATOM 10003 C C . THR E 1 209 ? 55.517 79.527 -13.337 1.00 48.27 649 THR E C 1
ATOM 10004 O O . THR E 1 209 ? 54.905 78.603 -13.828 1.00 46.89 649 THR E O 1
ATOM 10008 N N . VAL E 1 210 ? 54.939 80.629 -12.892 1.00 47.04 650 VAL E N 1
ATOM 10009 C CA . VAL E 1 210 ? 53.518 80.852 -12.958 1.00 44.99 650 VAL E CA 1
ATOM 10010 C C . VAL E 1 210 ? 53.303 82.145 -13.708 1.00 44.41 650 VAL E C 1
ATOM 10011 O O . VAL E 1 210 ? 53.834 83.182 -13.330 1.00 42.25 650 VAL E O 1
ATOM 10015 N N . HIS E 1 211 ? 52.501 82.084 -14.764 1.00 43.06 651 HIS E N 1
ATOM 10016 C CA . HIS E 1 211 ? 52.233 83.252 -15.582 1.00 37.34 651 HIS E CA 1
ATOM 10017 C C . HIS E 1 211 ? 50.807 83.788 -15.429 1.00 37.83 651 HIS E C 1
ATOM 10018 O O . HIS E 1 211 ? 49.878 83.037 -15.254 1.00 39.67 651 HIS E O 1
ATOM 10025 N N . LEU E 1 212 ? 50.666 85.103 -15.533 1.00 34.77 652 LEU E N 1
ATOM 10026 C CA . LEU E 1 212 ? 49.399 85.769 -15.490 1.00 31.65 652 LEU E CA 1
ATOM 10027 C C . LEU E 1 212 ? 49.109 86.431 -16.834 1.00 33.65 652 LEU E C 1
ATOM 10028 O O . LEU E 1 212 ? 49.952 87.114 -17.377 1.00 39.67 652 LEU E O 1
ATOM 10033 N N . TRP E 1 213 ? 47.904 86.231 -17.328 1.00 30.34 653 TRP E N 1
ATOM 10034 C CA . TRP E 1 213 ? 47.479 86.814 -18.558 1.00 32.51 653 TRP E CA 1
ATOM 10035 C C . TRP E 1 213 ? 46.225 87.668 -18.397 1.00 30.71 653 TRP E C 1
ATOM 10036 O O . TRP E 1 213 ? 45.308 87.315 -17.670 1.00 30.44 653 TRP E O 1
ATOM 10047 N N . ASP E 1 214 ? 46.179 88.765 -19.126 1.00 29.67 654 ASP E N 1
ATOM 10048 C CA . ASP E 1 214 ? 44.996 89.579 -19.232 1.00 31.38 654 ASP E CA 1
ATOM 10049 C C . ASP E 1 214 ? 44.151 88.915 -20.311 1.00 34.42 654 ASP E C 1
ATOM 10050 O O . ASP E 1 214 ? 44.557 88.852 -21.503 1.00 40.42 654 ASP E O 1
ATOM 10055 N N . VAL E 1 215 ? 42.963 88.462 -19.945 1.00 34.95 655 VAL E N 1
ATOM 10056 C CA . VAL E 1 215 ? 42.118 87.755 -20.889 1.00 33.70 655 VAL E CA 1
ATOM 10057 C C . VAL E 1 215 ? 41.643 88.666 -22.045 1.00 35.31 655 VAL E C 1
ATOM 10058 O O . VAL E 1 215 ? 41.675 88.264 -23.184 1.00 33.81 655 VAL E O 1
ATOM 10062 N N . ALA E 1 216 ? 41.162 89.858 -21.738 1.00 36.66 656 ALA E N 1
ATOM 10063 C CA . ALA E 1 216 ? 40.855 90.847 -22.776 1.00 41.78 656 ALA E CA 1
ATOM 10064 C C . ALA E 1 216 ? 42.108 91.482 -23.261 1.00 51.54 656 ALA E C 1
ATOM 10065 O O . ALA E 1 216 ? 42.420 92.519 -22.818 1.00 72.60 656 ALA E O 1
ATOM 10067 N N . SER E 1 217 ? 42.798 90.903 -24.194 1.00 46.86 657 SER E N 1
ATOM 10068 C CA . SER E 1 217 ? 44.072 91.448 -24.724 1.00 47.19 657 SER E CA 1
ATOM 10069 C C . SER E 1 217 ? 44.968 90.305 -25.109 1.00 39.33 657 SER E C 1
ATOM 10070 O O . SER E 1 217 ? 45.781 90.452 -26.005 1.00 35.60 657 SER E O 1
ATOM 10073 N N . GLY E 1 218 ? 44.889 89.207 -24.353 1.00 37.87 658 GLY E N 1
ATOM 10074 C CA . GLY E 1 218 ? 45.742 88.051 -24.607 1.00 38.15 658 GLY E CA 1
ATOM 10075 C C . GLY E 1 218 ? 47.218 88.379 -24.388 1.00 44.07 658 GLY E C 1
ATOM 10076 O O . GLY E 1 218 ? 48.078 87.763 -25.017 1.00 48.48 658 GLY E O 1
ATOM 10077 N N . GLU E 1 219 ? 47.508 89.363 -23.531 1.00 43.50 659 GLU E N 1
ATOM 10078 C CA . GLU E 1 219 ? 48.861 89.774 -23.237 1.00 50.68 659 GLU E CA 1
ATOM 10079 C C . GLU E 1 219 ? 49.252 89.324 -21.822 1.00 49.39 659 GLU E C 1
ATOM 10080 O O . GLU E 1 219 ? 48.409 89.137 -20.949 1.00 50.14 659 GLU E O 1
ATOM 10086 N N . ALA E 1 220 ? 50.541 89.110 -21.633 1.00 44.60 660 ALA E N 1
ATOM 10087 C CA . ALA E 1 220 ? 51.078 88.633 -20.376 1.00 41.30 660 ALA E CA 1
ATOM 10088 C C . ALA E 1 220 ? 51.247 89.788 -19.426 1.00 41.64 660 ALA E C 1
ATOM 10089 O O . ALA E 1 220 ? 51.797 90.794 -19.803 1.00 47.09 660 ALA E O 1
ATOM 10091 N N . LEU E 1 221 ? 50.730 89.646 -18.212 1.00 39.05 661 LEU E N 1
ATOM 10092 C CA . LEU E 1 221 ? 50.773 90.707 -17.226 1.00 43.47 661 LEU E CA 1
ATOM 10093 C C . LEU E 1 221 ? 52.022 90.596 -16.400 1.00 47.28 661 LEU E C 1
ATOM 10094 O O . LEU E 1 221 ? 52.627 91.595 -16.040 1.00 53.26 661 LEU E O 1
ATOM 10099 N N . HIS E 1 222 ? 52.369 89.376 -16.034 1.00 44.26 662 HIS E N 1
ATOM 10100 C CA . HIS E 1 222 ? 53.463 89.194 -15.125 1.00 43.05 662 HIS E CA 1
ATOM 10101 C C . HIS E 1 222 ? 53.829 87.748 -14.957 1.00 42.98 662 HIS E C 1
ATOM 10102 O O . HIS E 1 222 ? 53.061 86.885 -15.308 1.00 43.40 662 HIS E O 1
ATOM 10109 N N . THR E 1 223 ? 55.020 87.500 -14.429 1.00 41.39 663 THR E N 1
ATOM 10110 C CA . THR E 1 223 ? 55.516 86.153 -14.185 1.00 41.22 663 THR E CA 1
ATOM 10111 C C . THR E 1 223 ? 55.876 86.015 -12.720 1.00 45.28 663 THR E C 1
ATOM 10112 O O . THR E 1 223 ? 56.649 86.802 -12.214 1.00 41.77 663 THR E O 1
ATOM 10116 N N . PHE E 1 224 ? 55.334 85.014 -12.042 1.00 40.14 664 PHE E N 1
ATOM 10117 C CA . PHE E 1 224 ? 55.632 84.828 -10.615 1.00 44.33 664 PHE E CA 1
ATOM 10118 C C . PHE E 1 224 ? 56.784 83.852 -10.462 1.00 47.26 664 PHE E C 1
ATOM 10119 O O . PHE E 1 224 ? 56.687 82.709 -10.898 1.00 46.74 664 PHE E O 1
ATOM 10127 N N . GLU E 1 225 ? 57.869 84.311 -9.850 1.00 47.89 665 GLU E N 1
ATOM 10128 C CA . GLU E 1 225 ? 59.062 83.484 -9.656 1.00 49.01 665 GLU E CA 1
ATOM 10129 C C . GLU E 1 225 ? 59.256 83.085 -8.195 1.00 44.59 665 GLU E C 1
ATOM 10130 O O . GLU E 1 225 ? 58.942 83.838 -7.286 1.00 42.38 665 GLU E O 1
ATOM 10136 N N . GLY E 1 226 ? 59.734 81.867 -7.998 1.00 44.16 666 GLY E N 1
ATOM 10137 C CA . GLY E 1 226 ? 59.935 81.347 -6.661 1.00 41.30 666 GLY E CA 1
ATOM 10138 C C . GLY E 1 226 ? 59.909 79.853 -6.611 1.00 43.95 666 GLY E C 1
ATOM 10139 O O . GLY E 1 226 ? 60.570 79.272 -5.757 1.00 52.31 666 GLY E O 1
ATOM 10140 N N . HIS E 1 227 ? 59.167 79.218 -7.484 1.00 40.11 667 HIS E N 1
ATOM 10141 C CA . HIS E 1 227 ? 59.138 77.784 -7.489 1.00 45.48 667 HIS E CA 1
ATOM 10142 C C . HIS E 1 227 ? 60.386 77.323 -8.136 1.00 49.62 667 HIS E C 1
ATOM 10143 O O . HIS E 1 227 ? 60.972 78.064 -8.889 1.00 51.78 667 HIS E O 1
ATOM 10150 N N . THR E 1 228 ? 60.804 76.100 -7.835 1.00 50.06 668 THR E N 1
ATOM 10151 C CA . THR E 1 228 ? 62.044 75.549 -8.405 1.00 50.16 668 THR E CA 1
ATOM 10152 C C . THR E 1 228 ? 61.793 74.274 -9.205 1.00 49.80 668 THR E C 1
ATOM 10153 O O . THR E 1 228 ? 62.715 73.538 -9.510 1.00 48.09 668 THR E O 1
ATOM 10157 N N . ASP E 1 229 ? 60.530 74.019 -9.510 1.00 47.35 669 ASP E N 1
ATOM 10158 C CA . ASP E 1 229 ? 60.150 72.842 -10.249 1.00 45.99 669 ASP E CA 1
ATOM 10159 C C . ASP E 1 229 ? 58.774 73.045 -10.924 1.00 41.73 669 ASP E C 1
ATOM 10160 O O . ASP E 1 229 ? 58.174 74.113 -10.829 1.00 41.70 669 ASP E O 1
ATOM 10165 N N . TRP E 1 230 ? 58.297 72.019 -11.612 1.00 39.90 670 TRP E N 1
ATOM 10166 C CA . TRP E 1 230 ? 57.047 72.116 -12.327 1.00 42.98 670 TRP E CA 1
ATOM 10167 C C . TRP E 1 230 ? 55.859 72.532 -11.469 1.00 41.54 670 TRP E C 1
ATOM 10168 O O . TRP E 1 230 ? 55.632 71.964 -10.413 1.00 35.57 670 TRP E O 1
ATOM 10179 N N . VAL E 1 231 ? 55.108 73.522 -11.951 1.00 40.54 671 VAL E N 1
ATOM 10180 C CA . VAL E 1 231 ? 53.896 74.006 -11.277 1.00 39.52 671 VAL E CA 1
ATOM 10181 C C . VAL E 1 231 ? 52.720 73.306 -11.941 1.00 39.77 671 VAL E C 1
ATOM 10182 O O . VAL E 1 231 ? 52.379 73.590 -13.076 1.00 45.97 671 VAL E O 1
ATOM 10186 N N . ARG E 1 232 ? 52.140 72.355 -11.239 1.00 33.62 672 ARG E N 1
ATOM 10187 C CA . ARG E 1 232 ? 51.114 71.492 -11.824 1.00 34.60 672 ARG E CA 1
ATOM 10188 C C . ARG E 1 232 ? 49.682 71.892 -11.456 1.00 33.65 672 ARG E C 1
ATOM 10189 O O . ARG E 1 232 ? 48.703 71.397 -12.023 1.00 29.00 672 ARG E O 1
ATOM 10197 N N . ALA E 1 233 ? 49.557 72.833 -10.544 1.00 36.17 673 ALA E N 1
ATOM 10198 C CA . ALA E 1 233 ? 48.279 73.272 -10.135 1.00 34.95 673 ALA E CA 1
ATOM 10199 C C . ALA E 1 233 ? 48.294 74.728 -9.824 1.00 31.54 673 ALA E C 1
ATOM 10200 O O . ALA E 1 233 ? 49.186 75.178 -9.201 1.00 37.10 673 ALA E O 1
ATOM 10202 N N . VAL E 1 234 ? 47.284 75.444 -10.276 1.00 29.72 674 VAL E N 1
ATOM 10203 C CA . VAL E 1 234 ? 47.037 76.848 -9.952 1.00 29.03 674 VAL E CA 1
ATOM 10204 C C . VAL E 1 234 ? 45.554 77.016 -9.682 1.00 31.58 674 VAL E C 1
ATOM 10205 O O . VAL E 1 234 ? 44.741 76.294 -10.238 1.00 33.14 674 VAL E O 1
ATOM 10209 N N . ALA E 1 235 ? 45.214 77.929 -8.798 1.00 27.78 675 ALA E N 1
ATOM 10210 C CA . ALA E 1 235 ? 43.821 78.181 -8.431 1.00 29.61 675 ALA E CA 1
ATOM 10211 C C . ALA E 1 235 ? 43.748 79.604 -7.908 1.00 32.05 675 ALA E C 1
ATOM 10212 O O . ALA E 1 235 ? 44.613 80.038 -7.171 1.00 36.42 675 ALA E O 1
ATOM 10214 N N . PHE E 1 236 ? 42.712 80.324 -8.317 1.00 34.56 676 PHE E N 1
ATOM 10215 C CA . PHE E 1 236 ? 42.456 81.683 -7.852 1.00 30.79 676 PHE E CA 1
ATOM 10216 C C . PHE E 1 236 ? 41.561 81.615 -6.647 1.00 30.28 676 PHE E C 1
ATOM 10217 O O . PHE E 1 236 ? 40.706 80.754 -6.544 1.00 31.30 676 PHE E O 1
ATOM 10225 N N . SER E 1 237 ? 41.742 82.549 -5.733 1.00 31.08 677 SER E N 1
ATOM 10226 C CA . SER E 1 237 ? 40.850 82.688 -4.571 1.00 33.70 677 SER E CA 1
ATOM 10227 C C . SER E 1 237 ? 39.488 83.196 -5.080 1.00 34.17 677 SER E C 1
ATOM 10228 O O . SER E 1 237 ? 39.420 83.808 -6.146 1.00 35.98 677 SER E O 1
ATOM 10231 N N . PRO E 1 238 ? 38.415 82.956 -4.337 1.00 33.78 678 PRO E N 1
ATOM 10232 C CA . PRO E 1 238 ? 37.087 83.398 -4.793 1.00 30.60 678 PRO E CA 1
ATOM 10233 C C . PRO E 1 238 ? 36.931 84.873 -5.133 1.00 31.81 678 PRO E C 1
ATOM 10234 O O . PRO E 1 238 ? 36.105 85.198 -5.974 1.00 37.63 678 PRO E O 1
ATOM 10238 N N . ASP E 1 239 ? 37.706 85.744 -4.536 1.00 28.77 679 ASP E N 1
ATOM 10239 C CA . ASP E 1 239 ? 37.648 87.182 -4.863 1.00 31.16 679 ASP E CA 1
ATOM 10240 C C . ASP E 1 239 ? 38.738 87.587 -5.845 1.00 27.99 679 ASP E C 1
ATOM 10241 O O . ASP E 1 239 ? 38.901 88.769 -6.129 1.00 28.45 679 ASP E O 1
ATOM 10246 N N . GLY E 1 240 ? 39.521 86.628 -6.321 1.00 26.81 680 GLY E N 1
ATOM 10247 C CA . GLY E 1 240 ? 40.565 86.900 -7.305 1.00 30.49 680 GLY E CA 1
ATOM 10248 C C . GLY E 1 240 ? 41.854 87.533 -6.771 1.00 33.25 680 GLY E C 1
ATOM 10249 O O . GLY E 1 240 ? 42.786 87.743 -7.523 1.00 34.77 680 GLY E O 1
ATOM 10250 N N . ALA E 1 241 ? 41.886 87.840 -5.480 1.00 34.94 681 ALA E N 1
ATOM 10251 C CA . ALA E 1 241 ? 42.971 88.632 -4.868 1.00 34.24 681 ALA E CA 1
ATOM 10252 C C . ALA E 1 241 ? 44.201 87.798 -4.617 1.00 34.86 681 ALA E C 1
ATOM 10253 O O . ALA E 1 241 ? 45.314 88.316 -4.597 1.00 30.61 681 ALA E O 1
ATOM 10255 N N . LEU E 1 242 ? 44.002 86.501 -4.438 1.00 35.44 682 LEU E N 1
ATOM 10256 C CA . LEU E 1 242 ? 45.063 85.578 -4.123 1.00 33.77 682 LEU E CA 1
ATOM 10257 C C . LEU E 1 242 ? 45.128 84.461 -5.118 1.00 33.41 682 LEU E C 1
ATOM 10258 O O . LEU E 1 242 ? 44.120 84.066 -5.694 1.00 30.27 682 LEU E O 1
ATOM 10263 N N . LEU E 1 243 ? 46.352 83.995 -5.353 1.00 35.54 683 LEU E N 1
ATOM 10264 C CA . LEU E 1 243 ? 46.594 82.907 -6.303 1.00 34.58 683 LEU E CA 1
ATOM 10265 C C . LEU E 1 243 ? 47.398 81.829 -5.608 1.00 35.14 683 LEU E C 1
ATOM 10266 O O . LEU E 1 243 ? 48.384 82.149 -4.928 1.00 37.73 683 LEU E O 1
ATOM 10271 N N . ALA E 1 244 ? 47.012 80.586 -5.776 1.00 29.15 684 ALA E N 1
ATOM 10272 C CA . ALA E 1 244 ? 47.724 79.501 -5.176 1.00 31.18 684 ALA E CA 1
ATOM 10273 C C . ALA E 1 244 ? 48.392 78.615 -6.214 1.00 33.47 684 ALA E C 1
ATOM 10274 O O . ALA E 1 244 ? 47.834 78.335 -7.237 1.00 35.17 684 ALA E O 1
ATOM 10276 N N . SER E 1 245 ? 49.608 78.186 -5.949 1.00 35.25 685 SER E N 1
ATOM 10277 C CA . SER E 1 245 ? 50.288 77.305 -6.878 1.00 31.95 685 SER E CA 1
ATOM 10278 C C . SER E 1 245 ? 50.814 76.077 -6.177 1.00 32.38 685 SER E C 1
ATOM 10279 O O . SER E 1 245 ? 51.376 76.174 -5.115 1.00 34.99 685 SER E O 1
ATOM 10282 N N . GLY E 1 246 ? 50.692 74.939 -6.826 1.00 27.88 686 GLY E N 1
ATOM 10283 C CA . GLY E 1 246 ? 51.211 73.692 -6.308 1.00 35.05 686 GLY E CA 1
ATOM 10284 C C . GLY E 1 246 ? 52.348 73.274 -7.187 1.00 39.50 686 GLY E C 1
ATOM 10285 O O . GLY E 1 246 ? 52.244 73.408 -8.372 1.00 39.67 686 GLY E O 1
ATOM 10286 N N . SER E 1 247 ? 53.437 72.791 -6.597 1.00 43.13 687 SER E N 1
ATOM 10287 C CA . SER E 1 247 ? 54.584 72.406 -7.391 1.00 41.55 687 SER E CA 1
ATOM 10288 C C . SER E 1 247 ? 55.230 71.055 -7.090 1.00 40.73 687 SER E C 1
ATOM 10289 O O . SER E 1 247 ? 54.929 70.421 -6.117 1.00 38.76 687 SER E O 1
ATOM 10292 N N . ASP E 1 248 ? 56.158 70.656 -7.954 1.00 44.18 688 ASP E N 1
ATOM 10293 C CA . ASP E 1 248 ? 56.969 69.463 -7.743 1.00 49.97 688 ASP E CA 1
ATOM 10294 C C . ASP E 1 248 ? 58.013 69.719 -6.688 1.00 52.24 688 ASP E C 1
ATOM 10295 O O . ASP E 1 248 ? 58.549 68.786 -6.105 1.00 56.70 688 ASP E O 1
ATOM 10300 N N . ASP E 1 249 ? 58.304 70.986 -6.437 1.00 50.17 689 ASP E N 1
ATOM 10301 C CA . ASP E 1 249 ? 59.246 71.345 -5.397 1.00 51.43 689 ASP E CA 1
ATOM 10302 C C . ASP E 1 249 ? 58.695 71.106 -4.013 1.00 51.47 689 ASP E C 1
ATOM 10303 O O . ASP E 1 249 ? 59.342 71.445 -3.054 1.00 51.90 689 ASP E O 1
ATOM 10308 N N . ARG E 1 250 ? 57.485 70.560 -3.925 1.00 50.98 690 ARG E N 1
ATOM 10309 C CA . ARG E 1 250 ? 56.872 70.174 -2.662 1.00 52.85 690 ARG E CA 1
ATOM 10310 C C . ARG E 1 250 ? 56.152 71.297 -1.962 1.00 48.47 690 ARG E C 1
ATOM 10311 O O . ARG E 1 250 ? 55.577 71.106 -0.910 1.00 47.96 690 ARG E O 1
ATOM 10319 N N . THR E 1 251 ? 56.172 72.480 -2.533 1.00 45.20 691 THR E N 1
ATOM 10320 C CA . THR E 1 251 ? 55.548 73.606 -1.869 1.00 48.76 691 THR E CA 1
ATOM 10321 C C . THR E 1 251 ? 54.252 74.070 -2.503 1.00 44.50 691 THR E C 1
ATOM 10322 O O . THR E 1 251 ? 53.954 73.723 -3.613 1.00 39.29 691 THR E O 1
ATOM 10326 N N . ILE E 1 252 ? 53.523 74.887 -1.758 1.00 40.94 692 ILE E N 1
ATOM 10327 C CA . ILE E 1 252 ? 52.345 75.552 -2.216 1.00 38.52 692 ILE E CA 1
ATOM 10328 C C . ILE E 1 252 ? 52.666 76.998 -1.992 1.00 40.11 692 ILE E C 1
ATOM 10329 O O . ILE E 1 252 ? 53.124 77.378 -0.928 1.00 40.32 692 ILE E O 1
ATOM 10334 N N . ARG E 1 253 ? 52.415 77.819 -2.986 1.00 39.43 693 ARG E N 1
ATOM 10335 C CA . ARG E 1 253 ? 52.719 79.227 -2.860 1.00 37.93 693 ARG E CA 1
ATOM 10336 C C . ARG E 1 253 ? 51.493 80.088 -3.063 1.00 35.59 693 ARG E C 1
ATOM 10337 O O . ARG E 1 253 ? 50.688 79.761 -3.872 1.00 38.12 693 ARG E O 1
ATOM 10345 N N . LEU E 1 254 ? 51.376 81.180 -2.313 1.00 33.06 694 LEU E N 1
ATOM 10346 C CA . LEU E 1 254 ? 50.291 82.127 -2.414 1.00 31.99 694 LEU E CA 1
ATOM 10347 C C . LEU E 1 254 ? 50.897 83.421 -2.910 1.00 34.72 694 LEU E C 1
ATOM 10348 O O . LEU E 1 254 ? 51.911 83.872 -2.412 1.00 33.94 694 LEU E O 1
ATOM 10353 N N . TRP E 1 255 ? 50.266 84.028 -3.884 1.00 37.33 695 TRP E N 1
ATOM 10354 C CA . TRP E 1 255 ? 50.742 85.263 -4.434 1.00 36.98 695 TRP E CA 1
ATOM 10355 C C . TRP E 1 255 ? 49.665 86.289 -4.353 1.00 33.79 695 TRP E C 1
ATOM 10356 O O . TRP E 1 255 ? 48.518 85.971 -4.499 1.00 35.76 695 TRP E O 1
ATOM 10367 N N . ASP E 1 256 ? 50.031 87.537 -4.154 1.00 36.73 696 ASP E N 1
ATOM 10368 C CA . ASP E 1 256 ? 49.058 88.655 -4.196 1.00 39.85 696 ASP E CA 1
ATOM 10369 C C . ASP E 1 256 ? 48.894 89.100 -5.612 1.00 35.01 696 ASP E C 1
ATOM 10370 O O . ASP E 1 256 ? 49.851 89.491 -6.241 1.00 32.47 696 ASP E O 1
ATOM 10375 N N . VAL E 1 257 ? 47.668 89.035 -6.117 1.00 33.36 697 VAL E N 1
ATOM 10376 C CA . VAL E 1 257 ? 47.430 89.200 -7.543 1.00 32.11 697 VAL E CA 1
ATOM 10377 C C . VAL E 1 257 ? 47.594 90.645 -7.934 1.00 34.72 697 VAL E C 1
ATOM 10378 O O . VAL E 1 257 ? 48.234 90.947 -8.954 1.00 33.21 697 VAL E O 1
ATOM 10382 N N . ALA E 1 258 ? 47.027 91.559 -7.163 1.00 34.84 698 ALA E N 1
ATOM 10383 C CA . ALA E 1 258 ? 47.114 92.977 -7.553 1.00 34.99 698 ALA E CA 1
ATOM 10384 C C . ALA E 1 258 ? 48.551 93.487 -7.479 1.00 43.14 698 ALA E C 1
ATOM 10385 O O . ALA E 1 258 ? 49.035 94.092 -8.437 1.00 43.07 698 ALA E O 1
ATOM 10387 N N . ALA E 1 259 ? 49.245 93.200 -6.376 1.00 45.00 699 ALA E N 1
ATOM 10388 C CA . ALA E 1 259 ? 50.586 93.701 -6.224 1.00 44.09 699 ALA E CA 1
ATOM 10389 C C . ALA E 1 259 ? 51.593 92.892 -6.987 1.00 40.46 699 ALA E C 1
ATOM 10390 O O . ALA E 1 259 ? 52.681 93.379 -7.248 1.00 44.80 699 ALA E O 1
ATOM 10392 N N . GLN E 1 260 ? 51.269 91.661 -7.336 1.00 39.54 700 GLN E N 1
ATOM 10393 C CA . GLN E 1 260 ? 52.188 90.788 -8.080 1.00 45.35 700 GLN E CA 1
ATOM 10394 C C . GLN E 1 260 ? 53.474 90.429 -7.304 1.00 48.72 700 GLN E C 1
ATOM 10395 O O . GLN E 1 260 ? 54.599 90.402 -7.842 1.00 48.87 700 GLN E O 1
ATOM 10401 N N . GLU E 1 261 ? 53.285 90.090 -6.057 1.00 52.17 701 GLU E N 1
ATOM 10402 C CA . GLU E 1 261 ? 54.375 89.619 -5.227 1.00 55.43 701 GLU E CA 1
ATOM 10403 C C . GLU E 1 261 ? 54.022 88.338 -4.492 1.00 53.57 701 GLU E C 1
ATOM 10404 O O . GLU E 1 261 ? 52.883 87.926 -4.440 1.00 45.09 701 GLU E O 1
ATOM 10410 N N . GLU E 1 262 ? 55.050 87.715 -3.932 1.00 53.83 702 GLU E N 1
ATOM 10411 C CA . GLU E 1 262 ? 54.920 86.605 -3.008 1.00 45.60 702 GLU E CA 1
ATOM 10412 C C . GLU E 1 262 ? 54.103 87.001 -1.814 1.00 40.98 702 GLU E C 1
ATOM 10413 O O . GLU E 1 262 ? 54.273 88.079 -1.263 1.00 45.57 702 GLU E O 1
ATOM 10419 N N . HIS E 1 263 ? 53.179 86.146 -1.435 1.00 37.21 703 HIS E N 1
ATOM 10420 C CA . HIS E 1 263 ? 52.466 86.346 -0.190 1.00 38.18 703 HIS E CA 1
ATOM 10421 C C . HIS E 1 263 ? 53.061 85.438 0.883 1.00 36.80 703 HIS E C 1
ATOM 10422 O O . HIS E 1 263 ? 53.388 85.881 1.958 1.00 37.87 703 HIS E O 1
ATOM 10429 N N . THR E 1 264 ? 53.175 84.167 0.571 1.00 36.38 704 THR E N 1
ATOM 10430 C CA . THR E 1 264 ? 53.697 83.216 1.503 1.00 36.73 704 THR E CA 1
ATOM 10431 C C . THR E 1 264 ? 53.949 81.881 0.830 1.00 36.91 704 THR E C 1
ATOM 10432 O O . THR E 1 264 ? 53.522 81.630 -0.276 1.00 36.28 704 THR E O 1
ATOM 10436 N N . THR E 1 265 ? 54.667 81.030 1.535 1.00 37.60 705 THR E N 1
ATOM 10437 C CA . THR E 1 265 ? 55.013 79.706 1.069 1.00 38.80 705 THR E CA 1
ATOM 10438 C C . THR E 1 265 ? 54.548 78.693 2.090 1.00 41.53 705 THR E C 1
ATOM 10439 O O . THR E 1 265 ? 54.832 78.824 3.250 1.00 49.89 705 THR E O 1
ATOM 10443 N N . LEU E 1 266 ? 53.840 77.679 1.638 1.00 39.54 706 LEU E N 1
ATOM 10444 C CA . LEU E 1 266 ? 53.384 76.601 2.489 1.00 42.41 706 LEU E CA 1
ATOM 10445 C C . LEU E 1 266 ? 54.246 75.344 2.346 1.00 44.85 706 LEU E C 1
ATOM 10446 O O . LEU E 1 266 ? 54.262 74.727 1.310 1.00 47.13 706 LEU E O 1
ATOM 10451 N N . GLU E 1 267 ? 54.960 74.979 3.405 1.00 46.85 707 GLU E N 1
ATOM 10452 C CA . GLU E 1 267 ? 55.882 73.831 3.436 1.00 48.93 707 GLU E CA 1
ATOM 10453 C C . GLU E 1 267 ? 55.322 72.719 4.295 1.00 52.55 707 GLU E C 1
ATOM 10454 O O . GLU E 1 267 ? 54.681 72.981 5.310 1.00 58.10 707 GLU E O 1
ATOM 10460 N N . GLY E 1 268 ? 55.613 71.483 3.948 1.00 52.78 708 GLY E N 1
ATOM 10461 C CA . GLY E 1 268 ? 55.103 70.374 4.777 1.00 53.09 708 GLY E CA 1
ATOM 10462 C C . GLY E 1 268 ? 55.005 69.112 4.027 1.00 49.75 708 GLY E C 1
ATOM 10463 O O . GLY E 1 268 ? 55.264 68.058 4.528 1.00 50.33 708 GLY E O 1
ATOM 10464 N N . HIS E 1 269 ? 54.677 69.238 2.767 1.00 51.53 709 HIS E N 1
ATOM 10465 C CA . HIS E 1 269 ? 54.673 68.096 1.914 1.00 53.12 709 HIS E CA 1
ATOM 10466 C C . HIS E 1 269 ? 56.052 67.572 1.632 1.00 54.04 709 HIS E C 1
ATOM 10467 O O . HIS E 1 269 ? 56.978 68.338 1.500 1.00 49.51 709 HIS E O 1
ATOM 10474 N N . THR E 1 270 ? 56.161 66.265 1.583 1.00 54.97 710 THR E N 1
ATOM 10475 C CA . THR E 1 270 ? 57.421 65.626 1.326 1.00 52.90 710 THR E CA 1
ATOM 10476 C C . THR E 1 270 ? 57.512 65.167 -0.110 1.00 53.14 710 THR E C 1
ATOM 10477 O O . THR E 1 270 ? 58.552 64.663 -0.524 1.00 53.47 710 THR E O 1
ATOM 10481 N N . GLU E 1 271 ? 56.443 65.394 -0.875 1.00 50.58 711 GLU E N 1
ATOM 10482 C CA . GLU E 1 271 ? 56.402 65.000 -2.276 1.00 51.93 711 GLU E CA 1
ATOM 10483 C C . GLU E 1 271 ? 55.712 66.030 -3.157 1.00 48.36 711 GLU E C 1
ATOM 10484 O O . GLU E 1 271 ? 55.151 66.971 -2.661 1.00 47.20 711 GLU E O 1
ATOM 10490 N N . PRO E 1 272 ? 55.739 65.853 -4.483 1.00 50.95 712 PRO E N 1
ATOM 10491 C CA . PRO E 1 272 ? 55.132 66.819 -5.351 1.00 51.04 712 PRO E CA 1
ATOM 10492 C C . PRO E 1 272 ? 53.628 67.046 -5.118 1.00 45.67 712 PRO E C 1
ATOM 10493 O O . PRO E 1 272 ? 52.875 66.106 -4.837 1.00 40.58 712 PRO E O 1
ATOM 10497 N N . VAL E 1 273 ? 53.246 68.319 -5.181 1.00 40.89 713 VAL E N 1
ATOM 10498 C CA . VAL E 1 273 ? 51.902 68.740 -5.012 1.00 39.46 713 VAL E CA 1
ATOM 10499 C C . VAL E 1 273 ? 51.259 68.817 -6.408 1.00 46.16 713 VAL E C 1
ATOM 10500 O O . VAL E 1 273 ? 51.648 69.655 -7.254 1.00 42.86 713 VAL E O 1
ATOM 10504 N N . HIS E 1 274 ? 50.253 67.948 -6.627 1.00 49.80 714 HIS E N 1
ATOM 10505 C CA . HIS E 1 274 ? 49.627 67.801 -7.938 1.00 48.39 714 HIS E CA 1
ATOM 10506 C C . HIS E 1 274 ? 48.317 68.563 -8.115 1.00 46.55 714 HIS E C 1
ATOM 10507 O O . HIS E 1 274 ? 47.856 68.747 -9.248 1.00 41.13 714 HIS E O 1
ATOM 10514 N N . SER E 1 275 ? 47.688 68.986 -7.023 1.00 43.87 715 SER E N 1
ATOM 10515 C CA . SER E 1 275 ? 46.431 69.721 -7.136 1.00 35.76 715 SER E CA 1
ATOM 10516 C C . SER E 1 275 ? 46.207 70.588 -5.933 1.00 34.16 715 SER E C 1
ATOM 10517 O O . SER E 1 275 ? 46.626 70.272 -4.817 1.00 34.93 715 SER E O 1
ATOM 10520 N N . VAL E 1 276 ? 45.620 71.753 -6.176 1.00 33.90 716 VAL E N 1
ATOM 10521 C CA . VAL E 1 276 ? 45.356 72.751 -5.161 1.00 35.34 716 VAL E CA 1
ATOM 10522 C C . VAL E 1 276 ? 43.925 73.284 -5.404 1.00 35.78 716 VAL E C 1
ATOM 10523 O O . VAL E 1 276 ? 43.519 73.417 -6.561 1.00 38.44 716 VAL E O 1
ATOM 10527 N N . ALA E 1 277 ? 43.164 73.563 -4.341 1.00 34.40 717 ALA E N 1
ATOM 10528 C CA . ALA E 1 277 ? 41.761 74.032 -4.497 1.00 28.50 717 ALA E CA 1
ATOM 10529 C C . ALA E 1 277 ? 41.335 74.815 -3.290 1.00 27.24 717 ALA E C 1
ATOM 10530 O O . ALA E 1 277 ? 41.563 74.407 -2.162 1.00 28.34 717 ALA E O 1
ATOM 10532 N N . PHE E 1 278 ? 40.724 75.962 -3.534 1.00 27.39 718 PHE E N 1
ATOM 10533 C CA . PHE E 1 278 ? 40.258 76.860 -2.509 1.00 29.01 718 PHE E CA 1
ATOM 10534 C C . PHE E 1 278 ? 38.879 76.422 -2.002 1.00 33.35 718 PHE E C 1
ATOM 10535 O O . PHE E 1 278 ? 38.028 75.896 -2.763 1.00 30.39 718 PHE E O 1
ATOM 10543 N N . HIS E 1 279 ? 38.644 76.662 -0.719 1.00 35.57 719 HIS E N 1
ATOM 10544 C CA . HIS E 1 279 ? 37.292 76.537 -0.150 1.00 37.23 719 HIS E CA 1
ATOM 10545 C C . HIS E 1 279 ? 36.431 77.651 -0.769 1.00 37.43 719 HIS E C 1
ATOM 10546 O O . HIS E 1 279 ? 36.938 78.739 -1.073 1.00 39.87 719 HIS E O 1
ATOM 10553 N N . PRO E 1 280 ? 35.132 77.404 -0.985 1.00 37.01 720 PRO E N 1
ATOM 10554 C CA . PRO E 1 280 ? 34.336 78.460 -1.649 1.00 36.03 720 PRO E CA 1
ATOM 10555 C C . PRO E 1 280 ? 34.248 79.782 -0.887 1.00 44.31 720 PRO E C 1
ATOM 10556 O O . PRO E 1 280 ? 34.014 80.810 -1.492 1.00 51.15 720 PRO E O 1
ATOM 10560 N N . GLU E 1 281 ? 34.397 79.744 0.432 1.00 48.12 721 GLU E N 1
ATOM 10561 C CA . GLU E 1 281 ? 34.494 80.944 1.257 1.00 53.22 721 GLU E CA 1
ATOM 10562 C C . GLU E 1 281 ? 35.867 81.622 1.237 1.00 49.36 721 GLU E C 1
ATOM 10563 O O . GLU E 1 281 ? 36.025 82.710 1.816 1.00 47.47 721 GLU E O 1
ATOM 10569 N N . GLY E 1 282 ? 36.884 80.977 0.666 1.00 44.49 722 GLY E N 1
ATOM 10570 C CA . GLY E 1 282 ? 38.201 81.567 0.594 1.00 46.01 722 GLY E CA 1
ATOM 10571 C C . GLY E 1 282 ? 39.081 81.466 1.843 1.00 47.57 722 GLY E C 1
ATOM 10572 O O . GLY E 1 282 ? 40.183 81.980 1.875 1.00 44.40 722 GLY E O 1
ATOM 10573 N N . THR E 1 283 ? 38.573 80.800 2.871 1.00 55.27 723 THR E N 1
ATOM 10574 C CA . THR E 1 283 ? 39.255 80.646 4.167 1.00 52.17 723 THR E CA 1
ATOM 10575 C C . THR E 1 283 ? 40.299 79.565 4.186 1.00 45.55 723 THR E C 1
ATOM 10576 O O . THR E 1 283 ? 41.194 79.563 5.001 1.00 46.69 723 THR E O 1
ATOM 10580 N N . THR E 1 284 ? 40.134 78.590 3.331 1.00 43.04 724 THR E N 1
ATOM 10581 C CA . THR E 1 284 ? 40.918 77.382 3.366 1.00 38.11 724 THR E CA 1
ATOM 10582 C C . THR E 1 284 ? 41.419 77.067 1.964 1.00 34.59 724 THR E C 1
ATOM 10583 O O . THR E 1 284 ? 40.743 77.316 0.966 1.00 31.40 724 THR E O 1
ATOM 10587 N N . LEU E 1 285 ? 42.555 76.408 1.910 1.00 33.29 725 LEU E N 1
ATOM 10588 C CA . LEU E 1 285 ? 43.090 75.812 0.675 1.00 34.45 725 LEU E CA 1
ATOM 10589 C C . LEU E 1 285 ? 43.368 74.325 0.909 1.00 32.27 725 LEU E C 1
ATOM 10590 O O . LEU E 1 285 ? 43.846 73.944 1.992 1.00 30.50 725 LEU E O 1
ATOM 10595 N N . ALA E 1 286 ? 43.068 73.487 -0.070 1.00 31.29 726 ALA E N 1
ATOM 10596 C CA . ALA E 1 286 ? 43.444 72.079 0.011 1.00 35.78 726 ALA E CA 1
ATOM 10597 C C . ALA E 1 286 ? 44.521 71.765 -1.034 1.00 35.06 726 ALA E C 1
ATOM 10598 O O . ALA E 1 286 ? 44.419 72.172 -2.177 1.00 38.95 726 ALA E O 1
ATOM 10600 N N . SER E 1 287 ? 45.536 71.032 -0.618 1.00 33.21 727 SER E N 1
ATOM 10601 C CA . SER E 1 287 ? 46.563 70.513 -1.513 1.00 36.34 727 SER E CA 1
ATOM 10602 C C . SER E 1 287 ? 46.584 68.990 -1.454 1.00 42.26 727 SER E C 1
ATOM 10603 O O . SER E 1 287 ? 46.299 68.380 -0.407 1.00 46.29 727 SER E O 1
ATOM 10606 N N . ALA E 1 288 ? 46.899 68.392 -2.595 1.00 40.29 728 ALA E N 1
ATOM 10607 C CA . ALA E 1 288 ? 47.081 66.956 -2.689 1.00 41.48 728 ALA E CA 1
ATOM 10608 C C . ALA E 1 288 ? 48.501 66.699 -3.164 1.00 43.12 728 ALA E C 1
ATOM 10609 O O . ALA E 1 288 ? 49.025 67.404 -4.013 1.00 50.76 728 ALA E O 1
ATOM 10611 N N . SER E 1 289 ? 49.082 65.644 -2.620 1.00 40.87 729 SER E N 1
ATOM 10612 C CA . SER E 1 289 ? 50.454 65.352 -2.851 1.00 42.58 729 SER E CA 1
ATOM 10613 C C . SER E 1 289 ? 50.697 63.861 -3.087 1.00 48.51 729 SER E C 1
ATOM 10614 O O . SER E 1 289 ? 49.888 63.004 -2.739 1.00 48.51 729 SER E O 1
ATOM 10617 N N . GLU E 1 290 ? 51.854 63.588 -3.688 1.00 52.50 730 GLU E N 1
ATOM 10618 C CA . GLU E 1 290 ? 52.278 62.212 -3.923 1.00 57.04 730 GLU E CA 1
ATOM 10619 C C . GLU E 1 290 ? 52.585 61.447 -2.677 1.00 54.54 730 GLU E C 1
ATOM 10620 O O . GLU E 1 290 ? 52.584 60.234 -2.672 1.00 51.00 730 GLU E O 1
ATOM 10626 N N . ASP E 1 291 ? 52.802 62.178 -1.602 1.00 49.95 731 ASP E N 1
ATOM 10627 C CA . ASP E 1 291 ? 52.978 61.558 -0.303 1.00 49.40 731 ASP E CA 1
ATOM 10628 C C . ASP E 1 291 ? 51.702 60.954 0.265 1.00 48.78 731 ASP E C 1
ATOM 10629 O O . ASP E 1 291 ? 51.696 60.529 1.388 1.00 53.73 731 ASP E O 1
ATOM 10634 N N . GLY E 1 292 ? 50.618 60.959 -0.485 1.00 51.44 732 GLY E N 1
ATOM 10635 C CA . GLY E 1 292 ? 49.394 60.291 -0.095 1.00 48.14 732 GLY E CA 1
ATOM 10636 C C . GLY E 1 292 ? 48.669 61.029 0.977 1.00 46.77 732 GLY E C 1
ATOM 10637 O O . GLY E 1 292 ? 48.002 60.423 1.756 1.00 39.60 732 GLY E O 1
ATOM 10638 N N . THR E 1 293 ? 48.821 62.341 1.009 1.00 51.72 733 THR E N 1
ATOM 10639 C CA . THR E 1 293 ? 48.123 63.157 1.957 1.00 47.23 733 THR E CA 1
ATOM 10640 C C . THR E 1 293 ? 47.413 64.286 1.237 1.00 50.45 733 THR E C 1
ATOM 10641 O O . THR E 1 293 ? 47.852 64.752 0.198 1.00 51.99 733 THR E O 1
ATOM 10645 N N . ILE E 1 294 ? 46.297 64.714 1.824 1.00 50.75 734 ILE E N 1
ATOM 10646 C CA . ILE E 1 294 ? 45.602 65.909 1.440 1.00 46.68 734 ILE E CA 1
ATOM 10647 C C . ILE E 1 294 ? 45.673 66.811 2.636 1.00 48.04 734 ILE E C 1
ATOM 10648 O O . ILE E 1 294 ? 45.384 66.382 3.744 1.00 48.15 734 ILE E O 1
ATOM 10653 N N . ARG E 1 295 ? 46.074 68.056 2.379 1.00 46.41 735 ARG E N 1
ATOM 10654 C CA . ARG E 1 295 ? 46.226 69.031 3.442 1.00 44.51 735 ARG E CA 1
ATOM 10655 C C . ARG E 1 295 ? 45.298 70.202 3.241 1.00 41.47 735 ARG E C 1
ATOM 10656 O O . ARG E 1 295 ? 45.087 70.639 2.135 1.00 40.54 735 ARG E O 1
ATOM 10664 N N . ILE E 1 296 ? 44.767 70.700 4.354 1.00 41.48 736 ILE E N 1
ATOM 10665 C CA . ILE E 1 296 ? 43.864 71.809 4.330 1.00 40.80 736 ILE E CA 1
ATOM 10666 C C . ILE E 1 296 ? 44.546 72.933 5.113 1.00 39.67 736 ILE E C 1
ATOM 10667 O O . ILE E 1 296 ? 44.810 72.777 6.290 1.00 44.52 736 ILE E O 1
ATOM 10672 N N . TRP E 1 297 ? 44.823 74.053 4.444 1.00 38.52 737 TRP E N 1
ATOM 10673 C CA . TRP E 1 297 ? 45.563 75.166 5.012 1.00 37.89 737 TRP E CA 1
ATOM 10674 C C . TRP E 1 297 ? 44.645 76.357 5.123 1.00 37.91 737 TRP E C 1
ATOM 10675 O O . TRP E 1 297 ? 43.833 76.542 4.226 1.00 40.13 737 TRP E O 1
ATOM 10686 N N . PRO E 1 298 ? 44.714 77.120 6.239 1.00 39.86 738 PRO E N 1
ATOM 10687 C CA . PRO E 1 298 ? 43.824 78.286 6.334 1.00 41.18 738 PRO E CA 1
ATOM 10688 C C . PRO E 1 298 ? 44.523 79.539 5.832 1.00 45.49 738 PRO E C 1
ATOM 10689 O O . PRO E 1 298 ? 45.733 79.636 6.015 1.00 51.05 738 PRO E O 1
#

Radius of gyration: 42.8 Å; Cα contacts (8 Å, |Δi|>4): 4824; chains: 5; bounding box: 69×114×117 Å

B-factor: mean 41.98, std 15.51, range [16.35, 124.05]

Nearest PDB structures (foldseek):
  5yzv-assembly1_A  TM=9.688E-01  e=4.591E-47  Thermomonospora curvata
  8g3e-assembly2_B  TM=9.423E-01  e=1.847E-27  Homo sapiens
  8r57-assembly1_g  TM=9.479E-01  e=2.659E-27  Triticum aestivum
  8ok1-assembly1_A  TM=9.511E-01  e=8.808E-27  Mus musculus
  5mqf-assembly1_D  TM=9.265E-01  e=1.722E-21  Homo sapiens